Protein 5YVF (pdb70)

B-factor: mean 30.86, std 16.52, range [10.91, 96.2]

Structure (mmCIF, N/CA/C/O backbone):
data_5YVF
#
_entry.id   5YVF
#
_cell.length_a   79.925
_cell.length_b   134.628
_cell.length_c   149.477
_cell.angle_alpha   90.000
_cell.angle_beta   90.000
_cell.angle_gamma   90.000
#
_symmetry.space_group_name_H-M   'P 21 21 21'
#
loop_
_entity.id
_entity.type
_entity.pdbx_description
1 polymer BFA1
2 water water
#
loop_
_atom_site.group_PDB
_atom_site.id
_atom_site.type_symbol
_atom_site.label_atom_id
_atom_site.label_alt_id
_atom_site.label_comp_id
_atom_site.label_asym_id
_atom_site.label_entity_id
_atom_site.label_seq_id
_atom_site.pdbx_PDB_ins_code
_atom_site.Cartn_x
_atom_site.Cartn_y
_atom_site.Cartn_z
_atom_site.occupancy
_atom_site.B_iso_or_equiv
_atom_site.auth_seq_id
_atom_site.auth_comp_id
_atom_site.auth_asym_id
_atom_site.auth_atom_id
_atom_site.pdbx_PDB_model_num
ATOM 1 N N . ASP A 1 15 ? 44.876 -9.721 -25.666 1.00 89.22 54 ASP A N 1
ATOM 2 C CA . ASP A 1 15 ? 44.176 -10.815 -25.000 1.00 89.59 54 ASP A CA 1
ATOM 3 C C . ASP A 1 15 ? 44.295 -12.126 -25.768 1.00 88.55 54 ASP A C 1
ATOM 4 O O . ASP A 1 15 ? 43.997 -13.195 -25.238 1.00 89.56 54 ASP A O 1
ATOM 9 N N . GLU A 1 16 ? 44.731 -12.036 -27.019 1.00 80.61 55 GLU A N 1
ATOM 10 C CA . GLU A 1 16 ? 44.993 -13.217 -27.836 1.00 77.03 55 GLU A CA 1
ATOM 11 C C . GLU A 1 16 ? 46.089 -14.094 -27.243 1.00 72.23 55 GLU A C 1
ATOM 12 O O . GLU A 1 16 ? 46.135 -15.295 -27.493 1.00 71.84 55 GLU A O 1
ATOM 18 N N . SER A 1 17 ? 46.970 -13.485 -26.460 1.00 53.35 56 SER A N 1
ATOM 19 C CA . SER A 1 17 ? 48.060 -14.210 -25.822 1.00 51.49 56 SER A CA 1
ATOM 20 C C . SER A 1 17 ? 47.527 -15.142 -24.737 1.00 48.92 56 SER A C 1
ATOM 21 O O . SER A 1 17 ? 48.114 -16.189 -24.460 1.00 47.71 56 SER A O 1
ATOM 24 N N . MET A 1 18 ? 46.413 -14.752 -24.124 1.00 64.72 57 MET A N 1
ATOM 25 C CA . MET A 1 18 ? 45.786 -15.566 -23.087 1.00 64.00 57 MET A CA 1
ATOM 26 C C . MET A 1 18 ? 45.221 -16.865 -23.665 1.00 61.43 57 MET A C 1
ATOM 27 O O . MET A 1 18 ? 45.357 -17.929 -23.058 1.00 60.14 57 MET A O 1
ATOM 32 N N . SER A 1 19 ? 44.598 -16.775 -24.839 1.00 44.09 58 SER A N 1
ATOM 33 C CA . SER A 1 19 ? 44.030 -17.945 -25.506 1.00 42.35 58 SER A CA 1
ATOM 34 C C . SER A 1 19 ? 45.102 -18.947 -25.926 1.00 42.38 58 SER A C 1
ATOM 35 O O . SER A 1 19 ? 44.876 -20.155 -25.891 1.00 43.74 58 SER A O 1
ATOM 38 N N . ILE A 1 20 ? 46.265 -18.449 -26.328 1.00 37.59 59 ILE A N 1
ATOM 39 C CA . ILE A 1 20 ? 47.352 -19.331 -26.739 1.00 37.93 59 ILE A CA 1
ATOM 40 C C . ILE A 1 20 ? 47.974 -20.037 -25.533 1.00 39.43 59 ILE A C 1
ATOM 41 O O . ILE A 1 20 ? 48.276 -21.229 -25.594 1.00 39.07 59 ILE A O 1
ATOM 46 N N . ASP A 1 21 ? 48.149 -19.307 -24.435 1.00 63.42 60 ASP A N 1
ATOM 47 C CA . ASP A 1 21 ? 48.703 -19.898 -23.220 1.00 65.10 60 ASP A CA 1
ATOM 48 C C . ASP A 1 21 ? 47.764 -20.967 -22.666 1.00 62.54 60 ASP A C 1
ATOM 49 O O . ASP A 1 21 ? 48.214 -22.023 -22.224 1.00 62.89 60 ASP A O 1
ATOM 54 N N . ASN A 1 22 ? 46.460 -20.695 -22.705 1.00 47.85 61 ASN A N 1
ATOM 55 C CA . ASN A 1 22 ? 45.466 -21.667 -22.253 1.00 45.19 61 ASN A CA 1
ATOM 56 C C . ASN A 1 22 ? 45.336 -22.875 -23.170 1.00 41.46 61 ASN A C 1
ATOM 57 O O . ASN A 1 22 ? 45.136 -23.986 -22.689 1.00 41.66 61 ASN A O 1
ATOM 62 N N . LEU A 1 23 ? 45.446 -22.661 -24.479 1.00 28.11 62 LEU A N 1
ATOM 63 C CA . LEU A 1 23 ? 45.401 -23.768 -25.433 1.00 28.91 62 LEU A CA 1
ATOM 64 C C . LEU A 1 23 ? 46.555 -24.745 -25.200 1.00 33.47 62 LEU A C 1
ATOM 65 O O . LEU A 1 23 ? 46.380 -25.962 -25.300 1.00 34.46 62 LEU A O 1
ATOM 70 N N . ARG A 1 24 ? 47.734 -24.209 -24.898 1.00 52.39 63 ARG A N 1
ATOM 71 C CA . ARG A 1 24 ? 48.893 -25.047 -24.612 1.00 52.56 63 ARG A CA 1
ATOM 72 C C . ARG A 1 24 ? 48.725 -25.786 -23.287 1.00 49.73 63 ARG A C 1
ATOM 73 O O . ARG A 1 24 ? 49.116 -26.945 -23.162 1.00 50.32 63 ARG A O 1
ATOM 81 N N . GLY A 1 25 ? 48.138 -25.114 -22.304 1.00 34.22 64 GLY A N 1
ATOM 82 C CA . GLY A 1 25 ? 47.857 -25.736 -21.023 1.00 34.54 64 GLY A CA 1
ATOM 83 C C . GLY A 1 25 ? 46.972 -26.958 -21.181 1.00 36.88 64 GLY A C 1
ATOM 84 O O . GLY A 1 25 ? 47.207 -27.996 -20.557 1.00 38.02 64 GLY A O 1
ATOM 85 N N . PHE A 1 26 ? 45.952 -26.834 -22.027 1.00 33.35 65 PHE A N 1
ATOM 86 C CA . PHE A 1 26 ? 45.037 -27.939 -22.299 1.00 29.95 65 PHE A CA 1
ATOM 87 C C . PHE A 1 26 ? 45.764 -29.071 -23.020 1.00 28.28 65 PHE A C 1
ATOM 88 O O . PHE A 1 26 ? 45.599 -30.243 -22.681 1.00 28.86 65 PHE A O 1
ATOM 96 N N . VAL A 1 27 ? 46.582 -28.710 -24.003 1.00 22.73 66 VAL A N 1
ATOM 97 C CA . VAL A 1 27 ? 47.336 -29.690 -24.774 1.00 21.27 66 VAL A CA 1
ATOM 98 C C . VAL A 1 27 ? 48.316 -30.477 -23.902 1.00 24.26 66 VAL A C 1
ATOM 99 O O . VAL A 1 27 ? 48.298 -31.709 -23.898 1.00 26.77 66 VAL A O 1
ATOM 103 N N . ASP A 1 28 ? 49.145 -29.764 -23.145 1.00 34.39 67 ASP A N 1
ATOM 104 C CA . ASP A 1 28 ? 50.156 -30.399 -22.299 1.00 38.15 67 ASP A CA 1
ATOM 105 C C . ASP A 1 28 ? 49.576 -31.326 -21.232 1.00 39.71 67 ASP A C 1
ATOM 106 O O . ASP A 1 28 ? 50.219 -32.294 -20.824 1.00 42.05 67 ASP A O 1
ATOM 111 N N . LEU A 1 29 ? 48.360 -31.029 -20.788 1.00 36.97 68 LEU A N 1
ATOM 112 C CA . LEU A 1 29 ? 47.706 -31.826 -19.756 1.00 34.49 68 LEU A CA 1
ATOM 113 C C . LEU A 1 29 ? 47.224 -33.153 -20.314 1.00 34.95 68 LEU A C 1
ATOM 114 O O . LEU A 1 29 ? 46.993 -34.106 -19.570 1.00 36.64 68 LEU A O 1
ATOM 119 N N . ASN A 1 30 ? 47.112 -33.224 -21.635 1.00 27.69 69 ASN A N 1
ATOM 120 C CA . ASN A 1 30 ? 46.594 -34.417 -22.279 1.00 26.41 69 ASN A CA 1
ATOM 121 C C . ASN A 1 30 ? 47.674 -35.317 -22.857 1.00 27.04 69 ASN A C 1
ATOM 122 O O . ASN A 1 30 ? 47.510 -36.536 -22.911 1.00 26.58 69 ASN A O 1
ATOM 127 N N . VAL A 1 31 ? 48.786 -34.718 -23.268 1.00 31.65 70 VAL A N 1
ATOM 128 C CA . VAL A 1 31 ? 49.828 -35.471 -23.950 1.00 33.02 70 VAL A CA 1
ATOM 129 C C . VAL A 1 31 ? 50.412 -36.578 -23.079 1.00 34.34 70 VAL A C 1
ATOM 130 O O . VAL A 1 31 ? 50.509 -36.447 -21.857 1.00 35.60 70 VAL A O 1
ATOM 134 N N . GLY A 1 32 ? 50.810 -37.666 -23.727 1.00 35.19 71 GLY A N 1
ATOM 135 C CA . GLY A 1 32 ? 51.347 -38.817 -23.034 1.00 37.56 71 GLY A CA 1
ATOM 136 C C . GLY A 1 32 ? 50.651 -40.092 -23.462 1.00 39.77 71 GLY A C 1
ATOM 137 O O . GLY A 1 32 ? 49.772 -40.072 -24.324 1.00 39.72 71 GLY A O 1
ATOM 138 N N . LYS A 1 33 ? 51.061 -41.208 -22.870 1.00 51.29 72 LYS A N 1
ATOM 139 C CA . LYS A 1 33 ? 50.408 -42.485 -23.114 1.00 50.34 72 LYS A CA 1
ATOM 140 C C . LYS A 1 33 ? 49.453 -42.791 -21.970 1.00 48.52 72 LYS A C 1
ATOM 141 O O . LYS A 1 33 ? 49.842 -42.780 -20.802 1.00 49.39 72 LYS A O 1
ATOM 147 N N . TRP A 1 34 ? 48.193 -43.035 -22.311 1.00 23.25 73 TRP A N 1
ATOM 148 C CA . TRP A 1 34 ? 47.171 -43.298 -21.310 1.00 19.56 73 TRP A CA 1
ATOM 149 C C . TRP A 1 34 ? 46.662 -44.708 -21.453 1.00 19.99 73 TRP A C 1
ATOM 150 O O . TRP A 1 34 ? 46.071 -45.058 -22.470 1.00 23.08 73 TRP A O 1
ATOM 161 N N . THR A 1 35 ? 46.908 -45.527 -20.443 1.00 24.54 74 THR A N 1
ATOM 162 C CA . THR A 1 35 ? 46.291 -46.841 -20.398 1.00 24.22 74 THR A CA 1
ATOM 163 C C . THR A 1 35 ? 45.055 -46.746 -19.515 1.00 22.87 74 THR A C 1
ATOM 164 O O . THR A 1 35 ? 45.116 -46.219 -18.405 1.00 19.16 74 THR A O 1
ATOM 168 N N . GLY A 1 36 ? 43.927 -47.239 -20.013 1.00 38.33 75 GLY A N 1
ATOM 169 C CA . GLY A 1 36 ? 42.686 -47.055 -19.294 1.00 38.93 75 GLY A CA 1
ATOM 170 C C . GLY A 1 36 ? 41.611 -48.091 -19.523 1.00 39.00 75 GLY A C 1
ATOM 171 O O . GLY A 1 36 ? 41.774 -49.029 -20.305 1.00 41.66 75 GLY A O 1
ATOM 172 N N . SER A 1 37 ? 40.511 -47.924 -18.799 1.00 26.70 76 SER A N 1
ATOM 173 C CA . SER A 1 37 ? 39.371 -48.819 -18.903 1.00 25.22 76 SER A CA 1
ATOM 174 C C . SER A 1 37 ? 38.094 -48.022 -19.155 1.00 23.65 76 SER A C 1
ATOM 175 O O . SER A 1 37 ? 37.760 -47.087 -18.420 1.00 20.22 76 SER A O 1
ATOM 178 N N . PHE A 1 38 ? 37.419 -48.383 -20.238 1.00 18.30 77 PHE A N 1
ATOM 179 C CA . PHE A 1 38 ? 36.164 -47.786 -20.637 1.00 17.15 77 PHE A CA 1
ATOM 180 C C . PHE A 1 38 ? 35.039 -48.461 -19.866 1.00 17.24 77 PHE A C 1
ATOM 181 O O . PHE A 1 38 ? 34.997 -49.681 -19.789 1.00 19.65 77 PHE A O 1
ATOM 189 N N . HIS A 1 39 ? 34.113 -47.680 -19.318 1.00 16.95 78 HIS A N 1
ATOM 190 C CA . HIS A 1 39 ? 32.983 -48.260 -18.603 1.00 17.04 78 HIS A CA 1
ATOM 191 C C . HIS A 1 39 ? 31.689 -47.709 -19.167 1.00 16.81 78 HIS A C 1
ATOM 192 O O . HIS A 1 39 ? 31.550 -46.503 -19.314 1.00 16.48 78 HIS A O 1
ATOM 199 N N . GLN A 1 40 ? 30.725 -48.576 -19.449 1.00 16.99 79 GLN A N 1
ATOM 200 C CA . GLN A 1 40 ? 29.416 -48.105 -19.875 1.00 16.80 79 GLN A CA 1
ATOM 201 C C . GLN A 1 40 ? 28.383 -48.436 -18.827 1.00 16.87 79 GLN A C 1
ATOM 202 O O . GLN A 1 40 ? 28.124 -49.608 -18.551 1.00 17.20 79 GLN A O 1
ATOM 208 N N . PHE A 1 41 ? 27.791 -47.398 -18.245 1.00 16.58 80 PHE A N 1
ATOM 209 C CA . PHE A 1 41 ? 26.739 -47.592 -17.261 1.00 16.64 80 PHE A CA 1
ATOM 210 C C . PHE A 1 41 ? 25.389 -47.180 -17.829 1.00 16.49 80 PHE A C 1
ATOM 211 O O . PHE A 1 41 ? 25.315 -46.452 -18.814 1.00 16.27 80 PHE A O 1
ATOM 219 N N . ASP A 1 42 ? 24.326 -47.666 -17.204 1.00 16.63 81 ASP A N 1
ATOM 220 C CA . ASP A 1 42 ? 22.981 -47.185 -17.476 1.00 18.30 81 ASP A CA 1
ATOM 221 C C . ASP A 1 42 ? 22.587 -46.190 -16.392 1.00 20.06 81 ASP A C 1
ATOM 222 O O . ASP A 1 42 ? 23.398 -45.863 -15.526 1.00 18.38 81 ASP A O 1
ATOM 227 N N . GLY A 1 43 ? 21.351 -45.706 -16.443 1.00 28.74 82 GLY A N 1
ATOM 228 C CA . GLY A 1 43 ? 20.875 -44.735 -15.474 1.00 28.38 82 GLY A CA 1
ATOM 229 C C . GLY A 1 43 ? 20.845 -45.217 -14.031 1.00 28.96 82 GLY A C 1
ATOM 230 O O . GLY A 1 43 ? 20.742 -44.411 -13.107 1.00 30.06 82 GLY A O 1
ATOM 231 N N . ASN A 1 44 ? 20.944 -46.527 -13.827 1.00 23.30 83 ASN A N 1
ATOM 232 C CA . ASN A 1 44 ? 20.900 -47.076 -12.474 1.00 21.02 83 ASN A CA 1
ATOM 233 C C . ASN A 1 44 ? 22.257 -47.553 -11.988 1.00 19.81 83 ASN A C 1
ATOM 234 O O . ASN A 1 44 ? 22.353 -48.263 -10.992 1.00 18.03 83 ASN A O 1
ATOM 239 N N . GLY A 1 45 ? 23.301 -47.161 -12.709 1.00 27.46 84 GLY A N 1
ATOM 240 C CA . GLY A 1 45 ? 24.663 -47.420 -12.292 1.00 28.62 84 GLY A CA 1
ATOM 241 C C . GLY A 1 45 ? 25.136 -48.828 -12.571 1.00 30.40 84 GLY A C 1
ATOM 242 O O . GLY A 1 45 ? 26.207 -49.224 -12.112 1.00 33.07 84 GLY A O 1
ATOM 243 N N . ASN A 1 46 ? 24.354 -49.577 -13.342 1.00 22.40 85 ASN A N 1
ATOM 244 C CA . ASN A 1 46 ? 24.728 -50.935 -13.716 1.00 22.93 85 ASN A CA 1
ATOM 245 C C . ASN A 1 46 ? 25.830 -50.919 -14.762 1.00 24.07 85 ASN A C 1
ATOM 246 O O . ASN A 1 46 ? 25.699 -50.266 -15.795 1.00 25.22 85 ASN A O 1
ATOM 251 N N . LEU A 1 47 ? 26.941 -51.586 -14.463 1.00 17.92 86 LEU A N 1
ATOM 252 C CA . LEU A 1 47 ? 28.016 -51.718 -15.432 1.00 17.93 86 LEU A CA 1
ATOM 253 C C . LEU A 1 47 ? 27.506 -52.604 -16.551 1.00 18.13 86 LEU A C 1
ATOM 254 O O . LEU A 1 47 ? 27.091 -53.731 -16.306 1.00 18.48 86 LEU A O 1
ATOM 259 N N . LEU A 1 48 ? 27.495 -52.086 -17.771 1.00 17.93 87 LEU A N 1
ATOM 260 C CA . LEU A 1 48 ? 27.030 -52.859 -18.916 1.00 18.11 87 LEU A CA 1
ATOM 261 C C . LEU A 1 48 ? 28.220 -53.510 -19.618 1.00 18.33 87 LEU A C 1
ATOM 262 O O . LEU A 1 48 ? 28.154 -54.674 -20.009 1.00 18.68 87 LEU A O 1
ATOM 267 N N . HIS A 1 49 ? 29.300 -52.747 -19.781 1.00 21.70 88 HIS A N 1
ATOM 268 C CA . HIS A 1 49 ? 30.510 -53.250 -20.423 1.00 21.06 88 HIS A CA 1
ATOM 269 C C . HIS A 1 49 ? 31.761 -52.548 -19.911 1.00 20.69 88 HIS A C 1
ATOM 270 O O . HIS A 1 49 ? 31.780 -51.333 -19.749 1.00 22.55 88 HIS A O 1
ATOM 277 N N . LYS A 1 50 ? 32.811 -53.321 -19.674 1.00 24.54 89 LYS A N 1
ATOM 278 C CA . LYS A 1 50 ? 34.110 -52.764 -19.345 1.00 25.82 89 LYS A CA 1
ATOM 279 C C . LYS A 1 50 ? 35.101 -53.193 -20.422 1.00 27.61 89 LYS A C 1
ATOM 280 O O . LYS A 1 50 ? 35.307 -54.384 -20.660 1.00 31.01 89 LYS A O 1
ATOM 286 N N . ILE A 1 51 ? 35.697 -52.210 -21.083 1.00 18.37 90 ILE A N 1
ATOM 287 C CA . ILE A 1 51 ? 36.544 -52.462 -22.234 1.00 18.53 90 ILE A CA 1
ATOM 288 C C . ILE A 1 51 ? 37.928 -51.875 -22.042 1.00 18.49 90 ILE A C 1
ATOM 289 O O . ILE A 1 51 ? 38.074 -50.705 -21.713 1.00 19.15 90 ILE A O 1
ATOM 294 N N . ASP A 1 52 ? 38.943 -52.704 -22.244 1.00 34.04 91 ASP A N 1
ATOM 295 C CA . ASP A 1 52 ? 40.321 -52.257 -22.143 1.00 36.24 91 ASP A CA 1
ATOM 296 C C . ASP A 1 52 ? 40.627 -51.283 -23.272 1.00 34.04 91 ASP A C 1
ATOM 297 O O . ASP A 1 52 ? 40.281 -51.526 -24.424 1.00 34.82 91 ASP A O 1
ATOM 302 N N . THR A 1 53 ? 41.229 -50.153 -22.927 1.00 18.39 92 THR A N 1
ATOM 303 C CA . THR A 1 53 ? 41.573 -49.141 -23.914 1.00 18.18 92 THR A CA 1
ATOM 304 C C . THR A 1 53 ? 42.965 -48.570 -23.672 1.00 18.20 92 THR A C 1
ATOM 305 O O . THR A 1 53 ? 43.457 -48.573 -22.544 1.00 19.30 92 THR A O 1
ATOM 309 N N . ARG A 1 54 ? 43.594 -48.082 -24.735 1.00 37.92 93 ARG A N 1
ATOM 310 C CA . ARG A 1 54 ? 44.836 -47.319 -24.628 1.00 40.86 93 ARG A CA 1
ATOM 311 C C . ARG A 1 54 ? 44.597 -46.010 -25.363 1.00 42.76 93 ARG A C 1
ATOM 312 O O . ARG A 1 54 ? 43.914 -45.994 -26.389 1.00 44.87 93 ARG A O 1
ATOM 320 N N . LEU A 1 55 ? 45.138 -44.915 -24.838 1.00 30.43 94 LEU A N 1
ATOM 321 C CA . LEU A 1 55 ? 44.965 -43.608 -25.461 1.00 29.94 94 LEU A CA 1
ATOM 322 C C . LEU A 1 55 ? 46.310 -42.928 -25.642 1.00 31.75 94 LEU A C 1
ATOM 323 O O . LEU A 1 55 ? 47.037 -42.708 -24.674 1.00 32.99 94 LEU A O 1
ATOM 328 N N . SER A 1 56 ? 46.631 -42.583 -26.884 1.00 34.13 95 SER A N 1
ATOM 329 C CA . SER A 1 56 ? 47.898 -41.937 -27.183 1.00 34.27 95 SER A CA 1
ATOM 330 C C . SER A 1 56 ? 47.661 -40.506 -27.610 1.00 33.29 95 SER A C 1
ATOM 331 O O . SER A 1 56 ? 47.095 -40.253 -28.672 1.00 32.66 95 SER A O 1
ATOM 334 N N . ALA A 1 57 ? 48.107 -39.569 -26.783 1.00 39.81 96 ALA A N 1
ATOM 335 C CA . ALA A 1 57 ? 47.908 -38.151 -27.057 1.00 39.33 96 ALA A CA 1
ATOM 336 C C . ALA A 1 57 ? 49.251 -37.454 -27.244 1.00 41.82 96 ALA A C 1
ATOM 337 O O . ALA A 1 57 ? 50.156 -37.578 -26.415 1.00 42.61 96 ALA A O 1
ATOM 339 N N . SER A 1 58 ? 49.373 -36.736 -28.352 1.00 42.39 97 SER A N 1
ATOM 340 C CA . SER A 1 58 ? 50.596 -36.028 -28.687 1.00 42.95 97 SER A CA 1
ATOM 341 C C . SER A 1 58 ? 50.234 -34.651 -29.219 1.00 43.97 97 SER A C 1
ATOM 342 O O . SER A 1 58 ? 49.063 -34.371 -29.462 1.00 43.73 97 SER A O 1
ATOM 345 N N . SER A 1 59 ? 51.235 -33.797 -29.408 1.00 50.74 98 SER A N 1
ATOM 346 C CA . SER A 1 59 ? 50.995 -32.455 -29.936 1.00 50.74 98 SER A CA 1
ATOM 347 C C . SER A 1 59 ? 51.752 -32.168 -31.233 1.00 53.20 98 SER A C 1
ATOM 348 O O . SER A 1 59 ? 52.756 -32.809 -31.539 1.00 56.35 98 SER A O 1
ATOM 351 N N . TYR A 1 60 ? 51.239 -31.215 -32.003 1.00 62.05 99 TYR A N 1
ATOM 352 C CA . TYR A 1 60 ? 51.892 -30.763 -33.225 1.00 64.96 99 TYR A CA 1
ATOM 353 C C . TYR A 1 60 ? 51.732 -29.249 -33.363 1.00 64.32 99 TYR A C 1
ATOM 354 O O . TYR A 1 60 ? 50.812 -28.661 -32.797 1.00 65.01 99 TYR A O 1
ATOM 363 N N . GLY A 1 61 ? 52.636 -28.621 -34.107 1.00 44.48 100 GLY A N 1
ATOM 364 C CA . GLY A 1 61 ? 52.593 -27.186 -34.311 1.00 43.16 100 GLY A CA 1
ATOM 365 C C . GLY A 1 61 ? 52.962 -26.394 -33.072 1.00 42.25 100 GLY A C 1
ATOM 366 O O . GLY A 1 61 ? 53.252 -26.967 -32.019 1.00 41.18 100 GLY A O 1
ATOM 367 N N . GLU A 1 62 ? 52.963 -25.070 -33.203 1.00 37.39 101 GLU A N 1
ATOM 368 C CA . GLU A 1 62 ? 53.291 -24.195 -32.087 1.00 35.61 101 GLU A CA 1
ATOM 369 C C . GLU A 1 62 ? 52.383 -22.967 -32.067 1.00 34.17 101 GLU A C 1
ATOM 370 O O . GLU A 1 62 ? 51.757 -22.629 -33.075 1.00 31.12 101 GLU A O 1
ATOM 372 N N . ASP A 1 63 ? 52.333 -22.303 -30.915 1.00 50.86 102 ASP A N 1
ATOM 373 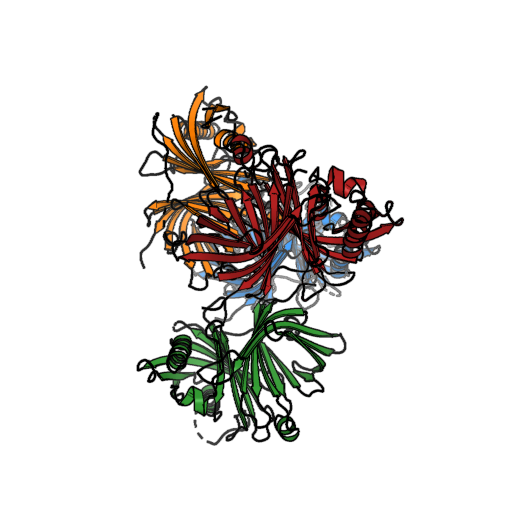C CA . ASP A 1 63 ? 51.535 -21.091 -30.734 1.00 53.92 102 ASP A CA 1
ATOM 374 C C . ASP A 1 63 ? 50.071 -21.239 -31.159 1.00 53.52 102 ASP A C 1
ATOM 375 O O . ASP A 1 63 ? 49.394 -22.184 -30.759 1.00 51.91 102 ASP A O 1
ATOM 380 N N . GLU A 1 64 ? 49.582 -20.290 -31.952 1.00 58.42 103 GLU A N 1
ATOM 381 C CA . GLU A 1 64 ? 48.172 -20.273 -32.332 1.00 58.24 103 GLU A CA 1
ATOM 382 C C . GLU A 1 64 ? 47.784 -21.438 -33.248 1.00 57.33 103 GLU A C 1
ATOM 383 O O . GLU A 1 64 ? 46.598 -21.700 -33.455 1.00 57.85 103 GLU A O 1
ATOM 389 N N . LEU A 1 65 ? 48.777 -22.135 -33.794 1.00 43.19 104 LEU A N 1
ATOM 390 C CA . LEU A 1 65 ? 48.509 -23.286 -34.651 1.00 41.70 104 LEU A CA 1
ATOM 391 C C . LEU A 1 65 ? 48.720 -24.612 -33.919 1.00 42.32 104 LEU A C 1
ATOM 392 O O . LEU A 1 65 ? 48.711 -25.681 -34.531 1.00 43.45 104 LEU A O 1
ATOM 397 N N . LEU A 1 66 ? 48.918 -24.534 -32.609 1.00 46.36 105 LEU A N 1
ATOM 398 C CA . LEU A 1 66 ? 49.123 -25.721 -31.788 1.00 46.79 105 LEU A CA 1
ATOM 399 C C . LEU A 1 66 ? 47.888 -26.616 -31.819 1.00 47.10 105 LEU A C 1
ATOM 400 O O . LEU A 1 66 ? 46.763 -26.138 -31.685 1.00 49.87 105 LEU A O 1
ATOM 405 N N . SER A 1 67 ? 48.098 -27.915 -31.994 1.00 38.41 106 SER A N 1
ATOM 406 C CA . SER A 1 67 ? 46.984 -28.854 -32.076 1.00 38.06 106 SER A CA 1
ATOM 407 C C . SER A 1 67 ? 47.250 -30.132 -31.277 1.00 39.40 106 SER A C 1
ATOM 408 O O . SER A 1 67 ? 48.395 -30.547 -31.107 1.00 39.33 106 SER A O 1
ATOM 411 N N . LEU A 1 68 ? 46.180 -30.755 -30.796 1.00 39.28 107 LEU A N 1
ATOM 412 C CA . LEU A 1 68 ? 46.292 -31.999 -30.050 1.00 38.06 107 LEU A CA 1
ATOM 413 C C . LEU A 1 68 ? 45.733 -33.163 -30.850 1.00 41.06 107 LEU A C 1
ATOM 414 O O . LEU A 1 68 ? 44.519 -33.285 -31.020 1.00 43.11 107 LEU A O 1
ATOM 419 N N . ASN A 1 69 ? 46.623 -34.030 -31.322 1.00 55.14 108 ASN A N 1
ATOM 420 C CA . ASN A 1 69 ? 46.214 -35.242 -32.017 1.00 55.29 108 ASN A CA 1
ATOM 421 C C . ASN A 1 69 ? 46.192 -36.385 -31.035 1.00 53.91 108 ASN A C 1
ATOM 422 O O . ASN A 1 69 ? 47.094 -36.521 -30.212 1.00 55.93 108 ASN A O 1
ATOM 427 N N . GLN A 1 70 ? 45.160 -37.211 -31.113 1.00 38.68 109 GLN A N 1
ATOM 428 C CA . GLN A 1 70 ? 45.067 -38.333 -30.199 1.00 36.84 109 GLN A CA 1
ATOM 429 C C . GLN A 1 70 ? 44.460 -39.561 -30.855 1.00 37.11 109 GLN A C 1
ATOM 430 O O . GLN A 1 70 ? 43.517 -39.463 -31.639 1.00 38.76 109 GLN A O 1
ATOM 436 N N . SER A 1 71 ? 45.019 -40.719 -30.529 1.00 33.30 110 SER A N 1
ATOM 437 C CA . SER A 1 71 ? 44.524 -41.971 -31.064 1.00 32.89 110 SER A CA 1
ATOM 438 C C . SER A 1 71 ? 43.980 -42.848 -29.948 1.00 31.02 110 SER A C 1
ATOM 439 O O . SER A 1 71 ? 44.622 -43.017 -28.911 1.00 30.97 110 SER A O 1
ATOM 442 N N . LEU A 1 72 ? 42.781 -43.382 -30.151 1.00 25.50 111 LEU A N 1
ATOM 443 C CA . LEU A 1 72 ? 42.184 -44.282 -29.177 1.00 25.15 111 LEU A CA 1
ATOM 444 C C . LEU A 1 72 ? 42.340 -45.717 -29.674 1.00 27.80 111 LEU A C 1
ATOM 445 O O . LEU A 1 72 ? 41.969 -46.030 -30.807 1.00 29.49 111 LEU A O 1
ATOM 450 N N . TYR A 1 73 ? 42.890 -46.588 -28.835 1.00 31.04 112 TYR A N 1
ATOM 451 C CA . TYR A 1 73 ? 43.059 -47.987 -29.214 1.00 30.75 112 TYR A CA 1
ATOM 452 C C . TYR A 1 73 ? 42.142 -48.883 -28.388 1.00 27.89 112 TYR A C 1
ATOM 453 O O . TYR A 1 73 ? 42.206 -48.885 -27.162 1.00 30.27 112 TYR A O 1
ATOM 462 N N . ILE A 1 74 ? 41.301 -49.656 -29.061 1.00 18.58 113 ILE A N 1
ATOM 463 C CA . ILE A 1 74 ? 40.299 -50.460 -28.371 1.00 18.62 113 ILE A CA 1
ATOM 464 C C . ILE A 1 74 ? 40.618 -51.958 -28.428 1.00 19.09 113 ILE A C 1
ATOM 465 O O . ILE A 1 74 ? 40.908 -52.498 -29.495 1.00 19.36 113 ILE A O 1
ATOM 470 N N . LYS A 1 75 ? 40.534 -52.628 -27.283 1.00 25.73 114 LYS A N 1
ATOM 471 C CA . LYS A 1 75 ? 40.838 -54.047 -27.218 1.00 29.19 114 LYS A CA 1
ATOM 472 C C . LYS A 1 75 ? 39.688 -54.875 -27.776 1.00 30.57 114 LYS A C 1
ATOM 473 O O . LYS A 1 75 ? 38.548 -54.783 -27.312 1.00 29.82 114 LYS A O 1
ATOM 479 N N . GLN A 1 76 ? 40.010 -55.700 -28.767 1.00 31.38 115 GLN A N 1
ATOM 480 C CA . GLN A 1 76 ? 39.045 -56.597 -29.393 1.00 32.25 115 GLN A CA 1
ATOM 481 C C . GLN A 1 76 ? 38.898 -57.922 -28.639 1.00 31.99 115 GLN A C 1
ATOM 482 O O . GLN A 1 76 ? 39.878 -58.454 -28.115 1.00 31.45 115 GLN A O 1
ATOM 488 N N . PRO A 1 77 ? 37.660 -58.431 -28.544 1.00 28.99 116 PRO A N 1
ATOM 489 C CA . PRO A 1 77 ? 37.368 -59.705 -27.876 1.00 32.24 116 PRO A CA 1
ATOM 490 C C . PRO A 1 77 ? 38.024 -60.885 -28.603 1.00 37.21 116 PRO A C 1
ATOM 491 O O . PRO A 1 77 ? 38.512 -60.724 -29.724 1.00 38.06 116 PRO A O 1
ATOM 495 N N . THR A 1 78 ? 38.021 -62.060 -27.984 1.00 59.21 117 THR A N 1
ATOM 496 C CA . THR A 1 78 ? 38.732 -63.203 -28.548 1.00 63.14 117 THR A CA 1
ATOM 497 C C . THR A 1 78 ? 37.959 -63.862 -29.691 1.00 62.90 117 THR A C 1
ATOM 498 O O . THR A 1 78 ? 36.743 -63.716 -29.797 1.00 62.89 117 THR A O 1
ATOM 502 N N . PRO A 1 91 ? 46.096 -60.626 -28.093 1.00 59.16 130 PRO A N 1
ATOM 503 C CA . PRO A 1 91 ? 45.222 -59.452 -27.975 1.00 57.23 130 PRO A CA 1
ATOM 504 C C . PRO A 1 91 ? 45.419 -58.471 -29.126 1.00 53.76 130 PRO A C 1
ATOM 505 O O . PRO A 1 91 ? 46.467 -57.826 -29.202 1.00 51.06 130 PRO A O 1
ATOM 509 N N . GLU A 1 92 ? 44.442 -58.393 -30.028 1.00 52.65 131 GLU A N 1
ATOM 510 C CA . GLU A 1 92 ? 44.485 -57.418 -31.115 1.00 53.23 131 GLU A CA 1
ATOM 511 C C . GLU A 1 92 ? 43.790 -56.098 -30.761 1.00 51.70 131 GLU A C 1
ATOM 512 O O . GLU A 1 92 ? 42.726 -56.083 -30.137 1.00 49.06 131 GLU A O 1
ATOM 518 N N . TRP A 1 93 ? 44.416 -54.996 -31.164 1.00 52.96 132 TRP A N 1
ATOM 519 C CA . TRP A 1 93 ? 43.908 -53.657 -30.899 1.00 50.67 132 TRP A CA 1
ATOM 520 C C . TRP A 1 93 ? 43.449 -52.994 -32.189 1.00 50.38 132 TRP A C 1
ATOM 521 O O . TRP A 1 93 ? 44.062 -53.183 -33.239 1.00 51.93 132 TRP A O 1
ATOM 532 N N . VAL A 1 94 ? 42.374 -52.216 -32.110 1.00 43.89 133 VAL A N 1
ATOM 533 C CA . VAL A 1 94 ? 41.881 -51.489 -33.275 1.00 42.60 133 VAL A CA 1
ATOM 534 C C . VAL A 1 94 ? 41.936 -49.989 -32.988 1.00 40.44 133 VAL A C 1
ATOM 535 O O . VAL A 1 94 ? 41.607 -49.545 -31.887 1.00 40.78 133 VAL A O 1
ATOM 539 N N . GLU A 1 95 ? 42.371 -49.216 -33.978 1.00 38.61 134 GLU A N 1
ATOM 540 C CA . GLU A 1 95 ? 42.600 -47.789 -33.790 1.00 38.39 134 GLU A CA 1
ATOM 541 C C . GLU A 1 95 ? 41.388 -46.944 -34.183 1.00 36.94 134 GLU A C 1
ATOM 542 O O . GLU A 1 95 ? 40.734 -47.199 -35.192 1.00 36.63 134 GLU A O 1
ATOM 548 N N . TYR A 1 96 ? 41.078 -45.950 -33.360 1.00 35.09 135 TYR A N 1
ATOM 549 C CA . TYR A 1 96 ? 40.100 -44.938 -33.726 1.00 34.05 135 TYR A CA 1
ATOM 550 C C . TYR A 1 96 ? 40.794 -43.580 -33.726 1.00 32.77 135 TYR A C 1
ATOM 551 O O . TYR A 1 96 ? 41.383 -43.179 -32.717 1.00 30.36 135 TYR A O 1
ATOM 560 N N . LYS A 1 97 ? 40.733 -42.884 -34.859 1.00 39.58 136 LYS A N 1
ATOM 561 C CA . LYS A 1 97 ? 41.294 -41.540 -34.954 1.00 40.87 136 LYS A CA 1
ATOM 562 C C . LYS A 1 97 ? 40.308 -40.483 -34.473 1.00 37.72 136 LYS A C 1
ATOM 563 O O . LYS A 1 97 ? 39.326 -40.161 -35.149 1.00 35.53 136 LYS A O 1
ATOM 569 N N . ILE A 1 98 ? 40.586 -39.974 -33.276 1.00 24.93 137 ILE A N 1
ATOM 570 C CA . ILE A 1 98 ? 39.807 -38.920 -32.643 1.00 24.05 137 ILE A CA 1
ATOM 571 C C . ILE A 1 98 ? 39.952 -37.605 -33.403 1.00 25.54 137 ILE A C 1
ATOM 572 O O . ILE A 1 98 ? 41.039 -37.276 -33.871 1.00 25.97 137 ILE A O 1
ATOM 577 N N . LYS A 1 99 ? 38.844 -36.880 -33.543 1.00 31.99 138 LYS A N 1
ATOM 578 C CA . LYS A 1 99 ? 38.834 -35.566 -34.178 1.00 31.87 138 LYS A CA 1
ATOM 579 C C . LYS A 1 99 ? 39.944 -34.688 -33.614 1.00 33.14 138 LYS A C 1
ATOM 580 O O . LYS A 1 99 ? 40.131 -34.600 -32.398 1.00 33.67 138 LYS A O 1
ATOM 586 N N . GLU A 1 100 ? 40.674 -34.037 -34.509 1.00 45.19 139 GLU A N 1
ATOM 587 C CA . GLU A 1 100 ? 41.755 -33.143 -34.122 1.00 47.16 139 GLU A CA 1
ATOM 588 C C . GLU A 1 100 ? 41.241 -31.989 -33.249 1.00 43.86 139 GLU A C 1
ATOM 589 O O . GLU A 1 100 ? 40.173 -31.432 -33.503 1.00 43.22 139 GLU A O 1
ATOM 595 N N . THR A 1 101 ? 41.991 -31.660 -32.202 1.00 28.47 140 THR A N 1
ATOM 596 C CA . THR A 1 101 ? 41.661 -30.532 -31.334 1.00 27.45 140 THR A CA 1
ATOM 597 C C . THR A 1 101 ? 42.641 -29.382 -31.547 1.00 27.70 140 THR A C 1
ATOM 598 O O . THR A 1 101 ? 43.836 -29.533 -31.312 1.00 28.71 140 THR A O 1
ATOM 602 N N . ASN A 1 102 ? 42.126 -28.227 -31.962 1.00 31.48 141 ASN A N 1
ATOM 603 C CA . ASN A 1 102 ? 42.950 -27.043 -32.209 1.00 31.41 141 ASN A CA 1
ATOM 604 C C . ASN A 1 102 ? 42.262 -25.767 -31.730 1.00 32.77 141 ASN A C 1
ATOM 605 O O . ASN A 1 102 ? 41.204 -25.832 -31.111 1.00 34.67 141 ASN A O 1
ATOM 610 N N . MET A 1 103 ? 42.854 -24.613 -32.032 1.00 26.16 142 MET A N 1
ATOM 611 C CA . MET A 1 103 ? 42.308 -23.323 -31.591 1.00 25.28 142 MET A CA 1
ATOM 612 C C . MET A 1 103 ? 40.898 -23.065 -32.131 1.00 25.22 142 MET A C 1
ATOM 613 O O . MET A 1 103 ? 40.091 -22.391 -31.493 1.00 26.05 142 MET A O 1
ATOM 618 N N . PHE A 1 104 ? 40.605 -23.595 -33.311 1.00 26.05 143 PHE A N 1
ATOM 619 C CA . PHE A 1 104 ? 39.280 -23.434 -33.893 1.00 27.17 143 PHE A CA 1
ATOM 620 C C . PHE A 1 104 ? 38.249 -24.337 -33.207 1.00 29.66 143 PHE A C 1
ATOM 621 O O . PHE A 1 104 ? 37.150 -23.888 -32.887 1.00 30.26 143 PHE A O 1
ATOM 629 N N . THR A 1 105 ? 38.604 -25.601 -32.973 1.00 32.42 144 THR A N 1
ATOM 630 C CA . THR A 1 105 ? 37.641 -26.574 -32.449 1.00 32.01 144 THR A CA 1
ATOM 631 C C . THR A 1 105 ? 37.263 -26.333 -30.992 1.00 31.95 144 THR A C 1
ATOM 632 O O . THR A 1 105 ? 36.093 -26.433 -30.639 1.00 33.31 144 THR A O 1
ATOM 636 N N . VAL A 1 106 ? 38.247 -26.023 -30.152 1.00 32.52 145 VAL A N 1
ATOM 637 C CA . VAL A 1 106 ? 37.994 -25.830 -28.724 1.00 33.73 145 VAL A CA 1
ATOM 638 C C . VAL A 1 106 ? 37.019 -24.693 -28.462 1.00 36.11 145 VAL A C 1
ATOM 639 O O . VAL A 1 106 ? 36.285 -24.707 -27.475 1.00 37.32 145 VAL A O 1
ATOM 643 N N . ASP A 1 107 ? 37.013 -23.710 -29.354 1.00 57.08 146 ASP A N 1
ATOM 644 C CA . ASP A 1 107 ? 36.215 -22.515 -29.150 1.00 58.92 146 ASP A CA 1
ATOM 645 C C . ASP A 1 107 ? 34.849 -22.664 -29.813 1.00 57.65 146 ASP A C 1
ATOM 646 O O . ASP A 1 107 ? 33.814 -22.448 -29.177 1.00 58.03 146 ASP A O 1
ATOM 651 N N . LYS A 1 108 ? 34.855 -23.046 -31.088 1.00 43.25 147 LYS A N 1
ATOM 652 C CA . LYS A 1 108 ? 33.642 -23.072 -31.902 1.00 41.84 147 LYS A CA 1
ATOM 653 C C . LYS A 1 108 ? 32.807 -24.346 -31.752 1.00 39.94 147 LYS A C 1
ATOM 654 O O . LYS A 1 108 ? 31.578 -24.290 -31.753 1.00 40.99 147 LYS A O 1
ATOM 660 N N . TYR A 1 109 ? 33.478 -25.486 -31.612 1.00 34.50 148 TYR A N 1
ATOM 661 C CA . TYR A 1 109 ? 32.812 -26.790 -31.616 1.00 32.99 148 TYR A CA 1
ATOM 662 C C . TYR A 1 109 ? 32.654 -27.415 -30.228 1.00 30.45 148 TYR A C 1
ATOM 663 O O . TYR A 1 109 ? 31.591 -27.924 -29.888 1.00 30.84 148 TYR A O 1
ATOM 672 N N . GLN A 1 110 ? 33.721 -27.404 -29.441 1.00 20.27 149 GLN A N 1
ATOM 673 C CA . GLN A 1 110 ? 33.723 -28.104 -28.167 1.00 16.76 149 GLN A CA 1
ATOM 674 C C . GLN A 1 110 ? 33.311 -27.236 -26.978 1.00 17.71 149 GLN A C 1
ATOM 675 O O . GLN A 1 110 ? 33.047 -27.768 -25.900 1.00 20.14 149 GLN A O 1
ATOM 681 N N . GLN A 1 111 ? 33.256 -25.917 -27.177 1.00 18.23 150 GLN A N 1
ATOM 682 C CA . GLN A 1 111 ? 32.925 -24.972 -26.105 1.00 19.22 150 GLN A CA 1
ATOM 683 C C . GLN A 1 111 ? 33.660 -25.297 -24.820 1.00 19.29 150 GLN A C 1
ATOM 684 O O . GLN A 1 111 ? 33.042 -25.461 -23.763 1.00 16.34 150 GLN A O 1
ATOM 690 N N . ILE A 1 112 ? 34.980 -25.399 -24.928 1.00 24.62 151 ILE A N 1
ATOM 691 C CA . ILE A 1 112 ? 35.813 -25.872 -23.831 1.00 25.51 151 ILE A CA 1
ATOM 692 C C . ILE A 1 112 ? 35.627 -25.052 -22.559 1.00 24.56 151 ILE A C 1
ATOM 693 O O . ILE A 1 112 ? 35.615 -23.824 -22.588 1.00 23.30 151 ILE A O 1
ATOM 698 N N . GLY A 1 113 ? 35.419 -25.747 -21.449 1.00 23.19 152 GLY A N 1
ATOM 699 C CA . GLY A 1 113 ? 35.529 -25.122 -20.146 1.00 24.21 152 GLY A CA 1
ATOM 700 C C . GLY A 1 113 ? 36.819 -25.649 -19.563 1.00 24.16 152 GLY A C 1
ATOM 701 O O . GLY A 1 113 ? 36.934 -26.843 -19.312 1.00 24.03 152 GLY A O 1
ATOM 702 N N . PHE A 1 114 ? 37.804 -24.781 -19.369 1.00 21.45 153 PHE A N 1
ATOM 703 C CA . PHE A 1 114 ? 39.126 -25.257 -18.978 1.00 19.96 153 PHE A CA 1
ATOM 704 C C . PHE A 1 114 ? 39.700 -24.582 -17.741 1.00 21.15 153 PHE A C 1
ATOM 705 O O . PHE A 1 114 ? 39.796 -23.359 -17.671 1.00 23.72 153 PHE A O 1
ATOM 713 N N . PHE A 1 115 ? 40.119 -25.402 -16.783 1.00 23.33 154 PHE A N 1
ATOM 714 C CA . PHE A 1 115 ? 40.690 -24.912 -15.539 1.00 25.69 154 PHE A CA 1
ATOM 715 C C . PHE A 1 115 ? 42.140 -25.371 -15.451 1.00 28.59 154 PHE A C 1
ATOM 716 O O . PHE A 1 115 ? 42.408 -26.518 -15.090 1.00 29.68 154 PHE A O 1
ATOM 724 N N . PRO A 1 116 ? 43.084 -24.475 -15.781 1.00 37.83 155 PRO A N 1
ATOM 725 C CA . PRO A 1 116 ? 44.515 -24.803 -15.813 1.00 36.03 155 PRO A CA 1
ATOM 726 C C . PRO A 1 116 ? 45.061 -25.149 -14.429 1.00 34.88 155 PRO A C 1
ATOM 727 O O . PRO A 1 116 ? 45.721 -26.173 -14.272 1.00 36.63 155 PRO A O 1
ATOM 731 N N . LYS A 1 117 ? 44.797 -24.297 -13.444 1.00 27.48 156 LYS A N 1
ATOM 732 C CA . LYS A 1 117 ? 45.310 -24.496 -12.093 1.00 26.65 156 LYS A CA 1
ATOM 733 C C . LYS A 1 117 ? 44.721 -25.743 -11.429 1.00 30.89 156 LYS A C 1
ATOM 734 O O . LYS A 1 117 ? 45.416 -26.472 -10.724 1.00 35.90 156 LYS A O 1
ATOM 740 N N . GLU A 1 118 ? 43.438 -25.992 -11.664 1.00 30.51 157 GLU A N 1
ATOM 741 C CA . GLU A 1 118 ? 42.739 -27.081 -10.988 1.00 29.83 157 GLU A CA 1
ATOM 742 C C . GLU A 1 118 ? 42.821 -28.399 -11.750 1.00 27.30 157 GLU A C 1
ATOM 743 O O . GLU A 1 118 ? 42.433 -29.441 -11.224 1.00 28.10 157 GLU A O 1
ATOM 749 N N . ARG A 1 119 ? 43.298 -28.342 -12.991 1.00 25.97 158 ARG A N 1
ATOM 750 C CA . ARG A 1 119 ? 43.457 -29.535 -13.827 1.00 27.85 158 ARG A CA 1
ATOM 751 C C . ARG A 1 119 ? 42.124 -30.249 -14.047 1.00 27.63 158 ARG A C 1
ATOM 752 O O . ARG A 1 119 ? 41.925 -31.389 -13.617 1.00 28.51 158 ARG A O 1
ATOM 760 N N . ALA A 1 120 ? 41.217 -29.560 -14.730 1.00 19.63 159 ALA A N 1
ATOM 761 C CA . ALA A 1 120 ? 39.901 -30.093 -15.047 1.00 15.68 159 ALA A CA 1
ATOM 762 C C . ALA A 1 120 ? 39.417 -29.459 -16.339 1.00 14.75 159 ALA A C 1
ATOM 763 O O . ALA A 1 120 ? 39.819 -28.344 -16.663 1.00 14.31 159 ALA A O 1
ATOM 765 N N . PHE A 1 121 ? 38.558 -30.156 -17.079 1.00 16.32 160 PHE A N 1
ATOM 766 C CA . PHE A 1 121 ? 37.979 -29.566 -18.283 1.00 16.26 160 PHE A CA 1
ATOM 767 C C . PHE A 1 121 ? 36.675 -30.226 -18.735 1.00 16.39 160 PHE A C 1
ATOM 768 O O . PHE A 1 121 ? 36.450 -31.410 -18.489 1.00 18.16 160 PHE A O 1
ATOM 776 N N . SER A 1 122 ? 35.838 -29.447 -19.416 1.00 14.66 161 SER A N 1
ATOM 777 C CA . SER A 1 122 ? 34.603 -29.930 -20.018 1.00 14.66 161 SER A CA 1
ATOM 778 C C . SER A 1 122 ? 34.646 -29.703 -21.526 1.00 15.08 161 SER A C 1
ATOM 779 O O . SER A 1 122 ? 35.124 -28.672 -21.986 1.00 20.18 161 SER A O 1
ATOM 782 N N . LEU A 1 123 ? 34.123 -30.651 -22.292 1.00 13.34 162 LEU A N 1
ATOM 783 C CA . LEU A 1 123 ? 34.089 -30.540 -23.746 1.00 13.38 162 LEU A CA 1
ATOM 784 C C . LEU A 1 123 ? 32.741 -30.989 -24.272 1.00 13.39 162 LEU A C 1
ATOM 785 O O . LEU A 1 123 ? 32.119 -31.882 -23.707 1.00 14.06 162 LEU A O 1
ATOM 790 N N . ARG A 1 124 ? 32.290 -30.369 -25.354 1.00 17.06 163 ARG A N 1
ATOM 791 C CA . ARG A 1 124 ? 31.088 -30.821 -26.027 1.00 17.88 163 ARG A CA 1
ATOM 792 C C . ARG A 1 124 ? 31.512 -31.674 -27.203 1.00 20.79 163 ARG A C 1
ATOM 793 O O . ARG A 1 124 ? 32.523 -31.386 -27.845 1.00 22.04 163 ARG A O 1
ATOM 801 N N . TYR A 1 125 ? 30.763 -32.739 -27.472 1.00 17.88 164 TYR A N 1
ATOM 802 C CA . TYR A 1 125 ? 30.953 -33.489 -28.702 1.00 16.14 164 TYR A CA 1
ATOM 803 C C . TYR A 1 125 ? 29.720 -33.306 -29.581 1.00 15.66 164 TYR A C 1
ATOM 804 O O . TYR A 1 125 ? 28.603 -33.204 -29.077 1.00 13.81 164 TYR A O 1
ATOM 813 N N . GLN A 1 126 ? 29.922 -33.224 -30.892 1.00 31.65 165 GLN A N 1
ATOM 814 C CA . GLN A 1 126 ? 28.798 -33.040 -31.802 1.00 36.28 165 GLN A CA 1
ATOM 815 C C . GLN A 1 126 ? 28.045 -34.342 -31.934 1.00 35.18 165 GLN A C 1
ATOM 816 O O . GLN A 1 126 ? 26.842 -34.358 -32.189 1.00 34.51 165 GLN A O 1
ATOM 822 N N . THR A 1 127 ? 28.772 -35.433 -31.728 1.00 35.39 166 THR A N 1
ATOM 823 C CA . THR A 1 127 ? 28.264 -36.773 -31.961 1.00 35.22 166 THR A CA 1
ATOM 824 C C . THR A 1 127 ? 28.859 -37.736 -30.938 1.00 32.93 166 THR A C 1
ATOM 825 O O . THR A 1 127 ? 29.875 -37.441 -30.315 1.00 31.01 166 THR A O 1
ATOM 829 N N . ALA A 1 128 ? 28.220 -38.886 -30.753 1.00 29.23 167 ALA A N 1
ATOM 830 C CA . ALA A 1 128 ? 28.736 -39.886 -29.823 1.00 27.76 167 ALA A CA 1
ATOM 831 C C . ALA A 1 128 ? 29.430 -41.008 -30.578 1.00 29.01 167 ALA A C 1
ATOM 832 O O . ALA A 1 128 ? 29.578 -42.108 -30.059 1.00 30.68 167 ALA A O 1
ATOM 834 N N . GLY A 1 129 ? 29.861 -40.717 -31.802 1.00 28.83 168 GLY A N 1
ATOM 835 C CA . GLY A 1 129 ? 30.452 -41.716 -32.673 1.00 27.83 168 GLY A CA 1
ATOM 836 C C . GLY A 1 129 ? 31.666 -42.425 -32.112 1.00 28.07 168 GLY A C 1
ATOM 837 O O . GLY A 1 129 ? 31.784 -43.645 -32.238 1.00 30.56 168 GLY A O 1
ATOM 838 N N . MET A 1 130 ? 32.554 -41.673 -31.470 1.00 22.78 169 MET A N 1
ATOM 839 C CA . MET A 1 130 ? 33.756 -42.249 -30.878 1.00 22.59 169 MET A CA 1
ATOM 840 C C . MET A 1 130 ? 33.406 -43.264 -29.799 1.00 25.69 169 MET A C 1
ATOM 841 O O . MET A 1 130 ? 34.120 -44.247 -29.608 1.00 27.83 169 MET A O 1
ATOM 846 N N . LEU A 1 131 ? 32.295 -43.033 -29.107 1.00 28.11 170 LEU A N 1
ATOM 847 C CA . LEU A 1 131 ? 31.830 -43.954 -28.074 1.00 25.71 170 LEU A CA 1
ATOM 848 C C . LEU A 1 131 ? 31.100 -45.152 -28.689 1.00 27.08 170 LEU A C 1
ATOM 849 O O . LEU A 1 131 ? 31.175 -46.266 -28.175 1.00 30.33 170 LEU A O 1
ATOM 854 N N . ASP A 1 132 ? 30.412 -44.912 -29.804 1.00 23.71 171 ASP A N 1
ATOM 855 C CA . ASP A 1 132 ? 29.749 -45.970 -30.563 1.00 24.25 171 ASP A CA 1
ATOM 856 C C . ASP A 1 132 ? 30.805 -46.976 -31.070 1.00 22.04 171 ASP A C 1
ATOM 857 O O . ASP A 1 132 ? 30.621 -48.180 -30.938 1.00 18.63 171 ASP A O 1
ATOM 862 N N . THR A 1 133 ? 31.891 -46.493 -31.672 1.00 25.44 172 THR A N 1
ATOM 863 C CA . THR A 1 133 ? 32.958 -47.382 -32.155 1.00 24.15 172 THR A CA 1
ATOM 864 C C . THR A 1 133 ? 33.620 -48.179 -31.027 1.00 26.90 172 THR A C 1
ATOM 865 O O . THR A 1 133 ? 33.932 -49.361 -31.193 1.00 32.25 172 THR A O 1
ATOM 869 N N . THR A 1 134 ? 33.834 -47.543 -29.881 1.00 17.30 173 THR A N 1
ATOM 870 C CA . THR A 1 134 ? 34.423 -48.237 -28.736 1.00 17.39 173 THR A CA 1
ATOM 871 C C . THR A 1 134 ? 33.566 -49.413 -28.256 1.00 17.60 173 THR A C 1
ATOM 872 O O . THR A 1 134 ? 34.090 -50.485 -27.951 1.00 18.75 173 THR A O 1
ATOM 876 N N . LEU A 1 135 ? 32.252 -49.225 -28.220 1.00 24.87 174 LEU A N 1
ATOM 877 C CA . LEU A 1 135 ? 31.351 -50.295 -27.808 1.00 27.01 174 LEU A CA 1
ATOM 878 C C . LEU A 1 135 ? 31.351 -51.405 -28.847 1.00 30.98 174 LEU A C 1
ATOM 879 O O . LEU A 1 135 ? 31.477 -52.577 -28.498 1.00 37.84 174 LEU A O 1
ATOM 884 N N . ARG A 1 136 ? 31.221 -51.035 -30.119 1.00 21.02 175 ARG A N 1
ATOM 885 C CA . ARG A 1 136 ? 31.246 -52.004 -31.211 1.00 23.07 175 ARG A CA 1
ATOM 886 C C . ARG A 1 136 ? 32.502 -52.877 -31.179 1.00 27.02 175 ARG A C 1
ATOM 887 O O . ARG A 1 136 ? 32.418 -54.104 -31.109 1.00 27.29 175 ARG A O 1
ATOM 895 N N . GLN A 1 137 ? 33.664 -52.238 -31.203 1.00 32.82 176 GLN A N 1
ATOM 896 C CA . GLN A 1 137 ? 34.920 -52.966 -31.277 1.00 33.21 176 GLN A CA 1
ATOM 897 C C . GLN A 1 137 ? 35.266 -53.751 -30.010 1.00 34.94 176 GLN A C 1
ATOM 898 O O . GLN A 1 137 ? 35.811 -54.847 -30.096 1.00 37.85 176 GLN A O 1
ATOM 904 N N . GLY A 1 138 ? 34.930 -53.209 -28.844 1.00 31.89 177 GLY A N 1
ATOM 905 C CA . GLY A 1 138 ? 35.281 -53.836 -27.578 1.00 31.01 177 GLY A CA 1
ATOM 906 C C . GLY A 1 138 ? 34.361 -54.975 -27.173 1.00 30.12 177 GLY A C 1
ATOM 907 O O . GLY A 1 138 ? 34.677 -55.769 -26.283 1.00 27.47 177 GLY A O 1
ATOM 908 N N . VAL A 1 139 ? 33.216 -55.051 -27.842 1.00 30.26 178 VAL A N 1
ATOM 909 C CA . VAL A 1 139 ? 32.200 -56.048 -27.536 1.00 31.02 178 VAL A CA 1
ATOM 910 C C . VAL A 1 139 ? 32.001 -56.988 -28.731 1.00 31.60 178 VAL A C 1
ATOM 911 O O . VAL A 1 139 ? 31.786 -58.186 -28.557 1.00 30.70 178 VAL A O 1
ATOM 915 N N . LEU A 1 140 ? 32.102 -56.447 -29.943 1.00 36.03 179 LEU A N 1
ATOM 916 C CA . LEU A 1 140 ? 31.925 -57.251 -31.148 1.00 35.42 179 LEU A CA 1
ATOM 917 C C . LEU A 1 140 ? 33.226 -57.347 -31.934 1.00 36.81 179 LEU A C 1
ATOM 918 O O . LEU A 1 140 ? 34.289 -56.969 -31.445 1.00 36.03 179 LEU A O 1
ATOM 923 N N . GLY A 1 141 ? 33.125 -57.822 -33.171 1.00 48.94 180 GLY A N 1
ATOM 924 C CA . GLY A 1 141 ? 34.268 -57.908 -34.061 1.00 49.43 180 GLY A CA 1
ATOM 925 C C . GLY A 1 141 ? 34.705 -56.550 -34.563 1.00 48.21 180 GLY A C 1
ATOM 926 O O . GLY A 1 141 ? 35.432 -55.840 -33.876 1.00 48.49 180 GLY A O 1
ATOM 927 N N . GLU A 1 148 ? 25.379 -53.962 -40.340 1.00 78.41 187 GLU A N 1
ATOM 928 C CA . GLU A 1 148 ? 24.249 -54.145 -39.435 1.00 78.80 187 GLU A CA 1
ATOM 929 C C . GLU A 1 148 ? 24.615 -53.654 -38.025 1.00 77.94 187 GLU A C 1
ATOM 930 O O . GLU A 1 148 ? 25.724 -53.165 -37.803 1.00 77.70 187 GLU A O 1
ATOM 936 N N . SER A 1 149 ? 23.682 -53.784 -37.085 1.00 84.21 188 SER A N 1
ATOM 937 C CA . SER A 1 149 ? 23.868 -53.339 -35.706 1.00 82.33 188 SER A CA 1
ATOM 938 C C . SER A 1 149 ? 22.998 -54.173 -34.769 1.00 77.99 188 SER A C 1
ATOM 939 O O . SER A 1 149 ? 21.769 -54.074 -34.810 1.00 78.16 188 SER A O 1
ATOM 942 N N . PRO A 1 150 ? 23.630 -55.007 -33.928 1.00 61.68 189 PRO A N 1
ATOM 943 C CA . PRO A 1 150 ? 22.854 -55.953 -33.117 1.00 58.44 189 PRO A CA 1
ATOM 944 C C . PRO A 1 150 ? 21.996 -55.259 -32.064 1.00 54.91 189 PRO A C 1
ATOM 945 O O . PRO A 1 150 ? 22.126 -54.056 -31.851 1.00 57.09 189 PRO A O 1
ATOM 949 N N . ARG A 1 151 ? 21.152 -56.029 -31.389 1.00 41.77 190 ARG A N 1
ATOM 950 C CA . ARG A 1 151 ? 20.169 -55.460 -30.485 1.00 37.82 190 ARG A CA 1
ATOM 951 C C . ARG A 1 151 ? 20.475 -55.685 -29.009 1.00 39.32 190 ARG A C 1
ATOM 952 O O . ARG A 1 151 ? 19.976 -54.951 -28.154 1.00 42.08 190 ARG A O 1
ATOM 960 N N . ASN A 1 152 ? 21.304 -56.680 -28.707 1.00 40.02 191 ASN A N 1
ATOM 961 C CA . ASN A 1 152 ? 21.711 -56.932 -27.326 1.00 40.65 191 ASN A CA 1
ATOM 962 C C . ASN A 1 152 ? 22.762 -55.929 -26.870 1.00 38.15 191 ASN A C 1
ATOM 963 O O . ASN A 1 152 ? 23.219 -55.955 -25.726 1.00 38.62 191 ASN A O 1
ATOM 968 N N . LEU A 1 153 ? 23.151 -55.057 -27.792 1.00 26.22 192 LEU A N 1
ATOM 969 C CA . LEU A 1 153 ? 24.149 -54.033 -27.531 1.00 24.02 192 LEU A CA 1
ATOM 970 C C . LEU A 1 153 ? 23.537 -52.635 -27.551 1.00 25.30 192 LEU A C 1
ATOM 971 O O . LEU A 1 153 ? 22.954 -52.212 -28.552 1.00 27.03 192 LEU A O 1
ATOM 976 N N . LYS A 1 154 ? 23.690 -51.929 -26.434 1.00 19.30 193 LYS A N 1
ATOM 977 C CA . LYS A 1 154 ? 23.179 -50.576 -26.262 1.00 17.35 193 LYS A CA 1
ATOM 978 C C . LYS A 1 154 ? 24.138 -49.594 -26.916 1.00 17.11 193 LYS A C 1
ATOM 979 O O . LYS A 1 154 ? 25.162 -49.221 -26.346 1.00 17.01 193 LYS A O 1
ATOM 985 N N . LEU A 1 155 ? 23.798 -49.182 -28.130 1.00 19.11 194 LEU A N 1
ATOM 986 C CA . LEU A 1 155 ? 24.603 -48.223 -28.876 1.00 18.74 194 LEU A CA 1
ATOM 987 C C . LEU A 1 155 ? 24.011 -46.826 -28.713 1.00 19.03 194 LEU A C 1
ATOM 988 O O . LEU A 1 155 ? 22.798 -46.680 -28.582 1.00 20.26 194 LEU A O 1
ATOM 993 N N . PRO A 1 156 ? 24.860 -45.791 -28.704 1.00 22.05 195 PRO A N 1
ATOM 994 C CA . PRO A 1 156 ? 24.334 -44.432 -28.532 1.00 21.50 195 PRO A CA 1
ATOM 995 C C . PRO A 1 156 ? 23.567 -43.984 -29.769 1.00 21.85 195 PRO A C 1
ATOM 996 O O . PRO A 1 156 ? 23.874 -44.450 -30.870 1.00 24.51 195 PRO A O 1
ATOM 1000 N N . SER A 1 157 ? 22.577 -43.113 -29.586 1.00 18.60 196 SER A N 1
ATOM 1001 C CA . SER A 1 157 ? 21.758 -42.642 -30.700 1.00 19.68 196 SER A CA 1
ATOM 1002 C C . SER A 1 157 ? 22.601 -42.018 -31.803 1.00 20.35 196 SER A C 1
ATOM 1003 O O . SER A 1 157 ? 23.705 -41.532 -31.558 1.00 20.34 196 SER A O 1
ATOM 1006 N N . ARG A 1 158 ? 22.069 -42.040 -33.021 1.00 26.36 197 ARG A N 1
ATOM 1007 C CA . ARG A 1 158 ? 22.779 -41.519 -34.178 1.00 25.86 197 ARG A CA 1
ATOM 1008 C C . ARG A 1 158 ? 22.865 -40.000 -34.064 1.00 26.36 197 ARG A C 1
ATOM 1009 O O . ARG A 1 158 ? 23.885 -39.397 -34.395 1.00 27.30 197 ARG A O 1
ATOM 1017 N N . ARG A 1 159 ? 21.795 -39.389 -33.564 1.00 31.32 198 ARG A N 1
ATOM 1018 C CA . ARG A 1 159 ? 21.769 -37.949 -33.366 1.00 31.77 198 ARG A CA 1
ATOM 1019 C C . ARG A 1 159 ? 21.379 -37.578 -31.946 1.00 30.04 198 ARG A C 1
ATOM 1020 O O . ARG A 1 159 ? 20.281 -37.078 -31.709 1.00 31.60 198 ARG A O 1
ATOM 1028 N N . PRO A 1 160 ? 22.285 -37.802 -30.992 1.00 14.58 199 PRO A N 1
ATOM 1029 C CA . PRO A 1 160 ? 21.959 -37.446 -29.612 1.00 14.42 199 PRO A CA 1
ATOM 1030 C C . PRO A 1 160 ? 21.851 -35.924 -29.457 1.00 14.13 199 PRO A C 1
ATOM 1031 O O . PRO A 1 160 ? 22.465 -35.169 -30.212 1.00 14.05 199 PRO A O 1
ATOM 1035 N N . SER A 1 161 ? 21.069 -35.483 -28.479 1.00 13.99 200 SER A N 1
ATOM 1036 C CA . SER A 1 161 ? 20.815 -34.065 -28.283 1.00 13.74 200 SER A CA 1
ATOM 1037 C C . SER A 1 161 ? 21.957 -33.385 -27.540 1.00 13.59 200 SER A C 1
ATOM 1038 O O . SER A 1 161 ? 22.162 -32.185 -27.663 1.00 13.40 200 SER A O 1
ATOM 1041 N N . LEU A 1 162 ? 22.706 -34.156 -26.771 1.00 13.68 201 LEU A N 1
ATOM 1042 C CA . LEU A 1 162 ? 23.792 -33.592 -25.993 1.00 13.55 201 LEU A CA 1
ATOM 1043 C C . LEU A 1 162 ? 24.808 -34.684 -25.683 1.00 13.74 201 LEU A C 1
ATOM 1044 O O . LEU A 1 162 ? 24.448 -35.786 -25.266 1.00 14.00 201 LEU A O 1
ATOM 1049 N N . VAL A 1 163 ? 26.076 -34.394 -25.950 1.00 13.96 202 VAL A N 1
ATOM 1050 C CA . VAL A 1 163 ? 27.155 -35.284 -25.556 1.00 13.91 202 VAL A CA 1
ATOM 1051 C C . VAL A 1 163 ? 28.216 -34.449 -24.870 1.00 14.36 202 VAL A C 1
ATOM 1052 O O . VAL A 1 163 ? 28.890 -33.642 -25.506 1.00 13.97 202 VAL A O 1
ATOM 1056 N N . CYS A 1 164 ? 28.381 -34.666 -23.573 1.00 17.13 203 CYS A N 1
ATOM 1057 C CA . CYS A 1 164 ? 29.238 -33.818 -22.767 1.00 14.47 203 CYS A CA 1
ATOM 1058 C C . CYS A 1 164 ? 30.287 -34.643 -22.066 1.00 16.24 203 CYS A C 1
ATOM 1059 O O . CYS A 1 164 ? 29.988 -35.717 -21.555 1.00 19.53 203 CYS A O 1
ATOM 1062 N N . GLU A 1 165 ? 31.522 -34.157 -22.068 1.00 13.89 204 GLU A N 1
ATOM 1063 C CA . GLU A 1 165 ? 32.595 -34.829 -21.355 1.00 14.59 204 GLU A CA 1
ATOM 1064 C C . GLU A 1 165 ? 33.060 -33.960 -20.201 1.00 14.26 204 GLU A C 1
ATOM 1065 O O . GLU A 1 165 ? 33.292 -32.768 -20.378 1.00 14.47 204 GLU A O 1
ATOM 1071 N N . ASN A 1 166 ? 33.161 -34.550 -19.014 1.00 13.86 205 ASN A N 1
ATOM 1072 C CA . ASN A 1 166 ? 33.733 -33.855 -17.864 1.00 14.02 205 ASN A CA 1
ATOM 1073 C C . ASN A 1 166 ? 34.934 -34.590 -17.313 1.00 17.78 205 ASN A C 1
ATOM 1074 O O . ASN A 1 166 ? 34.846 -35.776 -17.009 1.00 21.93 205 ASN A O 1
ATOM 1079 N N . CYS A 1 167 ? 36.055 -33.892 -17.179 1.00 17.27 206 CYS A N 1
ATOM 1080 C CA . CYS A 1 167 ? 37.297 -34.551 -16.796 1.00 16.76 206 CYS A CA 1
ATOM 1081 C C . CYS A 1 167 ? 37.939 -33.990 -15.527 1.00 14.97 206 CYS A C 1
ATOM 1082 O O . CYS A 1 167 ? 38.213 -32.800 -15.438 1.00 16.88 206 CYS A O 1
ATOM 1085 N N . LEU A 1 168 ? 38.170 -34.856 -14.546 1.00 14.29 207 LEU A N 1
ATOM 1086 C CA . LEU A 1 168 ? 38.849 -34.467 -13.314 1.00 14.30 207 LEU A CA 1
ATOM 1087 C C . LEU A 1 168 ? 40.169 -35.212 -13.176 1.00 17.13 207 LEU A C 1
ATOM 1088 O O . LEU A 1 168 ? 40.266 -36.383 -13.534 1.00 15.78 207 LEU A O 1
ATOM 1093 N N . TYR A 1 169 ? 41.182 -34.540 -12.640 1.00 31.81 208 TYR A N 1
ATOM 1094 C CA . TYR A 1 169 ? 42.469 -35.185 -12.406 1.00 34.29 208 TYR A CA 1
ATOM 1095 C C . TYR A 1 169 ? 42.677 -35.448 -10.918 1.00 36.15 208 TYR A C 1
ATOM 1096 O O . TYR A 1 169 ? 42.223 -34.679 -10.074 1.00 35.69 208 TYR A O 1
ATOM 1105 N N . SER A 1 170 ? 43.341 -36.555 -10.602 1.00 49.89 209 SER A N 1
ATOM 1106 C CA . SER A 1 170 ? 43.670 -36.882 -9.221 1.00 52.81 209 SER A CA 1
ATOM 1107 C C . SER A 1 170 ? 44.870 -36.071 -8.745 1.00 54.10 209 SER A C 1
ATOM 1108 O O . SER A 1 170 ? 45.754 -35.730 -9.536 1.00 54.40 209 SER A O 1
ATOM 1111 N N . LYS A 1 171 ? 44.904 -35.763 -7.453 1.00 52.77 210 LYS A N 1
ATOM 1112 C CA . LYS A 1 171 ? 45.999 -34.976 -6.894 1.00 53.39 210 LYS A CA 1
ATOM 1113 C C . LYS A 1 171 ? 47.101 -35.867 -6.333 1.00 54.79 210 LYS A C 1
ATOM 1114 O O . LYS A 1 171 ? 47.870 -36.465 -7.087 1.00 55.70 210 LYS A O 1
ATOM 1116 N N . ILE A 1 173 ? 48.303 -38.975 -7.504 1.00 64.51 212 ILE A N 1
ATOM 1117 C CA . ILE A 1 173 ? 48.946 -39.699 -8.598 1.00 67.07 212 ILE A CA 1
ATOM 1118 C C . ILE A 1 173 ? 48.509 -39.090 -9.934 1.00 67.73 212 ILE A C 1
ATOM 1119 O O . ILE A 1 173 ? 47.530 -38.348 -9.984 1.00 67.03 212 ILE A O 1
ATOM 1124 N N . ASP A 1 174 ? 49.268 -39.362 -10.995 1.00 69.77 213 ASP A N 1
ATOM 1125 C CA . ASP A 1 174 ? 48.954 -38.888 -12.339 1.00 65.69 213 ASP A CA 1
ATOM 1126 C C . ASP A 1 174 ? 47.957 -39.775 -13.099 1.00 58.91 213 ASP A C 1
ATOM 1127 O O . ASP A 1 174 ? 48.305 -40.406 -14.098 1.00 56.81 213 ASP A O 1
ATOM 1132 N N . ARG A 1 175 ? 46.722 -39.824 -12.615 1.00 44.20 214 ARG A N 1
ATOM 1133 C CA . ARG A 1 175 ? 45.640 -40.458 -13.353 1.00 41.89 214 ARG A CA 1
ATOM 1134 C C . ARG A 1 175 ? 44.400 -39.563 -13.422 1.00 39.42 214 ARG A C 1
ATOM 1135 O O . ARG A 1 175 ? 44.207 -38.678 -12.590 1.00 40.22 214 ARG A O 1
ATOM 1143 N N . ARG A 1 176 ? 43.570 -39.797 -14.433 1.00 21.79 215 ARG A N 1
ATOM 1144 C CA . ARG A 1 176 ? 42.374 -38.998 -14.658 1.00 16.66 215 ARG A CA 1
ATOM 1145 C C . ARG A 1 176 ? 41.153 -39.864 -14.939 1.00 15.98 215 ARG A C 1
ATOM 1146 O O . ARG A 1 176 ? 41.268 -41.033 -15.293 1.00 16.87 215 ARG A O 1
ATOM 1154 N N . ALA A 1 177 ? 39.980 -39.270 -14.766 1.00 16.45 216 ALA A N 1
ATOM 1155 C CA . ALA A 1 177 ? 38.724 -39.902 -15.128 1.00 15.69 216 ALA A CA 1
ATOM 1156 C C . ALA A 1 177 ? 37.936 -38.969 -16.054 1.00 16.08 216 ALA A C 1
ATOM 1157 O O . ALA A 1 177 ? 37.799 -37.776 -15.774 1.00 14.85 216 ALA A O 1
ATOM 1159 N N . ARG A 1 178 ? 37.439 -39.511 -17.161 1.00 23.93 217 ARG A N 1
ATOM 1160 C CA . ARG A 1 178 ? 36.687 -38.731 -18.145 1.00 23.24 217 ARG A CA 1
ATOM 1161 C C . ARG A 1 178 ? 35.251 -39.236 -18.283 1.00 23.99 217 ARG A C 1
ATOM 1162 O O . ARG A 1 178 ? 35.007 -40.277 -18.884 1.00 26.81 217 ARG A O 1
ATOM 1170 N N . ALA A 1 179 ? 34.312 -38.492 -17.708 1.00 15.86 218 ALA A N 1
ATOM 1171 C CA . ALA A 1 179 ? 32.913 -38.890 -17.653 1.00 14.73 218 ALA A CA 1
ATOM 1172 C C . ALA A 1 179 ? 32.098 -38.316 -18.806 1.00 14.60 218 ALA A C 1
ATOM 1173 O O . ALA A 1 179 ? 32.253 -37.154 -19.163 1.00 15.28 218 ALA A O 1
ATOM 1175 N N . PHE A 1 180 ? 31.230 -39.134 -19.390 1.00 14.69 219 PHE A N 1
ATOM 1176 C CA . PHE A 1 180 ? 30.398 -38.701 -20.509 1.00 14.56 219 PHE A CA 1
ATOM 1177 C C . PHE A 1 180 ? 28.926 -38.834 -20.193 1.00 14.53 219 PHE A C 1
ATOM 1178 O O . PHE A 1 180 ? 28.461 -39.890 -19.771 1.00 15.16 219 PHE A O 1
ATOM 1186 N N . HIS A 1 181 ? 28.197 -37.747 -20.378 1.00 14.28 220 HIS A N 1
ATOM 1187 C CA . HIS A 1 181 ? 26.752 -37.812 -20.405 1.00 14.25 220 HIS A CA 1
ATOM 1188 C C . HIS A 1 181 ? 26.323 -37.954 -21.862 1.00 14.29 220 HIS A C 1
ATOM 1189 O O . HIS A 1 181 ? 26.887 -37.308 -22.743 1.00 14.19 220 HIS A O 1
ATOM 1196 N N . ILE A 1 182 ? 25.347 -38.814 -22.123 1.00 14.45 221 ILE A N 1
ATOM 1197 C CA . ILE A 1 182 ? 24.721 -38.869 -23.442 1.00 14.47 221 ILE A CA 1
ATOM 1198 C C . ILE A 1 182 ? 23.200 -38.857 -23.338 1.00 14.46 221 ILE A C 1
ATOM 1199 O O . ILE A 1 182 ? 22.609 -39.737 -22.714 1.00 14.63 221 ILE A O 1
ATOM 1204 N N . MET A 1 183 ? 22.564 -37.859 -23.939 1.00 16.47 222 MET A N 1
ATOM 1205 C CA . MET A 1 183 ? 21.104 -37.810 -23.931 1.00 19.28 222 MET A CA 1
ATOM 1206 C C . MET A 1 183 ? 20.543 -38.101 -25.336 1.00 16.98 222 MET A C 1
ATOM 1207 O O . MET A 1 183 ? 21.110 -37.663 -26.341 1.00 16.71 222 MET A O 1
ATOM 1212 N N . ASP A 1 184 ? 19.444 -38.856 -25.398 1.00 19.51 223 ASP A N 1
ATOM 1213 C CA . ASP A 1 184 ? 18.788 -39.203 -26.668 1.00 22.23 223 ASP A CA 1
ATOM 1214 C C . ASP A 1 184 ? 18.206 -37.961 -27.372 1.00 23.08 223 ASP A C 1
ATOM 1215 O O . ASP A 1 184 ? 18.201 -36.879 -26.786 1.00 23.59 223 ASP A O 1
ATOM 1220 N N . PRO A 1 185 ? 17.741 -38.095 -28.634 1.00 24.46 224 PRO A N 1
ATOM 1221 C CA . PRO A 1 185 ? 17.234 -36.897 -29.317 1.00 24.12 224 PRO A CA 1
ATOM 1222 C C . PRO A 1 185 ? 16.088 -36.164 -28.619 1.00 25.19 224 PRO A C 1
ATOM 1223 O O . PRO A 1 185 ? 15.801 -35.037 -29.008 1.00 28.09 224 PRO A O 1
ATOM 1227 N N . LYS A 1 186 ? 15.445 -36.785 -27.634 1.00 16.17 225 LYS A N 1
ATOM 1228 C CA . LYS A 1 186 ? 14.394 -36.117 -26.868 1.00 14.21 225 LYS A CA 1
ATOM 1229 C C . LYS A 1 186 ? 14.854 -35.648 -25.485 1.00 14.07 225 LYS A C 1
ATOM 1230 O O . LYS A 1 186 ? 14.031 -35.306 -24.638 1.00 14.04 225 LYS A O 1
ATOM 1236 N N . GLY A 1 187 ? 16.165 -35.657 -25.255 1.00 14.01 226 GLY A N 1
ATOM 1237 C CA . GLY A 1 187 ? 16.746 -35.073 -24.056 1.00 13.86 226 GLY A CA 1
ATOM 1238 C C . GLY A 1 187 ? 16.766 -35.966 -22.825 1.00 14.01 226 GLY A C 1
ATOM 1239 O O . GLY A 1 187 ? 17.026 -35.490 -21.714 1.00 13.90 226 GLY A O 1
ATOM 1240 N N . VAL A 1 188 ? 16.504 -37.257 -23.010 1.00 14.26 227 VAL A N 1
ATOM 1241 C CA . VAL A 1 188 ? 16.542 -38.191 -21.892 1.00 14.45 227 VAL A CA 1
ATOM 1242 C C . VAL A 1 188 ? 17.830 -39.016 -21.889 1.00 14.57 227 VAL A C 1
ATOM 1243 O O . VAL A 1 188 ? 18.240 -39.565 -22.910 1.00 16.38 227 VAL A O 1
ATOM 1247 N N . LEU A 1 189 ? 18.456 -39.102 -20.723 1.00 14.57 228 LEU A N 1
ATOM 1248 C CA . LEU A 1 189 ? 19.711 -39.819 -20.554 1.00 14.69 228 LEU A CA 1
ATOM 1249 C C . LEU A 1 189 ? 19.611 -41.262 -21.045 1.00 15.00 228 LEU A C 1
ATOM 1250 O O . LEU A 1 189 ? 18.683 -42.001 -20.688 1.00 15.20 228 LEU A O 1
ATOM 1255 N N . GLU A 1 190 ? 20.569 -41.662 -21.871 1.00 16.25 229 GLU A N 1
ATOM 1256 C CA . GLU A 1 190 ? 20.565 -43.019 -22.407 1.00 18.33 229 GLU A CA 1
ATOM 1257 C C . GLU A 1 190 ? 21.756 -43.875 -21.974 1.00 18.01 229 GLU A C 1
ATOM 1258 O O . GLU A 1 190 ? 21.649 -45.101 -21.916 1.00 21.88 229 GLU A O 1
ATOM 1264 N N . MET A 1 191 ? 22.876 -43.232 -21.660 1.00 16.10 230 MET A N 1
ATOM 1265 C CA . MET A 1 191 ? 24.014 -43.922 -21.073 1.00 16.55 230 MET A CA 1
ATOM 1266 C C . MET A 1 191 ? 24.980 -42.976 -20.367 1.00 20.35 230 MET A C 1
ATOM 1267 O O . MET A 1 191 ? 24.958 -41.765 -20.582 1.00 23.44 230 MET A O 1
ATOM 1272 N N . LEU A 1 192 ? 25.808 -43.547 -19.501 1.00 15.53 231 LEU A N 1
ATOM 1273 C CA . LEU A 1 192 ? 26.894 -42.830 -18.855 1.00 15.38 231 LEU A CA 1
ATOM 1274 C C . LEU A 1 192 ? 28.178 -43.576 -19.138 1.00 16.31 231 LEU A C 1
ATOM 1275 O O . LEU A 1 192 ? 28.197 -44.803 -19.137 1.00 21.31 231 LEU A O 1
ATOM 1280 N N . ILE A 1 193 ? 29.253 -42.846 -19.388 1.00 15.45 232 ILE A N 1
ATOM 1281 C CA . ILE A 1 193 ? 30.507 -43.490 -19.725 1.00 15.66 232 ILE A CA 1
ATOM 1282 C C . ILE A 1 193 ? 31.650 -42.922 -18.908 1.00 15.58 232 ILE A C 1
ATOM 1283 O O . ILE A 1 193 ? 31.754 -41.717 -18.731 1.00 18.06 232 ILE A O 1
ATOM 1288 N N . VAL A 1 194 ? 32.493 -43.803 -18.386 1.00 15.85 233 VAL A N 1
ATOM 1289 C CA . VAL A 1 194 ? 33.647 -43.374 -17.612 1.00 16.84 233 VAL A CA 1
ATOM 1290 C C . VAL A 1 194 ? 34.931 -44.003 -18.121 1.00 18.33 233 VAL A C 1
ATOM 1291 O O . VAL A 1 194 ? 35.108 -45.220 -18.065 1.00 20.71 233 VAL A O 1
ATOM 1295 N N . PHE A 1 195 ? 35.816 -43.167 -18.647 1.00 15.92 234 PHE A N 1
ATOM 1296 C CA . PHE A 1 195 ? 37.164 -43.606 -18.942 1.00 16.14 234 PHE A CA 1
ATOM 1297 C C . PHE A 1 195 ? 37.965 -43.392 -17.674 1.00 16.16 234 PHE A C 1
ATOM 1298 O O . PHE A 1 195 ? 38.081 -42.270 -17.198 1.00 16.34 234 PHE A O 1
ATOM 1306 N N . LEU A 1 196 ? 38.491 -44.466 -17.104 1.00 21.12 235 LEU A N 1
ATOM 1307 C CA . LEU A 1 196 ? 39.436 -44.337 -16.003 1.00 21.53 235 LEU A CA 1
ATOM 1308 C C . LEU A 1 196 ? 40.827 -44.589 -16.569 1.00 24.08 235 LEU A C 1
ATOM 1309 O O . LEU A 1 196 ? 41.110 -45.689 -17.035 1.00 26.45 235 LEU A O 1
ATOM 1314 N N . GLU A 1 197 ? 41.681 -43.568 -16.554 1.00 21.88 236 GLU A N 1
ATOM 1315 C CA . GLU A 1 197 ? 42.961 -43.632 -17.259 1.00 22.35 236 GLU A CA 1
ATOM 1316 C C . GLU A 1 197 ? 44.161 -43.184 -16.423 1.00 27.37 236 GLU A C 1
ATOM 1317 O O . GLU A 1 197 ? 44.084 -42.196 -15.697 1.00 28.32 236 GLU A O 1
ATOM 1323 N N . GLU A 1 198 ? 45.266 -43.920 -16.530 1.00 44.15 237 GLU A N 1
ATOM 1324 C CA . GLU A 1 198 ? 46.519 -43.533 -15.886 1.00 46.17 237 GLU A CA 1
ATOM 1325 C C . GLU A 1 198 ? 47.629 -43.327 -16.918 1.00 45.00 237 GLU A C 1
ATOM 1326 O O . GLU A 1 198 ? 47.701 -44.059 -17.903 1.00 44.04 237 GLU A O 1
ATOM 1332 N N . ARG A 1 199 ? 48.482 -42.326 -16.689 1.00 39.60 238 ARG A N 1
ATOM 1333 C CA . ARG A 1 199 ? 49.542 -41.966 -17.632 1.00 39.97 238 ARG A CA 1
ATOM 1334 C C . ARG A 1 199 ? 50.881 -42.587 -17.250 1.00 44.52 238 ARG A C 1
ATOM 1335 O O . ARG A 1 199 ? 51.232 -42.621 -16.069 1.00 48.00 238 ARG A O 1
ATOM 1343 N N . GLY A 1 200 ? 51.627 -43.053 -18.251 1.00 41.65 239 GLY A N 1
ATOM 1344 C CA . GLY A 1 200 ? 52.927 -43.671 -18.038 1.00 41.15 239 GLY A CA 1
ATOM 1345 C C . GLY A 1 200 ? 52.929 -44.763 -16.982 1.00 41.95 239 GLY A C 1
ATOM 1346 O O . GLY A 1 200 ? 53.683 -45.735 -17.053 1.00 42.49 239 GLY A O 1
ATOM 1347 N N . ALA A 1 205 ? 48.206 -52.776 -15.137 1.00 40.36 244 ALA A N 1
ATOM 1348 C CA . ALA A 1 205 ? 47.807 -51.915 -16.214 1.00 35.65 244 ALA A CA 1
ATOM 1349 C C . ALA A 1 205 ? 46.360 -51.528 -16.053 1.00 33.73 244 ALA A C 1
ATOM 1350 O O . ALA A 1 205 ? 45.931 -51.046 -15.050 1.00 33.04 244 ALA A O 1
ATOM 1352 N N . HIS A 1 206 ? 45.582 -51.721 -17.059 1.00 53.19 245 HIS A N 1
ATOM 1353 C CA . HIS A 1 206 ? 44.302 -51.125 -17.035 1.00 50.78 245 HIS A CA 1
ATOM 1354 C C . HIS A 1 206 ? 43.742 -50.880 -15.713 1.00 50.42 245 HIS A C 1
ATOM 1355 O O . HIS A 1 206 ? 43.391 -51.762 -14.971 1.00 53.10 245 HIS A O 1
ATOM 1362 N N . PRO A 1 207 ? 43.680 -49.618 -15.408 1.00 37.29 246 PRO A N 1
ATOM 1363 C CA . PRO A 1 207 ? 43.015 -49.136 -14.186 1.00 33.69 246 PRO A CA 1
ATOM 1364 C C . PRO A 1 207 ? 41.692 -49.814 -13.840 1.00 29.21 246 PRO A C 1
ATOM 1365 O O . PRO A 1 207 ? 40.988 -50.315 -14.713 1.00 29.94 246 PRO A O 1
ATOM 1369 N N . VAL A 1 208 ? 41.359 -49.799 -12.554 1.00 18.37 247 VAL A N 1
ATOM 1370 C CA . VAL A 1 208 ? 40.185 -50.503 -12.054 1.00 21.49 247 VAL A CA 1
ATOM 1371 C C . VAL A 1 208 ? 39.298 -49.611 -11.194 1.00 26.29 247 VAL A C 1
ATOM 1372 O O . VAL A 1 208 ? 39.778 -48.915 -10.298 1.00 27.40 247 VAL A O 1
ATOM 1376 N N . LEU A 1 209 ? 37.999 -49.641 -11.473 1.00 47.43 248 LEU A N 1
ATOM 1377 C CA . LEU A 1 209 ? 37.011 -48.950 -10.655 1.00 48.71 248 LEU A CA 1
ATOM 1378 C C . LEU A 1 209 ? 36.605 -49.909 -9.557 1.00 55.05 248 LEU A C 1
ATOM 1379 O O . LEU A 1 209 ? 37.457 -50.566 -8.964 1.00 60.18 248 LEU A O 1
ATOM 1384 N N . ASP A 1 210 ? 35.299 -49.965 -9.306 1.00 57.20 249 ASP A N 1
ATOM 1385 C CA . ASP A 1 210 ? 34.645 -50.821 -8.309 1.00 58.06 249 ASP A CA 1
ATOM 1386 C C . ASP A 1 210 ? 35.598 -51.583 -7.381 1.00 62.10 249 ASP A C 1
ATOM 1387 O O . ASP A 1 210 ? 35.557 -52.810 -7.295 1.00 64.07 249 ASP A O 1
ATOM 1392 N N . ASN A 1 211 ? 36.462 -50.828 -6.703 1.00 64.50 250 ASN A N 1
ATOM 1393 C CA . ASN A 1 211 ? 37.482 -51.373 -5.810 1.00 64.94 250 ASN A CA 1
ATOM 1394 C C . ASN A 1 211 ? 36.942 -51.647 -4.410 1.00 67.39 250 ASN A C 1
ATOM 1395 O O . ASN A 1 211 ? 37.689 -51.653 -3.431 1.00 66.73 250 ASN A O 1
ATOM 1400 N N . ALA A 1 212 ? 35.635 -51.872 -4.330 1.00 69.71 251 ALA A N 1
ATOM 1401 C CA . ALA A 1 212 ? 34.950 -52.014 -3.056 1.00 70.61 251 ALA A CA 1
ATOM 1402 C C . ALA A 1 212 ? 35.290 -53.320 -2.354 1.00 74.34 251 ALA A C 1
ATOM 1403 O O . ALA A 1 212 ? 35.579 -54.332 -2.993 1.00 75.30 251 ALA A O 1
ATOM 1405 N N . GLN A 1 213 ? 35.261 -53.276 -1.028 1.00 91.21 252 GLN A N 1
ATOM 1406 C CA . GLN A 1 213 ? 35.335 -54.472 -0.202 1.00 92.56 252 GLN A CA 1
ATOM 1407 C C . GLN A 1 213 ? 34.232 -54.391 0.841 1.00 90.67 252 GLN A C 1
ATOM 1408 O O . GLN A 1 213 ? 34.281 -55.060 1.873 1.00 91.16 252 GLN A O 1
ATOM 1414 N N . ASN A 1 214 ? 33.234 -53.561 0.556 1.00 68.02 253 ASN A N 1
ATOM 1415 C CA . ASN A 1 214 ? 32.191 -53.256 1.522 1.00 65.75 253 ASN A CA 1
ATOM 1416 C C . ASN A 1 214 ? 30.874 -53.932 1.192 1.00 65.56 253 ASN A C 1
ATOM 1417 O O . ASN A 1 214 ? 30.228 -54.506 2.068 1.00 66.10 253 ASN A O 1
ATOM 1422 N N . ASP A 1 215 ? 30.488 -53.854 -0.079 1.00 79.69 254 ASP A N 1
ATOM 1423 C CA . ASP A 1 215 ? 29.105 -54.088 -0.502 1.00 81.18 254 ASP A CA 1
ATOM 1424 C C . ASP A 1 215 ? 28.160 -53.130 0.221 1.00 78.34 254 ASP A C 1
ATOM 1425 O O . ASP A 1 215 ? 26.978 -53.424 0.412 1.00 78.08 254 ASP A O 1
ATOM 1430 N N . ALA A 1 216 ? 28.704 -51.982 0.617 1.00 61.18 255 ALA A N 1
ATOM 1431 C CA . ALA A 1 216 ? 27.924 -50.917 1.227 1.00 56.09 255 ALA A CA 1
ATOM 1432 C C . ALA A 1 216 ? 27.216 -50.121 0.145 1.00 52.73 255 ALA A C 1
ATOM 1433 O O . ALA A 1 216 ? 27.568 -50.200 -1.035 1.00 52.35 255 ALA A O 1
ATOM 1435 N N . GLU A 1 217 ? 26.231 -49.339 0.564 1.00 49.56 256 GLU A N 1
ATOM 1436 C CA . GLU A 1 217 ? 25.448 -48.526 -0.347 1.00 47.01 256 GLU A CA 1
ATOM 1437 C C . GLU A 1 217 ? 26.384 -47.470 -0.927 1.00 45.94 256 GLU A C 1
ATOM 1438 O O . GLU A 1 217 ? 27.159 -46.856 -0.193 1.00 46.92 256 GLU A O 1
ATOM 1444 N N . ARG A 1 218 ? 26.343 -47.294 -2.246 1.00 32.43 257 ARG A N 1
ATOM 1445 C CA . ARG A 1 218 ? 27.300 -46.434 -2.945 1.00 28.05 257 ARG A CA 1
ATOM 1446 C C . ARG A 1 218 ? 27.212 -44.978 -2.518 1.00 28.17 257 ARG A C 1
ATOM 1447 O O . ARG A 1 218 ? 28.203 -44.251 -2.604 1.00 30.22 257 ARG A O 1
ATOM 1455 N N . ILE A 1 219 ? 26.034 -44.546 -2.072 1.00 28.49 258 ILE A N 1
ATOM 1456 C CA . ILE A 1 219 ? 25.831 -43.137 -1.733 1.00 29.19 258 ILE A CA 1
ATOM 1457 C C . ILE A 1 219 ? 26.500 -42.735 -0.421 1.00 29.06 258 ILE A C 1
ATOM 1458 O O . ILE A 1 219 ? 26.741 -41.548 -0.190 1.00 27.92 258 ILE A O 1
ATOM 1463 N N . ASN A 1 220 ? 26.811 -43.722 0.423 1.00 34.22 259 ASN A N 1
ATOM 1464 C CA . ASN A 1 220 ? 27.301 -43.459 1.783 1.00 32.60 259 ASN A CA 1
ATOM 1465 C C . ASN A 1 220 ? 28.500 -42.501 1.901 1.00 32.24 259 ASN A C 1
ATOM 1466 O O . ASN A 1 220 ? 28.431 -41.530 2.656 1.00 33.02 259 ASN A O 1
ATOM 1471 N N . PRO A 1 221 ? 29.592 -42.746 1.149 1.00 25.82 260 PRO A N 1
ATOM 1472 C CA . PRO A 1 221 ? 30.716 -41.809 1.288 1.00 25.80 260 PRO A CA 1
ATOM 1473 C C . PRO A 1 221 ? 30.385 -40.384 0.835 1.00 28.44 260 PRO A C 1
ATOM 1474 O O . PRO A 1 221 ? 31.155 -39.465 1.118 1.00 31.64 260 PRO A O 1
ATOM 1478 N N . PHE A 1 222 ? 29.269 -40.211 0.130 1.00 26.68 261 PHE A N 1
ATOM 1479 C CA . PHE A 1 222 ? 28.829 -38.888 -0.311 1.00 24.78 261 PHE A CA 1
ATOM 1480 C C . PHE A 1 222 ? 27.991 -38.178 0.757 1.00 23.23 261 PHE A C 1
ATOM 1481 O O . PHE A 1 222 ? 27.959 -36.947 0.814 1.00 22.04 261 PHE A O 1
ATOM 1489 N N . LEU A 1 223 ? 27.324 -38.961 1.606 1.00 21.31 262 LEU A N 1
ATOM 1490 C CA . LEU A 1 223 ? 26.508 -38.409 2.685 1.00 20.35 262 LEU A CA 1
ATOM 1491 C C . LEU A 1 223 ? 27.366 -37.594 3.650 1.00 22.06 262 LEU A C 1
ATOM 1492 O O . LEU A 1 223 ? 28.528 -37.925 3.909 1.00 24.13 262 LEU A O 1
ATOM 1497 N N . GLY A 1 224 ? 26.792 -36.522 4.180 1.00 16.01 263 GLY A N 1
ATOM 1498 C CA . GLY A 1 224 ? 27.513 -35.688 5.115 1.00 15.96 263 GLY A CA 1
ATOM 1499 C C . GLY A 1 224 ? 27.649 -34.250 4.661 1.00 15.56 263 GLY A C 1
ATOM 1500 O O . GLY A 1 224 ? 26.961 -33.808 3.739 1.00 15.32 263 GLY A O 1
ATOM 1501 N N . THR A 1 225 ? 28.551 -33.522 5.313 1.00 25.06 264 THR A N 1
ATOM 1502 C CA . THR A 1 225 ? 28.759 -32.111 5.022 1.00 25.72 264 THR A CA 1
ATOM 1503 C C . THR A 1 225 ? 30.118 -31.886 4.384 1.00 28.40 264 THR A C 1
ATOM 1504 O O . THR A 1 225 ? 31.149 -32.226 4.957 1.00 31.90 264 THR A O 1
ATOM 1508 N N . TRP A 1 226 ? 30.110 -31.317 3.186 1.00 26.70 265 TRP A N 1
ATOM 1509 C CA . TRP A 1 226 ? 31.337 -31.029 2.463 1.00 25.94 265 TRP A CA 1
ATOM 1510 C C . TRP A 1 226 ? 31.501 -29.523 2.329 1.00 29.03 265 TRP A C 1
ATOM 1511 O O . TRP A 1 226 ? 30.585 -28.835 1.882 1.00 31.60 265 TRP A O 1
ATOM 1522 N N . LYS A 1 227 ? 32.658 -29.001 2.719 1.00 44.64 266 LYS A N 1
ATOM 1523 C CA . LYS A 1 227 ? 32.934 -27.587 2.485 1.00 46.70 266 LYS A CA 1
ATOM 1524 C C . LYS A 1 227 ? 34.219 -27.386 1.698 1.00 43.48 266 LYS A C 1
ATOM 1525 O O . LYS A 1 227 ? 35.161 -28.170 1.815 1.00 45.67 266 LYS A O 1
ATOM 1531 N N . GLY A 1 228 ? 34.252 -26.324 0.901 1.00 13.91 267 GLY A N 1
ATOM 1532 C CA . GLY A 1 228 ? 35.371 -26.075 0.018 1.00 13.42 267 GLY A CA 1
ATOM 1533 C C . GLY A 1 228 ? 35.172 -24.820 -0.800 1.00 14.23 267 GLY A C 1
ATOM 1534 O O . GLY A 1 228 ? 34.474 -23.900 -0.382 1.00 16.44 267 GLY A O 1
ATOM 1535 N N . ARG A 1 229 ? 35.798 -24.770 -1.968 1.00 31.82 268 ARG A N 1
ATOM 1536 C CA . ARG A 1 229 ? 35.694 -23.597 -2.827 1.00 32.57 268 ARG A CA 1
ATOM 1537 C C . ARG A 1 229 ? 35.277 -24.004 -4.231 1.00 30.38 268 ARG A C 1
ATOM 1538 O O . ARG A 1 229 ? 35.475 -25.148 -4.639 1.00 27.92 268 ARG A O 1
ATOM 1546 N N . SER A 1 230 ? 34.681 -23.065 -4.957 1.00 23.24 269 SER A N 1
ATOM 1547 C CA . SER A 1 230 ? 34.323 -23.296 -6.347 1.00 22.89 269 SER A CA 1
ATOM 1548 C C . SER A 1 230 ? 34.851 -22.165 -7.207 1.00 21.91 269 SER A C 1
ATOM 1549 O O . SER A 1 230 ? 35.099 -21.073 -6.716 1.00 24.96 269 SER A O 1
ATOM 1552 N N . VAL A 1 231 ? 35.036 -22.432 -8.491 1.00 23.39 270 VAL A N 1
ATOM 1553 C CA . VAL A 1 231 ? 35.420 -21.385 -9.425 1.00 25.64 270 VAL A CA 1
ATOM 1554 C C . VAL A 1 231 ? 34.694 -21.604 -10.751 1.00 25.88 270 VAL A C 1
ATOM 1555 O O . VAL A 1 231 ? 34.808 -22.670 -11.362 1.00 29.70 270 VAL A O 1
ATOM 1559 N N . THR A 1 232 ? 33.932 -20.603 -11.183 1.00 12.02 271 THR A N 1
ATOM 1560 C CA . THR A 1 232 ? 33.139 -20.721 -12.402 1.00 11.83 271 THR A CA 1
ATOM 1561 C C . THR A 1 232 ? 33.809 -19.993 -13.541 1.00 12.25 271 THR A C 1
ATOM 1562 O O . THR A 1 232 ? 34.065 -18.795 -13.461 1.00 15.42 271 THR A O 1
ATOM 1566 N N . LYS A 1 233 ? 34.081 -20.722 -14.612 1.00 15.85 272 LYS A N 1
ATOM 1567 C CA . LYS A 1 233 ? 34.697 -20.136 -15.783 1.00 19.26 272 LYS A CA 1
ATOM 1568 C C . LYS A 1 233 ? 33.730 -20.158 -16.938 1.00 21.20 272 LYS A C 1
ATOM 1569 O O . LYS A 1 233 ? 33.066 -21.166 -17.181 1.00 20.45 272 LYS A O 1
ATOM 1575 N N . ARG A 1 234 ? 33.640 -19.033 -17.635 1.00 30.19 273 ARG A N 1
ATOM 1576 C CA . ARG A 1 234 ? 32.849 -18.965 -18.844 1.00 32.52 273 ARG A CA 1
ATOM 1577 C C . ARG A 1 234 ? 33.472 -19.922 -19.852 1.00 32.45 273 ARG A C 1
ATOM 1578 O O . ARG A 1 234 ? 34.692 -20.019 -19.955 1.00 31.88 273 ARG A O 1
ATOM 1586 N N . SER A 1 235 ? 32.634 -20.675 -20.551 1.00 37.66 274 SER A N 1
ATOM 1587 C CA . SER A 1 235 ? 33.129 -21.601 -21.561 1.00 37.18 274 SER A CA 1
ATOM 1588 C C . SER A 1 235 ? 33.747 -20.819 -22.714 1.00 34.74 274 SER A C 1
ATOM 1589 O O . SER A 1 235 ? 33.492 -19.625 -22.879 1.00 34.25 274 SER A O 1
ATOM 1592 N N . GLY A 1 236 ? 34.583 -21.491 -23.489 1.00 25.83 275 GLY A N 1
ATOM 1593 C CA . GLY A 1 236 ? 35.357 -20.828 -24.515 1.00 26.81 275 GLY A CA 1
ATOM 1594 C C . GLY A 1 236 ? 36.820 -20.917 -24.146 1.00 27.52 275 GLY A C 1
ATOM 1595 O O . GLY A 1 236 ? 37.160 -21.044 -22.969 1.00 26.03 275 GLY A O 1
ATOM 1596 N N . VAL A 1 237 ? 37.684 -20.843 -25.153 1.00 48.44 276 VAL A N 1
ATOM 1597 C CA . VAL A 1 237 ? 39.114 -21.068 -24.966 1.00 51.46 276 VAL A CA 1
ATOM 1598 C C . VAL A 1 237 ? 39.776 -20.033 -24.050 1.00 52.70 276 VAL A C 1
ATOM 1599 O O . VAL A 1 237 ? 40.714 -20.357 -23.313 1.00 51.22 276 VAL A O 1
ATOM 1603 N N . TYR A 1 238 ? 39.265 -18.803 -24.082 1.00 61.00 277 TYR A N 1
ATOM 1604 C CA . TYR A 1 238 ? 39.787 -17.728 -23.243 1.00 62.26 277 TYR A CA 1
ATOM 1605 C C . TYR A 1 238 ? 39.685 -18.051 -21.749 1.00 58.98 277 TYR A C 1
ATOM 1606 O O . TYR A 1 238 ? 40.625 -17.816 -20.988 1.00 59.80 277 TYR A O 1
ATOM 1615 N N . GLY A 1 239 ? 38.544 -18.595 -21.339 1.00 34.15 278 GLY A N 1
ATOM 1616 C CA . GLY A 1 239 ? 38.363 -19.076 -19.980 1.00 32.72 278 GLY A CA 1
ATOM 1617 C C . GLY A 1 239 ? 38.358 -17.995 -18.915 1.00 32.54 278 GLY A C 1
ATOM 1618 O O . GLY A 1 239 ? 39.051 -18.109 -17.902 1.00 33.44 278 GLY A O 1
ATOM 1619 N N . ALA A 1 240 ? 37.571 -16.946 -19.146 1.00 30.11 279 ALA A N 1
ATOM 1620 C CA . ALA A 1 240 ? 37.411 -15.854 -18.189 1.00 26.38 279 ALA A CA 1
ATOM 1621 C C . ALA A 1 240 ? 36.777 -16.333 -16.890 1.00 25.70 279 ALA A C 1
ATOM 1622 O O . ALA A 1 240 ? 35.782 -17.047 -16.915 1.00 31.07 279 ALA A O 1
ATOM 1624 N N . THR A 1 241 ? 37.332 -15.940 -15.751 1.00 16.19 280 THR A N 1
ATOM 1625 C CA . THR A 1 241 ? 36.700 -16.288 -14.484 1.00 17.60 280 THR A CA 1
ATOM 1626 C C . THR A 1 241 ? 35.544 -15.346 -14.194 1.00 22.23 280 THR A C 1
ATOM 1627 O O . THR A 1 241 ? 35.743 -14.141 -14.045 1.00 25.42 280 THR A O 1
ATOM 1631 N N . LEU A 1 242 ? 34.332 -15.895 -14.137 1.00 26.01 281 LEU A N 1
ATOM 1632 C CA . LEU A 1 242 ? 33.155 -15.093 -13.834 1.00 25.02 281 LEU A CA 1
ATOM 1633 C C . LEU A 1 242 ? 32.998 -14.918 -12.320 1.00 25.49 281 LEU A C 1
ATOM 1634 O O . LEU A 1 242 ? 32.622 -13.848 -11.847 1.00 27.76 281 LEU A O 1
ATOM 1639 N N . SER A 1 243 ? 33.308 -15.960 -11.557 1.00 21.28 282 SER A N 1
ATOM 1640 C CA . SER A 1 243 ? 33.206 -15.875 -10.102 1.00 21.17 282 SER A CA 1
ATOM 1641 C C . SER A 1 243 ? 33.959 -16.996 -9.402 1.00 19.90 282 SER A C 1
ATOM 1642 O O . SER A 1 243 ? 34.395 -17.960 -10.031 1.00 18.84 282 SER A O 1
ATOM 1645 N N . GLU A 1 244 ? 34.121 -16.826 -8.092 1.00 22.38 283 GLU A N 1
ATOM 1646 C CA . GLU A 1 244 ? 34.663 -17.830 -7.186 1.00 20.18 283 GLU A CA 1
ATOM 1647 C C . GLU A 1 244 ? 33.862 -17.737 -5.897 1.00 19.67 283 GLU A C 1
ATOM 1648 O O . GLU A 1 244 ? 33.326 -16.677 -5.584 1.00 21.29 283 GLU A O 1
ATOM 1654 N N . ALA A 1 245 ? 33.757 -18.833 -5.154 1.00 20.47 284 ALA A N 1
ATOM 1655 C CA . ALA A 1 245 ? 32.919 -18.842 -3.956 1.00 20.96 284 ALA A CA 1
ATOM 1656 C C . ALA A 1 245 ? 33.344 -19.901 -2.956 1.00 21.92 284 ALA A C 1
ATOM 1657 O O . ALA A 1 245 ? 33.957 -20.900 -3.327 1.00 21.99 284 ALA A O 1
ATOM 1659 N N . ASP A 1 246 ? 33.010 -19.679 -1.689 1.00 33.85 285 ASP A N 1
ATOM 1660 C CA . ASP A 1 246 ? 33.150 -20.709 -0.661 1.00 35.93 285 ASP A CA 1
ATOM 1661 C C . ASP A 1 246 ? 31.862 -21.515 -0.619 1.00 35.95 285 ASP A C 1
ATOM 1662 O O . ASP A 1 246 ? 30.772 -20.944 -0.558 1.00 37.15 285 ASP A O 1
ATOM 1667 N N . THR A 1 247 ? 31.984 -22.840 -0.662 1.00 22.80 286 THR A N 1
ATOM 1668 C CA . THR A 1 247 ? 30.813 -23.701 -0.795 1.00 21.81 286 THR A CA 1
ATOM 1669 C C . THR A 1 247 ? 30.575 -24.589 0.411 1.00 27.73 286 THR A C 1
ATOM 1670 O O . THR A 1 247 ? 31.517 -25.021 1.077 1.00 32.64 286 THR A O 1
ATOM 1674 N N . VAL A 1 248 ? 29.304 -24.875 0.675 1.00 28.15 287 VAL A N 1
ATOM 1675 C CA . VAL A 1 248 ? 28.932 -25.873 1.667 1.00 27.67 287 VAL A CA 1
ATOM 1676 C C . VAL A 1 248 ? 27.890 -26.800 1.050 1.00 29.77 287 VAL A C 1
ATOM 1677 O O . VAL A 1 248 ? 26.787 -26.375 0.702 1.00 31.86 287 VAL A O 1
ATOM 1681 N N . ALA A 1 249 ? 28.260 -28.066 0.890 1.00 36.17 288 ALA A N 1
ATOM 1682 C CA . ALA A 1 249 ? 27.367 -29.075 0.325 1.00 33.66 288 ALA A CA 1
ATOM 1683 C C . ALA A 1 249 ? 26.945 -30.079 1.391 1.00 34.60 288 ALA A C 1
ATOM 1684 O O . ALA A 1 249 ? 27.792 -30.679 2.052 1.00 37.33 288 ALA A O 1
ATOM 1686 N N . VAL A 1 250 ? 25.638 -30.243 1.578 1.00 25.01 289 VAL A N 1
ATOM 1687 C CA . VAL A 1 250 ? 25.133 -31.186 2.570 1.00 26.56 289 VAL A CA 1
ATOM 1688 C C . VAL A 1 250 ? 24.232 -32.248 1.946 1.00 27.86 289 VAL A C 1
ATOM 1689 O O . VAL A 1 250 ? 23.234 -31.917 1.306 1.00 29.42 289 VAL A O 1
ATOM 1693 N N . LEU A 1 251 ? 24.586 -33.518 2.133 1.00 26.59 290 LEU A N 1
ATOM 1694 C CA . LEU A 1 251 ? 23.789 -34.619 1.591 1.00 26.62 290 LEU A CA 1
ATOM 1695 C C . LEU A 1 251 ? 23.378 -35.618 2.685 1.00 27.45 290 LEU A C 1
ATOM 1696 O O . LEU A 1 251 ? 24.221 -36.114 3.435 1.00 30.14 290 LEU A O 1
ATOM 1701 N N . GLU A 1 252 ? 22.082 -35.913 2.769 1.00 26.85 291 GLU A N 1
ATOM 1702 C CA . GLU A 1 252 ? 21.562 -36.784 3.818 1.00 29.26 291 GLU A CA 1
ATOM 1703 C C . GLU A 1 252 ? 20.567 -37.800 3.277 1.00 27.72 291 GLU A C 1
ATOM 1704 O O . GLU A 1 252 ? 19.867 -37.533 2.306 1.00 26.60 291 GLU A O 1
ATOM 1710 N N . MET A 1 253 ? 20.506 -38.967 3.907 1.00 21.63 292 MET A N 1
ATOM 1711 C CA . MET A 1 253 ? 19.503 -39.965 3.552 1.00 24.75 292 MET A CA 1
ATOM 1712 C C . MET A 1 253 ? 19.081 -40.747 4.797 1.00 26.37 292 MET A C 1
ATOM 1713 O O . MET A 1 253 ? 19.928 -41.248 5.539 1.00 26.67 292 MET A O 1
ATOM 1718 N N . ASN A 1 254 ? 17.777 -40.839 5.039 1.00 26.08 293 ASN A N 1
ATOM 1719 C CA . ASN A 1 254 ? 17.293 -41.630 6.165 1.00 26.93 293 ASN A CA 1
ATOM 1720 C C . ASN A 1 254 ? 17.097 -43.097 5.796 1.00 30.21 293 ASN A C 1
ATOM 1721 O O . ASN A 1 254 ? 17.372 -43.498 4.669 1.00 29.11 293 ASN A O 1
ATOM 1726 N N . ASP A 1 255 ? 16.581 -43.886 6.734 1.00 64.19 294 ASP A N 1
ATOM 1727 C CA . ASP A 1 255 ? 16.402 -45.317 6.508 1.00 67.00 294 ASP A CA 1
ATOM 1728 C C . ASP A 1 255 ? 15.268 -45.597 5.522 1.00 66.21 294 ASP A C 1
ATOM 1729 O O . ASP A 1 255 ? 15.223 -46.654 4.893 1.00 66.84 294 ASP A O 1
ATOM 1734 N N . LYS A 1 256 ? 14.352 -44.644 5.390 1.00 52.58 295 LYS A N 1
ATOM 1735 C CA . LYS A 1 256 ? 13.234 -44.788 4.466 1.00 49.45 295 LYS A CA 1
ATOM 1736 C C . LYS A 1 256 ? 13.699 -44.622 3.016 1.00 48.09 295 LYS A C 1
ATOM 1737 O O . LYS A 1 256 ? 13.016 -45.044 2.084 1.00 49.57 295 LYS A O 1
ATOM 1739 N N . GLY A 1 257 ? 14.853 -43.986 2.834 1.00 37.65 296 GLY A N 1
ATOM 1740 C CA . GLY A 1 257 ? 15.432 -43.810 1.514 1.00 34.62 296 GLY A CA 1
ATOM 1741 C C . GLY A 1 257 ? 15.236 -42.410 0.959 1.00 33.88 296 GLY A C 1
ATOM 1742 O O . GLY A 1 257 ? 15.407 -42.177 -0.238 1.00 33.70 296 GLY A O 1
ATOM 1743 N N . GLN A 1 258 ? 14.911 -41.463 1.830 1.00 32.29 297 GLN A N 1
ATOM 1744 C CA . GLN A 1 258 ? 14.687 -40.098 1.387 1.00 31.91 297 GLN A CA 1
ATOM 1745 C C . GLN A 1 258 ? 15.944 -39.253 1.529 1.00 32.81 297 GLN A C 1
ATOM 1746 O O . GLN A 1 258 ? 16.563 -39.191 2.597 1.00 33.38 297 GLN A O 1
ATOM 1752 N N . VAL A 1 259 ? 16.295 -38.604 0.420 1.00 24.55 298 VAL A N 1
ATOM 1753 C CA . VAL A 1 259 ? 17.520 -37.834 0.283 1.00 22.87 298 VAL A CA 1
ATOM 1754 C C . VAL A 1 259 ? 17.245 -36.343 0.413 1.00 25.04 298 VAL A C 1
ATOM 1755 O O . VAL A 1 259 ? 16.266 -35.828 -0.130 1.00 26.64 298 VAL A O 1
ATOM 1759 N N . VAL A 1 260 ? 18.112 -35.654 1.143 1.00 28.26 299 VAL A N 1
ATOM 1760 C CA . VAL A 1 260 ? 18.033 -34.211 1.264 1.00 27.08 299 VAL A CA 1
ATOM 1761 C C . VAL A 1 260 ? 19.363 -33.611 0.844 1.00 28.45 299 VAL A C 1
ATOM 1762 O O . VAL A 1 260 ? 20.413 -34.039 1.317 1.00 31.93 299 VAL A O 1
ATOM 1766 N N . GLN A 1 261 ? 19.323 -32.619 -0.041 1.00 27.84 300 GLN A N 1
ATOM 1767 C CA . GLN A 1 261 ? 20.542 -31.952 -0.484 1.00 26.80 300 GLN A CA 1
ATOM 1768 C C . GLN A 1 261 ? 20.462 -30.437 -0.327 1.00 30.14 300 GLN A C 1
ATOM 1769 O O . GLN A 1 261 ? 19.505 -29.796 -0.770 1.00 31.04 300 GLN A O 1
ATOM 1775 N N . ASP A 1 262 ? 21.487 -29.875 0.299 1.00 34.08 301 ASP A N 1
ATOM 1776 C CA . ASP A 1 262 ? 21.617 -28.437 0.447 1.00 31.40 301 ASP A CA 1
ATOM 1777 C C . ASP A 1 262 ? 22.947 -28.001 -0.151 1.00 31.85 301 ASP A C 1
ATOM 1778 O O . ASP A 1 262 ? 23.989 -28.566 0.176 1.00 33.48 301 ASP A O 1
ATOM 1783 N N . ILE A 1 263 ? 22.912 -27.020 -1.044 1.00 24.33 302 ILE A N 1
ATOM 1784 C CA . ILE A 1 263 ? 24.146 -26.417 -1.531 1.00 25.14 302 ILE A CA 1
ATOM 1785 C C . ILE A 1 263 ? 24.192 -24.917 -1.214 1.00 24.61 302 ILE A C 1
ATOM 1786 O O . ILE A 1 263 ? 23.300 -24.153 -1.578 1.00 22.60 302 ILE A O 1
ATOM 1791 N N . SER A 1 264 ? 25.236 -24.514 -0.503 1.00 41.32 303 SER A N 1
ATOM 1792 C CA . SER A 1 264 ? 25.400 -23.129 -0.093 1.00 40.90 303 SER A CA 1
ATOM 1793 C C . SER A 1 264 ? 26.597 -22.533 -0.810 1.00 39.26 303 SER A C 1
ATOM 1794 O O . SER A 1 264 ? 27.648 -23.159 -0.898 1.00 42.78 303 SER A O 1
ATOM 1797 N N . SER A 1 265 ? 26.436 -21.328 -1.333 1.00 20.82 304 SER A N 1
ATOM 1798 C CA . SER A 1 265 ? 27.500 -20.679 -2.086 1.00 21.03 304 SER A CA 1
ATOM 1799 C C . SER A 1 265 ? 27.618 -19.205 -1.697 1.00 22.34 304 SER A C 1
ATOM 1800 O O . SER A 1 265 ? 26.736 -18.402 -1.999 1.00 22.72 304 SER A O 1
ATOM 1803 N N . THR A 1 266 ? 28.713 -18.856 -1.031 1.00 19.59 305 THR A N 1
ATOM 1804 C CA . THR A 1 266 ? 28.927 -17.488 -0.581 1.00 17.47 305 THR A CA 1
ATOM 1805 C C . THR A 1 266 ? 30.019 -16.768 -1.353 1.00 18.57 305 THR A C 1
ATOM 1806 O O . THR A 1 266 ? 31.185 -17.135 -1.270 1.00 19.96 305 THR A O 1
ATOM 1810 N N . SER A 1 267 ? 29.640 -15.743 -2.106 1.00 28.65 306 SER A N 1
ATOM 1811 C CA . SER A 1 267 ? 30.621 -14.957 -2.831 1.00 31.68 306 SER A CA 1
ATOM 1812 C C . SER A 1 267 ? 31.024 -13.795 -1.938 1.00 36.74 306 SER A C 1
ATOM 1813 O O . SER A 1 267 ? 30.173 -13.075 -1.416 1.00 34.74 306 SER A O 1
ATOM 1816 N N . ASP A 1 268 ? 32.324 -13.627 -1.746 1.00 70.43 307 ASP A N 1
ATOM 1817 C CA . ASP A 1 268 ? 32.857 -12.585 -0.872 1.00 75.78 307 ASP A CA 1
ATOM 1818 C C . ASP A 1 268 ? 32.812 -11.199 -1.528 1.00 72.02 307 ASP A C 1
ATOM 1819 O O . ASP A 1 268 ? 32.446 -10.201 -0.894 1.00 68.69 307 ASP A O 1
ATOM 1824 N N . GLU A 1 269 ? 33.252 -11.148 -2.784 1.00 56.82 308 GLU A N 1
ATOM 1825 C CA . GLU A 1 269 ? 33.322 -9.911 -3.556 1.00 54.90 308 GLU A CA 1
ATOM 1826 C C . GLU A 1 269 ? 31.940 -9.314 -3.806 1.00 52.68 308 GLU A C 1
ATOM 1827 O O . GLU A 1 269 ? 31.728 -8.127 -3.577 1.00 51.78 308 GLU A O 1
ATOM 1833 N N . LYS A 1 270 ? 31.020 -10.135 -4.311 1.00 45.16 309 LYS A N 1
ATOM 1834 C CA . LYS A 1 270 ? 29.667 -9.691 -4.657 1.00 41.09 309 LYS A CA 1
ATOM 1835 C C . LYS A 1 270 ? 28.736 -9.612 -3.434 1.00 40.45 309 LYS A C 1
ATOM 1836 O O . LYS A 1 270 ? 27.600 -9.151 -3.547 1.00 41.00 309 LYS A O 1
ATOM 1842 N N . LYS A 1 271 ? 29.215 -10.083 -2.282 1.00 43.63 310 LYS A N 1
ATOM 1843 C CA . LYS A 1 271 ? 28.425 -10.127 -1.041 1.00 43.58 310 LYS A CA 1
ATOM 1844 C C . LYS A 1 271 ? 27.086 -10.838 -1.227 1.00 40.50 310 LYS A C 1
ATOM 1845 O O . LYS A 1 271 ? 26.042 -10.343 -0.803 1.00 38.63 310 LYS A O 1
ATOM 1851 N N . VAL A 1 272 ? 27.131 -12.005 -1.858 1.00 22.32 311 VAL A N 1
ATOM 1852 C CA . VAL A 1 272 ? 25.944 -12.802 -2.079 1.00 19.92 311 VAL A CA 1
ATOM 1853 C C . VAL A 1 272 ? 26.067 -14.186 -1.453 1.00 18.73 311 VAL A C 1
ATOM 1854 O O . VAL A 1 272 ? 27.129 -14.798 -1.478 1.00 17.28 311 VAL A O 1
ATOM 1858 N N . THR A 1 273 ? 24.976 -14.672 -0.883 1.00 19.09 312 THR A N 1
ATOM 1859 C CA . THR A 1 273 ? 24.927 -16.041 -0.413 1.00 16.93 312 THR A CA 1
ATOM 1860 C C . THR A 1 273 ? 23.631 -16.677 -0.864 1.00 17.95 312 THR A C 1
ATOM 1861 O O . THR A 1 273 ? 22.540 -16.188 -0.558 1.00 18.47 312 THR A O 1
ATOM 1865 N N . THR A 1 274 ? 23.764 -17.770 -1.606 1.00 20.44 313 THR A N 1
ATOM 1866 C CA . THR A 1 274 ? 22.615 -18.505 -2.107 1.00 20.01 313 THR A CA 1
ATOM 1867 C C . THR A 1 274 ? 22.553 -19.873 -1.465 1.00 20.52 313 THR A C 1
ATOM 1868 O O . THR A 1 274 ? 23.564 -20.564 -1.355 1.00 22.30 313 THR A O 1
ATOM 1872 N N . ASN A 1 275 ? 21.361 -20.246 -1.016 1.00 23.66 314 ASN A N 1
ATOM 1873 C CA . ASN A 1 275 ? 21.116 -21.590 -0.518 1.00 24.43 314 ASN A CA 1
ATOM 1874 C C . ASN A 1 275 ? 20.120 -22.274 -1.431 1.00 21.69 314 ASN A C 1
ATOM 1875 O O . ASN A 1 275 ? 19.094 -21.689 -1.779 1.00 21.58 314 ASN A O 1
ATOM 1880 N N . VAL A 1 276 ? 20.439 -23.491 -1.855 1.00 12.98 315 VAL A N 1
ATOM 1881 C CA . VAL A 1 276 ? 19.501 -24.310 -2.623 1.00 13.06 315 VAL A CA 1
ATOM 1882 C C . VAL A 1 276 ? 19.257 -25.649 -1.941 1.00 14.19 315 VAL A C 1
ATOM 1883 O O . VAL A 1 276 ? 20.194 -26.407 -1.699 1.00 16.79 315 VAL A O 1
ATOM 1887 N N . HIS A 1 277 ? 17.993 -25.933 -1.645 1.00 20.31 316 HIS A N 1
ATOM 1888 C CA . HIS A 1 277 ? 17.601 -27.140 -0.917 1.00 20.24 316 HIS A CA 1
ATOM 1889 C C . HIS A 1 277 ? 16.695 -28.030 -1.771 1.00 19.15 316 HIS A C 1
ATOM 1890 O O . HIS A 1 277 ? 15.629 -27.599 -2.205 1.00 19.05 316 HIS A O 1
ATOM 1897 N N . TRP A 1 278 ? 17.132 -29.260 -2.024 1.00 14.08 317 TRP A N 1
ATOM 1898 C CA . TRP A 1 278 ? 16.364 -30.214 -2.827 1.00 14.21 317 TRP A CA 1
ATOM 1899 C C . TRP A 1 278 ? 16.041 -31.474 -2.025 1.00 14.57 317 TRP A C 1
ATOM 1900 O O . TRP A 1 278 ? 16.819 -31.897 -1.174 1.00 14.71 317 TRP A O 1
ATOM 1911 N N . GLU A 1 279 ? 14.879 -32.061 -2.288 1.00 27.94 318 GLU A N 1
ATOM 1912 C CA . GLU A 1 279 ? 14.495 -33.317 -1.661 1.00 29.19 318 GLU A CA 1
ATOM 1913 C C . GLU A 1 279 ? 14.166 -34.364 -2.735 1.00 30.17 318 GLU A C 1
ATOM 1914 O O . GLU A 1 279 ? 13.571 -34.038 -3.764 1.00 30.27 318 GLU A O 1
ATOM 1920 N N . GLY A 1 280 ? 14.554 -35.617 -2.499 1.00 17.55 319 GLY A N 1
ATOM 1921 C CA . GLY A 1 280 ? 14.288 -36.681 -3.452 1.00 15.59 319 GLY A CA 1
ATOM 1922 C C . GLY A 1 280 ? 14.287 -38.068 -2.831 1.00 16.40 319 GLY A C 1
ATOM 1923 O O . GLY A 1 280 ? 14.387 -38.205 -1.614 1.00 16.25 319 GLY A O 1
ATOM 1924 N N . LYS A 1 281 ? 14.172 -39.098 -3.667 1.00 20.43 320 LYS A N 1
ATOM 1925 C CA . LYS A 1 281 ? 14.131 -40.471 -3.177 1.00 20.32 320 LYS A CA 1
ATOM 1926 C C . LYS A 1 281 ? 15.212 -41.299 -3.845 1.00 22.94 320 LYS A C 1
ATOM 1927 O O . LYS A 1 281 ? 15.492 -41.132 -5.031 1.00 27.17 320 LYS A O 1
ATOM 1929 N N . MET A 1 282 ? 15.817 -42.191 -3.072 1.00 19.02 321 MET A N 1
ATOM 1930 C CA . MET A 1 282 ? 16.866 -43.052 -3.580 1.00 20.14 321 MET A CA 1
ATOM 1931 C C . MET A 1 282 ? 16.296 -44.436 -3.866 1.00 26.98 321 MET A C 1
ATOM 1932 O O . MET A 1 282 ? 15.492 -44.965 -3.093 1.00 29.14 321 MET A O 1
ATOM 1937 N N . SER A 1 283 ? 16.714 -45.019 -4.983 1.00 38.38 322 SER A N 1
ATOM 1938 C CA . SER A 1 283 ? 16.239 -46.332 -5.383 1.00 38.32 322 SER A CA 1
ATOM 1939 C C . SER A 1 283 ? 17.173 -46.895 -6.437 1.00 39.20 322 SER A C 1
ATOM 1940 O O . SER A 1 283 ? 17.268 -46.359 -7.542 1.00 40.07 322 SER A O 1
ATOM 1943 N N . LYS A 1 284 ? 17.880 -47.959 -6.070 1.00 34.87 323 LYS A N 1
ATOM 1944 C CA . LYS A 1 284 ? 18.785 -48.658 -6.978 1.00 33.72 323 LYS A CA 1
ATOM 1945 C C . LYS A 1 284 ? 19.859 -47.754 -7.561 1.00 29.75 323 LYS A C 1
ATOM 1946 O O . LYS A 1 284 ? 19.974 -47.634 -8.784 1.00 28.88 323 LYS A O 1
ATOM 1952 N N . ASP A 1 285 ? 20.634 -47.125 -6.680 1.00 20.06 324 ASP A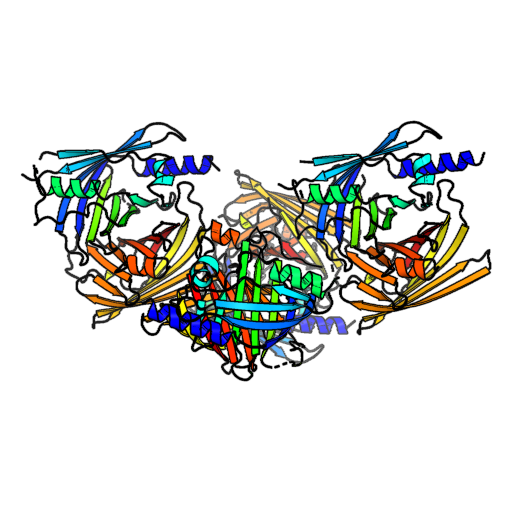 N 1
ATOM 1953 C CA . ASP A 1 285 ? 21.749 -46.259 -7.070 1.00 19.73 324 ASP A CA 1
ATOM 1954 C C . ASP A 1 285 ? 21.362 -45.057 -7.929 1.00 17.46 324 ASP A C 1
ATOM 1955 O O . ASP A 1 285 ? 22.211 -44.487 -8.615 1.00 18.01 324 ASP A O 1
ATOM 1960 N N . LEU A 1 286 ? 20.090 -44.669 -7.874 1.00 16.59 325 LEU A N 1
ATOM 1961 C CA . LEU A 1 286 ? 19.608 -43.509 -8.615 1.00 16.23 325 LEU A CA 1
ATOM 1962 C C . LEU A 1 286 ? 18.738 -42.620 -7.739 1.00 16.14 325 LEU A C 1
ATOM 1963 O O . LEU A 1 286 ? 17.600 -42.971 -7.416 1.00 17.28 325 LEU A O 1
ATOM 1968 N N . VAL A 1 287 ? 19.279 -41.473 -7.343 1.00 15.87 326 VAL A N 1
ATOM 1969 C CA . VAL A 1 287 ? 18.491 -40.496 -6.602 1.00 15.76 326 VAL A CA 1
ATOM 1970 C C . VAL A 1 287 ? 17.656 -39.656 -7.560 1.00 15.50 326 VAL A C 1
ATOM 1971 O O . VAL A 1 287 ? 18.195 -39.012 -8.470 1.00 15.23 326 VAL A O 1
ATOM 1975 N N . THR A 1 288 ? 16.344 -39.643 -7.349 1.00 15.61 327 THR A N 1
ATOM 1976 C CA . THR A 1 288 ? 15.475 -38.803 -8.163 1.00 15.39 327 THR A CA 1
ATOM 1977 C C . THR A 1 288 ? 14.899 -37.676 -7.317 1.00 15.28 327 THR A C 1
ATOM 1978 O O . THR A 1 288 ? 14.119 -37.918 -6.400 1.00 15.50 327 THR A O 1
ATOM 1982 N N . PHE A 1 289 ? 15.323 -36.449 -7.615 1.00 14.95 328 PHE A N 1
ATOM 1983 C CA . PHE A 1 289 ? 14.809 -35.258 -6.949 1.00 14.81 328 PHE A CA 1
ATOM 1984 C C . PHE A 1 289 ? 13.533 -34.801 -7.646 1.00 14.76 328 PHE A C 1
ATOM 1985 O O . PHE A 1 289 ? 13.380 -34.992 -8.847 1.00 14.69 328 PHE A O 1
ATOM 1993 N N . ALA A 1 290 ? 12.632 -34.159 -6.909 1.00 14.79 329 ALA A N 1
ATOM 1994 C CA . ALA A 1 290 ? 11.358 -33.736 -7.488 1.00 14.78 329 ALA A CA 1
ATOM 1995 C C . ALA A 1 290 ? 11.526 -32.533 -8.414 1.00 18.57 329 ALA A C 1
ATOM 1996 O O . ALA A 1 290 ? 10.579 -32.107 -9.071 1.00 20.33 329 ALA A O 1
ATOM 1998 N N . GLU A 1 291 ? 12.748 -32.013 -8.468 1.00 33.91 330 GLU A N 1
ATOM 1999 C CA . GLU A 1 291 ? 13.085 -30.775 -9.180 1.00 33.54 330 GLU A CA 1
ATOM 2000 C C . GLU A 1 291 ? 12.806 -30.634 -10.697 1.00 33.39 330 GLU A C 1
ATOM 2001 O O . GLU A 1 291 ? 12.315 -29.580 -11.105 1.00 38.26 330 GLU A O 1
ATOM 2007 N N . GLY A 1 292 ? 13.105 -31.630 -11.543 1.00 13.85 331 GLY A N 1
ATOM 2008 C CA . GLY A 1 292 ? 13.597 -32.944 -11.174 1.00 14.07 331 GLY A CA 1
ATOM 2009 C C . GLY A 1 292 ? 14.934 -33.342 -11.777 1.00 13.99 331 GLY A C 1
ATOM 2010 O O . GLY A 1 292 ? 15.042 -33.775 -12.928 1.00 13.98 331 GLY A O 1
ATOM 2011 N N . TYR A 1 293 ? 15.958 -33.223 -10.948 1.00 19.78 332 TYR A N 1
ATOM 2012 C CA . TYR A 1 293 ? 17.319 -33.563 -11.291 1.00 17.75 332 TYR A CA 1
ATOM 2013 C C . TYR A 1 293 ? 17.475 -35.004 -10.885 1.00 19.36 332 TYR A C 1
ATOM 2014 O O . TYR A 1 293 ? 16.649 -35.529 -10.145 1.00 20.72 332 TYR A O 1
ATOM 2023 N N . GLN A 1 294 ? 18.519 -35.657 -11.377 1.00 18.90 333 GLN A N 1
ATOM 2024 C CA . GLN A 1 294 ? 18.815 -37.024 -10.969 1.00 16.55 333 GLN A CA 1
ATOM 2025 C C . GLN A 1 294 ? 20.321 -37.288 -10.944 1.00 18.04 333 GLN A C 1
ATOM 2026 O O . GLN A 1 294 ? 21.041 -36.945 -11.885 1.00 18.27 333 GLN A O 1
ATOM 2032 N N . MET A 1 295 ? 20.806 -37.833 -9.833 1.00 19.96 334 MET A N 1
ATOM 2033 C CA . MET A 1 295 ? 22.181 -38.323 -9.779 1.00 20.60 334 MET A CA 1
ATOM 2034 C C . MET A 1 295 ? 22.230 -39.836 -9.592 1.00 23.20 334 MET A C 1
ATOM 2035 O O . MET A 1 295 ? 21.638 -40.389 -8.663 1.00 25.41 334 MET A O 1
ATOM 2040 N N . THR A 1 296 ? 22.889 -40.503 -10.531 1.00 16.43 335 THR A N 1
ATOM 2041 C CA . THR A 1 296 ? 23.122 -41.929 -10.425 1.00 16.30 335 THR A CA 1
ATOM 2042 C C . THR A 1 296 ? 24.499 -42.115 -9.818 1.00 15.63 335 THR A C 1
ATOM 2043 O O . THR A 1 296 ? 25.467 -41.460 -10.221 1.00 15.43 335 THR A O 1
ATOM 2047 N N . LEU A 1 297 ? 24.569 -42.998 -8.833 1.00 17.94 336 LEU A N 1
ATOM 2048 C CA . LEU A 1 297 ? 25.792 -43.219 -8.082 1.00 18.61 336 LEU A CA 1
ATOM 2049 C C . LEU A 1 297 ? 26.575 -44.385 -8.660 1.00 19.95 336 LEU A C 1
ATOM 2050 O O . LEU A 1 297 ? 26.018 -45.459 -8.891 1.00 21.95 336 LEU A O 1
ATOM 2055 N N . LEU A 1 298 ? 27.870 -44.172 -8.874 1.00 20.47 337 LEU A N 1
ATOM 2056 C CA . LEU A 1 298 ? 28.712 -45.128 -9.590 1.00 21.21 337 LEU A CA 1
ATOM 2057 C C . LEU A 1 298 ? 29.734 -45.818 -8.679 1.00 23.80 337 LEU A C 1
ATOM 2058 O O . LEU A 1 298 ? 29.945 -45.398 -7.536 1.00 25.13 337 LEU A O 1
ATOM 2063 N N . PRO A 1 299 ? 30.359 -46.900 -9.179 1.00 19.38 338 PRO A N 1
ATOM 2064 C CA . PRO A 1 299 ? 31.506 -47.499 -8.491 1.00 18.60 338 PRO A CA 1
ATOM 2065 C C . PRO A 1 299 ? 32.666 -46.522 -8.404 1.00 19.64 338 PRO A C 1
ATOM 2066 O O . PRO A 1 299 ? 32.637 -45.497 -9.075 1.00 21.29 338 PRO A O 1
ATOM 2070 N N . GLY A 1 300 ? 33.676 -46.837 -7.600 1.00 30.74 339 GLY A N 1
ATOM 2071 C CA . GLY A 1 300 ? 34.894 -46.044 -7.571 1.00 30.77 339 GLY A CA 1
ATOM 2072 C C . GLY A 1 300 ? 34.798 -44.682 -6.907 1.00 30.80 339 GLY A C 1
ATOM 2073 O O . GLY A 1 300 ? 35.718 -43.871 -7.011 1.00 33.71 339 GLY A O 1
ATOM 2074 N N . GLY A 1 301 ? 33.688 -44.418 -6.229 1.00 21.91 340 GLY A N 1
ATOM 2075 C CA . GLY A 1 301 ? 33.494 -43.137 -5.577 1.00 19.53 340 GLY A CA 1
ATOM 2076 C C . GLY A 1 301 ? 33.139 -42.035 -6.554 1.00 21.66 340 GLY A C 1
ATOM 2077 O O . GLY A 1 301 ? 33.558 -40.887 -6.390 1.00 25.51 340 GLY A O 1
ATOM 2078 N N . MET A 1 302 ? 32.360 -42.391 -7.572 1.00 19.40 341 MET A N 1
ATOM 2079 C CA . MET A 1 302 ? 31.874 -41.440 -8.563 1.00 20.12 341 MET A CA 1
ATOM 2080 C C . MET A 1 302 ? 30.352 -41.360 -8.538 1.00 20.07 341 MET A C 1
ATOM 2081 O O . MET A 1 302 ? 29.676 -42.336 -8.211 1.00 19.67 341 MET A O 1
ATOM 2086 N N . TYR A 1 303 ? 29.818 -40.200 -8.905 1.00 15.27 342 TYR A N 1
ATOM 2087 C CA . TYR A 1 303 ? 28.411 -40.083 -9.271 1.00 15.19 342 TYR A CA 1
ATOM 2088 C C . TYR A 1 303 ? 28.258 -39.052 -10.382 1.00 14.87 342 TYR A C 1
ATOM 2089 O O . TYR A 1 303 ? 29.129 -38.202 -10.564 1.00 14.68 342 TYR A O 1
ATOM 2098 N N . MET A 1 304 ? 27.161 -39.136 -11.130 1.00 16.30 343 MET A N 1
ATOM 2099 C CA . MET A 1 304 ? 26.928 -38.226 -12.245 1.00 16.50 343 MET A CA 1
ATOM 2100 C C . MET A 1 304 ? 25.499 -37.681 -12.214 1.00 19.18 343 MET A C 1
ATOM 2101 O O . MET A 1 304 ? 24.549 -38.421 -11.980 1.00 22.43 343 MET A O 1
ATOM 2106 N N . GLY A 1 305 ? 25.347 -36.381 -12.440 1.00 14.14 344 GLY A N 1
ATOM 2107 C CA . GLY A 1 305 ? 24.037 -35.759 -12.344 1.00 14.03 344 GLY A CA 1
ATOM 2108 C C . GLY A 1 305 ? 23.609 -35.043 -13.610 1.00 13.83 344 GLY A C 1
ATOM 2109 O O . GLY A 1 305 ? 24.435 -34.524 -14.348 1.00 13.69 344 GLY A O 1
ATOM 2110 N N . CYS A 1 306 ? 22.307 -35.028 -13.862 1.00 13.84 345 CYS A N 1
ATOM 2111 C CA . CYS A 1 306 ? 21.751 -34.409 -15.058 1.00 13.68 345 CYS A CA 1
ATOM 2112 C C . CYS A 1 306 ? 20.254 -34.332 -14.855 1.00 13.71 345 CYS A C 1
ATOM 2113 O O . CYS A 1 306 ? 19.715 -35.005 -13.984 1.00 15.10 345 CYS A O 1
ATOM 2116 N N . PRO A 1 307 ? 19.564 -33.511 -15.648 1.00 15.61 346 PRO A N 1
ATOM 2117 C CA . PRO A 1 307 ? 18.103 -33.517 -15.508 1.00 16.59 346 PRO A CA 1
ATOM 2118 C C . PRO A 1 307 ? 17.456 -34.802 -16.062 1.00 17.35 346 PRO A C 1
ATOM 2119 O O . PRO A 1 307 ? 18.048 -35.492 -16.903 1.00 15.60 346 PRO A O 1
ATOM 2123 N N . CYS A 1 308 ? 16.260 -35.125 -15.570 1.00 14.02 347 CYS A N 1
ATOM 2124 C CA . CYS A 1 308 ? 15.516 -36.302 -16.030 1.00 14.27 347 CYS A CA 1
ATOM 2125 C C . CYS A 1 308 ? 15.208 -36.146 -17.504 1.00 14.20 347 CYS A C 1
ATOM 2126 O O . CYS A 1 308 ? 15.422 -37.059 -18.304 1.00 15.65 347 CYS A O 1
ATOM 2129 N N . ASP A 1 309 ? 14.693 -34.973 -17.851 1.00 15.19 348 ASP A N 1
ATOM 2130 C CA . ASP A 1 309 ? 14.295 -34.691 -19.215 1.00 15.95 348 ASP A CA 1
ATOM 2131 C C . ASP A 1 309 ? 14.773 -33.292 -19.573 1.00 16.96 348 ASP A C 1
ATOM 2132 O O . ASP A 1 309 ? 14.137 -32.298 -19.214 1.00 18.77 348 ASP A O 1
ATOM 2137 N N . VAL A 1 310 ? 15.879 -33.221 -20.304 1.00 15.02 349 VAL A N 1
ATOM 2138 C CA . VAL A 1 310 ? 16.448 -31.943 -20.711 1.00 13.31 349 VAL A CA 1
ATOM 2139 C C . VAL A 1 310 ? 15.436 -31.105 -21.481 1.00 14.85 349 VAL A C 1
ATOM 2140 O O . VAL A 1 310 ? 15.396 -29.884 -21.341 1.00 18.94 349 VAL A O 1
ATOM 2144 N N . SER A 1 311 ? 14.589 -31.773 -22.256 1.00 13.39 350 SER A N 1
ATOM 2145 C CA . SER A 1 311 ? 13.604 -31.097 -23.095 1.00 13.35 350 SER A CA 1
ATOM 2146 C C . SER A 1 311 ? 12.560 -30.312 -22.294 1.00 13.29 350 SER A C 1
ATOM 2147 O O . SER A 1 311 ? 12.028 -29.320 -22.787 1.00 13.19 350 SER A O 1
ATOM 2150 N N . LYS A 1 312 ? 12.275 -30.738 -21.064 1.00 16.23 351 LYS A N 1
ATOM 2151 C CA . LYS A 1 312 ? 11.353 -29.988 -20.212 1.00 17.26 351 LYS A CA 1
ATOM 2152 C C . LYS A 1 312 ? 11.974 -28.650 -19.821 1.00 17.81 351 LYS A C 1
ATOM 2153 O O . LYS A 1 312 ? 11.292 -27.621 -19.796 1.00 17.50 351 LYS A O 1
ATOM 2159 N N . CYS A 1 313 ? 13.267 -28.671 -19.504 1.00 13.02 352 CYS A N 1
ATOM 2160 C CA . CYS A 1 313 ? 13.989 -27.449 -19.198 1.00 12.80 352 CYS A CA 1
ATOM 2161 C C . CYS A 1 313 ? 13.933 -26.501 -20.390 1.00 12.67 352 CYS A C 1
ATOM 2162 O O . CYS A 1 313 ? 13.548 -25.338 -20.251 1.00 12.55 352 CYS A O 1
ATOM 2165 N N . VAL A 1 314 ? 14.280 -27.006 -21.569 1.00 12.71 353 VAL A N 1
ATOM 2166 C CA . VAL A 1 314 ? 14.249 -26.189 -22.778 1.00 12.62 353 VAL A CA 1
ATOM 2167 C C . VAL A 1 314 ? 12.851 -25.658 -23.060 1.00 12.66 353 VAL A C 1
ATOM 2168 O O . VAL A 1 314 ? 12.676 -24.498 -23.408 1.00 12.54 353 VAL A O 1
ATOM 2172 N N . ALA A 1 315 ? 11.853 -26.510 -22.879 1.00 12.83 354 ALA A N 1
ATOM 2173 C CA . ALA A 1 315 ? 10.474 -26.125 -23.132 1.00 12.90 354 ALA A CA 1
ATOM 2174 C C . ALA A 1 315 ? 10.011 -25.071 -22.133 1.00 12.81 354 ALA A C 1
ATOM 2175 O O . ALA A 1 315 ? 9.183 -24.222 -22.462 1.00 12.79 354 ALA A O 1
ATOM 2177 N N . ASP A 1 316 ? 10.546 -25.141 -20.916 1.00 12.77 355 ASP A N 1
ATOM 2178 C CA . ASP A 1 316 ? 10.214 -24.192 -19.853 1.00 12.69 355 ASP A CA 1
ATOM 2179 C C . ASP A 1 316 ? 11.036 -22.905 -19.905 1.00 12.48 355 ASP A C 1
ATOM 2180 O O . ASP A 1 316 ? 10.887 -22.035 -19.045 1.00 12.41 355 ASP A O 1
ATOM 2185 N N . LEU A 1 317 ? 11.889 -22.787 -20.916 1.00 12.39 356 LEU A N 1
ATOM 2186 C CA . LEU A 1 317 ? 12.815 -21.662 -21.035 1.00 12.21 356 LEU A CA 1
ATOM 2187 C C . LEU A 1 317 ? 13.717 -21.554 -19.799 1.00 12.13 356 LEU A C 1
ATOM 2188 O O . LEU A 1 317 ? 13.981 -20.456 -19.313 1.00 12.61 356 LEU A O 1
ATOM 2193 N N . LYS A 1 318 ? 14.215 -22.692 -19.317 1.00 12.21 357 LYS A N 1
ATOM 2194 C CA . LYS A 1 318 ? 15.068 -22.727 -18.125 1.00 12.16 357 LYS A CA 1
ATOM 2195 C C . LYS A 1 318 ? 16.503 -23.190 -18.403 1.00 12.12 357 LYS A C 1
ATOM 2196 O O . LYS A 1 318 ? 16.748 -23.939 -19.339 1.00 12.19 357 LYS A O 1
ATOM 2202 N N . SER A 1 319 ? 17.441 -22.750 -17.565 1.00 18.92 358 SER A N 1
ATOM 2203 C CA . SER A 1 319 ? 18.817 -23.251 -17.589 1.00 17.40 358 SER A CA 1
ATOM 2204 C C . SER A 1 319 ? 18.864 -24.624 -16.942 1.00 15.67 358 SER A C 1
ATOM 2205 O O . SER A 1 319 ? 17.954 -24.989 -16.201 1.00 17.82 358 SER A O 1
ATOM 2208 N N . PHE A 1 320 ? 19.917 -25.386 -17.218 1.00 17.35 359 PHE A N 1
ATOM 2209 C CA . PHE A 1 320 ? 20.114 -26.678 -16.556 1.00 15.87 359 PHE A CA 1
ATOM 2210 C C . PHE A 1 320 ? 21.598 -27.026 -16.440 1.00 16.46 359 PHE A C 1
ATOM 2211 O O . PHE A 1 320 ? 22.443 -26.371 -17.051 1.00 15.77 359 PHE A O 1
ATOM 2219 N N . HIS A 1 321 ? 21.928 -28.056 -15.665 1.00 12.91 360 HIS A N 1
ATOM 2220 C CA . HIS A 1 321 ? 23.332 -28.435 -15.554 1.00 12.62 360 HIS A CA 1
ATOM 2221 C C . HIS A 1 321 ? 23.589 -29.934 -15.487 1.00 12.85 360 HIS A C 1
ATOM 2222 O O . HIS A 1 321 ? 22.731 -30.712 -15.079 1.00 13.00 360 HIS A O 1
ATOM 2229 N N . LEU A 1 322 ? 24.792 -30.314 -15.903 1.00 12.89 361 LEU A N 1
ATOM 2230 C CA . LEU A 1 322 ? 25.285 -31.681 -15.798 1.00 13.13 361 LEU A CA 1
ATOM 2231 C C . LEU A 1 322 ? 26.380 -31.684 -14.750 1.00 13.16 361 LEU A C 1
ATOM 2232 O O . LEU A 1 322 ? 26.991 -30.650 -14.490 1.00 15.58 361 LEU A O 1
ATOM 2237 N N . GLU A 1 323 ? 26.630 -32.834 -14.140 1.00 13.38 362 GLU A N 1
ATOM 2238 C CA . GLU A 1 323 ? 27.566 -32.877 -13.033 1.00 13.44 362 GLU A CA 1
ATOM 2239 C C . GLU A 1 323 ? 28.328 -34.180 -12.995 1.00 13.70 362 GLU A C 1
ATOM 2240 O O . GLU A 1 323 ? 27.767 -35.247 -13.233 1.00 13.89 362 GLU A O 1
ATOM 2246 N N . PHE A 1 324 ? 29.614 -34.072 -12.684 1.00 17.17 363 PHE A N 1
ATOM 2247 C CA . PHE A 1 324 ? 30.481 -35.221 -12.496 1.00 17.92 363 PHE A CA 1
ATOM 2248 C C . PHE A 1 324 ? 31.280 -35.018 -11.213 1.00 19.39 363 PHE A C 1
ATOM 2249 O O . PHE A 1 324 ? 31.953 -34.001 -11.048 1.00 22.21 363 PHE A O 1
ATOM 2257 N N . CYS A 1 325 ? 31.192 -35.988 -10.30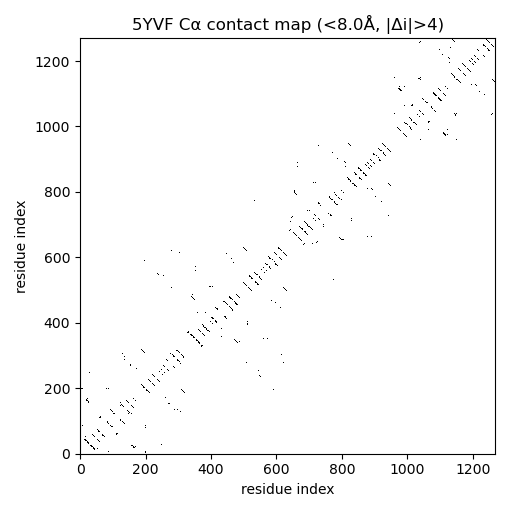9 1.00 14.27 364 CYS A N 1
ATOM 2258 C CA . CYS A 1 325 ? 31.854 -35.928 -9.015 1.00 14.35 364 CYS A CA 1
ATOM 2259 C C . CYS A 1 325 ? 32.725 -37.145 -8.773 1.00 15.09 364 CYS A C 1
ATOM 2260 O O . CYS A 1 325 ? 32.345 -38.266 -9.102 1.00 17.88 364 CYS A O 1
ATOM 2263 N N . TRP A 1 326 ? 33.876 -36.929 -8.150 1.00 22.06 365 TRP A N 1
ATOM 2264 C CA . TRP A 1 326 ? 34.828 -38.004 -7.921 1.00 22.77 365 TRP A CA 1
ATOM 2265 C C . TRP A 1 326 ? 35.561 -37.774 -6.614 1.00 25.47 365 TRP A C 1
ATOM 2266 O O . TRP A 1 326 ? 36.268 -36.776 -6.468 1.00 26.99 365 TRP A O 1
ATOM 2277 N N . LEU A 1 327 ? 35.379 -38.672 -5.650 1.00 30.50 366 LEU A N 1
ATOM 2278 C CA . LEU A 1 327 ? 36.142 -38.552 -4.411 1.00 33.83 366 LEU A CA 1
ATOM 2279 C C . LEU A 1 327 ? 37.379 -39.441 -4.415 1.00 33.85 366 LEU A C 1
ATOM 2280 O O . LEU A 1 327 ? 37.315 -40.594 -4.820 1.00 35.52 366 LEU A O 1
ATOM 2285 N N . GLU A 1 328 ? 38.500 -38.885 -3.964 1.00 50.13 367 GLU A N 1
ATOM 2286 C CA . GLU A 1 328 ? 39.766 -39.613 -3.912 1.00 54.58 367 GLU A CA 1
ATOM 2287 C C . GLU A 1 328 ? 39.862 -40.465 -2.651 1.00 54.31 367 GLU A C 1
ATOM 2288 O O . GLU A 1 328 ? 40.155 -41.661 -2.710 1.00 53.75 367 GLU A O 1
ATOM 2294 N N . SER A 1 329 ? 39.603 -39.828 -1.514 1.00 50.06 368 SER A N 1
ATOM 2295 C CA . SER A 1 329 ? 39.572 -40.495 -0.220 1.00 50.87 368 SER A CA 1
ATOM 2296 C C . SER A 1 329 ? 38.131 -40.455 0.285 1.00 50.39 368 SER A C 1
ATOM 2297 O O . SER A 1 329 ? 37.255 -39.925 -0.396 1.00 50.74 368 SER A O 1
ATOM 2300 N N . PRO A 1 330 ? 37.858 -41.039 1.462 1.00 48.95 369 PRO A N 1
ATOM 2301 C CA . PRO A 1 330 ? 36.493 -40.845 1.964 1.00 48.50 369 PRO A CA 1
ATOM 2302 C C . PRO A 1 330 ? 36.252 -39.471 2.591 1.00 47.42 369 PRO A C 1
ATOM 2303 O O . PRO A 1 330 ? 35.180 -39.252 3.158 1.00 48.31 369 PRO A O 1
ATOM 2307 N N . SER A 1 331 ? 37.221 -38.565 2.481 1.00 43.89 370 SER A N 1
ATOM 2308 C CA . SER A 1 331 ? 37.075 -37.222 3.033 1.00 42.10 370 SER A CA 1
ATOM 2309 C C . SER A 1 331 ? 37.544 -36.126 2.068 1.00 40.91 370 SER A C 1
ATOM 2310 O O . SER A 1 331 ? 37.702 -34.970 2.464 1.00 41.72 370 SER A O 1
ATOM 2313 N N . SER A 1 332 ? 37.784 -36.484 0.810 1.00 43.48 371 SER A N 1
ATOM 2314 C CA . SER A 1 332 ? 38.208 -35.496 -0.186 1.00 44.04 371 SER A CA 1
ATOM 2315 C C . SER A 1 332 ? 37.671 -35.791 -1.596 1.00 44.17 371 SER A C 1
ATOM 2316 O O . SER A 1 332 ? 37.842 -36.896 -2.118 1.00 44.83 371 SER A O 1
ATOM 2319 N N . ARG A 1 333 ? 37.020 -34.801 -2.206 1.00 26.49 372 ARG A N 1
ATOM 2320 C CA . ARG A 1 333 ? 36.411 -34.986 -3.521 1.00 20.51 372 ARG A CA 1
ATOM 2321 C C . ARG A 1 333 ? 36.567 -33.773 -4.434 1.00 17.36 372 ARG A C 1
ATOM 2322 O O . ARG A 1 333 ? 36.882 -32.678 -3.981 1.00 16.91 372 ARG A O 1
ATOM 2330 N N . GLN A 1 334 ? 36.345 -34.000 -5.726 1.00 14.39 373 GLN A N 1
ATOM 2331 C CA . GLN A 1 334 ? 36.277 -32.958 -6.742 1.00 14.10 373 GLN A CA 1
ATOM 2332 C C . GLN A 1 334 ? 34.937 -33.093 -7.475 1.00 14.01 373 GLN A C 1
ATOM 2333 O O . GLN A 1 334 ? 34.419 -34.203 -7.632 1.00 14.52 373 GLN A O 1
ATOM 2339 N N . ARG A 1 335 ? 34.369 -31.966 -7.897 1.00 17.64 374 ARG A N 1
ATOM 2340 C CA . ARG A 1 335 ? 33.130 -31.958 -8.676 1.00 16.50 374 ARG A CA 1
ATOM 2341 C C . ARG A 1 335 ? 33.291 -31.065 -9.885 1.00 16.45 374 ARG A C 1
ATOM 2342 O O . ARG A 1 335 ? 34.020 -30.081 -9.842 1.00 16.43 374 ARG A O 1
ATOM 2350 N N . LEU A 1 336 ? 32.626 -31.412 -10.974 1.00 16.05 375 LEU A N 1
ATOM 2351 C CA . LEU A 1 336 ? 32.651 -30.549 -12.140 1.00 15.53 375 LEU A CA 1
ATOM 2352 C C . LEU A 1 336 ? 31.221 -30.386 -12.632 1.00 15.91 375 LEU A C 1
ATOM 2353 O O . LEU A 1 336 ? 30.529 -31.371 -12.869 1.00 18.19 375 LEU A O 1
ATOM 2358 N N . ILE A 1 337 ? 30.774 -29.140 -12.752 1.00 14.42 376 ILE A N 1
ATOM 2359 C CA . ILE A 1 337 ? 29.425 -28.837 -13.222 1.00 13.54 376 ILE A CA 1
ATOM 2360 C C . ILE A 1 337 ? 29.451 -28.092 -14.555 1.00 12.63 376 ILE A C 1
ATOM 2361 O O . ILE A 1 337 ? 30.163 -27.103 -14.713 1.00 12.50 376 ILE A O 1
ATOM 2366 N N . ARG A 1 338 ? 28.665 -28.579 -15.509 1.00 12.67 377 ARG A N 1
ATOM 2367 C CA . ARG A 1 338 ? 28.546 -27.953 -16.819 1.00 12.56 377 ARG A CA 1
ATOM 2368 C C . ARG A 1 338 ? 27.190 -27.281 -16.938 1.00 12.43 377 ARG A C 1
ATOM 2369 O O . ARG A 1 338 ? 26.165 -27.951 -16.870 1.00 12.52 377 ARG A O 1
ATOM 2377 N N . THR A 1 339 ? 27.184 -25.962 -17.124 1.00 12.25 378 THR A N 1
ATOM 2378 C CA . THR A 1 339 ? 25.938 -25.200 -17.137 1.00 12.14 378 THR A CA 1
ATOM 2379 C C . THR A 1 339 ? 25.473 -24.808 -18.548 1.00 12.09 378 THR A C 1
ATOM 2380 O O . THR A 1 339 ? 26.231 -24.262 -19.347 1.00 12.04 378 THR A O 1
ATOM 2384 N N . TYR A 1 340 ? 24.205 -25.070 -18.835 1.00 12.12 379 TYR A N 1
ATOM 2385 C CA . TYR A 1 340 ? 23.648 -24.794 -20.152 1.00 12.11 379 TYR A CA 1
ATOM 2386 C C . TYR A 1 340 ? 22.544 -23.746 -20.082 1.00 11.99 379 TYR A C 1
ATOM 2387 O O . TYR A 1 340 ? 21.801 -23.695 -19.103 1.00 11.99 379 TYR A O 1
ATOM 2396 N N . ASP A 1 341 ? 22.420 -22.921 -21.119 1.00 11.92 380 ASP A N 1
ATOM 2397 C CA . ASP A 1 341 ? 21.262 -22.041 -21.215 1.00 11.85 380 ASP A CA 1
ATOM 2398 C C . ASP A 1 341 ? 20.054 -22.847 -21.704 1.00 11.97 380 ASP A C 1
ATOM 2399 O O . ASP A 1 341 ? 20.173 -24.039 -21.986 1.00 12.10 380 ASP A O 1
ATOM 2404 N N . HIS A 1 342 ? 18.907 -22.196 -21.844 1.00 11.94 381 HIS A N 1
ATOM 2405 C CA . HIS A 1 342 ? 17.693 -22.901 -22.227 1.00 12.07 381 HIS A CA 1
ATOM 2406 C C . HIS A 1 342 ? 17.702 -23.357 -23.692 1.00 12.15 381 HIS A C 1
ATOM 2407 O O . HIS A 1 342 ? 16.801 -24.063 -24.133 1.00 13.98 381 HIS A O 1
ATOM 2414 N N . GLU A 1 343 ? 18.745 -22.999 -24.430 1.00 17.54 382 GLU A N 1
ATOM 2415 C CA . GLU A 1 343 ? 18.895 -23.469 -25.806 1.00 19.77 382 GLU A CA 1
ATOM 2416 C C . GLU A 1 343 ? 19.901 -24.616 -25.943 1.00 18.22 382 GLU A C 1
ATOM 2417 O O . GLU A 1 343 ? 20.255 -25.010 -27.049 1.00 20.96 382 GLU A O 1
ATOM 2423 N N . GLY A 1 344 ? 20.334 -25.168 -24.818 1.00 12.32 383 GLY A N 1
ATOM 2424 C CA . GLY A 1 344 ? 21.258 -26.287 -24.826 1.00 12.44 383 GLY A CA 1
ATOM 2425 C C . GLY A 1 344 ? 22.685 -25.913 -25.171 1.00 12.40 383 GLY A C 1
ATOM 2426 O O . GLY A 1 344 ? 23.490 -26.765 -25.540 1.00 12.53 383 GLY A O 1
ATOM 2427 N N . LEU A 1 345 ? 23.000 -24.629 -25.057 1.00 12.25 384 LEU A N 1
ATOM 2428 C CA . LEU A 1 345 ? 24.370 -24.172 -25.215 1.00 12.21 384 LEU A CA 1
ATOM 2429 C C . LEU A 1 345 ? 25.062 -24.115 -23.864 1.00 12.15 384 LEU A C 1
ATOM 2430 O O . LEU A 1 345 ? 24.504 -23.594 -22.906 1.00 12.04 384 LEU A O 1
ATOM 2435 N N . ALA A 1 346 ? 26.262 -24.677 -23.775 1.00 14.98 385 ALA A N 1
ATOM 2436 C CA . ALA A 1 346 ? 27.031 -24.597 -22.539 1.00 15.86 385 ALA A CA 1
ATOM 2437 C C . ALA A 1 346 ? 27.542 -23.169 -22.368 1.00 19.97 385 ALA A C 1
ATOM 2438 O O . ALA A 1 346 ? 28.216 -22.638 -23.249 1.00 23.21 385 ALA A O 1
ATOM 2440 N N . VAL A 1 347 ? 27.225 -22.546 -21.239 1.00 14.07 386 VAL A N 1
ATOM 2441 C CA . VAL A 1 347 ? 27.609 -21.156 -21.030 1.00 15.48 386 VAL A CA 1
ATOM 2442 C C . VAL A 1 347 ? 28.769 -21.017 -20.041 1.00 16.73 386 VAL A C 1
ATOM 2443 O O . VAL A 1 347 ? 29.540 -20.063 -20.113 1.00 19.30 386 VAL A O 1
ATOM 2447 N N . SER A 1 348 ? 28.891 -21.967 -19.121 1.00 17.53 387 SER A N 1
ATOM 2448 C CA . SER A 1 348 ? 29.969 -21.936 -18.139 1.00 17.87 387 SER A CA 1
ATOM 2449 C C . SER A 1 348 ? 30.245 -23.317 -17.536 1.00 18.79 387 SER A C 1
ATOM 2450 O O . SER A 1 348 ? 29.427 -24.235 -17.645 1.00 16.82 387 SER A O 1
ATOM 2453 N N . SER A 1 349 ? 31.419 -23.455 -16.927 1.00 24.61 388 SER A N 1
ATOM 2454 C CA . SER A 1 349 ? 31.784 -24.656 -16.187 1.00 22.70 388 SER A CA 1
ATOM 2455 C C . SER A 1 349 ? 32.160 -24.248 -14.777 1.00 22.95 388 SER A C 1
ATOM 2456 O O . SER A 1 349 ? 32.735 -23.182 -14.575 1.00 25.65 388 SER A O 1
ATOM 2459 N N . THR A 1 350 ? 31.836 -25.084 -13.800 1.00 12.49 389 THR A N 1
ATOM 2460 C CA . THR A 1 350 ? 32.201 -24.791 -12.420 1.00 12.46 389 THR A CA 1
ATOM 2461 C C . THR A 1 350 ? 33.000 -25.933 -11.798 1.00 14.70 389 THR A C 1
ATOM 2462 O O . THR A 1 350 ? 32.540 -27.077 -11.782 1.00 16.25 389 THR A O 1
ATOM 2466 N N . TYR A 1 351 ? 34.204 -25.629 -11.317 1.00 15.15 390 TYR A N 1
ATOM 2467 C CA . TYR A 1 351 ? 35.022 -26.632 -10.633 1.00 14.56 390 TYR A CA 1
ATOM 2468 C C . TYR A 1 351 ? 34.844 -26.555 -9.123 1.00 15.85 390 TYR A C 1
ATOM 2469 O O . TYR A 1 351 ? 34.902 -25.476 -8.548 1.00 17.49 390 TYR A O 1
ATOM 2478 N N . PHE A 1 352 ? 34.662 -27.706 -8.483 1.00 17.86 391 PHE A N 1
ATOM 2479 C CA . PHE A 1 352 ? 34.588 -27.775 -7.030 1.00 17.48 391 PHE A CA 1
ATOM 2480 C C . PHE A 1 352 ? 35.745 -28.614 -6.497 1.00 18.50 391 PHE A C 1
ATOM 2481 O O . PHE A 1 352 ? 36.083 -29.650 -7.068 1.00 19.43 391 PHE A O 1
ATOM 2489 N N . THR A 1 353 ? 36.350 -28.156 -5.407 1.00 16.58 392 THR A N 1
ATOM 2490 C CA . THR A 1 353 ? 37.243 -28.987 -4.605 1.00 15.78 392 THR A CA 1
ATOM 2491 C C . THR A 1 353 ? 36.785 -28.913 -3.159 1.00 16.38 392 THR A C 1
ATOM 2492 O O . THR A 1 353 ? 36.732 -27.839 -2.563 1.00 18.24 392 THR A O 1
ATOM 2496 N N . GLU A 1 354 ? 36.464 -30.066 -2.590 1.00 19.00 393 GLU A N 1
ATOM 2497 C CA . GLU A 1 354 ? 35.769 -30.105 -1.313 1.00 21.54 393 GLU A CA 1
ATOM 2498 C C . GLU A 1 354 ? 36.383 -31.128 -0.368 1.00 24.98 393 GLU A C 1
ATOM 2499 O O . GLU A 1 354 ? 36.932 -32.135 -0.808 1.00 27.77 393 GLU A O 1
ATOM 2505 N N . THR A 1 355 ? 36.299 -30.859 0.931 1.00 29.82 394 THR A N 1
ATOM 2506 C CA . THR A 1 355 ? 36.726 -31.821 1.938 1.00 31.80 394 THR A CA 1
ATOM 2507 C C . THR A 1 355 ? 35.567 -32.112 2.882 1.00 33.84 394 THR A C 1
ATOM 2508 O O . THR A 1 355 ? 34.780 -31.224 3.197 1.00 35.32 394 THR A O 1
ATOM 2512 N N . LYS A 1 356 ? 35.480 -33.350 3.355 1.00 32.99 395 LYS A N 1
ATOM 2513 C CA . LYS A 1 356 ? 34.355 -33.769 4.179 1.00 34.75 395 LYS A CA 1
ATOM 2514 C C . LYS A 1 356 ? 34.607 -33.408 5.629 1.00 39.24 395 LYS A C 1
ATOM 2515 O O . LYS A 1 356 ? 35.636 -33.771 6.198 1.00 40.23 395 LYS A O 1
ATOM 2521 N N . MET A 1 357 ? 33.668 -32.678 6.222 1.00 55.51 396 MET A N 1
ATOM 2522 C CA . MET A 1 357 ? 33.766 -32.326 7.629 1.00 56.56 396 MET A CA 1
ATOM 2523 C C . MET A 1 357 ? 33.432 -33.555 8.463 1.00 58.06 396 MET A C 1
ATOM 2524 O O . MET A 1 357 ? 32.790 -34.487 7.983 1.00 56.40 396 MET A O 1
ATOM 2529 N N . LYS A 1 358 ? 33.854 -33.547 9.719 1.00 70.07 397 LYS A N 1
ATOM 2530 C CA . LYS A 1 358 ? 33.630 -34.687 10.589 1.00 74.81 397 LYS A CA 1
ATOM 2531 C C . LYS A 1 358 ? 32.308 -34.522 11.343 1.00 78.93 397 LYS A C 1
ATOM 2532 O O . LYS A 1 358 ? 31.785 -33.411 11.457 1.00 79.99 397 LYS A O 1
ATOM 2538 N N . LEU A 1 359 ? 31.768 -35.628 11.849 1.00 75.10 398 LEU A N 1
ATOM 2539 C CA . LEU A 1 359 ? 30.485 -35.601 12.552 1.00 75.38 398 LEU A CA 1
ATOM 2540 C C . LEU A 1 359 ? 30.610 -36.030 14.012 1.00 76.60 398 LEU A C 1
ATOM 2541 O O . LEU A 1 359 ? 31.450 -36.859 14.360 1.00 77.28 398 LEU A O 1
ATOM 2546 N N . ASP B 1 15 ? -4.596 -26.722 -27.506 1.00 47.67 54 ASP B N 1
ATOM 2547 C CA . ASP B 1 15 ? -3.945 -25.749 -26.632 1.00 48.33 54 ASP B CA 1
ATOM 2548 C C . ASP B 1 15 ? -4.098 -24.326 -27.168 1.00 49.78 54 ASP B C 1
ATOM 2549 O O . ASP B 1 15 ? -3.873 -23.353 -26.446 1.00 48.05 54 ASP B O 1
ATOM 2551 N N . GLU B 1 16 ? -4.479 -24.210 -28.438 1.00 66.32 55 GLU B N 1
ATOM 2552 C CA . GLU B 1 16 ? -4.822 -22.918 -29.026 1.00 66.26 55 GLU B CA 1
ATOM 2553 C C . GLU B 1 16 ? -6.038 -22.323 -28.324 1.00 62.82 55 GLU B C 1
ATOM 2554 O O . GLU B 1 16 ? -6.247 -21.112 -28.341 1.00 62.36 55 GLU B O 1
ATOM 2560 N N . SER B 1 17 ? -6.846 -23.189 -27.724 1.00 54.97 56 SER B N 1
ATOM 2561 C CA . SER B 1 17 ? -8.041 -22.763 -27.011 1.00 54.70 56 SER B CA 1
ATOM 2562 C C . SER B 1 17 ? -7.663 -21.999 -25.739 1.00 53.80 56 SER B C 1
ATOM 2563 O O . SER B 1 17 ? -8.360 -21.065 -25.332 1.00 52.87 56 SER B O 1
ATOM 2566 N N . MET B 1 18 ? -6.551 -22.395 -25.124 1.00 55.98 57 MET B N 1
ATOM 2567 C CA . MET B 1 18 ? -6.043 -21.719 -23.932 1.00 53.54 57 MET B CA 1
ATOM 2568 C C . MET B 1 18 ? -5.487 -20.331 -24.260 1.00 51.01 57 MET B C 1
ATOM 2569 O O . MET B 1 18 ? -5.687 -19.379 -23.509 1.00 51.94 57 MET B O 1
ATOM 2574 N N . SER B 1 19 ? -4.780 -20.230 -25.382 1.00 33.04 58 SER B N 1
ATOM 2575 C CA . SER B 1 19 ? -4.204 -18.968 -25.831 1.00 30.22 58 SER B CA 1
ATOM 2576 C C . SER B 1 19 ? -5.258 -17.920 -26.169 1.00 32.03 58 SER B C 1
ATOM 2577 O O . SER B 1 19 ? -5.041 -16.727 -25.965 1.00 33.81 58 SER B O 1
ATOM 2580 N N . ILE B 1 20 ? -6.392 -18.357 -26.701 1.00 26.43 59 ILE B N 1
ATOM 2581 C CA . ILE B 1 20 ? -7.454 -17.423 -27.045 1.00 24.81 59 ILE B CA 1
ATOM 2582 C C . ILE B 1 20 ? -8.126 -16.891 -25.788 1.00 24.72 59 ILE B C 1
ATOM 2583 O O . ILE B 1 20 ? -8.434 -15.708 -25.696 1.00 26.68 59 ILE B O 1
ATOM 2588 N N . ASP B 1 21 ? -8.332 -17.767 -24.813 1.00 33.17 60 ASP B N 1
ATOM 2589 C CA . ASP B 1 21 ? -8.954 -17.367 -23.558 1.00 35.86 60 ASP B CA 1
ATOM 2590 C C . ASP B 1 21 ? -8.087 -16.360 -22.807 1.00 35.98 60 ASP B C 1
ATOM 2591 O O . ASP B 1 21 ? -8.599 -15.392 -22.236 1.00 35.14 60 ASP B O 1
ATOM 2596 N N . ASN B 1 22 ? -6.774 -16.587 -22.826 1.00 33.62 61 ASN B N 1
ATOM 2597 C CA . ASN B 1 22 ? -5.826 -15.690 -22.166 1.00 31.24 61 ASN B CA 1
ATOM 2598 C C . ASN B 1 22 ? -5.687 -14.334 -22.856 1.00 28.67 61 ASN B C 1
ATOM 2599 O O . ASN B 1 22 ? -5.553 -13.307 -22.194 1.00 31.20 61 ASN B O 1
ATOM 2604 N N . LEU B 1 23 ? -5.710 -14.329 -24.182 1.00 14.25 62 LEU B N 1
ATOM 2605 C CA . LEU B 1 23 ? -5.690 -13.077 -24.920 1.00 14.21 62 LEU B CA 1
ATOM 2606 C C . LEU B 1 23 ? -6.937 -12.275 -24.591 1.00 14.43 62 LEU B C 1
ATOM 2607 O O . LEU B 1 23 ? -6.875 -11.058 -24.425 1.00 15.44 62 LEU B O 1
ATOM 2612 N N . ARG B 1 24 ? -8.066 -12.970 -24.479 1.00 31.51 63 ARG B N 1
ATOM 2613 C CA . ARG B 1 24 ? -9.325 -12.327 -24.125 1.00 33.14 63 ARG B CA 1
ATOM 2614 C C . ARG B 1 24 ? -9.295 -11.822 -22.688 1.00 32.01 63 ARG B C 1
ATOM 2615 O O . ARG B 1 24 ? -9.797 -10.743 -22.395 1.00 31.48 63 ARG B O 1
ATOM 2623 N N . GLY B 1 25 ? -8.704 -12.608 -21.794 1.00 27.89 64 GLY B N 1
ATOM 2624 C CA . GLY B 1 25 ? -8.532 -12.186 -20.418 1.00 26.48 64 GLY B CA 1
ATOM 2625 C C . GLY B 1 25 ? -7.696 -10.925 -20.340 1.00 27.95 64 GLY B C 1
ATOM 2626 O O . GLY B 1 25 ? -8.044 -9.982 -19.629 1.00 28.88 64 GLY B O 1
ATOM 2627 N N . PHE B 1 26 ? -6.608 -10.897 -21.105 1.00 20.40 65 PHE B N 1
ATOM 2628 C CA . PHE B 1 26 ? -5.717 -9.743 -21.139 1.00 17.89 65 PHE B CA 1
ATOM 2629 C C . PHE B 1 26 ? -6.398 -8.515 -21.737 1.00 16.51 65 PHE B C 1
ATOM 2630 O O . PHE B 1 26 ? -6.236 -7.402 -21.235 1.00 18.05 65 PHE B O 1
ATOM 2638 N N . VAL B 1 27 ? -7.135 -8.715 -22.824 1.00 14.41 66 VAL B N 1
ATOM 2639 C CA . VAL B 1 27 ? -7.840 -7.614 -23.471 1.00 14.57 66 VAL B CA 1
ATOM 2640 C C . VAL B 1 27 ? -8.894 -7.021 -22.538 1.00 14.79 66 VAL B C 1
ATOM 2641 O O . VAL B 1 27 ? -8.935 -5.812 -22.332 1.00 14.82 66 VAL B O 1
ATOM 2645 N N . ASP B 1 28 ? -9.727 -7.885 -21.964 1.00 16.19 67 ASP B N 1
ATOM 2646 C CA . ASP B 1 28 ? -10.799 -7.465 -21.063 1.00 19.34 67 ASP B CA 1
ATOM 2647 C C . ASP B 1 28 ? -10.286 -6.744 -19.820 1.00 20.85 67 ASP B C 1
ATOM 2648 O O . ASP B 1 28 ? -10.977 -5.900 -19.256 1.00 23.45 67 ASP B O 1
ATOM 2653 N N . LEU B 1 29 ? -9.077 -7.087 -19.390 1.00 27.72 68 LEU B N 1
ATOM 2654 C CA . LEU B 1 29 ? -8.466 -6.460 -18.221 1.00 27.82 68 LEU B CA 1
ATOM 2655 C C . LEU B 1 29 ? -7.992 -5.056 -18.597 1.00 30.37 68 LEU B C 1
ATOM 2656 O O . LEU B 1 29 ? -7.725 -4.218 -17.734 1.00 31.52 68 LEU B O 1
ATOM 2661 N N . ASN B 1 30 ? -7.883 -4.806 -19.899 1.00 26.90 69 ASN B N 1
ATOM 2662 C CA . ASN B 1 30 ? -7.408 -3.518 -20.391 1.00 24.65 69 ASN B CA 1
ATOM 2663 C C . ASN B 1 30 ? -8.488 -2.560 -20.881 1.00 23.15 69 ASN B C 1
ATOM 2664 O O . ASN B 1 30 ? -8.280 -1.350 -20.863 1.00 23.39 69 ASN B O 1
ATOM 2669 N N . VAL B 1 31 ? -9.617 -3.080 -21.352 1.00 21.17 70 VAL B N 1
ATOM 2670 C CA . VAL B 1 31 ? -10.639 -2.204 -21.927 1.00 25.03 70 VAL B CA 1
ATOM 2671 C C . VAL B 1 31 ? -11.218 -1.197 -20.928 1.00 26.89 70 VAL B C 1
ATOM 2672 O O . VAL B 1 31 ? -11.326 -1.470 -19.727 1.00 26.93 70 VAL B O 1
ATOM 2676 N N . GLY B 1 32 ? -11.589 -0.031 -21.449 1.00 32.14 71 GLY B N 1
ATOM 2677 C CA . GLY B 1 32 ? -12.152 1.039 -20.648 1.00 33.05 71 GLY B CA 1
ATOM 2678 C C . GLY B 1 32 ? -11.470 2.376 -20.855 1.00 34.18 71 GLY B C 1
ATOM 2679 O O . GLY B 1 32 ? -10.529 2.486 -21.644 1.00 33.02 71 GLY B O 1
ATOM 2680 N N . LYS B 1 33 ? -11.962 3.395 -20.149 1.00 42.18 72 LYS B N 1
ATOM 2681 C CA . LYS B 1 33 ? -11.349 4.719 -20.155 1.00 40.95 72 LYS B CA 1
ATOM 2682 C C . LYS B 1 33 ? -10.507 4.894 -18.897 1.00 39.01 72 LYS B C 1
ATOM 2683 O O . LYS B 1 33 ? -11.013 4.790 -17.780 1.00 40.40 72 LYS B O 1
ATOM 2689 N N . TRP B 1 34 ? -9.226 5.188 -19.082 1.00 26.73 73 TRP B N 1
ATOM 2690 C CA . TRP B 1 34 ? -8.304 5.317 -17.962 1.00 25.78 73 TRP B CA 1
ATOM 2691 C C . TRP B 1 34 ? -7.797 6.742 -17.870 1.00 26.97 73 TRP B C 1
ATOM 2692 O O . TRP B 1 34 ? -7.078 7.203 -18.755 1.00 30.12 73 TRP B O 1
ATOM 2703 N N . THR B 1 35 ? -8.156 7.440 -16.801 1.00 25.19 74 THR B N 1
ATOM 2704 C CA . THR B 1 35 ? -7.570 8.749 -16.556 1.00 27.29 74 THR B CA 1
ATOM 2705 C C . THR B 1 35 ? -6.413 8.552 -15.586 1.00 25.93 74 THR B C 1
ATOM 2706 O O . THR B 1 35 ? -6.551 7.846 -14.584 1.00 25.92 74 THR B O 1
ATOM 2710 N N . GLY B 1 36 ? -5.259 9.132 -15.907 1.00 24.58 75 GLY B N 1
ATOM 2711 C CA . GLY B 1 36 ? -4.068 8.874 -15.125 1.00 25.44 75 GLY B CA 1
ATOM 2712 C C . GLY B 1 36 ? -3.005 9.954 -15.114 1.00 27.23 75 GLY B C 1
ATOM 2713 O O . GLY B 1 36 ? -3.125 10.976 -15.788 1.00 29.09 75 GLY B O 1
ATOM 2714 N N . SER B 1 37 ? -1.946 9.702 -14.352 1.00 29.63 76 SER B N 1
ATOM 2715 C CA . SER B 1 37 ? -0.855 10.650 -14.202 1.00 28.48 76 SER B CA 1
ATOM 2716 C C . SER B 1 37 ? 0.468 9.991 -14.562 1.00 28.52 76 SER B C 1
ATOM 2717 O O . SER B 1 37 ? 0.865 8.992 -13.965 1.00 28.76 76 SER B O 1
ATOM 2720 N N . PHE B 1 38 ? 1.142 10.572 -15.546 1.00 23.13 77 PHE B N 1
ATOM 2721 C CA . PHE B 1 38 ? 2.424 10.090 -16.023 1.00 21.74 77 PHE B CA 1
ATOM 2722 C C . PHE B 1 38 ? 3.522 10.642 -15.130 1.00 22.28 77 PHE B C 1
ATOM 2723 O O . PHE B 1 38 ? 3.509 11.814 -14.794 1.00 24.69 77 PHE B O 1
ATOM 2731 N N . HIS B 1 39 ? 4.469 9.800 -14.739 1.00 22.01 78 HIS B N 1
ATOM 2732 C CA . HIS B 1 39 ? 5.583 10.247 -13.912 1.00 21.17 78 HIS B CA 1
ATOM 2733 C C . HIS B 1 39 ? 6.911 9.827 -14.530 1.00 22.02 78 HIS B C 1
ATOM 2734 O O . HIS B 1 39 ? 7.083 8.679 -14.919 1.00 23.80 78 HIS B O 1
ATOM 2741 N N . GLN B 1 40 ? 7.854 10.755 -14.610 1.00 22.74 79 GLN B N 1
ATOM 2742 C CA . GLN B 1 40 ? 9.193 10.435 -15.077 1.00 22.89 79 GLN B CA 1
ATOM 2743 C C . GLN B 1 40 ? 10.188 10.639 -13.942 1.00 25.89 79 GLN B C 1
ATOM 2744 O O . GLN B 1 40 ? 10.350 11.755 -13.443 1.00 29.61 79 GLN B O 1
ATOM 2750 N N . PHE B 1 41 ? 10.831 9.560 -13.515 1.00 21.59 80 PHE B N 1
ATOM 2751 C CA . PHE B 1 41 ? 11.848 9.644 -12.480 1.00 19.72 80 PHE B CA 1
ATOM 2752 C C . PHE B 1 41 ? 13.220 9.386 -13.077 1.00 22.05 80 PHE B C 1
ATOM 2753 O O . PHE B 1 41 ? 13.329 8.834 -14.167 1.00 25.12 80 PHE B O 1
ATOM 2761 N N . ASP B 1 42 ? 14.269 9.790 -12.371 1.00 29.40 81 ASP B N 1
ATOM 2762 C CA . ASP B 1 42 ? 15.616 9.365 -12.737 1.00 31.13 81 ASP B CA 1
ATOM 2763 C C . ASP B 1 42 ? 16.035 8.199 -11.836 1.00 31.14 81 ASP B C 1
ATOM 2764 O O . ASP B 1 42 ? 15.261 7.767 -10.973 1.00 28.89 81 ASP B O 1
ATOM 2769 N N . GLY B 1 43 ? 17.261 7.715 -12.014 1.00 32.30 82 GLY B N 1
ATOM 2770 C CA . GLY B 1 43 ? 17.741 6.561 -11.274 1.00 32.93 82 GLY B CA 1
ATOM 2771 C C . GLY B 1 43 ? 17.773 6.716 -9.763 1.00 35.08 82 GLY B C 1
ATOM 2772 O O . GLY B 1 43 ? 17.898 5.730 -9.038 1.00 37.16 82 GLY B O 1
ATOM 2773 N N . ASN B 1 44 ? 17.667 7.947 -9.276 1.00 34.79 83 ASN B N 1
ATOM 2774 C CA . ASN B 1 44 ? 17.684 8.184 -7.838 1.00 33.91 83 ASN B CA 1
ATOM 2775 C C . ASN B 1 44 ? 16.313 8.590 -7.290 1.00 35.15 83 ASN B C 1
ATOM 2776 O O . ASN B 1 44 ? 16.205 9.090 -6.167 1.00 36.73 83 ASN B O 1
ATOM 2781 N N . GLY B 1 45 ? 15.273 8.374 -8.095 1.00 26.50 84 GLY B N 1
ATOM 2782 C CA . GLY B 1 45 ? 13.902 8.572 -7.655 1.00 26.50 84 GLY B CA 1
ATOM 2783 C C . GLY B 1 45 ? 13.384 9.998 -7.655 1.00 27.88 84 GLY B C 1
ATOM 2784 O O . GLY B 1 45 ? 12.317 10.280 -7.103 1.00 27.13 84 GLY B O 1
ATOM 2785 N N . ASN B 1 46 ? 14.129 10.900 -8.284 1.00 37.46 85 ASN B N 1
ATOM 2786 C CA . ASN B 1 46 ? 13.722 12.299 -8.379 1.00 36.46 85 ASN B CA 1
ATOM 2787 C C . ASN B 1 46 ? 12.599 12.492 -9.393 1.00 34.66 85 ASN B C 1
ATOM 2788 O O . ASN B 1 46 ? 12.754 12.139 -10.558 1.00 37.22 85 ASN B O 1
ATOM 2793 N N . LEU B 1 47 ? 11.468 13.039 -8.956 1.00 20.93 86 LEU B N 1
ATOM 2794 C CA . LEU B 1 47 ? 10.369 13.321 -9.877 1.00 18.92 86 LEU B CA 1
ATOM 2795 C C . LEU B 1 47 ? 10.744 14.441 -10.836 1.00 22.28 86 LEU B C 1
ATOM 2796 O O . LEU B 1 47 ? 11.000 15.564 -10.410 1.00 26.45 86 LEU B O 1
ATOM 2801 N N . LEU B 1 48 ? 10.761 14.141 -12.131 1.00 24.50 87 LEU B N 1
ATOM 2802 C CA . LEU B 1 48 ? 11.130 15.141 -13.128 1.00 21.60 87 LEU B CA 1
ATOM 2803 C C . LEU B 1 48 ? 9.912 15.824 -13.732 1.00 26.89 87 LEU B C 1
ATOM 2804 O O . LEU B 1 48 ? 9.891 17.050 -13.886 1.00 30.59 87 LEU B O 1
ATOM 2809 N N . HIS B 1 49 ? 8.896 15.033 -14.069 1.00 31.07 88 HIS B N 1
ATOM 2810 C CA . HIS B 1 49 ? 7.680 15.569 -14.665 1.00 30.50 88 HIS B CA 1
ATOM 2811 C C . HIS B 1 49 ? 6.470 14.732 -14.310 1.00 31.60 88 HIS B C 1
ATOM 2812 O O . HIS B 1 49 ? 6.530 13.509 -14.282 1.00 35.74 88 HIS B O 1
ATOM 2819 N N . LYS B 1 50 ? 5.374 15.410 -14.018 1.00 22.54 89 LYS B N 1
ATOM 2820 C CA . LYS B 1 50 ? 4.099 14.761 -13.822 1.00 20.56 89 LYS B CA 1
ATOM 2821 C C . LYS B 1 50 ? 3.171 15.292 -14.886 1.00 24.20 89 LYS B C 1
ATOM 2822 O O . LYS B 1 50 ? 2.932 16.496 -14.963 1.00 29.01 89 LYS B O 1
ATOM 2828 N N . ILE B 1 51 ? 2.668 14.397 -15.726 1.00 14.07 90 ILE B N 1
ATOM 2829 C CA . ILE B 1 51 ? 1.867 14.807 -16.862 1.00 14.24 90 ILE B CA 1
ATOM 2830 C C . ILE B 1 51 ? 0.522 14.121 -16.824 1.00 15.57 90 ILE B C 1
ATOM 2831 O O . ILE B 1 51 ? 0.430 12.895 -16.741 1.00 15.98 90 ILE B O 1
ATOM 2836 N N . ASP B 1 52 ? -0.526 14.925 -16.903 1.00 36.81 91 ASP B N 1
ATOM 2837 C CA . ASP B 1 52 ? -1.874 14.405 -16.948 1.00 39.17 91 ASP B CA 1
ATOM 2838 C C . ASP B 1 52 ? -2.113 13.672 -18.263 1.00 38.31 91 ASP B C 1
ATOM 2839 O O . ASP B 1 52 ? -1.803 14.190 -19.334 1.00 38.73 91 ASP B O 1
ATOM 2844 N N . THR B 1 53 ? -2.649 12.457 -18.168 1.00 23.78 92 THR B N 1
ATOM 2845 C CA . THR B 1 53 ? -2.941 11.635 -19.338 1.00 21.92 92 THR B CA 1
ATOM 2846 C C . THR B 1 53 ? -4.312 10.983 -19.226 1.00 22.46 92 THR B C 1
ATOM 2847 O O . THR B 1 53 ? -4.808 10.741 -18.129 1.00 22.70 92 THR B O 1
ATOM 2851 N N . ARG B 1 54 ? -4.910 10.696 -20.375 1.00 40.41 93 ARG B N 1
ATOM 2852 C CA . ARG B 1 54 ? -6.114 9.882 -20.450 1.00 42.33 93 ARG B CA 1
ATOM 2853 C C . ARG B 1 54 ? -5.811 8.759 -21.424 1.00 44.43 93 ARG B C 1
ATOM 2854 O O . ARG B 1 54 ? -5.160 8.986 -22.443 1.00 47.75 93 ARG B O 1
ATOM 2862 N N . LEU B 1 55 ? -6.294 7.557 -21.129 1.00 32.62 94 LEU B N 1
ATOM 2863 C CA . LEU B 1 55 ? -6.025 6.402 -21.977 1.00 31.00 94 LEU B CA 1
ATOM 2864 C C . LEU B 1 55 ? -7.318 5.691 -22.343 1.00 31.30 94 LEU B C 1
ATOM 2865 O O . LEU B 1 55 ? -8.099 5.319 -21.471 1.00 31.91 94 LEU B O 1
ATOM 2870 N N . SER B 1 56 ? -7.547 5.521 -23.641 1.00 31.57 95 SER B N 1
ATOM 2871 C CA . SER B 1 56 ? -8.758 4.869 -24.124 1.00 32.12 95 SER B CA 1
ATOM 2872 C C . SER B 1 56 ? -8.442 3.507 -24.752 1.00 30.77 95 SER B C 1
ATOM 2873 O O . SER B 1 56 ? -7.799 3.441 -25.797 1.00 29.86 95 SER B O 1
ATOM 2876 N N . ALA B 1 57 ? -8.897 2.428 -24.116 1.00 25.04 96 ALA B N 1
ATOM 2877 C CA . ALA B 1 57 ? -8.611 1.072 -24.598 1.00 24.71 96 ALA B CA 1
ATOM 2878 C C . ALA B 1 57 ? -9.869 0.290 -24.974 1.00 26.53 96 ALA B C 1
ATOM 2879 O O . ALA B 1 57 ? -10.782 0.146 -24.165 1.00 27.24 96 ALA B O 1
ATOM 2881 N N . SER B 1 58 ? -9.892 -0.247 -26.191 1.00 31.55 97 SER B N 1
ATOM 2882 C CA . SER B 1 58 ? -11.044 -1.001 -26.681 1.00 33.13 97 SER B CA 1
ATOM 2883 C C . SER B 1 58 ? -10.601 -2.254 -27.429 1.00 35.88 97 SER B C 1
ATOM 2884 O O . SER B 1 58 ? -9.416 -2.433 -27.702 1.00 35.96 97 SER B O 1
ATOM 2887 N N . SER B 1 59 ? -11.558 -3.112 -27.773 1.00 42.81 98 SER B N 1
ATOM 2888 C CA . SER B 1 59 ? -11.256 -4.325 -28.530 1.00 42.91 98 SER B CA 1
ATOM 2889 C C . SER B 1 59 ? -12.008 -4.382 -29.858 1.00 44.29 98 SER B C 1
ATOM 2890 O O . SER B 1 59 ? -13.039 -3.742 -30.031 1.00 45.59 98 SER B O 1
ATOM 2893 N N . TYR B 1 60 ? -11.470 -5.149 -30.794 1.00 62.95 99 TYR B N 1
ATOM 2894 C CA . TYR B 1 60 ? -12.101 -5.366 -32.086 1.00 64.60 99 TYR B CA 1
ATOM 2895 C C . TYR B 1 60 ? -11.889 -6.830 -32.459 1.00 61.74 99 TYR B C 1
ATOM 2896 O O . TYR B 1 60 ? -10.943 -7.460 -31.989 1.00 62.09 99 TYR B O 1
ATOM 2905 N N . GLY B 1 61 ? -12.770 -7.377 -33.288 1.00 35.97 100 GLY B N 1
ATOM 2906 C CA . GLY B 1 61 ? -12.656 -8.768 -33.689 1.00 34.02 100 GLY B CA 1
ATOM 2907 C C . GLY B 1 61 ? -12.962 -9.714 -32.545 1.00 32.66 100 GLY B C 1
ATOM 2908 O O . GLY B 1 61 ? -13.248 -9.284 -31.427 1.00 31.91 100 GLY B O 1
ATOM 2909 N N . GLU B 1 62 ? -12.917 -11.011 -32.824 1.00 47.89 101 GLU B N 1
ATOM 2910 C CA . GLU B 1 62 ? -13.189 -12.013 -31.797 1.00 51.13 101 GLU B CA 1
ATOM 2911 C C . GLU B 1 62 ? -12.277 -13.224 -31.933 1.00 47.35 101 GLU B C 1
ATOM 2912 O O . GLU B 1 62 ? -11.599 -13.392 -32.948 1.00 44.51 101 GLU B O 1
ATOM 2918 N N . ASP B 1 63 ? -12.253 -14.044 -30.886 1.00 41.11 102 ASP B N 1
ATOM 2919 C CA . ASP B 1 63 ? -11.447 -15.263 -30.848 1.00 41.12 102 ASP B CA 1
ATOM 2920 C C . ASP B 1 63 ? -9.978 -14.999 -31.191 1.00 40.17 102 ASP B C 1
ATOM 2921 O O . ASP B 1 63 ? -9.384 -14.039 -30.704 1.00 39.24 102 ASP B O 1
ATOM 2926 N N . GLU B 1 64 ? -9.408 -15.824 -32.060 1.00 42.41 103 GLU B N 1
ATOM 2927 C CA . GLU B 1 64 ? -7.990 -15.714 -32.377 1.00 41.89 103 GLU B CA 1
ATOM 2928 C C . GLU B 1 64 ? -7.647 -14.427 -33.126 1.00 40.95 103 GLU B C 1
ATOM 2929 O O . GLU B 1 64 ? -6.474 -14.082 -33.264 1.00 41.19 103 GLU B O 1
ATOM 2935 N N . LEU B 1 65 ? -8.664 -13.716 -33.605 1.00 32.04 104 LEU B N 1
ATOM 2936 C CA . LEU B 1 65 ? -8.435 -12.468 -34.325 1.00 30.58 104 LEU B CA 1
ATOM 2937 C C . LEU B 1 65 ? -8.675 -11.254 -33.435 1.00 30.07 104 LEU B C 1
ATOM 2938 O O . LEU B 1 65 ? -8.671 -10.115 -33.905 1.00 30.12 104 LEU B O 1
ATOM 2943 N N . LEU B 1 66 ? -8.865 -11.511 -32.145 1.00 27.50 105 LEU B N 1
ATOM 2944 C CA . LEU B 1 66 ? -9.117 -10.463 -31.162 1.00 24.04 105 LEU B CA 1
ATOM 2945 C C . LEU B 1 66 ? -7.937 -9.506 -31.069 1.00 23.80 105 LEU B C 1
ATOM 2946 O O . LEU B 1 66 ? -6.786 -9.932 -31.064 1.00 24.51 105 LEU B O 1
ATOM 2951 N N . SER B 1 67 ? -8.222 -8.211 -31.001 1.00 25.48 106 SER B N 1
ATOM 2952 C CA . SER B 1 67 ? -7.159 -7.218 -30.947 1.00 26.53 106 SER B CA 1
ATOM 2953 C C . SER B 1 67 ? -7.435 -6.164 -29.886 1.00 27.28 106 SER B C 1
ATOM 2954 O O . SER B 1 67 ? -8.587 -5.883 -29.578 1.00 28.81 106 SER B O 1
ATOM 2957 N N . LEU B 1 68 ? -6.377 -5.595 -29.315 1.00 19.02 107 LEU B N 1
ATOM 2958 C CA . LEU B 1 68 ? -6.541 -4.509 -28.362 1.00 20.25 107 LEU B CA 1
ATOM 2959 C C . LEU B 1 68 ? -5.983 -3.221 -28.958 1.00 23.47 107 LEU B C 1
ATOM 2960 O O . LEU B 1 68 ? -4.770 -3.060 -29.100 1.00 23.97 107 LEU B O 1
ATOM 2965 N N . ASN B 1 69 ? -6.883 -2.309 -29.308 1.00 49.00 108 ASN B N 1
ATOM 2966 C CA . ASN B 1 69 ? -6.508 -0.988 -29.786 1.00 49.77 108 ASN B CA 1
ATOM 2967 C C . ASN B 1 69 ? -6.582 0.009 -28.638 1.00 47.60 108 ASN B C 1
ATOM 2968 O O . ASN B 1 69 ? -7.523 -0.019 -27.842 1.00 48.78 108 ASN B O 1
ATOM 2973 N N . GLN B 1 70 ? -5.586 0.879 -28.531 1.00 25.82 109 GLN B N 1
ATOM 2974 C CA . GLN B 1 70 ? -5.607 1.878 -27.471 1.00 24.85 109 GLN B CA 1
ATOM 2975 C C . GLN B 1 70 ? -4.998 3.214 -27.881 1.00 26.29 109 GLN B C 1
ATOM 2976 O O . GLN B 1 70 ? -4.010 3.262 -28.615 1.00 26.39 109 GLN B O 1
ATOM 2982 N N . SER B 1 71 ? -5.632 4.295 -27.433 1.00 29.36 110 SER B N 1
ATOM 2983 C CA . SER B 1 71 ? -5.144 5.644 -27.696 1.00 31.19 110 SER B CA 1
ATOM 2984 C C . SER B 1 71 ? -4.785 6.383 -26.402 1.00 28.42 110 SER B C 1
ATOM 2985 O O . SER B 1 71 ? -5.554 6.401 -25.439 1.00 25.37 110 SER B O 1
ATOM 2988 N N . LEU B 1 72 ? -3.597 6.979 -26.393 1.00 29.59 111 LEU B N 1
ATOM 2989 C CA . LEU B 1 72 ? -3.114 7.757 -25.258 1.00 28.02 111 LEU B CA 1
ATOM 2990 C C . LEU B 1 72 ? -3.262 9.245 -25.546 1.00 29.68 111 LEU B C 1
ATOM 2991 O O . LEU B 1 72 ? -2.810 9.724 -26.586 1.00 30.78 111 LEU B O 1
ATOM 2996 N N . TYR B 1 73 ? -3.887 9.978 -24.629 1.00 25.90 112 TYR B N 1
ATOM 2997 C CA . TYR B 1 73 ? -4.059 11.417 -24.807 1.00 24.58 112 TYR B CA 1
ATOM 2998 C C . TYR B 1 73 ? -3.211 12.212 -23.825 1.00 22.86 112 TYR B C 1
ATOM 2999 O O . TYR B 1 73 ? -3.313 12.042 -22.611 1.00 22.13 112 TYR B O 1
ATOM 3008 N N . ILE B 1 74 ? -2.384 13.097 -24.363 1.00 28.90 113 ILE B N 1
ATOM 3009 C CA . ILE B 1 74 ? -1.420 13.827 -23.550 1.00 30.43 113 ILE B CA 1
ATOM 3010 C C . ILE B 1 74 ? -1.857 15.286 -23.440 1.00 32.40 113 ILE B C 1
ATOM 3011 O O . ILE B 1 74 ? -2.207 15.921 -24.432 1.00 31.57 113 ILE B O 1
ATOM 3016 N N . LYS B 1 75 ? -1.819 15.809 -22.222 1.00 37.23 114 LYS B N 1
ATOM 3017 C CA . LYS B 1 75 ? -2.296 17.153 -21.930 1.00 38.52 114 LYS B CA 1
ATOM 3018 C C . LYS B 1 75 ? -1.338 18.275 -22.326 1.00 39.52 114 LYS B C 1
ATOM 3019 O O . LYS B 1 75 ? -0.149 18.238 -21.990 1.00 36.55 114 LYS B O 1
ATOM 3025 N N . GLN B 1 76 ? -1.884 19.228 -23.090 1.00 47.60 115 GLN B N 1
ATOM 3026 C CA . GLN B 1 76 ? -1.231 20.477 -23.523 1.00 49.76 115 GLN B CA 1
ATOM 3027 C C . GLN B 1 76 ? -0.244 20.335 -24.689 1.00 54.20 115 GLN B C 1
ATOM 3028 O O . GLN B 1 76 ? 0.962 20.490 -24.509 1.00 55.16 115 GLN B O 1
ATOM 3034 N N . PRO B 1 77 ? -0.762 20.065 -25.900 1.00 76.08 116 PRO B N 1
ATOM 3035 C CA . PRO B 1 77 ? 0.073 19.911 -27.100 1.00 79.21 116 PRO B CA 1
ATOM 3036 C C . PRO B 1 77 ? 0.820 21.196 -27.468 1.00 83.42 116 PRO B C 1
ATOM 3037 O O . PRO B 1 77 ? 0.454 21.873 -28.434 1.00 85.50 116 PRO B O 1
ATOM 3041 N N . TRP B 1 93 ? -5.536 18.639 -25.610 1.00 54.94 132 TRP B N 1
ATOM 3042 C CA . TRP B 1 93 ? -5.108 17.244 -25.607 1.00 56.49 132 TRP B CA 1
ATOM 3043 C C . TRP B 1 93 ? -4.674 16.760 -26.996 1.00 57.16 132 TRP B C 1
ATOM 3044 O O . TRP B 1 93 ? -5.314 17.071 -28.002 1.00 60.41 132 TRP B O 1
ATOM 3055 N N . VAL B 1 94 ? -3.603 15.970 -27.034 1.00 34.34 133 VAL B N 1
ATOM 3056 C CA . VAL B 1 94 ? -3.091 15.392 -28.272 1.00 31.48 133 VAL B CA 1
ATOM 3057 C C . VAL B 1 94 ? -3.055 13.858 -28.198 1.00 34.25 133 VAL B C 1
ATOM 3058 O O . VAL B 1 94 ? -2.743 13.283 -27.153 1.00 35.12 133 VAL B O 1
ATOM 3062 N N . GLU B 1 95 ? -3.401 13.205 -29.305 1.00 37.20 134 GLU B N 1
ATOM 3063 C CA . GLU B 1 95 ? -3.522 11.751 -29.358 1.00 34.41 134 GLU B CA 1
ATOM 3064 C C . GLU B 1 95 ? -2.231 11.071 -29.817 1.00 32.40 134 GLU B C 1
ATOM 3065 O O . GLU B 1 95 ? -1.543 11.556 -30.711 1.00 31.32 134 GLU B O 1
ATOM 3071 N N . TYR B 1 96 ? -1.894 9.959 -29.174 1.00 32.75 135 TYR B N 1
ATOM 3072 C CA . TYR B 1 96 ? -0.832 9.078 -29.652 1.00 31.92 135 TYR B CA 1
ATOM 3073 C C . TYR B 1 96 ? -1.457 7.725 -29.970 1.00 29.70 135 TYR B C 1
ATOM 3074 O O . TYR B 1 96 ? -2.117 7.135 -29.115 1.00 28.13 135 TYR B O 1
ATOM 3083 N N . LYS B 1 97 ? -1.272 7.244 -31.197 1.00 44.02 136 LYS B N 1
ATOM 3084 C CA . LYS B 1 97 ? -1.790 5.925 -31.563 1.00 47.13 136 LYS B CA 1
ATOM 3085 C C . LYS B 1 97 ? -0.829 4.791 -31.200 1.00 43.80 136 LYS B C 1
ATOM 3086 O O . LYS B 1 97 ? 0.157 4.538 -31.899 1.00 43.17 136 LYS B O 1
ATOM 3092 N N . ILE B 1 98 ? -1.143 4.105 -30.107 1.00 18.18 137 ILE B N 1
ATOM 3093 C CA . ILE B 1 98 ? -0.371 2.964 -29.657 1.00 14.83 137 ILE B CA 1
ATOM 3094 C C . ILE B 1 98 ? -0.548 1.796 -30.627 1.00 14.10 137 ILE B C 1
ATOM 3095 O O . ILE B 1 98 ? -1.658 1.533 -31.105 1.00 14.14 137 ILE B O 1
ATOM 3100 N N . LYS B 1 99 ? 0.559 1.113 -30.913 1.00 19.61 138 LYS B N 1
ATOM 3101 C CA . LYS B 1 99 ? 0.585 -0.073 -31.769 1.00 20.67 138 LYS B CA 1
ATOM 3102 C C . LYS B 1 99 ? -0.490 -1.068 -31.367 1.00 23.76 138 LYS B C 1
ATOM 3103 O O . LYS B 1 99 ? -0.683 -1.345 -30.182 1.00 26.45 138 LYS B O 1
ATOM 3109 N N . GLU B 1 100 ? -1.189 -1.600 -32.359 1.00 33.69 139 GLU B N 1
ATOM 3110 C CA . GLU B 1 100 ? -2.217 -2.605 -32.131 1.00 35.46 139 GLU B CA 1
ATOM 3111 C C . GLU B 1 100 ? -1.634 -3.837 -31.433 1.00 34.12 139 GLU B C 1
ATOM 3112 O O . GLU B 1 100 ? -0.523 -4.268 -31.754 1.00 34.40 139 GLU B O 1
ATOM 3118 N N . THR B 1 101 ? -2.376 -4.377 -30.465 1.00 19.37 140 THR B N 1
ATOM 3119 C CA . THR B 1 101 ? -1.995 -5.602 -29.751 1.00 17.75 140 THR B CA 1
ATOM 3120 C C . THR B 1 101 ? -2.863 -6.787 -30.181 1.00 19.69 140 THR B C 1
ATOM 3121 O O . THR B 1 101 ? -4.081 -6.731 -30.064 1.00 24.40 140 THR B O 1
ATOM 3125 N N . ASN B 1 102 ? -2.248 -7.853 -30.677 1.00 15.82 141 ASN B N 1
ATOM 3126 C CA . ASN B 1 102 ? -3.000 -9.032 -31.100 1.00 16.23 141 ASN B CA 1
ATOM 3127 C C . ASN B 1 102 ? -2.300 -10.342 -30.712 1.00 17.29 141 ASN B C 1
ATOM 3128 O O . ASN B 1 102 ? -1.307 -10.319 -29.991 1.00 17.15 141 ASN B O 1
ATOM 3133 N N . MET B 1 103 ? -2.827 -11.475 -31.178 1.00 13.92 142 MET B N 1
ATOM 3134 C CA . MET B 1 103 ? -2.276 -12.795 -30.833 1.00 13.83 142 MET B CA 1
ATOM 3135 C C . MET B 1 103 ? -0.822 -12.974 -31.288 1.00 13.63 142 MET B C 1
ATOM 3136 O O . MET B 1 103 ? -0.046 -13.692 -30.657 1.00 13.49 142 MET B O 1
ATOM 3141 N N . PHE B 1 104 ? -0.468 -12.324 -32.392 1.00 16.94 143 PHE B N 1
ATOM 3142 C CA . PHE B 1 104 ? 0.886 -12.374 -32.933 1.00 17.25 143 PHE B CA 1
ATOM 3143 C C . PHE B 1 104 ? 1.861 -11.524 -32.119 1.00 20.33 143 PHE B C 1
ATOM 3144 O O . PHE B 1 104 ? 2.955 -11.973 -31.787 1.00 22.68 143 PHE B O 1
ATOM 3152 N N . THR B 1 105 ? 1.463 -10.303 -31.785 1.00 19.37 144 THR B N 1
ATOM 3153 C CA . THR B 1 105 ? 2.372 -9.389 -31.103 1.00 18.67 144 THR B CA 1
ATOM 3154 C C . THR B 1 105 ? 2.662 -9.797 -29.660 1.00 20.86 144 THR B C 1
ATOM 3155 O O . THR B 1 105 ? 3.807 -9.712 -29.219 1.00 22.71 144 THR B O 1
ATOM 3159 N N . VAL B 1 106 ? 1.640 -10.246 -28.933 1.00 22.76 145 VAL B N 1
ATOM 3160 C CA . VAL B 1 106 ? 1.817 -10.600 -27.523 1.00 22.73 145 VAL B CA 1
ATOM 3161 C C . VAL B 1 106 ? 2.842 -11.713 -27.333 1.00 24.52 145 VAL B C 1
ATOM 3162 O O . VAL B 1 106 ? 3.528 -11.763 -26.315 1.00 26.17 145 VAL B O 1
ATOM 3166 N N . ASP B 1 107 ? 2.958 -12.591 -28.320 1.00 31.99 146 ASP B N 1
ATOM 3167 C CA . ASP B 1 107 ? 3.848 -13.740 -28.213 1.00 33.31 146 ASP B CA 1
ATOM 3168 C C . ASP B 1 107 ? 5.209 -13.416 -28.801 1.00 32.90 146 ASP B C 1
ATOM 3169 O O . ASP B 1 107 ? 6.242 -13.626 -28.163 1.00 33.80 146 ASP B O 1
ATOM 3174 N N . LYS B 1 108 ? 5.191 -12.888 -30.021 1.00 31.92 147 LYS B N 1
ATOM 3175 C CA . LYS B 1 108 ? 6.403 -12.708 -30.804 1.00 31.34 147 LYS B CA 1
ATOM 3176 C C . LYS B 1 108 ? 7.154 -11.436 -30.456 1.00 32.62 147 LYS B C 1
ATOM 3177 O O . LYS B 1 108 ? 8.383 -11.422 -30.488 1.00 34.74 147 LYS B O 1
ATOM 3183 N N . TYR B 1 109 ? 6.425 -10.367 -30.140 1.00 26.11 148 TYR B N 1
ATOM 3184 C CA . TYR B 1 109 ? 7.056 -9.065 -29.925 1.00 23.40 148 TYR B CA 1
ATOM 3185 C C . TYR B 1 109 ? 7.151 -8.684 -28.450 1.00 21.19 148 TYR B C 1
ATOM 3186 O O . TYR B 1 109 ? 8.196 -8.246 -27.977 1.00 19.97 148 TYR B O 1
ATOM 3195 N N . GLN B 1 110 ? 6.042 -8.837 -27.734 1.00 24.24 149 GLN B N 1
ATOM 3196 C CA . GLN B 1 110 ? 5.933 -8.331 -26.369 1.00 24.02 149 GLN B CA 1
ATOM 3197 C C . GLN B 1 110 ? 6.292 -9.339 -25.281 1.00 22.28 149 GLN B C 1
ATOM 3198 O O . GLN B 1 110 ? 6.518 -8.949 -24.133 1.00 22.14 149 GLN B O 1
ATOM 3204 N N . GLN B 1 111 ? 6.363 -10.617 -25.648 1.00 15.60 150 GLN B N 1
ATOM 3205 C CA . GLN B 1 111 ? 6.627 -11.695 -24.693 1.00 16.36 150 GLN B CA 1
ATOM 3206 C C . GLN B 1 111 ? 5.785 -11.541 -23.441 1.00 16.77 150 GLN B C 1
ATOM 3207 O O . GLN B 1 111 ? 6.309 -11.505 -22.325 1.00 16.05 150 GLN B O 1
ATOM 3213 N N . ILE B 1 112 ? 4.478 -11.435 -23.639 1.00 13.14 151 ILE B N 1
ATOM 3214 C CA . ILE B 1 112 ? 3.565 -11.145 -22.550 1.00 12.59 151 ILE B CA 1
ATOM 3215 C C . ILE B 1 112 ? 3.713 -12.150 -21.403 1.00 12.58 151 ILE B C 1
ATOM 3216 O O . ILE B 1 112 ? 3.767 -13.360 -21.610 1.00 12.62 151 ILE B O 1
ATOM 3221 N N . GLY B 1 113 ? 3.842 -11.625 -20.195 1.00 12.54 152 GLY B N 1
ATOM 3222 C CA . GLY B 1 113 ? 3.710 -12.427 -19.000 1.00 12.59 152 GLY B CA 1
ATOM 3223 C C . GLY B 1 113 ? 2.360 -12.013 -18.473 1.00 12.78 152 GLY B C 1
ATOM 3224 O O . GLY B 1 113 ? 2.162 -10.839 -18.184 1.00 12.78 152 GLY B O 1
ATOM 3225 N N . PHE B 1 114 ? 1.402 -12.933 -18.420 1.00 12.97 153 PHE B N 1
ATOM 3226 C CA . PHE B 1 114 ? 0.047 -12.528 -18.070 1.00 13.18 153 PHE B CA 1
ATOM 3227 C C . PHE B 1 114 ? -0.539 -13.350 -16.937 1.00 13.35 153 PHE B C 1
ATOM 3228 O O . PHE B 1 114 ? -0.542 -14.576 -16.988 1.00 13.41 153 PHE B O 1
ATOM 3236 N N . PHE B 1 115 ? -1.046 -12.657 -15.921 1.00 13.45 154 PHE B N 1
ATOM 3237 C CA . PHE B 1 115 ? -1.657 -13.300 -14.761 1.00 13.64 154 PHE B CA 1
ATOM 3238 C C . PHE B 1 115 ? -3.131 -12.915 -14.649 1.00 13.91 154 PHE B C 1
ATOM 3239 O O . PHE B 1 115 ? -3.450 -11.844 -14.142 1.00 16.61 154 PHE B O 1
ATOM 3247 N N . PRO B 1 116 ? -4.036 -13.796 -15.107 1.00 17.01 155 PRO B N 1
ATOM 3248 C CA . PRO B 1 116 ? -5.473 -13.496 -15.124 1.00 15.67 155 PRO B CA 1
ATOM 3249 C C . PRO B 1 116 ? -6.069 -13.350 -13.723 1.00 16.58 155 PRO B C 1
ATOM 3250 O O . PRO B 1 116 ? -6.720 -12.343 -13.436 1.00 17.84 155 PRO B O 1
ATOM 3254 N N . LYS B 1 117 ? -5.848 -14.339 -12.863 1.00 25.76 156 LYS B N 1
ATOM 3255 C CA . LYS B 1 117 ? -6.424 -14.315 -11.520 1.00 29.79 156 LYS B CA 1
ATOM 3256 C C . LYS B 1 117 ? -5.878 -13.178 -10.660 1.00 30.66 156 LYS B C 1
ATOM 3257 O O . LYS B 1 117 ? -6.622 -12.548 -9.904 1.00 31.60 156 LYS B O 1
ATOM 3263 N N . GLU B 1 118 ? -4.582 -12.909 -10.794 1.00 21.03 157 GLU B N 1
ATOM 3264 C CA . GLU B 1 118 ? -3.912 -11.944 -9.939 1.00 17.72 157 GLU B CA 1
ATOM 3265 C C . GLU B 1 118 ? -4.011 -10.550 -10.532 1.00 18.58 157 GLU B C 1
ATOM 3266 O O . GLU B 1 118 ? -3.753 -9.554 -9.855 1.00 18.97 157 GLU B O 1
ATOM 3272 N N . ARG B 1 119 ? -4.406 -10.494 -11.800 1.00 22.31 158 ARG B N 1
ATOM 3273 C CA . ARG B 1 119 ? -4.568 -9.236 -12.518 1.00 20.65 158 ARG B CA 1
ATOM 3274 C C . ARG B 1 119 ? -3.270 -8.441 -12.566 1.00 18.69 158 ARG B C 1
ATOM 3275 O O . ARG B 1 119 ? -3.159 -7.375 -11.965 1.00 21.55 158 ARG B O 1
ATOM 3283 N N . ALA B 1 120 ? -2.292 -8.984 -13.283 1.00 13.69 159 ALA B N 1
ATOM 3284 C CA . ALA B 1 120 ? -1.000 -8.337 -13.469 1.00 13.43 159 ALA B CA 1
ATOM 3285 C C . ALA B 1 120 ? -0.425 -8.752 -14.823 1.00 13.33 159 ALA B C 1
ATOM 3286 O O . ALA B 1 120 ? -0.775 -9.814 -15.342 1.00 14.62 159 ALA B O 1
ATOM 3288 N N . PHE B 1 121 ? 0.443 -7.927 -15.403 1.00 13.08 160 PHE B N 1
ATOM 3289 C CA . PHE B 1 121 ? 1.098 -8.312 -16.655 1.00 12.94 160 PHE B CA 1
ATOM 3290 C C . PHE B 1 121 ? 2.425 -7.589 -16.925 1.00 12.71 160 PHE B C 1
ATOM 3291 O O . PHE B 1 121 ? 2.652 -6.491 -16.425 1.00 12.78 160 PHE B O 1
ATOM 3299 N N . SER B 1 122 ? 3.303 -8.239 -17.689 1.00 12.57 161 SER B N 1
ATOM 3300 C CA . SER B 1 122 ? 4.566 -7.653 -18.133 1.00 12.38 161 SER B CA 1
ATOM 3301 C C . SER B 1 122 ? 4.603 -7.636 -19.651 1.00 12.37 161 SER B C 1
ATOM 3302 O O . SER B 1 122 ? 4.167 -8.586 -20.291 1.00 12.44 161 SER B O 1
ATOM 3305 N N . LEU B 1 123 ? 5.134 -6.569 -20.236 1.00 12.91 162 LEU B N 1
ATOM 3306 C CA . LEU B 1 123 ? 5.227 -6.492 -21.690 1.00 12.31 162 LEU B CA 1
ATOM 3307 C C . LEU B 1 123 ? 6.556 -5.909 -22.121 1.00 12.37 162 LEU B C 1
ATOM 3308 O O . LEU B 1 123 ? 7.124 -5.064 -21.425 1.00 12.21 162 LEU B O 1
ATOM 3313 N N . ARG B 1 124 ? 7.058 -6.367 -23.263 1.00 12.13 163 ARG B N 1
ATOM 3314 C CA A ARG B 1 124 ? 8.250 -5.783 -23.867 0.50 12.03 163 ARG B CA 1
ATOM 3315 C CA B ARG B 1 124 ? 8.243 -5.758 -23.841 0.50 12.03 163 ARG B CA 1
ATOM 3316 C C . ARG B 1 124 ? 7.844 -4.788 -24.940 1.00 12.32 163 ARG B C 1
ATOM 3317 O O . ARG B 1 124 ? 6.950 -5.062 -25.736 1.00 13.93 163 ARG B O 1
ATOM 3332 N N . TYR B 1 125 ? 8.512 -3.644 -24.964 1.00 13.83 164 TYR B N 1
ATOM 3333 C CA . TYR B 1 125 ? 8.324 -2.661 -26.014 1.00 12.21 164 TYR B CA 1
ATOM 3334 C C . TYR B 1 125 ? 9.599 -2.622 -26.850 1.00 12.88 164 TYR B C 1
ATOM 3335 O O . TYR B 1 125 ? 10.706 -2.745 -26.318 1.00 12.00 164 TYR B O 1
ATOM 3344 N N . GLN B 1 126 ? 9.436 -2.445 -28.157 1.00 22.13 165 GLN B N 1
ATOM 3345 C CA . GLN B 1 126 ? 10.560 -2.432 -29.083 1.00 24.60 165 GLN B CA 1
ATOM 3346 C C . GLN B 1 126 ? 11.337 -1.139 -28.938 1.00 27.73 165 GLN B C 1
ATOM 3347 O O . GLN B 1 126 ? 12.547 -1.087 -29.163 1.00 28.52 165 GLN B O 1
ATOM 3353 N N . THR B 1 127 ? 10.612 -0.092 -28.563 1.00 33.32 166 THR B N 1
ATOM 3354 C CA . THR B 1 127 ? 11.148 1.259 -28.499 1.00 32.71 166 THR B CA 1
ATOM 3355 C C . THR B 1 127 ? 10.405 2.030 -27.424 1.00 31.00 166 THR B C 1
ATOM 3356 O O . THR B 1 127 ? 9.348 1.600 -26.975 1.00 31.40 166 THR B O 1
ATOM 3360 N N . ALA B 1 128 ? 10.961 3.158 -26.999 1.00 31.06 167 ALA B N 1
ATOM 3361 C CA . ALA B 1 128 ? 10.305 3.983 -25.990 1.00 30.72 167 ALA B CA 1
ATOM 3362 C C . ALA B 1 128 ? 9.592 5.181 -26.625 1.00 32.95 167 ALA B C 1
ATOM 3363 O O . ALA B 1 128 ? 9.346 6.189 -25.961 1.00 32.28 167 ALA B O 1
ATOM 3365 N N . GLY B 1 129 ? 9.253 5.052 -27.907 1.00 29.94 168 GLY B N 1
ATOM 3366 C CA . GLY B 1 129 ? 8.664 6.139 -28.668 1.00 28.33 168 GLY B CA 1
ATOM 3367 C C . GLY B 1 129 ? 7.392 6.708 -28.074 1.00 29.18 168 GLY B C 1
ATOM 3368 O O . GLY B 1 129 ? 7.202 7.922 -28.057 1.00 31.94 168 GLY B O 1
ATOM 3369 N N . MET B 1 130 ? 6.523 5.833 -27.580 1.00 21.88 169 MET B N 1
ATOM 3370 C CA . MET B 1 130 ? 5.273 6.251 -26.958 1.00 18.71 169 MET B CA 1
ATOM 3371 C C . MET B 1 130 ? 5.547 7.087 -25.713 1.00 19.73 169 MET B C 1
ATOM 3372 O O . MET B 1 130 ? 4.767 7.979 -25.366 1.00 20.51 169 MET B O 1
ATOM 3377 N N . LEU B 1 131 ? 6.659 6.785 -25.044 1.00 18.72 170 LEU B N 1
ATOM 3378 C CA . LEU B 1 131 ? 7.075 7.505 -23.842 1.00 19.37 170 LEU B CA 1
ATOM 3379 C C . LEU B 1 131 ? 7.778 8.828 -24.175 1.00 21.52 170 LEU B C 1
ATOM 3380 O O . LEU B 1 131 ? 7.701 9.789 -23.410 1.00 20.57 170 LEU B O 1
ATOM 3385 N N . ASP B 1 132 ? 8.480 8.856 -25.306 1.00 28.54 171 ASP B N 1
ATOM 3386 C CA . ASP B 1 132 ? 9.099 10.077 -25.820 1.00 28.64 171 ASP B CA 1
ATOM 3387 C C . ASP B 1 132 ? 8.074 11.147 -26.156 1.00 29.90 171 ASP B C 1
ATOM 3388 O O . ASP B 1 132 ? 8.190 12.293 -25.724 1.00 29.68 171 ASP B O 1
ATOM 3393 N N . THR B 1 133 ? 7.076 10.756 -26.944 1.00 29.64 172 THR B N 1
ATOM 3394 C CA . THR B 1 133 ? 6.023 11.664 -27.385 1.00 29.21 172 THR B CA 1
ATOM 3395 C C . THR B 1 133 ? 5.244 12.205 -26.191 1.00 28.02 172 THR B C 1
ATOM 3396 O O . THR B 1 133 ? 4.868 13.372 -26.167 1.00 29.42 172 THR B O 1
ATOM 3400 N N . THR B 1 134 ? 5.009 11.355 -25.198 1.00 24.91 173 THR B N 1
ATOM 3401 C CA . THR B 1 134 ? 4.302 11.773 -23.993 1.00 24.57 173 THR B CA 1
ATOM 3402 C C . THR B 1 134 ? 5.043 12.897 -23.275 1.00 24.70 173 THR B C 1
ATOM 3403 O O . THR B 1 134 ? 4.427 13.831 -22.767 1.00 26.59 173 THR B O 1
ATOM 3407 N N . LEU B 1 135 ? 6.368 12.806 -23.248 1.00 23.46 174 LEU B N 1
ATOM 3408 C CA . LEU B 1 135 ? 7.203 13.829 -22.623 1.00 24.82 174 LEU B CA 1
ATOM 3409 C C . LEU B 1 135 ? 7.173 15.145 -23.400 1.00 28.96 174 LEU B C 1
ATOM 3410 O O . LEU B 1 135 ? 7.003 16.215 -22.812 1.00 30.36 174 LEU B O 1
ATOM 3415 N N . ARG B 1 136 ? 7.350 15.057 -24.717 1.00 41.68 175 ARG B N 1
ATOM 3416 C CA . ARG B 1 136 ? 7.323 16.226 -25.594 1.00 42.27 175 ARG B CA 1
ATOM 3417 C C . ARG B 1 136 ? 6.022 17.012 -25.460 1.00 41.81 175 ARG B C 1
ATOM 3418 O O . ARG B 1 136 ? 6.026 18.206 -25.163 1.00 42.93 175 ARG B O 1
ATOM 3426 N N . GLN B 1 137 ? 4.913 16.321 -25.687 1.00 38.22 176 GLN B N 1
ATOM 3427 C CA . GLN B 1 137 ? 3.591 16.925 -25.682 1.00 39.02 176 GLN B CA 1
ATOM 3428 C C . GLN B 1 137 ? 3.163 17.348 -24.280 1.00 39.19 176 GLN B C 1
ATOM 3429 O O . GLN B 1 137 ? 2.423 18.308 -24.116 1.00 41.56 176 GLN B O 1
ATOM 3435 N N . GLY B 1 138 ? 3.597 16.607 -23.269 1.00 32.67 177 GLY B N 1
ATOM 3436 C CA . GLY B 1 138 ? 3.202 16.904 -21.907 1.00 31.40 177 GLY B CA 1
ATOM 3437 C C . GLY B 1 138 ? 4.001 18.027 -21.277 1.00 31.75 177 GLY B C 1
ATOM 3438 O O . GLY B 1 138 ? 3.590 18.589 -20.263 1.00 33.62 177 GLY B O 1
ATOM 3439 N N . VAL B 1 139 ? 5.142 18.361 -21.875 1.00 31.76 178 VAL B N 1
ATOM 3440 C CA . VAL B 1 139 ? 6.007 19.404 -21.327 1.00 34.21 178 VAL B CA 1
ATOM 3441 C C . VAL B 1 139 ? 6.183 20.576 -22.303 1.00 36.05 178 VAL B C 1
ATOM 3442 O O . VAL B 1 139 ? 6.258 21.734 -21.887 1.00 34.62 178 VAL B O 1
ATOM 3446 N N . LEU B 1 140 ? 6.235 20.274 -23.598 1.00 40.74 179 LEU B N 1
ATOM 3447 C CA . LEU B 1 140 ? 6.423 21.302 -24.620 1.00 39.74 179 LEU B CA 1
ATOM 3448 C C . LEU B 1 140 ? 5.203 21.454 -25.537 1.00 42.22 179 LEU B C 1
ATOM 3449 O O . LEU B 1 140 ? 4.109 20.974 -25.227 1.00 39.45 179 LEU B O 1
ATOM 3454 N N . GLY B 1 141 ? 5.404 22.142 -26.661 1.00 61.34 180 GLY B N 1
ATOM 3455 C CA . GLY B 1 141 ? 4.384 22.291 -27.686 1.00 62.58 180 GLY B CA 1
ATOM 3456 C C . GLY B 1 141 ? 4.162 21.008 -28.472 1.00 62.71 180 GLY B C 1
ATOM 3457 O O . GLY B 1 141 ? 5.083 20.467 -29.097 1.00 61.25 180 GLY B O 1
ATOM 3458 N N . LEU B 1 153 ? 14.888 18.807 -20.332 1.00 26.66 192 LEU B N 1
ATOM 3459 C CA . LEU B 1 153 ? 13.981 17.693 -20.602 1.00 26.14 192 LEU B CA 1
ATOM 3460 C C . LEU B 1 153 ? 14.747 16.413 -20.972 1.00 25.59 192 LEU B C 1
ATOM 3461 O O . LEU B 1 153 ? 15.483 16.378 -21.963 1.00 22.26 192 LEU B O 1
ATOM 3466 N N . LYS B 1 154 ? 14.575 15.378 -20.149 1.00 38.84 193 LYS B N 1
ATOM 3467 C CA . LYS B 1 154 ? 15.204 14.066 -20.341 1.00 41.42 193 LYS B CA 1
ATOM 3468 C C . LYS B 1 154 ? 14.399 13.128 -21.255 1.00 39.04 193 LYS B C 1
ATOM 3469 O O . LYS B 1 154 ? 13.397 12.542 -20.840 1.00 36.26 193 LYS B O 1
ATOM 3475 N N . LEU B 1 155 ? 14.842 12.990 -22.501 1.00 40.55 194 LEU B N 1
ATOM 3476 C CA . LEU B 1 155 ? 14.170 12.109 -23.449 1.00 41.67 194 LEU B CA 1
ATOM 3477 C C . LEU B 1 155 ? 14.840 10.738 -23.495 1.00 43.83 194 LEU B C 1
ATOM 3478 O O . LEU B 1 155 ? 16.060 10.633 -23.343 1.00 47.72 194 LEU B O 1
ATOM 3483 N N . PRO B 1 156 ? 14.041 9.676 -23.689 1.00 18.56 195 PRO B N 1
ATOM 3484 C CA . PRO B 1 156 ? 14.610 8.330 -23.747 1.00 16.68 195 PRO B CA 1
ATOM 3485 C C . PRO B 1 156 ? 15.366 8.155 -25.047 1.00 15.77 195 PRO B C 1
ATOM 3486 O O . PRO B 1 156 ? 14.994 8.776 -26.042 1.00 15.33 195 PRO B O 1
ATOM 3490 N N . SER B 1 157 ? 16.407 7.328 -25.032 1.00 20.20 196 SER B N 1
ATOM 3491 C CA . SER B 1 157 ? 17.237 7.090 -26.209 1.00 21.42 196 SER B CA 1
ATOM 3492 C C . SER B 1 157 ? 16.413 6.599 -27.398 1.00 23.35 196 SER B C 1
ATOM 3493 O O . SER B 1 157 ? 15.352 5.995 -27.224 1.00 23.15 196 SER B O 1
ATOM 3496 N N . ARG B 1 158 ? 16.899 6.856 -28.608 1.00 33.48 197 ARG B N 1
ATOM 3497 C CA . ARG B 1 158 ? 16.180 6.428 -29.802 1.00 33.19 197 ARG B CA 1
ATOM 3498 C C . ARG B 1 158 ? 16.233 4.920 -30.001 1.00 28.41 197 ARG B C 1
ATOM 3499 O O . ARG B 1 158 ? 15.289 4.329 -30.525 1.00 26.30 197 ARG B O 1
ATOM 3507 N N . ARG B 1 159 ? 17.328 4.299 -29.579 1.00 30.30 198 ARG B N 1
ATOM 3508 C CA . ARG B 1 159 ? 17.484 2.853 -29.722 1.00 30.58 198 ARG B CA 1
ATOM 3509 C C . ARG B 1 159 ? 17.862 2.212 -28.385 1.00 27.32 198 ARG B C 1
ATOM 3510 O O . ARG B 1 159 ? 18.985 1.735 -28.221 1.00 25.05 198 ARG B O 1
ATOM 3518 N N . PRO B 1 160 ? 16.915 2.171 -27.429 1.00 12.68 199 PRO B N 1
ATOM 3519 C CA . PRO B 1 160 ? 17.204 1.605 -26.107 1.00 11.77 199 PRO B CA 1
ATOM 3520 C C . PRO B 1 160 ? 17.432 0.106 -26.204 1.00 11.68 199 PRO B C 1
ATOM 3521 O O . PRO B 1 160 ? 16.988 -0.520 -27.167 1.00 11.76 199 PRO B O 1
ATOM 3525 N N . SER B 1 161 ? 18.170 -0.447 -25.249 1.00 16.56 200 SER B N 1
ATOM 3526 C CA . SER B 1 161 ? 18.503 -1.866 -25.265 1.00 16.43 200 SER B CA 1
ATOM 3527 C C . SER B 1 161 ? 17.372 -2.727 -24.705 1.00 16.35 200 SER B C 1
ATOM 3528 O O . SER B 1 161 ? 17.241 -3.897 -25.060 1.00 16.81 200 SER B O 1
ATOM 3531 N N . LEU B 1 162 ? 16.556 -2.137 -23.836 1.00 18.68 201 LEU B N 1
ATOM 3532 C CA . LEU B 1 162 ? 15.456 -2.847 -23.193 1.00 19.48 201 LEU B CA 1
ATOM 3533 C C . LEU B 1 162 ? 14.420 -1.846 -22.721 1.00 20.19 201 LEU B C 1
ATOM 3534 O O . LEU B 1 162 ? 14.762 -0.872 -22.056 1.00 23.89 201 LEU B O 1
ATOM 3539 N N . VAL B 1 163 ? 13.159 -2.079 -23.073 1.00 11.63 202 VAL B N 1
ATOM 3540 C CA . VAL B 1 163 ? 12.058 -1.279 -22.556 1.00 11.72 202 VAL B CA 1
ATOM 3541 C C . VAL B 1 163 ? 10.978 -2.206 -22.044 1.00 11.76 202 VAL B C 1
ATOM 3542 O O . VAL B 1 163 ? 10.346 -2.923 -22.819 1.00 11.83 202 VAL B O 1
ATOM 3546 N N . CYS B 1 164 ? 10.767 -2.186 -20.734 1.00 16.02 203 CYS B N 1
ATOM 3547 C CA . CYS B 1 164 ? 9.885 -3.154 -20.104 1.00 15.62 203 CYS B CA 1
ATOM 3548 C C . CYS B 1 164 ? 8.778 -2.521 -19.262 1.00 17.21 203 CYS B C 1
ATOM 3549 O O . CYS B 1 164 ? 9.030 -1.645 -18.435 1.00 20.40 203 CYS B O 1
ATOM 3552 N N . GLU B 1 165 ? 7.557 -3.013 -19.437 1.00 12.03 204 GLU B N 1
ATOM 3553 C CA . GLU B 1 165 ? 6.427 -2.543 -18.656 1.00 12.18 204 GLU B CA 1
ATOM 3554 C C . GLU B 1 165 ? 5.960 -3.626 -17.701 1.00 12.21 204 GLU B C 1
ATOM 3555 O O . GLU B 1 165 ? 5.782 -4.784 -18.094 1.00 12.22 204 GLU B O 1
ATOM 3561 N N . ASN B 1 166 ? 5.795 -3.250 -16.436 1.00 12.25 205 ASN B N 1
ATOM 3562 C CA . ASN B 1 166 ? 5.212 -4.137 -15.438 1.00 12.33 205 ASN B CA 1
ATOM 3563 C C . ASN B 1 166 ? 3.959 -3.498 -14.853 1.00 12.54 205 ASN B C 1
ATOM 3564 O O . ASN B 1 166 ? 3.999 -2.365 -14.376 1.00 12.56 205 ASN B O 1
ATOM 3569 N N . CYS B 1 167 ? 2.842 -4.214 -14.895 1.00 12.70 206 CYS B N 1
ATOM 3570 C CA . CYS B 1 167 ? 1.578 -3.618 -14.501 1.00 12.92 206 CYS B CA 1
ATOM 3571 C C . CYS B 1 167 ? 0.918 -4.376 -13.363 1.00 13.07 206 CYS B C 1
ATOM 3572 O O . CYS B 1 167 ? 0.705 -5.582 -13.450 1.00 13.21 206 CYS B O 1
ATOM 3575 N N . LEU B 1 168 ? 0.618 -3.654 -12.291 1.00 13.19 207 LEU B N 1
ATOM 3576 C CA . LEU B 1 168 ? -0.067 -4.210 -11.131 1.00 13.68 207 LEU B CA 1
ATOM 3577 C C . LEU B 1 168 ? -1.419 -3.545 -10.982 1.00 14.57 207 LEU B C 1
ATOM 3578 O O . LEU B 1 168 ? -1.567 -2.356 -11.263 1.00 15.02 207 LEU B O 1
ATOM 3583 N N . TYR B 1 169 ? -2.408 -4.317 -10.553 1.00 19.53 208 TYR B N 1
ATOM 3584 C CA . TYR B 1 169 ? -3.732 -3.776 -10.285 1.00 20.80 208 TYR B CA 1
ATOM 3585 C C . TYR B 1 169 ? -3.992 -3.719 -8.785 1.00 21.12 208 TYR B C 1
ATOM 3586 O O . TYR B 1 169 ? -3.539 -4.585 -8.034 1.00 20.96 208 TYR B O 1
ATOM 3595 N N . SER B 1 170 ? -4.715 -2.694 -8.351 1.00 23.63 209 SER B N 1
ATOM 3596 C CA . SER B 1 170 ? -5.082 -2.566 -6.947 1.00 28.47 209 SER B CA 1
ATOM 3597 C C . SER B 1 170 ? -6.229 -3.514 -6.622 1.00 31.93 209 SER B C 1
ATOM 3598 O O . SER B 1 170 ? -7.056 -3.806 -7.485 1.00 33.54 209 SER B O 1
ATOM 3601 N N . LYS B 1 171 ? -6.275 -4.013 -5.392 1.00 46.52 210 LYS B N 1
ATOM 3602 C CA . LYS B 1 171 ? -7.350 -4.926 -5.008 1.00 51.12 210 LYS B CA 1
ATOM 3603 C C . LYS B 1 171 ? -8.502 -4.181 -4.340 1.00 54.47 210 LYS B C 1
ATOM 3604 O O . LYS B 1 171 ? -9.609 -4.705 -4.225 1.00 55.48 210 LYS B O 1
ATOM 3610 N N . GLU B 1 172 ? -8.232 -2.946 -3.927 1.00 67.46 211 GLU B N 1
ATOM 3611 C CA . GLU B 1 172 ? -9.210 -2.109 -3.233 1.00 69.27 211 GLU B CA 1
ATOM 3612 C C . GLU B 1 172 ? -9.948 -1.195 -4.210 1.00 67.88 211 GLU B C 1
ATOM 3613 O O . GLU B 1 172 ? -11.178 -1.165 -4.236 1.00 69.06 211 GLU B O 1
ATOM 3619 N N . ILE B 1 173 ? -9.190 -0.453 -5.013 1.00 55.14 212 ILE B N 1
ATOM 3620 C CA . ILE B 1 173 ? -9.767 0.491 -5.963 1.00 53.23 212 ILE B CA 1
ATOM 3621 C C . ILE B 1 173 ? -9.562 -0.052 -7.381 1.00 51.19 212 ILE B C 1
ATOM 3622 O O . ILE B 1 173 ? -8.670 -0.868 -7.605 1.00 51.05 212 ILE B O 1
ATOM 3627 N N . ASP B 1 174 ? -10.377 0.394 -8.336 1.00 43.36 213 ASP B N 1
ATOM 3628 C CA . ASP B 1 174 ? -10.200 -0.004 -9.731 1.00 39.93 213 ASP B CA 1
ATOM 3629 C C . ASP B 1 174 ? -9.146 0.892 -10.368 1.00 37.55 213 ASP B C 1
ATOM 3630 O O . ASP B 1 174 ? -9.443 1.678 -11.269 1.00 37.51 213 ASP B O 1
ATOM 3635 N N . ARG B 1 175 ? -7.916 0.776 -9.875 1.00 33.56 214 ARG B N 1
ATOM 3636 C CA . ARG B 1 175 ? -6.778 1.477 -10.454 1.00 33.91 214 ARG B CA 1
ATOM 3637 C C . ARG B 1 175 ? -5.564 0.568 -10.653 1.00 31.93 214 ARG B C 1
ATOM 3638 O O . ARG B 1 175 ? -5.435 -0.476 -10.007 1.00 32.20 214 ARG B O 1
ATOM 3646 N N . ARG B 1 176 ? -4.693 0.962 -11.576 1.00 17.46 215 ARG B N 1
ATOM 3647 C CA . ARG B 1 176 ? -3.498 0.196 -11.884 1.00 14.09 215 ARG B CA 1
ATOM 3648 C C . ARG B 1 176 ? -2.289 1.116 -11.950 1.00 15.12 215 ARG B C 1
ATOM 3649 O O . ARG B 1 176 ? -2.420 2.320 -12.161 1.00 17.50 215 ARG B O 1
ATOM 3657 N N . ALA B 1 177 ? -1.108 0.538 -11.793 1.00 14.01 216 ALA B N 1
ATOM 3658 C CA . ALA B 1 177 ? 0.120 1.288 -11.962 1.00 13.43 216 ALA B CA 1
ATOM 3659 C C . ALA B 1 177 ? 0.959 0.567 -12.996 1.00 13.49 216 ALA B C 1
ATOM 3660 O O . ALA B 1 177 ? 1.207 -0.627 -12.869 1.00 16.02 216 ALA B O 1
ATOM 3662 N N . ARG B 1 178 ? 1.426 1.294 -14.001 1.00 14.72 217 ARG B N 1
ATOM 3663 C CA . ARG B 1 178 ? 2.193 0.672 -15.072 1.00 16.15 217 ARG B CA 1
ATOM 3664 C C . ARG B 1 178 ? 3.607 1.226 -15.083 1.00 15.96 217 ARG B C 1
ATOM 3665 O O . ARG B 1 178 ? 3.840 2.339 -15.541 1.00 17.54 217 ARG B O 1
ATOM 3673 N N . ALA B 1 179 ? 4.546 0.434 -14.577 1.00 12.85 218 ALA B N 1
ATOM 3674 C CA . ALA B 1 179 ? 5.923 0.871 -14.414 1.00 12.38 218 ALA B CA 1
ATOM 3675 C C . ALA B 1 179 ? 6.780 0.489 -15.609 1.00 12.77 218 ALA B C 1
ATOM 3676 O O . ALA B 1 179 ? 6.709 -0.635 -16.099 1.00 16.73 218 ALA B O 1
ATOM 3678 N N . PHE B 1 180 ? 7.606 1.426 -16.062 1.00 12.17 219 PHE B N 1
ATOM 3679 C CA . PHE B 1 180 ? 8.476 1.199 -17.209 1.00 12.05 219 PHE B CA 1
ATOM 3680 C C . PHE B 1 180 ? 9.941 1.362 -16.834 1.00 11.89 219 PHE B C 1
ATOM 3681 O O . PHE B 1 180 ? 10.338 2.392 -16.304 1.00 13.53 219 PHE B O 1
ATOM 3689 N N . HIS B 1 181 ? 10.741 0.342 -17.111 1.00 11.76 220 HIS B N 1
ATOM 3690 C CA . HIS B 1 181 ? 12.184 0.466 -17.055 1.00 11.62 220 HIS B CA 1
ATOM 3691 C C . HIS B 1 181 ? 12.629 0.830 -18.458 1.00 11.62 220 HIS B C 1
ATOM 3692 O O . HIS B 1 181 ? 12.142 0.249 -19.430 1.00 11.66 220 HIS B O 1
ATOM 3699 N N . ILE B 1 182 ? 13.543 1.791 -18.573 1.00 13.84 221 ILE B N 1
ATOM 3700 C CA . ILE B 1 182 ? 14.184 2.076 -19.854 1.00 13.10 221 ILE B CA 1
ATOM 3701 C C . ILE B 1 182 ? 15.692 2.165 -19.669 1.00 13.45 221 ILE B C 1
ATOM 3702 O O . ILE B 1 182 ? 16.183 3.023 -18.935 1.00 14.95 221 ILE B O 1
ATOM 3707 N N . MET B 1 183 ? 16.427 1.294 -20.348 1.00 12.54 222 MET B N 1
ATOM 3708 C CA . MET B 1 183 ? 17.883 1.305 -20.260 1.00 13.89 222 MET B CA 1
ATOM 3709 C C . MET B 1 183 ? 18.486 1.825 -21.560 1.00 17.73 222 MET B C 1
ATOM 3710 O O . MET B 1 183 ? 17.983 1.516 -22.644 1.00 19.60 222 MET B O 1
ATOM 3715 N N . ASP B 1 184 ? 19.553 2.617 -21.451 1.00 25.57 223 ASP B N 1
ATOM 3716 C CA . ASP B 1 184 ? 20.240 3.150 -22.630 1.00 25.38 223 ASP B CA 1
ATOM 3717 C C . ASP B 1 184 ? 20.867 2.004 -23.445 1.00 25.51 223 ASP B C 1
ATOM 3718 O O . ASP B 1 184 ? 20.956 0.882 -22.946 1.00 27.91 223 ASP B O 1
ATOM 3723 N N . PRO B 1 185 ? 21.315 2.273 -24.687 1.00 18.41 224 PRO B N 1
ATOM 3724 C CA . PRO B 1 185 ? 21.851 1.175 -25.504 1.00 16.94 224 PRO B CA 1
ATOM 3725 C C . PRO B 1 185 ? 23.023 0.383 -24.902 1.00 15.59 224 PRO B C 1
ATOM 3726 O O . PRO B 1 185 ? 23.347 -0.690 -25.407 1.00 15.45 224 PRO B O 1
ATOM 3730 N N . LYS B 1 186 ? 23.623 0.881 -23.830 1.00 21.61 225 LYS B N 1
ATOM 3731 C CA . LYS B 1 186 ? 24.720 0.164 -23.192 1.00 21.03 225 LYS B CA 1
ATOM 3732 C C . LYS B 1 186 ? 24.260 -0.605 -21.953 1.00 18.46 225 LYS B C 1
ATOM 3733 O O . LYS B 1 186 ? 25.090 -1.106 -21.196 1.00 21.00 225 LYS B O 1
ATOM 3739 N N . GLY B 1 187 ? 22.944 -0.696 -21.757 1.00 11.17 226 GLY B N 1
ATOM 3740 C CA . GLY B 1 187 ? 22.368 -1.506 -20.696 1.00 11.09 226 GLY B CA 1
ATOM 3741 C C . GLY B 1 187 ? 22.280 -0.823 -19.336 1.00 11.05 226 GLY B C 1
ATOM 3742 O O . GLY B 1 187 ? 22.059 -1.486 -18.320 1.00 11.00 226 GLY B O 1
ATOM 3743 N N . VAL B 1 188 ? 22.469 0.496 -19.307 1.00 11.09 227 VAL B N 1
ATOM 3744 C CA . VAL B 1 188 ? 22.359 1.264 -18.068 1.00 11.08 227 VAL B CA 1
ATOM 3745 C C . VAL B 1 188 ? 21.026 2.010 -18.006 1.00 11.15 227 VAL B C 1
ATOM 3746 O O . VAL B 1 188 ? 20.627 2.659 -18.968 1.00 11.24 227 VAL B O 1
ATOM 3750 N N . LEU B 1 189 ? 20.352 1.911 -16.864 1.00 12.69 228 LEU B N 1
ATOM 3751 C CA . LEU B 1 189 ? 19.063 2.558 -16.626 1.00 11.22 228 LEU B CA 1
ATOM 3752 C C . LEU B 1 189 ? 19.152 4.052 -16.877 1.00 12.44 228 LEU B C 1
ATOM 3753 O O . LEU B 1 189 ? 20.039 4.716 -16.340 1.00 14.30 228 LEU B O 1
ATOM 3758 N N . GLU B 1 190 ? 18.246 4.592 -17.686 1.00 18.31 229 GLU B N 1
ATOM 3759 C CA . GLU B 1 190 ? 18.299 6.028 -17.976 1.00 21.25 229 GLU B CA 1
ATOM 3760 C C . GLU B 1 190 ? 17.063 6.804 -17.512 1.00 20.50 229 GLU B C 1
ATOM 3761 O O . GLU B 1 190 ? 17.148 8.005 -17.257 1.00 21.98 229 GLU B O 1
ATOM 3767 N N . MET B 1 191 ? 15.924 6.117 -17.407 1.00 11.78 230 MET B N 1
ATOM 3768 C CA . MET B 1 191 ? 14.739 6.681 -16.756 1.00 11.77 230 MET B CA 1
ATOM 3769 C C . MET B 1 191 ? 13.764 5.597 -16.284 1.00 11.76 230 MET B C 1
ATOM 3770 O O . MET B 1 191 ? 13.803 4.456 -16.735 1.00 11.69 230 MET B O 1
ATOM 3775 N N . LEU B 1 192 ? 12.903 5.972 -15.350 1.00 17.62 231 LEU B N 1
ATOM 3776 C CA . LEU B 1 192 ? 11.831 5.114 -14.872 1.00 16.83 231 LEU B CA 1
ATOM 3777 C C . LEU B 1 192 ? 10.533 5.885 -15.072 1.00 17.38 231 LEU B C 1
ATOM 3778 O O . LEU B 1 192 ? 10.484 7.093 -14.845 1.00 18.61 231 LEU B O 1
ATOM 3783 N N . ILE B 1 193 ? 9.483 5.200 -15.497 1.00 12.16 232 ILE B N 1
ATOM 3784 C CA . ILE B 1 193 ? 8.223 5.869 -15.756 1.00 12.36 232 ILE B CA 1
ATOM 3785 C C . ILE B 1 193 ? 7.111 5.123 -15.063 1.00 14.08 232 ILE B C 1
ATOM 3786 O O . ILE B 1 193 ? 7.059 3.898 -15.121 1.00 20.23 232 ILE B O 1
ATOM 3791 N N . VAL B 1 194 ? 6.239 5.852 -14.380 1.00 13.78 233 VAL B N 1
ATOM 3792 C CA . VAL B 1 194 ? 5.108 5.225 -13.727 1.00 13.13 233 VAL B CA 1
ATOM 3793 C C . VAL B 1 194 ? 3.834 5.962 -14.109 1.00 15.30 233 VAL B C 1
ATOM 3794 O O . VAL B 1 194 ? 3.686 7.145 -13.814 1.00 17.88 233 VAL B O 1
ATOM 3798 N N . PHE B 1 195 ? 2.946 5.267 -14.813 1.00 13.32 234 PHE B N 1
ATOM 3799 C CA . PHE B 1 195 ? 1.593 5.738 -15.050 1.00 16.50 234 PHE B CA 1
ATOM 3800 C C . PHE B 1 195 ? 0.733 5.295 -13.875 1.00 20.06 234 PHE B C 1
ATOM 3801 O O . PHE B 1 195 ? 0.624 4.097 -13.620 1.00 24.68 234 PHE B O 1
ATOM 3809 N N . LEU B 1 196 ? 0.139 6.229 -13.143 1.00 15.54 235 LEU B N 1
ATOM 3810 C CA . LEU B 1 196 ? -0.863 5.846 -12.151 1.00 16.63 235 LEU B CA 1
ATOM 3811 C C . LEU B 1 196 ? -2.245 6.158 -12.727 1.00 17.72 235 LEU B C 1
ATOM 3812 O O . LEU B 1 196 ? -2.557 7.311 -12.990 1.00 19.82 235 LEU B O 1
ATOM 3817 N N . GLU B 1 197 ? -3.063 5.132 -12.941 1.00 14.88 236 GLU B N 1
ATOM 3818 C CA . GLU B 1 197 ? -4.304 5.300 -13.697 1.00 16.06 236 GLU B CA 1
ATOM 3819 C C . GLU B 1 197 ? -5.533 4.722 -12.998 1.00 21.38 236 GLU B C 1
ATOM 3820 O O . GLU B 1 197 ? -5.474 3.644 -12.409 1.00 20.72 236 GLU B O 1
ATOM 3826 N N . GLU B 1 198 ? -6.644 5.451 -13.067 1.00 44.31 237 GLU B N 1
ATOM 3827 C CA . GLU B 1 198 ? -7.922 4.959 -12.558 1.00 49.49 237 GLU B CA 1
ATOM 3828 C C . GLU B 1 198 ? -8.943 4.856 -13.691 1.00 50.00 237 GLU B C 1
ATOM 3829 O O . GLU B 1 198 ? -8.951 5.684 -14.602 1.00 51.44 237 GLU B O 1
ATOM 3835 N N . ARG B 1 199 ? -9.794 3.836 -13.631 1.00 38.54 238 ARG B N 1
ATOM 3836 C CA . ARG B 1 199 ? -10.760 3.560 -14.693 1.00 39.66 238 ARG B CA 1
ATOM 3837 C C . ARG B 1 199 ? -12.130 4.160 -14.391 1.00 41.91 238 ARG B C 1
ATOM 3838 O O . ARG B 1 199 ? -12.594 4.120 -13.251 1.00 43.08 238 ARG B O 1
ATOM 3846 N N . GLY B 1 200 ? -12.775 4.709 -15.418 1.00 48.97 239 GLY B N 1
ATOM 3847 C CA . GLY B 1 200 ? -14.081 5.325 -15.253 1.00 49.50 239 GLY B CA 1
ATOM 3848 C C . GLY B 1 200 ? -15.001 5.157 -16.446 1.00 49.86 239 GLY B C 1
ATOM 3849 O O . GLY B 1 200 ? -16.022 5.840 -16.552 1.00 51.23 239 GLY B O 1
ATOM 3850 N N . ASN B 1 203 ? -14.285 9.950 -17.434 1.00 58.49 242 ASN B N 1
ATOM 3851 C CA . ASN B 1 203 ? -13.960 11.365 -17.280 1.00 61.89 242 ASN B CA 1
ATOM 3852 C C . ASN B 1 203 ? -13.724 11.747 -15.819 1.00 65.28 242 ASN B C 1
ATOM 3853 O O . ASN B 1 203 ? -14.391 12.629 -15.280 1.00 67.33 242 ASN B O 1
ATOM 3855 N N . LEU B 1 204 ? -12.764 11.076 -15.191 1.00 67.45 243 LEU B N 1
ATOM 3856 C CA . LEU B 1 204 ? -12.454 11.259 -13.774 1.00 66.14 243 LEU B CA 1
ATOM 3857 C C . LEU B 1 204 ? -11.399 12.330 -13.530 1.00 64.73 243 LEU B C 1
ATOM 3858 O O . LEU B 1 204 ? -11.089 13.136 -14.409 1.00 64.52 243 LEU B O 1
ATOM 3863 N N . ALA B 1 205 ? -10.858 12.333 -12.317 1.00 64.04 244 ALA B N 1
ATOM 3864 C CA . ALA B 1 205 ? -9.813 13.273 -11.941 1.00 60.68 244 ALA B CA 1
ATOM 3865 C C . ALA B 1 205 ? -8.477 12.535 -12.037 1.00 59.05 244 ALA B C 1
ATOM 3866 O O . ALA B 1 205 ? -8.449 11.334 -12.314 1.00 60.81 244 ALA B O 1
ATOM 3868 N N . HIS B 1 206 ? -7.371 13.232 -11.806 1.00 37.00 245 HIS B N 1
ATOM 3869 C CA . HIS B 1 206 ? -6.069 12.635 -12.068 1.00 32.02 245 HIS B CA 1
ATOM 3870 C C . HIS B 1 206 ? -5.368 12.199 -10.791 1.00 31.66 245 HIS B C 1
ATOM 3871 O O . HIS B 1 206 ? -5.205 12.990 -9.867 1.00 31.18 245 HIS B O 1
ATOM 3878 N N . PRO B 1 207 ? -4.960 10.918 -10.744 1.00 37.98 246 PRO B N 1
ATOM 3879 C CA . PRO B 1 207 ? -4.422 10.254 -9.549 1.00 36.37 246 PRO B CA 1
ATOM 3880 C C . PRO B 1 207 ? -3.113 10.838 -9.018 1.00 33.54 246 PRO B C 1
ATOM 3881 O O . PRO B 1 207 ? -2.348 11.477 -9.744 1.00 32.10 246 PRO B O 1
ATOM 3885 N N . VAL B 1 208 ? -2.872 10.593 -7.733 1.00 27.35 247 VAL B N 1
ATOM 3886 C CA . VAL B 1 208 ? -1.757 11.191 -7.018 1.00 28.23 247 VAL B CA 1
ATOM 3887 C C . VAL B 1 208 ? -0.919 10.163 -6.263 1.00 31.39 247 VAL B C 1
ATOM 3888 O O . VAL B 1 208 ? -1.458 9.295 -5.581 1.00 32.73 247 VAL B O 1
ATOM 3892 N N . LEU B 1 209 ? 0.400 10.277 -6.368 1.00 45.78 248 LEU B N 1
ATOM 3893 C CA . LEU B 1 209 ? 1.303 9.431 -5.599 1.00 47.77 248 LEU B CA 1
ATOM 3894 C C . LEU B 1 209 ? 1.605 10.091 -4.250 1.00 52.35 248 LEU B C 1
ATOM 3895 O O . LEU B 1 209 ? 1.247 9.564 -3.190 1.00 53.79 248 LEU B O 1
ATOM 3900 N N . ASP B 1 210 ? 2.264 11.249 -4.311 1.00 60.62 249 ASP B N 1
ATOM 3901 C CA . ASP B 1 210 ? 2.641 12.033 -3.131 1.00 62.49 249 ASP B CA 1
ATOM 3902 C C . ASP B 1 210 ? 3.510 11.251 -2.148 1.00 63.02 249 ASP B C 1
ATOM 3903 O O . ASP B 1 210 ? 4.539 11.749 -1.688 1.00 62.62 249 ASP B O 1
ATOM 3905 N N . ALA B 1 216 ? 9.779 9.775 7.043 1.00 55.52 255 ALA B N 1
ATOM 3906 C CA . ALA B 1 216 ? 9.780 10.457 5.756 1.00 56.50 255 ALA B CA 1
ATOM 3907 C C . ALA B 1 216 ? 10.689 9.731 4.769 1.00 57.86 255 ALA B C 1
ATOM 3908 O O . ALA B 1 216 ? 10.565 9.905 3.555 1.00 59.58 255 ALA B O 1
ATOM 3910 N N . GLU B 1 217 ? 11.603 8.919 5.295 1.00 62.89 256 GLU B N 1
ATOM 3911 C CA . GLU B 1 217 ? 12.520 8.150 4.460 1.00 61.85 256 GLU B CA 1
ATOM 3912 C C . GLU B 1 217 ? 11.726 7.099 3.697 1.00 59.85 256 GLU B C 1
ATOM 3913 O O . GLU B 1 217 ? 10.960 6.341 4.289 1.00 60.75 256 GLU B O 1
ATOM 3919 N N . ARG B 1 218 ? 11.914 7.045 2.383 1.00 46.21 257 ARG B N 1
ATOM 3920 C CA . ARG B 1 218 ? 11.073 6.205 1.537 1.00 43.56 257 ARG B CA 1
ATOM 3921 C C . ARG B 1 218 ? 11.189 4.707 1.808 1.00 42.50 257 ARG B C 1
ATOM 3922 O O . ARG B 1 218 ? 10.219 3.963 1.656 1.00 41.90 257 ARG B O 1
ATOM 3930 N N . ILE B 1 219 ? 12.360 4.269 2.248 1.00 30.23 258 ILE B N 1
ATOM 3931 C CA . ILE B 1 219 ? 12.604 2.841 2.399 1.00 26.52 258 ILE B CA 1
ATOM 3932 C C . ILE B 1 219 ? 11.899 2.231 3.612 1.00 31.04 258 ILE B C 1
ATOM 3933 O O . ILE B 1 219 ? 11.727 1.017 3.683 1.00 33.29 258 ILE B O 1
ATOM 3938 N N . ASN B 1 220 ? 11.490 3.068 4.561 1.00 48.37 259 ASN B N 1
ATOM 3939 C CA . ASN B 1 220 ? 10.961 2.571 5.837 1.00 47.77 259 ASN B CA 1
ATOM 3940 C C . ASN B 1 220 ? 9.818 1.544 5.784 1.00 44.80 259 ASN B C 1
ATOM 3941 O O . ASN B 1 220 ? 9.929 0.474 6.387 1.00 42.96 259 ASN B O 1
ATOM 3946 N N . PRO B 1 221 ? 8.727 1.848 5.061 1.00 34.30 260 PRO B N 1
ATOM 3947 C CA . PRO B 1 221 ? 7.640 0.860 5.054 1.00 34.20 260 PRO B CA 1
ATOM 3948 C C . PRO B 1 221 ? 8.008 -0.470 4.368 1.00 32.95 260 PRO B C 1
ATOM 3949 O O . PRO B 1 221 ? 7.311 -1.471 4.561 1.00 32.68 260 PRO B O 1
ATOM 3953 N N . PHE B 1 222 ? 9.100 -0.483 3.608 1.00 26.17 261 PHE B N 1
ATOM 3954 C CA . PHE B 1 222 ? 9.548 -1.692 2.919 1.00 24.89 261 PHE B CA 1
ATOM 3955 C C . PHE B 1 222 ? 10.385 -2.568 3.843 1.00 25.14 261 PHE B C 1
ATOM 3956 O O . PHE B 1 222 ? 10.489 -3.777 3.646 1.00 24.50 261 PHE B O 1
ATOM 3964 N N . LEU B 1 223 ? 11.005 -1.939 4.835 1.00 21.30 262 LEU B N 1
ATOM 3965 C CA . LEU B 1 223 ? 11.812 -2.648 5.820 1.00 18.72 262 LEU B CA 1
ATOM 3966 C C . LEU B 1 223 ? 10.965 -3.619 6.623 1.00 17.36 262 LEU B C 1
ATOM 3967 O O . LEU B 1 223 ? 9.802 -3.344 6.914 1.00 16.43 262 LEU B O 1
ATOM 3972 N N . GLY B 1 224 ? 11.552 -4.748 6.996 1.00 20.90 263 GLY B N 1
ATOM 3973 C CA . GLY B 1 224 ? 10.821 -5.727 7.771 1.00 22.54 263 GLY B CA 1
ATOM 3974 C C . GLY B 1 224 ? 10.758 -7.093 7.129 1.00 24.35 263 GLY B C 1
ATOM 3975 O O . GLY B 1 224 ? 11.546 -7.418 6.240 1.00 25.13 263 GLY B O 1
ATOM 3976 N N . THR B 1 225 ? 9.830 -7.909 7.617 1.00 26.37 264 THR B N 1
ATOM 3977 C CA . THR B 1 225 ? 9.655 -9.259 7.109 1.00 23.63 264 THR B CA 1
ATOM 3978 C C . THR B 1 225 ? 8.346 -9.371 6.346 1.00 22.85 264 THR B C 1
ATOM 3979 O O . THR B 1 225 ? 7.272 -9.140 6.897 1.00 23.71 264 THR B O 1
ATOM 3983 N N . TRP B 1 226 ? 8.441 -9.734 5.074 1.00 19.50 265 TRP B N 1
ATOM 3984 C CA . TRP B 1 226 ? 7.255 -9.912 4.253 1.00 20.45 265 TRP B CA 1
ATOM 3985 C C . TRP B 1 226 ? 7.106 -11.378 3.893 1.00 20.70 265 TRP B C 1
ATOM 3986 O O . TRP B 1 226 ? 8.051 -12.006 3.416 1.00 20.43 265 TRP B O 1
ATOM 3997 N N . LYS B 1 227 ? 5.933 -11.937 4.159 1.00 25.30 266 LYS B N 1
ATOM 3998 C CA . LYS B 1 227 ? 5.640 -13.283 3.689 1.00 26.77 266 LYS B CA 1
ATOM 3999 C C . LYS B 1 227 ? 4.332 -13.336 2.902 1.00 22.64 266 LYS B C 1
ATOM 4000 O O . LYS B 1 227 ? 3.419 -12.543 3.129 1.00 18.09 266 LYS B O 1
ATOM 4006 N N . GLY B 1 228 ? 4.265 -14.265 1.954 1.00 21.04 267 GLY B N 1
ATOM 4007 C CA . GLY B 1 228 ? 3.129 -14.344 1.058 1.00 21.76 267 GLY B CA 1
ATOM 4008 C C . GLY B 1 228 ? 3.283 -15.471 0.065 1.00 21.52 267 GLY B C 1
ATOM 4009 O O . GLY B 1 228 ? 3.910 -16.486 0.362 1.00 22.46 267 GLY B O 1
ATOM 4010 N N . ARG B 1 229 ? 2.677 -15.311 -1.106 1.00 23.57 268 ARG B N 1
ATOM 4011 C CA . ARG B 1 229 ? 2.752 -16.339 -2.133 1.00 22.88 268 ARG B CA 1
ATOM 4012 C C . ARG B 1 229 ? 3.222 -15.756 -3.452 1.00 21.03 268 ARG B C 1
ATOM 4013 O O . ARG B 1 229 ? 2.958 -14.599 -3.753 1.00 23.37 268 ARG B O 1
ATOM 4021 N N . SER B 1 230 ? 3.890 -16.571 -4.259 1.00 13.78 269 SER B N 1
ATOM 4022 C CA . SER B 1 230 ? 4.302 -16.130 -5.582 1.00 13.52 269 SER B CA 1
ATOM 4023 C C . SER B 1 230 ? 3.881 -17.139 -6.632 1.00 13.56 269 SER B C 1
ATOM 4024 O O . SER B 1 230 ? 3.619 -18.299 -6.320 1.00 13.89 269 SER B O 1
ATOM 4027 N N . VAL B 1 231 ? 3.780 -16.685 -7.873 1.00 13.42 270 VAL B N 1
ATOM 4028 C CA . VAL B 1 231 ? 3.483 -17.585 -8.975 1.00 13.46 270 VAL B CA 1
ATOM 4029 C C . VAL B 1 231 ? 4.283 -17.189 -10.217 1.00 13.17 270 VAL B C 1
ATOM 4030 O O . VAL B 1 231 ? 4.200 -16.058 -10.688 1.00 13.06 270 VAL B O 1
ATOM 4034 N N . THR B 1 232 ? 5.066 -18.128 -10.732 1.00 13.10 271 THR B N 1
ATOM 4035 C CA . THR B 1 232 ? 5.916 -17.868 -11.881 1.00 13.07 271 THR B CA 1
ATOM 4036 C C . THR B 1 232 ? 5.301 -18.445 -13.149 1.00 13.44 271 THR B C 1
ATOM 4037 O O . THR B 1 232 ? 4.986 -19.633 -13.213 1.00 14.85 271 THR B O 1
ATOM 4041 N N . LYS B 1 233 ? 5.112 -17.591 -14.147 1.00 12.83 272 LYS B N 1
ATOM 4042 C CA . LYS B 1 233 ? 4.574 -18.014 -15.431 1.00 12.88 272 LYS B CA 1
ATOM 4043 C C . LYS B 1 233 ? 5.614 -17.871 -16.530 1.00 12.69 272 LYS B C 1
ATOM 4044 O O . LYS B 1 233 ? 6.318 -16.865 -16.602 1.00 12.52 272 LYS B O 1
ATOM 4050 N N . ARG B 1 234 ? 5.726 -18.896 -17.367 1.00 17.30 273 ARG B N 1
ATOM 4051 C CA . ARG B 1 234 ? 6.596 -18.834 -18.534 1.00 18.63 273 ARG B CA 1
ATOM 4052 C C . ARG B 1 234 ? 6.062 -17.721 -19.434 1.00 19.65 273 ARG B C 1
ATOM 4053 O O . ARG B 1 234 ? 4.849 -17.559 -19.564 1.00 21.67 273 ARG B O 1
ATOM 4061 N N . SER B 1 235 ? 6.949 -16.923 -20.020 1.00 13.55 274 SER B N 1
ATOM 4062 C CA . SER B 1 235 ? 6.494 -15.838 -20.887 1.00 13.19 274 SER B CA 1
ATOM 4063 C C . SER B 1 235 ? 5.805 -16.404 -22.118 1.00 12.50 274 SER B C 1
ATOM 4064 O O . SER B 1 235 ? 6.053 -17.536 -22.495 1.00 16.76 274 SER B O 1
ATOM 4067 N N . GLY B 1 236 ? 4.945 -15.613 -22.745 1.00 12.58 275 GLY B N 1
ATOM 4068 C CA . GLY B 1 236 ? 4.117 -16.095 -23.836 1.00 12.73 275 GLY B CA 1
ATOM 4069 C C . GLY B 1 236 ? 2.644 -16.106 -23.446 1.00 12.92 275 GLY B C 1
ATOM 4070 O O . GLY B 1 236 ? 2.304 -16.232 -22.262 1.00 12.96 275 GLY B O 1
ATOM 4071 N N . VAL B 1 237 ? 1.767 -15.989 -24.442 1.00 35.08 276 VAL B N 1
ATOM 4072 C CA . VAL B 1 237 ? 0.329 -15.856 -24.191 1.00 38.51 276 VAL B CA 1
ATOM 4073 C C . VAL B 1 237 ? -0.264 -17.116 -23.557 1.00 40.49 276 VAL B C 1
ATOM 4074 O O . VAL B 1 237 ? -1.217 -17.030 -22.776 1.00 41.28 276 VAL B O 1
ATOM 4078 N N . TYR B 1 238 ? 0.304 -18.278 -23.884 1.00 34.67 277 TYR B N 1
ATOM 4079 C CA . TYR B 1 238 ? -0.162 -19.531 -23.299 1.00 35.26 277 TYR B CA 1
ATOM 4080 C C . TYR B 1 238 ? -0.037 -19.481 -21.780 1.00 33.08 277 TYR B C 1
ATOM 4081 O O . TYR B 1 238 ? -0.953 -19.869 -21.056 1.00 33.43 277 TYR B O 1
ATOM 4090 N N . GLY B 1 239 ? 1.092 -18.973 -21.304 1.00 33.08 278 GLY B N 1
ATOM 4091 C CA . GLY B 1 239 ? 1.259 -18.713 -19.889 1.00 32.79 278 GLY B CA 1
ATOM 4092 C C . GLY B 1 239 ? 1.304 -19.942 -19.008 1.00 31.16 278 GLY B C 1
ATOM 4093 O O . GLY B 1 239 ? 0.573 -20.022 -18.021 1.00 34.43 278 GLY B O 1
ATOM 4094 N N . ALA B 1 240 ? 2.149 -20.904 -19.360 1.00 18.64 279 ALA B N 1
ATOM 4095 C CA . ALA B 1 240 ? 2.303 -22.097 -18.539 1.00 17.46 279 ALA B CA 1
ATOM 4096 C C . ALA B 1 240 ? 2.827 -21.711 -17.165 1.00 19.52 279 ALA B C 1
ATOM 4097 O O . ALA B 1 240 ? 3.766 -20.926 -17.063 1.00 22.51 279 ALA B O 1
ATOM 4099 N N . THR B 1 241 ? 2.216 -22.250 -16.112 1.00 13.96 280 THR B N 1
ATOM 4100 C CA . THR B 1 241 ? 2.719 -22.036 -14.758 1.00 13.55 280 THR B CA 1
ATOM 4101 C C . THR B 1 241 ? 3.896 -22.965 -14.481 1.00 13.49 280 THR B C 1
ATOM 4102 O O . THR B 1 241 ? 3.757 -24.186 -14.482 1.00 13.65 280 THR B O 1
ATOM 4106 N N . LEU B 1 242 ? 5.060 -22.373 -14.252 1.00 13.55 281 LEU B N 1
ATOM 4107 C CA . LEU B 1 242 ? 6.267 -23.133 -13.984 1.00 13.51 281 LEU B CA 1
ATOM 4108 C C . LEU B 1 242 ? 6.330 -23.534 -12.512 1.00 14.99 281 LEU B C 1
ATOM 4109 O O . LEU B 1 242 ? 6.833 -24.610 -12.181 1.00 16.88 281 LEU B O 1
ATOM 4114 N N . SER B 1 243 ? 5.849 -22.655 -11.632 1.00 13.37 282 SER B N 1
ATOM 4115 C CA . SER B 1 243 ? 5.839 -22.934 -10.194 1.00 13.52 282 SER B CA 1
ATOM 4116 C C . SER B 1 243 ? 4.939 -22.003 -9.380 1.00 13.61 282 SER B C 1
ATOM 4117 O O . SER B 1 243 ? 4.478 -20.974 -9.862 1.00 13.52 282 SER B O 1
ATOM 4120 N N . GLU B 1 244 ? 4.701 -22.391 -8.133 1.00 16.36 283 GLU B N 1
ATOM 4121 C CA . GLU B 1 244 ? 4.058 -21.532 -7.146 1.00 14.30 283 GLU B CA 1
ATOM 4122 C C . GLU B 1 244 ? 4.796 -21.785 -5.848 1.00 14.41 283 GLU B C 1
ATOM 4123 O O . GLU B 1 244 ? 5.341 -22.868 -5.646 1.00 16.99 283 GLU B O 1
ATOM 4129 N N . ALA B 1 245 ? 4.832 -20.795 -4.968 1.00 13.96 284 ALA B N 1
ATOM 4130 C CA . ALA B 1 245 ? 5.683 -20.906 -3.789 1.00 13.98 284 ALA B CA 1
ATOM 4131 C C . ALA B 1 245 ? 5.239 -20.081 -2.597 1.00 14.12 284 ALA B C 1
ATOM 4132 O O . ALA B 1 245 ? 4.544 -19.074 -2.739 1.00 14.10 284 ALA B O 1
ATOM 4134 N N . ASP B 1 246 ? 5.651 -20.524 -1.417 1.00 19.77 285 ASP B N 1
ATOM 4135 C CA . ASP B 1 246 ? 5.545 -19.695 -0.228 1.00 22.95 285 ASP B CA 1
ATOM 4136 C C . ASP B 1 246 ? 6.824 -18.878 -0.161 1.00 24.13 285 ASP B C 1
ATOM 4137 O O . ASP B 1 246 ? 7.927 -19.428 -0.242 1.00 25.41 285 ASP B O 1
ATOM 4142 N N . THR B 1 247 ? 6.681 -17.566 -0.028 1.00 20.66 286 THR B N 1
ATOM 4143 C CA . THR B 1 247 ? 7.836 -16.684 -0.088 1.00 21.63 286 THR B CA 1
ATOM 4144 C C . THR B 1 247 ? 8.069 -15.947 1.223 1.00 20.77 286 THR B C 1
ATOM 4145 O O . THR B 1 247 ? 7.125 -15.596 1.928 1.00 19.62 286 THR B O 1
ATOM 4149 N N . VAL B 1 248 ? 9.337 -15.704 1.537 1.00 20.37 287 VAL B N 1
ATOM 4150 C CA . VAL B 1 248 ? 9.706 -14.860 2.668 1.00 18.73 287 VAL B CA 1
ATOM 4151 C C . VAL B 1 248 ? 10.757 -13.854 2.230 1.00 17.84 287 VAL B C 1
ATOM 4152 O O . VAL B 1 248 ? 11.863 -14.232 1.859 1.00 21.37 287 VAL B O 1
ATOM 4156 N N . ALA B 1 249 ? 10.402 -12.576 2.247 1.00 13.67 288 ALA B N 1
ATOM 4157 C CA . ALA B 1 249 ? 11.347 -11.523 1.895 1.00 14.26 288 ALA B CA 1
ATOM 4158 C C . ALA B 1 249 ? 11.695 -10.681 3.120 1.00 15.74 288 ALA B C 1
ATOM 4159 O O . ALA B 1 249 ? 10.818 -10.072 3.737 1.00 15.53 288 ALA B O 1
ATOM 4161 N N . VAL B 1 250 ? 12.980 -10.611 3.443 1.00 20.11 289 VAL B N 1
ATOM 4162 C CA . VAL B 1 250 ? 13.425 -9.837 4.592 1.00 21.58 289 VAL B CA 1
ATOM 4163 C C . VAL B 1 250 ? 14.366 -8.730 4.151 1.00 23.12 289 VAL B C 1
ATOM 4164 O O . VAL B 1 250 ? 15.410 -8.998 3.549 1.00 22.40 289 VAL B O 1
ATOM 4168 N N . LEU B 1 251 ? 13.996 -7.491 4.468 1.00 19.63 290 LEU B N 1
ATOM 4169 C CA . LEU B 1 251 ? 14.804 -6.324 4.123 1.00 18.81 290 LEU B CA 1
ATOM 4170 C C . LEU B 1 251 ? 15.123 -5.507 5.381 1.00 19.82 290 LEU B C 1
ATOM 4171 O O . LEU B 1 251 ? 14.218 -5.150 6.143 1.00 20.43 290 LEU B O 1
ATOM 4176 N N . GLU B 1 252 ? 16.409 -5.230 5.596 1.00 28.73 291 GLU B N 1
ATOM 4177 C CA . GLU B 1 252 ? 16.873 -4.504 6.783 1.00 29.88 291 GLU B CA 1
ATOM 4178 C C . GLU B 1 252 ? 17.919 -3.449 6.453 1.00 29.38 291 GLU B C 1
ATOM 4179 O O . GLU B 1 252 ? 18.675 -3.594 5.496 1.00 28.84 291 GLU B O 1
ATOM 4185 N N . MET B 1 253 ? 17.968 -2.394 7.262 1.00 21.48 292 MET B N 1
ATOM 4186 C CA . MET B 1 253 ? 18.979 -1.351 7.105 1.00 23.37 292 MET B CA 1
ATOM 4187 C C . MET B 1 253 ? 19.443 -0.785 8.449 1.00 25.57 292 MET B C 1
ATOM 4188 O O . MET B 1 253 ? 18.623 -0.388 9.279 1.00 26.72 292 MET B O 1
ATOM 4193 N N . ASN B 1 254 ? 20.718 -0.849 8.723 1.00 32.29 293 ASN B N 1
ATOM 4194 C CA . ASN B 1 254 ? 21.192 -0.285 9.944 1.00 32.00 293 ASN B CA 1
ATOM 4195 C C . ASN B 1 254 ? 21.277 1.206 9.870 1.00 35.16 293 ASN B C 1
ATOM 4196 O O . ASN B 1 254 ? 20.518 1.859 9.199 1.00 35.50 293 ASN B O 1
ATOM 4201 N N . ASP B 1 255 ? 22.198 1.761 10.606 1.00 53.58 294 ASP B N 1
ATOM 4202 C CA . ASP B 1 255 ? 22.213 3.167 10.795 1.00 54.72 294 ASP B CA 1
ATOM 4203 C C . ASP B 1 255 ? 23.241 3.794 9.912 1.00 51.66 294 ASP B C 1
ATOM 4204 O O . ASP B 1 255 ? 23.100 4.930 9.505 1.00 51.01 294 ASP B O 1
ATOM 4209 N N . LYS B 1 256 ? 24.258 3.025 9.586 1.00 26.50 295 LYS B N 1
ATOM 4210 C CA . LYS B 1 256 ? 25.303 3.450 8.695 1.00 26.74 295 LYS B CA 1
ATOM 4211 C C . LYS B 1 256 ? 24.909 3.299 7.251 1.00 31.42 295 LYS B C 1
ATOM 4212 O O . LYS B 1 256 ? 25.629 3.685 6.380 1.00 33.88 295 LYS B O 1
ATOM 4214 N N . GLY B 1 257 ? 23.750 2.710 7.012 1.00 50.05 296 GLY B N 1
ATOM 4215 C CA . GLY B 1 257 ? 23.148 2.658 5.699 1.00 48.93 296 GLY B CA 1
ATOM 4216 C C . GLY B 1 257 ? 23.363 1.385 4.933 1.00 49.28 296 GLY B C 1
ATOM 4217 O O . GLY B 1 257 ? 23.184 1.337 3.746 1.00 48.19 296 GLY B O 1
ATOM 4218 N N . GLN B 1 258 ? 23.785 0.357 5.633 1.00 40.86 297 GLN B N 1
ATOM 4219 C CA . GLN B 1 258 ? 24.009 -0.886 5.006 1.00 38.61 297 GLN B CA 1
ATOM 4220 C C . GLN B 1 258 ? 22.743 -1.654 5.079 1.00 35.89 297 GLN B C 1
ATOM 4221 O O . GLN B 1 258 ? 22.143 -1.804 6.088 1.00 34.72 297 GLN B O 1
ATOM 4227 N N . VAL B 1 259 ? 22.357 -2.129 3.929 1.00 22.14 298 VAL B N 1
ATOM 4228 C CA . VAL B 1 259 ? 21.127 -2.853 3.653 1.00 19.01 298 VAL B CA 1
ATOM 4229 C C . VAL B 1 259 ? 21.424 -4.338 3.452 1.00 18.14 298 VAL B C 1
ATOM 4230 O O . VAL B 1 259 ? 22.380 -4.716 2.771 1.00 18.94 298 VAL B O 1
ATOM 4234 N N . VAL B 1 260 ? 20.598 -5.175 4.061 1.00 18.88 299 VAL B N 1
ATOM 4235 C CA . VAL B 1 260 ? 20.701 -6.614 3.895 1.00 19.53 299 VAL B CA 1
ATOM 4236 C C . VAL B 1 260 ? 19.365 -7.148 3.425 1.00 20.22 299 VAL B C 1
ATOM 4237 O O . VAL B 1 260 ? 18.325 -6.776 3.969 1.00 21.08 299 VAL B O 1
ATOM 4241 N N . GLN B 1 261 ? 19.381 -7.982 2.391 1.00 19.25 300 GLN B N 1
ATOM 4242 C CA . GLN B 1 261 ? 18.141 -8.576 1.909 1.00 20.22 300 GLN B CA 1
ATOM 4243 C C . GLN B 1 261 ? 18.211 -10.086 1.791 1.00 20.50 300 GLN B C 1
ATOM 4244 O O . GLN B 1 261 ? 19.131 -10.636 1.187 1.00 21.42 300 GLN B O 1
ATOM 4250 N N . ASP B 1 262 ? 17.218 -10.749 2.371 1.00 19.73 301 ASP B N 1
ATOM 4251 C CA . ASP B 1 262 ? 17.102 -12.194 2.273 1.00 17.93 301 ASP B CA 1
ATOM 4252 C C . ASP B 1 262 ? 15.748 -12.490 1.644 1.00 19.82 301 ASP B C 1
ATOM 4253 O O . ASP B 1 262 ? 14.718 -12.003 2.108 1.00 22.14 301 ASP B O 1
ATOM 4258 N N . ILE B 1 263 ? 15.751 -13.262 0.565 1.00 17.43 302 ILE B N 1
ATOM 4259 C CA . ILE B 1 263 ? 14.503 -13.716 -0.027 1.00 16.30 302 ILE B CA 1
ATOM 4260 C C . ILE B 1 263 ? 14.452 -15.246 -0.033 1.00 15.15 302 ILE B C 1
ATOM 4261 O O . ILE B 1 263 ? 15.363 -15.918 -0.513 1.00 13.27 302 ILE B O 1
ATOM 4266 N N . SER B 1 264 ? 13.402 -15.788 0.570 1.00 25.24 303 SER B N 1
ATOM 4267 C CA . SER B 1 264 ? 13.268 -17.228 0.712 1.00 27.12 303 SER B CA 1
ATOM 4268 C C . SER B 1 264 ? 12.093 -17.710 -0.118 1.00 27.70 303 SER B C 1
ATOM 4269 O O . SER B 1 264 ? 11.028 -17.103 -0.098 1.00 30.37 303 SER B O 1
ATOM 4272 N N . SER B 1 265 ? 12.286 -18.794 -0.859 1.00 21.14 304 SER B N 1
ATOM 4273 C CA . SER B 1 265 ? 11.234 -19.284 -1.743 1.00 19.89 304 SER B CA 1
ATOM 4274 C C . SER B 1 265 ? 11.090 -20.815 -1.684 1.00 19.19 304 SER B C 1
ATOM 4275 O O . SER B 1 265 ? 11.971 -21.560 -2.118 1.00 18.88 304 SER B O 1
ATOM 4278 N N . THR B 1 266 ? 9.978 -21.273 -1.121 1.00 15.09 305 THR B N 1
ATOM 4279 C CA . THR B 1 266 ? 9.702 -22.698 -1.013 1.00 17.34 305 THR B CA 1
ATOM 4280 C C . THR B 1 266 ? 8.562 -23.063 -1.956 1.00 18.55 305 THR B C 1
ATOM 4281 O O . THR B 1 266 ? 7.422 -22.632 -1.777 1.00 19.01 305 THR B O 1
ATOM 4285 N N . SER B 1 267 ? 8.883 -23.912 -2.924 1.00 26.69 306 SER B N 1
ATOM 4286 C CA . SER B 1 267 ? 7.975 -24.325 -3.989 1.00 29.52 306 SER B CA 1
ATOM 4287 C C . SER B 1 267 ? 7.072 -25.483 -3.567 1.00 30.98 306 SER B C 1
ATOM 4288 O O . SER B 1 267 ? 7.508 -26.392 -2.857 1.00 28.03 306 SER B O 1
ATOM 4291 N N . ASP B 1 268 ? 5.802 -25.417 -3.973 1.00 43.88 307 ASP B N 1
ATOM 4292 C CA . ASP B 1 268 ? 4.793 -26.385 -3.538 1.00 47.60 307 ASP B CA 1
ATOM 4293 C C . ASP B 1 268 ? 4.973 -27.793 -4.119 1.00 50.29 307 ASP B C 1
ATOM 4294 O O . ASP B 1 268 ? 5.095 -28.769 -3.373 1.00 49.72 307 ASP B O 1
ATOM 4299 N N . GLU B 1 269 ? 4.978 -27.888 -5.447 1.00 66.42 308 GLU B N 1
ATOM 4300 C CA . GLU B 1 269 ? 5.120 -29.165 -6.150 1.00 68.64 308 GLU B CA 1
ATOM 4301 C C . GLU B 1 269 ? 6.531 -29.770 -6.145 1.00 67.15 308 GLU B C 1
ATOM 4302 O O . GLU B 1 269 ? 6.726 -30.934 -5.794 1.00 67.20 308 GLU B O 1
ATOM 4308 N N . LYS B 1 270 ? 7.509 -28.957 -6.533 1.00 51.09 309 LYS B N 1
ATOM 4309 C CA . LYS B 1 270 ? 8.869 -29.430 -6.767 1.00 49.71 309 LYS B CA 1
ATOM 4310 C C . LYS B 1 270 ? 9.701 -29.708 -5.517 1.00 50.69 309 LYS B C 1
ATOM 4311 O O . LYS B 1 270 ? 10.796 -30.261 -5.639 1.00 52.42 309 LYS B O 1
ATOM 4317 N N . LYS B 1 271 ? 9.204 -29.338 -4.335 1.00 55.23 310 LYS B N 1
ATOM 4318 C CA . LYS B 1 271 ? 9.972 -29.510 -3.092 1.00 53.72 310 LYS B CA 1
ATOM 4319 C C . LYS B 1 271 ? 11.371 -28.867 -3.142 1.00 48.47 310 LYS B C 1
ATOM 4320 O O . LYS B 1 271 ? 12.374 -29.513 -2.829 1.00 45.63 310 LYS B O 1
ATOM 4326 N N . VAL B 1 272 ? 11.448 -27.612 -3.567 1.00 26.90 311 VAL B N 1
ATOM 4327 C CA . VAL B 1 272 ? 12.728 -26.917 -3.560 1.00 25.40 311 VAL B CA 1
ATOM 4328 C C . VAL B 1 272 ? 12.624 -25.672 -2.686 1.00 27.82 311 VAL B C 1
ATOM 4329 O O . VAL B 1 272 ? 11.581 -25.016 -2.638 1.00 30.44 311 VAL B O 1
ATOM 4333 N N . THR B 1 273 ? 13.705 -25.352 -1.983 1.00 23.56 312 THR B N 1
ATOM 4334 C CA . THR B 1 273 ? 13.746 -24.125 -1.205 1.00 19.81 312 THR B CA 1
ATOM 4335 C C . THR B 1 273 ? 15.020 -23.361 -1.513 1.00 19.62 312 THR B C 1
ATOM 4336 O O . THR B 1 273 ? 16.128 -23.884 -1.372 1.00 18.90 312 THR B O 1
ATOM 4340 N N . THR B 1 274 ? 14.850 -22.127 -1.975 1.00 20.17 313 THR B N 1
ATOM 4341 C CA . THR B 1 274 ? 15.984 -21.273 -2.285 1.00 20.16 313 THR B CA 1
ATOM 4342 C C . THR B 1 274 ? 16.027 -20.064 -1.364 1.00 21.04 313 THR B C 1
ATOM 4343 O O . THR B 1 274 ? 15.009 -19.412 -1.128 1.00 21.35 313 THR B O 1
ATOM 4347 N N . ASN B 1 275 ? 17.216 -19.786 -0.839 1.00 27.51 314 ASN B N 1
ATOM 4348 C CA . ASN B 1 275 ? 17.468 -18.572 -0.075 1.00 26.36 314 ASN B CA 1
ATOM 4349 C C . ASN B 1 275 ? 18.486 -17.723 -0.815 1.00 24.80 314 ASN B C 1
ATOM 4350 O O . ASN B 1 275 ? 19.535 -18.224 -1.215 1.00 25.94 314 ASN B O 1
ATOM 4355 N N . VAL B 1 276 ? 18.180 -16.446 -1.008 1.00 17.01 315 VAL B N 1
ATOM 4356 C CA . VAL B 1 276 ? 19.143 -15.520 -1.602 1.00 15.12 315 VAL B CA 1
ATOM 4357 C C . VAL B 1 276 ? 19.413 -14.335 -0.684 1.00 16.12 315 VAL B C 1
ATOM 4358 O O . VAL B 1 276 ? 18.496 -13.625 -0.281 1.00 12.55 315 VAL B O 1
ATOM 4362 N N . HIS B 1 277 ? 20.687 -14.133 -0.364 1.00 23.24 316 HIS B N 1
ATOM 4363 C CA . HIS B 1 277 ? 21.115 -13.108 0.586 1.00 22.82 316 HIS B CA 1
ATOM 4364 C C . HIS B 1 277 ? 21.990 -12.070 -0.105 1.00 19.91 316 HIS B C 1
ATOM 4365 O O . HIS B 1 277 ? 23.062 -12.400 -0.612 1.00 19.23 316 HIS B O 1
ATOM 4372 N N . TRP B 1 278 ? 21.523 -10.823 -0.136 1.00 11.86 317 TRP B N 1
ATOM 4373 C CA . TRP B 1 278 ? 22.266 -9.728 -0.765 1.00 11.69 317 TRP B CA 1
ATOM 4374 C C . TRP B 1 278 ? 22.538 -8.607 0.226 1.00 12.97 317 TRP B C 1
ATOM 4375 O O . TRP B 1 278 ? 21.697 -8.306 1.073 1.00 13.44 317 TRP B O 1
ATOM 4386 N N . GLU B 1 279 ? 23.696 -7.966 0.082 1.00 22.07 318 GLU B N 1
ATOM 4387 C CA . GLU B 1 279 ? 24.080 -6.822 0.912 1.00 20.69 318 GLU B CA 1
ATOM 4388 C C . GLU B 1 279 ? 24.397 -5.593 0.055 1.00 17.83 318 GLU B C 1
ATOM 4389 O O . GLU B 1 279 ? 24.940 -5.716 -1.048 1.00 16.40 318 GLU B O 1
ATOM 4395 N N . GLY B 1 280 ? 24.022 -4.414 0.544 1.00 11.54 319 GLY B N 1
ATOM 4396 C CA . GLY B 1 280 ? 24.288 -3.179 -0.176 1.00 12.46 319 GLY B CA 1
ATOM 4397 C C . GLY B 1 280 ? 24.272 -1.947 0.710 1.00 15.83 319 GLY B C 1
ATOM 4398 O O . GLY B 1 280 ? 24.135 -2.062 1.929 1.00 15.84 319 GLY B O 1
ATOM 4399 N N . LYS B 1 281 ? 24.375 -0.768 0.097 1.00 34.29 320 LYS B N 1
ATOM 4400 C CA . LYS B 1 281 ? 24.391 0.496 0.839 1.00 36.57 320 LYS B CA 1
ATOM 4401 C C . LYS B 1 281 ? 23.261 1.377 0.349 1.00 36.40 320 LYS B C 1
ATOM 4402 O O . LYS B 1 281 ? 22.983 1.431 -0.848 1.00 39.07 320 LYS B O 1
ATOM 4408 N N . MET B 1 282 ? 22.633 2.100 1.266 1.00 22.02 321 MET B N 1
ATOM 4409 C CA . MET B 1 282 ? 21.544 2.982 0.887 1.00 20.43 321 MET B CA 1
ATOM 4410 C C . MET B 1 282 ? 22.108 4.383 0.765 1.00 22.03 321 MET B C 1
ATOM 4411 O O . MET B 1 282 ? 22.957 4.793 1.560 1.00 22.88 321 MET B O 1
ATOM 4416 N N . SER B 1 283 ? 21.662 5.106 -0.254 1.00 28.35 322 SER B N 1
ATOM 4417 C CA . SER B 1 283 ? 22.151 6.452 -0.482 1.00 30.09 322 SER B CA 1
ATOM 4418 C C . SER B 1 283 ? 21.244 7.241 -1.404 1.00 31.40 322 SER B C 1
ATOM 4419 O O . SER B 1 283 ? 21.202 6.984 -2.606 1.00 30.39 322 SER B O 1
ATOM 4422 N N . LYS B 1 284 ? 20.546 8.222 -0.834 1.00 41.74 323 LYS B N 1
ATOM 4423 C CA . LYS B 1 284 ? 19.697 9.123 -1.607 1.00 43.61 323 LYS B CA 1
ATOM 4424 C C . LYS B 1 284 ? 18.662 8.342 -2.413 1.00 40.56 323 LYS B C 1
ATOM 4425 O O . LYS B 1 284 ? 18.636 8.408 -3.649 1.00 37.45 323 LYS B O 1
ATOM 4431 N N . ASP B 1 285 ? 17.847 7.570 -1.694 1.00 36.25 324 ASP B N 1
ATOM 4432 C CA . ASP B 1 285 ? 16.759 6.781 -2.281 1.00 35.59 324 ASP B CA 1
ATOM 4433 C C . ASP B 1 285 ? 17.211 5.724 -3.305 1.00 30.62 324 ASP B C 1
ATOM 4434 O O . ASP B 1 285 ? 16.411 5.257 -4.112 1.00 28.22 324 ASP B O 1
ATOM 4439 N N . LEU B 1 286 ? 18.483 5.341 -3.265 1.00 21.37 325 LEU B N 1
ATOM 4440 C CA . LEU B 1 286 ? 18.990 4.335 -4.190 1.00 22.31 325 LEU B CA 1
ATOM 4441 C C . LEU B 1 286 ? 19.879 3.295 -3.502 1.00 25.94 325 LEU B C 1
ATOM 4442 O O . LEU B 1 286 ? 21.018 3.585 -3.123 1.00 27.71 325 LEU B O 1
ATOM 4447 N N . VAL B 1 287 ? 19.348 2.083 -3.339 1.00 19.57 326 VAL B N 1
ATOM 4448 C CA . VAL B 1 287 ? 20.123 0.977 -2.785 1.00 16.17 326 VAL B CA 1
ATOM 4449 C C . VAL B 1 287 ? 20.959 0.320 -3.879 1.00 16.11 326 VAL B C 1
ATOM 4450 O O . VAL B 1 287 ? 20.432 -0.076 -4.915 1.00 15.97 326 VAL B O 1
ATOM 4454 N N . THR B 1 288 ? 22.267 0.236 -3.658 1.00 32.40 327 THR B N 1
ATOM 4455 C CA . THR B 1 288 ? 23.166 -0.425 -4.597 1.00 33.65 327 THR B CA 1
ATOM 4456 C C . THR B 1 288 ? 23.757 -1.687 -3.964 1.00 35.59 327 THR B C 1
ATOM 4457 O O . THR B 1 288 ? 24.515 -1.613 -2.993 1.00 38.76 327 THR B O 1
ATOM 4461 N N . PHE B 1 289 ? 23.379 -2.845 -4.494 1.00 12.39 328 PHE B N 1
ATOM 4462 C CA . PHE B 1 289 ? 23.934 -4.101 -4.021 1.00 11.41 328 PHE B CA 1
ATOM 4463 C C . PHE B 1 289 ? 25.238 -4.368 -4.744 1.00 12.98 328 PHE B C 1
ATOM 4464 O O . PHE B 1 289 ? 25.450 -3.886 -5.853 1.00 13.16 328 PHE B O 1
ATOM 4472 N N . ALA B 1 290 ? 26.121 -5.128 -4.106 1.00 26.83 329 ALA B N 1
ATOM 4473 C CA . ALA B 1 290 ? 27.404 -5.457 -4.702 1.00 27.20 329 ALA B CA 1
ATOM 4474 C C . ALA B 1 290 ? 27.234 -6.511 -5.800 1.00 30.26 329 ALA B C 1
ATOM 4475 O O . ALA B 1 290 ? 28.181 -6.844 -6.516 1.00 33.10 329 ALA B O 1
ATOM 4477 N N . GLU B 1 291 ? 26.011 -7.016 -5.927 1.00 38.20 330 GLU B N 1
ATOM 4478 C CA . GLU B 1 291 ? 25.678 -8.138 -6.814 1.00 38.75 330 GLU B CA 1
ATOM 4479 C C . GLU B 1 291 ? 25.941 -8.035 -8.347 1.00 41.22 330 GLU B C 1
ATOM 4480 O O . GLU B 1 291 ? 26.430 -9.009 -8.927 1.00 45.18 330 GLU B O 1
ATOM 4486 N N . GLY B 1 292 ? 25.637 -6.920 -9.023 1.00 15.51 331 GLY B N 1
ATOM 4487 C CA . GLY B 1 292 ? 25.149 -5.681 -8.447 1.00 14.21 331 GLY B CA 1
ATOM 4488 C C . GLY B 1 292 ? 23.804 -5.219 -8.982 1.00 15.57 331 GLY B C 1
ATOM 4489 O O . GLY B 1 292 ? 23.685 -4.650 -10.064 1.00 14.86 331 GLY B O 1
ATOM 4490 N N . TYR B 1 293 ? 22.781 -5.463 -8.184 1.00 22.35 332 TYR B N 1
ATOM 4491 C CA . TYR B 1 293 ? 21.427 -5.076 -8.491 1.00 19.72 332 TYR B CA 1
ATOM 4492 C C . TYR B 1 293 ? 21.249 -3.702 -7.864 1.00 19.20 332 TYR B C 1
ATOM 4493 O O . TYR B 1 293 ? 22.061 -3.290 -7.039 1.00 20.48 332 TYR B O 1
ATOM 4502 N N . GLN B 1 294 ? 20.215 -2.975 -8.268 1.00 15.29 333 GLN B N 1
ATOM 4503 C CA . GLN B 1 294 ? 19.915 -1.680 -7.654 1.00 12.67 333 GLN B CA 1
ATOM 4504 C C . GLN B 1 294 ? 18.414 -1.430 -7.607 1.00 13.63 333 GLN B C 1
ATOM 4505 O O . GLN B 1 294 ? 17.724 -1.584 -8.615 1.00 14.87 333 GLN B O 1
ATOM 4511 N N . MET B 1 295 ? 17.894 -1.080 -6.436 1.00 14.32 334 MET B N 1
ATOM 4512 C CA . MET B 1 295 ? 16.500 -0.653 -6.366 1.00 18.44 334 MET B CA 1
ATOM 4513 C C . MET B 1 295 ? 16.383 0.805 -5.958 1.00 19.25 334 MET B C 1
ATOM 4514 O O . MET B 1 295 ? 16.911 1.222 -4.926 1.00 19.43 334 MET B O 1
ATOM 4519 N N . THR B 1 296 ? 15.718 1.583 -6.803 1.00 18.14 335 THR B N 1
ATOM 4520 C CA . THR B 1 296 ? 15.439 2.973 -6.490 1.00 17.12 335 THR B CA 1
ATOM 4521 C C . THR B 1 296 ? 14.054 3.068 -5.856 1.00 16.77 335 THR B C 1
ATOM 4522 O O . THR B 1 296 ? 13.095 2.471 -6.336 1.00 17.88 335 THR B O 1
ATOM 4526 N N . LEU B 1 297 ? 13.963 3.808 -4.761 1.00 24.33 336 LEU B N 1
ATOM 4527 C CA . LEU B 1 297 ? 12.725 3.927 -4.010 1.00 26.82 336 LEU B CA 1
ATOM 4528 C C . LEU B 1 297 ? 11.935 5.151 -4.465 1.00 30.76 336 LEU B C 1
ATOM 4529 O O . LEU B 1 297 ? 12.483 6.251 -4.568 1.00 32.49 336 LEU B O 1
ATOM 4534 N N . LEU B 1 298 ? 10.648 4.948 -4.734 1.00 32.84 337 LEU B N 1
ATOM 4535 C CA . LEU B 1 298 ? 9.799 5.964 -5.351 1.00 31.26 337 LEU B CA 1
ATOM 4536 C C . LEU B 1 298 ? 8.716 6.470 -4.387 1.00 32.20 337 LEU B C 1
ATOM 4537 O O . LEU B 1 298 ? 8.498 5.875 -3.334 1.00 35.38 337 LEU B O 1
ATOM 4542 N N . PRO B 1 299 ? 8.039 7.582 -4.737 1.00 20.81 338 PRO B N 1
ATOM 4543 C CA . PRO B 1 299 ? 6.839 7.999 -4.000 1.00 18.86 338 PRO B CA 1
ATOM 4544 C C . PRO B 1 299 ? 5.726 6.958 -4.087 1.00 21.80 338 PRO B C 1
ATOM 4545 O O . PRO B 1 299 ? 5.818 6.023 -4.875 1.00 24.26 338 PRO B O 1
ATOM 4549 N N . GLY B 1 300 ? 4.682 7.124 -3.283 1.00 34.55 339 GLY B N 1
ATOM 4550 C CA . GLY B 1 300 ? 3.488 6.299 -3.391 1.00 33.37 339 GLY B CA 1
ATOM 4551 C C . GLY B 1 300 ? 3.612 4.861 -2.917 1.00 32.65 339 GLY B C 1
ATOM 4552 O O . GLY B 1 300 ? 2.696 4.057 -3.108 1.00 33.22 339 GLY B O 1
ATOM 4553 N N . GLY B 1 301 ? 4.727 4.539 -2.273 1.00 23.21 340 GLY B N 1
ATOM 4554 C CA . GLY B 1 301 ? 4.959 3.187 -1.809 1.00 21.61 340 GLY B CA 1
ATOM 4555 C C . GLY B 1 301 ? 5.366 2.280 -2.953 1.00 22.42 340 GLY B C 1
ATOM 4556 O O . GLY B 1 301 ? 4.965 1.114 -3.018 1.00 24.09 340 GLY B O 1
ATOM 4557 N N . MET B 1 302 ? 6.160 2.817 -3.870 1.00 21.43 341 MET B N 1
ATOM 4558 C CA . MET B 1 302 ? 6.640 2.026 -4.988 1.00 19.93 341 MET B CA 1
ATOM 4559 C C . MET B 1 302 ? 8.147 1.897 -4.951 1.00 19.95 341 MET B C 1
ATOM 4560 O O . MET B 1 302 ? 8.835 2.757 -4.416 1.00 20.93 341 MET B O 1
ATOM 4565 N N . TYR B 1 303 ? 8.656 0.806 -5.510 1.00 14.82 342 TYR B N 1
ATOM 4566 C CA . TYR B 1 303 ? 10.061 0.749 -5.883 1.00 14.13 342 TYR B CA 1
ATOM 4567 C C . TYR B 1 303 ? 10.265 -0.059 -7.161 1.00 14.33 342 TYR B C 1
ATOM 4568 O O . TYR B 1 303 ? 9.429 -0.880 -7.540 1.00 14.07 342 TYR B O 1
ATOM 4577 N N . MET B 1 304 ? 11.375 0.209 -7.834 1.00 14.16 343 MET B N 1
ATOM 4578 C CA . MET B 1 304 ? 11.691 -0.459 -9.080 1.00 12.51 343 MET B CA 1
ATOM 4579 C C . MET B 1 304 ? 13.138 -0.916 -9.026 1.00 12.88 343 MET B C 1
ATOM 4580 O O . MET B 1 304 ? 14.021 -0.158 -8.628 1.00 13.94 343 MET B O 1
ATOM 4585 N N . GLY B 1 305 ? 13.371 -2.163 -9.416 1.00 13.64 344 GLY B N 1
ATOM 4586 C CA . GLY B 1 305 ? 14.688 -2.760 -9.321 1.00 12.22 344 GLY B CA 1
ATOM 4587 C C . GLY B 1 305 ? 15.163 -3.297 -10.651 1.00 12.27 344 GLY B C 1
ATOM 4588 O O . GLY B 1 305 ? 14.361 -3.722 -11.477 1.00 14.64 344 GLY B O 1
ATOM 4589 N N . CYS B 1 306 ? 16.474 -3.268 -10.854 1.00 13.59 345 CYS B N 1
ATOM 4590 C CA . CYS B 1 306 ? 17.086 -3.723 -12.095 1.00 14.94 345 CYS B CA 1
ATOM 4591 C C . CYS B 1 306 ? 18.594 -3.809 -11.877 1.00 12.83 345 CYS B C 1
ATOM 4592 O O . CYS B 1 306 ? 19.106 -3.243 -10.914 1.00 11.78 345 CYS B O 1
ATOM 4595 N N . PRO B 1 307 ? 19.311 -4.536 -12.747 1.00 11.01 346 PRO B N 1
ATOM 4596 C CA . PRO B 1 307 ? 20.772 -4.560 -12.602 1.00 10.94 346 PRO B CA 1
ATOM 4597 C C . PRO B 1 307 ? 21.386 -3.220 -12.996 1.00 11.96 346 PRO B C 1
ATOM 4598 O O . PRO B 1 307 ? 20.760 -2.472 -13.750 1.00 16.08 346 PRO B O 1
ATOM 4602 N N . CYS B 1 308 ? 22.575 -2.916 -12.480 1.00 19.56 347 CYS B N 1
ATOM 4603 C CA . CYS B 1 308 ? 23.258 -1.648 -12.769 1.00 20.83 347 CYS B CA 1
ATOM 4604 C C . CYS B 1 308 ? 23.561 -1.508 -14.248 1.00 22.20 347 CYS B C 1
ATOM 4605 O O . CYS B 1 308 ? 23.296 -0.476 -14.864 1.00 20.98 347 CYS B O 1
ATOM 4608 N N . ASP B 1 309 ? 24.127 -2.571 -14.799 1.00 26.26 348 ASP B N 1
ATOM 4609 C CA . ASP B 1 309 ? 24.551 -2.610 -16.183 1.00 27.21 348 ASP B CA 1
ATOM 4610 C C . ASP B 1 309 ? 24.123 -3.954 -16.765 1.00 27.97 348 ASP B C 1
ATOM 4611 O O . ASP B 1 309 ? 24.766 -4.974 -16.512 1.00 29.12 348 ASP B O 1
ATOM 4616 N N . VAL B 1 310 ? 23.026 -3.952 -17.522 1.00 22.30 349 VAL B N 1
ATOM 4617 C CA . VAL B 1 310 ? 22.516 -5.169 -18.156 1.00 22.79 349 VAL B CA 1
ATOM 4618 C C . VAL B 1 310 ? 23.551 -5.823 -19.093 1.00 23.32 349 VAL B C 1
ATOM 4619 O O . VAL B 1 310 ? 23.621 -7.049 -19.194 1.00 25.29 349 VAL B O 1
ATOM 4623 N N . SER B 1 311 ? 24.374 -5.008 -19.747 1.00 16.58 350 SER B N 1
ATOM 4624 C CA . SER B 1 311 ? 25.373 -5.519 -20.685 1.00 15.62 350 SER B CA 1
ATOM 4625 C C . SER B 1 311 ? 26.430 -6.398 -20.010 1.00 13.96 350 SER B C 1
ATOM 4626 O O . SER B 1 311 ? 27.033 -7.256 -20.658 1.00 11.84 350 SER B O 1
ATOM 4629 N N . LYS B 1 312 ? 26.665 -6.168 -18.719 1.00 29.36 351 LYS B N 1
ATOM 4630 C CA . LYS B 1 312 ? 27.591 -6.996 -17.947 1.00 31.59 351 LYS B CA 1
ATOM 4631 C C . LYS B 1 312 ? 27.020 -8.395 -17.779 1.00 33.21 351 LYS B C 1
ATOM 4632 O O . LYS B 1 312 ? 27.734 -9.396 -17.926 1.00 34.70 351 LYS B O 1
ATOM 4638 N N . CYS B 1 313 ? 25.722 -8.449 -17.481 1.00 18.43 352 CYS B N 1
ATOM 4639 C CA . CYS B 1 313 ? 24.997 -9.710 -17.362 1.00 13.28 352 CYS B CA 1
ATOM 4640 C C . CYS B 1 313 ? 25.076 -10.510 -18.665 1.00 14.19 352 CYS B C 1
ATOM 4641 O O . CYS B 1 313 ? 25.421 -11.697 -18.660 1.00 14.01 352 CYS B O 1
ATOM 4644 N N . VAL B 1 314 ? 24.774 -9.852 -19.782 1.00 14.18 353 VAL B N 1
ATOM 4645 C CA . VAL B 1 314 ? 24.821 -10.503 -21.089 1.00 15.32 353 VAL B CA 1
ATOM 4646 C C . VAL B 1 314 ? 26.224 -11.026 -21.388 1.00 18.78 353 VAL B C 1
ATOM 4647 O O . VAL B 1 314 ? 26.385 -12.136 -21.890 1.00 22.88 353 VAL B O 1
ATOM 4651 N N . ALA B 1 315 ? 27.238 -10.235 -21.058 1.00 26.83 354 ALA B N 1
ATOM 4652 C CA . ALA B 1 315 ? 28.621 -10.630 -21.299 1.00 28.44 354 ALA B CA 1
ATOM 4653 C C . ALA B 1 315 ? 29.056 -11.797 -20.416 1.00 30.21 354 ALA B C 1
ATOM 4654 O O . ALA B 1 315 ? 29.825 -12.657 -20.855 1.00 31.39 354 ALA B O 1
ATOM 4656 N N . ASP B 1 316 ? 28.546 -11.833 -19.185 1.00 34.87 355 ASP B N 1
ATOM 4657 C CA . ASP B 1 316 ? 28.870 -12.901 -18.236 1.00 37.74 355 ASP B CA 1
ATOM 4658 C C . ASP B 1 316 ? 28.002 -14.147 -18.422 1.00 41.55 355 ASP B C 1
ATOM 4659 O O . ASP B 1 316 ? 28.114 -15.116 -17.663 1.00 43.71 355 ASP B O 1
ATOM 4664 N N . LEU B 1 317 ? 27.131 -14.102 -19.425 1.00 37.58 356 LEU B N 1
ATOM 4665 C CA . LEU B 1 317 ? 26.193 -15.182 -19.702 1.00 34.72 356 LEU B CA 1
ATOM 4666 C C . LEU B 1 317 ? 25.327 -15.547 -18.490 1.00 36.12 356 LEU B C 1
ATOM 4667 O O . LEU B 1 317 ? 25.111 -16.725 -18.205 1.00 36.94 356 LEU B O 1
ATOM 4672 N N . LYS B 1 318 ? 24.834 -14.530 -17.786 1.00 41.16 357 LYS B N 1
ATOM 4673 C CA . LYS B 1 318 ? 23.988 -14.733 -16.608 1.00 39.67 357 LYS B CA 1
ATOM 4674 C C . LYS B 1 318 ? 22.570 -14.187 -16.817 1.00 39.69 357 LYS B C 1
ATOM 4675 O O . LYS B 1 318 ? 22.349 -13.297 -17.640 1.00 36.50 357 LYS B O 1
ATOM 4681 N N . SER B 1 319 ? 21.612 -14.739 -16.077 1.00 38.10 358 SER B N 1
ATOM 4682 C CA . SER B 1 319 ? 20.256 -14.207 -16.061 1.00 34.64 358 SER B CA 1
ATOM 4683 C C . SER B 1 319 ? 20.231 -12.942 -15.234 1.00 32.55 358 SER B C 1
ATOM 4684 O O . SER B 1 319 ? 21.129 -12.695 -14.426 1.00 34.28 358 SER B O 1
ATOM 4687 N N . PHE B 1 320 ? 19.194 -12.141 -15.449 1.00 12.17 359 PHE B N 1
ATOM 4688 C CA . PHE B 1 320 ? 18.962 -10.945 -14.659 1.00 11.12 359 PHE B CA 1
ATOM 4689 C C . PHE B 1 320 ? 17.467 -10.693 -14.598 1.00 11.19 359 PHE B C 1
ATOM 4690 O O . PHE B 1 320 ? 16.702 -11.310 -15.336 1.00 11.69 359 PHE B O 1
ATOM 4698 N N . HIS B 1 321 ? 17.044 -9.796 -13.718 1.00 11.20 360 HIS B N 1
ATOM 4699 C CA . HIS B 1 321 ? 15.629 -9.505 -13.614 1.00 11.30 360 HIS B CA 1
ATOM 4700 C C . HIS B 1 321 ? 15.345 -8.047 -13.326 1.00 11.29 360 HIS B C 1
ATOM 4701 O O . HIS B 1 321 ? 16.173 -7.341 -12.757 1.00 11.23 360 HIS B O 1
ATOM 4708 N N . LEU B 1 322 ? 14.161 -7.607 -13.731 1.00 16.89 361 LEU B N 1
ATOM 4709 C CA . LEU B 1 322 ? 13.677 -6.267 -13.429 1.00 19.02 361 LEU B CA 1
ATOM 4710 C C . LEU B 1 322 ? 12.532 -6.448 -12.446 1.00 19.02 361 LEU B C 1
ATOM 4711 O O . LEU B 1 322 ? 11.942 -7.524 -12.380 1.00 20.70 361 LEU B O 1
ATOM 4716 N N . GLU B 1 323 ? 12.221 -5.413 -11.677 1.00 11.58 362 GLU B N 1
ATOM 4717 C CA . GLU B 1 323 ? 11.248 -5.556 -10.602 1.00 11.73 362 GLU B CA 1
ATOM 4718 C C . GLU B 1 323 ? 10.390 -4.319 -10.366 1.00 11.83 362 GLU B C 1
ATOM 4719 O O . GLU B 1 323 ? 10.871 -3.192 -10.448 1.00 11.78 362 GLU B O 1
ATOM 4725 N N . PHE B 1 324 ? 9.111 -4.547 -10.084 1.00 12.00 363 PHE B N 1
ATOM 4726 C CA . PHE B 1 324 ? 8.199 -3.473 -9.741 1.00 12.14 363 PHE B CA 1
ATOM 4727 C C . PHE B 1 324 ? 7.396 -3.858 -8.509 1.00 12.91 363 PHE B C 1
ATOM 4728 O O . PHE B 1 324 ? 6.744 -4.903 -8.481 1.00 13.39 363 PHE B O 1
ATOM 4736 N N . CYS B 1 325 ? 7.452 -3.003 -7.491 1.00 12.39 364 CYS B N 1
ATOM 4737 C CA . CYS B 1 325 ? 6.760 -3.255 -6.234 1.00 12.58 364 CYS B CA 1
ATOM 4738 C C . CYS B 1 325 ? 5.850 -2.090 -5.883 1.00 13.89 364 CYS B C 1
ATOM 4739 O O . CYS B 1 325 ? 6.212 -0.929 -6.070 1.00 16.13 364 CYS B O 1
ATOM 4742 N N . TRP B 1 326 ? 4.676 -2.417 -5.356 1.00 12.99 365 TRP B N 1
ATOM 4743 C CA . TRP B 1 326 ? 3.659 -1.430 -5.045 1.00 13.68 365 TRP B CA 1
ATOM 4744 C C . TRP B 1 326 ? 2.841 -1.885 -3.850 1.00 18.86 365 TRP B C 1
ATOM 4745 O O . TRP B 1 326 ? 2.125 -2.887 -3.931 1.00 21.35 365 TRP B O 1
ATOM 4756 N N . LEU B 1 327 ? 2.925 -1.159 -2.742 1.00 27.15 366 LEU B N 1
ATOM 4757 C CA . LEU B 1 327 ? 2.090 -1.503 -1.597 1.00 28.43 366 LEU B CA 1
ATOM 4758 C C . LEU B 1 327 ? 0.820 -0.662 -1.491 1.00 27.70 366 LEU B C 1
ATOM 4759 O O . LEU B 1 327 ? 0.841 0.538 -1.738 1.00 26.51 366 LEU B O 1
ATOM 4764 N N . GLU B 1 328 ? -0.288 -1.323 -1.167 1.00 52.49 367 GLU B N 1
ATOM 4765 C CA . GLU B 1 328 ? -1.569 -0.661 -0.961 1.00 59.11 367 GLU B CA 1
ATOM 4766 C C . GLU B 1 328 ? -1.648 -0.104 0.459 1.00 59.43 367 GLU B C 1
ATOM 4767 O O . GLU B 1 328 ? -2.018 1.053 0.664 1.00 61.75 367 GLU B O 1
ATOM 4773 N N . SER B 1 329 ? -1.318 -0.938 1.439 1.00 34.99 368 SER B N 1
ATOM 4774 C CA . SER B 1 329 ? -1.277 -0.506 2.830 1.00 36.47 368 SER B CA 1
ATOM 4775 C C . SER B 1 329 ? 0.173 -0.554 3.315 1.00 36.80 368 SER B C 1
ATOM 4776 O O . SER B 1 329 ? 1.056 -0.978 2.571 1.00 35.98 368 SER B O 1
ATOM 4779 N N . PRO B 1 330 ? 0.433 -0.124 4.565 1.00 49.46 369 PRO B N 1
ATOM 4780 C CA . PRO B 1 330 ? 1.802 -0.309 5.066 1.00 48.83 369 PRO B CA 1
ATOM 4781 C C . PRO B 1 330 ? 2.110 -1.747 5.512 1.00 47.20 369 PRO B C 1
ATOM 4782 O O . PRO B 1 330 ? 3.185 -2.005 6.058 1.00 48.26 369 PRO B O 1
ATOM 4786 N N . SER B 1 331 ? 1.186 -2.670 5.271 1.00 32.24 370 SER B N 1
ATOM 4787 C CA . SER B 1 331 ? 1.395 -4.061 5.653 1.00 32.29 370 SER B CA 1
ATOM 4788 C C . SER B 1 331 ? 0.989 -5.026 4.547 1.00 30.09 370 SER B C 1
ATOM 4789 O O . SER B 1 331 ? 0.951 -6.230 4.759 1.00 28.82 370 SER B O 1
ATOM 4792 N N . SER B 1 332 ? 0.718 -4.496 3.361 1.00 28.16 371 SER B N 1
ATOM 4793 C CA . SER B 1 332 ? 0.277 -5.310 2.235 1.00 24.98 371 SER B CA 1
ATOM 4794 C C . SER B 1 332 ? 0.831 -4.794 0.913 1.00 22.67 371 SER B C 1
ATOM 4795 O O . SER B 1 332 ? 0.673 -3.621 0.585 1.00 21.06 371 SER B O 1
ATOM 4798 N N . ARG B 1 333 ? 1.492 -5.664 0.157 1.00 19.27 372 ARG B N 1
ATOM 4799 C CA . ARG B 1 333 ? 2.104 -5.229 -1.091 1.00 19.28 372 ARG B CA 1
ATOM 4800 C C . ARG B 1 333 ? 1.983 -6.244 -2.223 1.00 18.41 372 ARG B C 1
ATOM 4801 O O . ARG B 1 333 ? 1.707 -7.414 -1.992 1.00 19.39 372 ARG B O 1
ATOM 4809 N N . GLN B 1 334 ? 2.193 -5.782 -3.452 1.00 13.63 373 GLN B N 1
ATOM 4810 C CA . GLN B 1 334 ? 2.283 -6.679 -4.595 1.00 13.50 373 GLN B CA 1
ATOM 4811 C C . GLN B 1 334 ? 3.597 -6.442 -5.313 1.00 13.19 373 GLN B C 1
ATOM 4812 O O . GLN B 1 334 ? 4.066 -5.315 -5.383 1.00 13.09 373 GLN B O 1
ATOM 4818 N N . ARG B 1 335 ? 4.192 -7.505 -5.847 1.00 13.06 374 ARG B N 1
ATOM 4819 C CA . ARG B 1 335 ? 5.430 -7.372 -6.612 1.00 12.79 374 ARG B CA 1
ATOM 4820 C C . ARG B 1 335 ? 5.366 -8.121 -7.939 1.00 13.53 374 ARG B C 1
ATOM 4821 O O . ARG B 1 335 ? 4.754 -9.190 -8.044 1.00 13.70 374 ARG B O 1
ATOM 4829 N N . LEU B 1 336 ? 6.038 -7.576 -8.943 1.00 12.52 375 LEU B N 1
ATOM 4830 C CA . LEU B 1 336 ? 6.114 -8.226 -10.237 1.00 12.44 375 LEU B CA 1
ATOM 4831 C C . LEU B 1 336 ? 7.566 -8.268 -10.687 1.00 12.21 375 LEU B C 1
ATOM 4832 O O . LEU B 1 336 ? 8.227 -7.245 -10.738 1.00 12.20 375 LEU B O 1
ATOM 4837 N N . ILE B 1 337 ? 8.065 -9.462 -10.990 1.00 12.16 376 ILE B N 1
ATOM 4838 C CA . ILE B 1 337 ? 9.448 -9.643 -11.442 1.00 11.97 376 ILE B CA 1
ATOM 4839 C C . ILE B 1 337 ? 9.482 -10.159 -12.873 1.00 11.92 376 ILE B C 1
ATOM 4840 O O . ILE B 1 337 ? 8.738 -11.062 -13.229 1.00 12.03 376 ILE B O 1
ATOM 4845 N N . ARG B 1 338 ? 10.314 -9.546 -13.703 1.00 11.78 377 ARG B N 1
ATOM 4846 C CA . ARG B 1 338 ? 10.496 -9.977 -15.079 1.00 11.74 377 ARG B CA 1
ATOM 4847 C C . ARG B 1 338 ? 11.878 -10.594 -15.203 1.00 11.61 377 ARG B C 1
ATOM 4848 O O . ARG B 1 338 ? 12.865 -9.925 -14.944 1.00 11.51 377 ARG B O 1
ATOM 4856 N N . THR B 1 339 ? 11.947 -11.867 -15.575 1.00 11.65 378 THR B N 1
ATOM 4857 C CA . THR B 1 339 ? 13.215 -12.598 -15.639 1.00 11.65 378 THR B CA 1
ATOM 4858 C C . THR B 1 339 ? 13.731 -12.772 -17.075 1.00 11.51 378 THR B C 1
ATOM 4859 O O . THR B 1 339 ? 12.991 -13.188 -17.961 1.00 12.11 378 THR B O 1
ATOM 4863 N N . TYR B 1 340 ? 15.009 -12.479 -17.293 1.00 11.40 379 TYR B N 1
ATOM 4864 C CA . TYR B 1 340 ? 15.603 -12.522 -18.634 1.00 11.37 379 TYR B CA 1
ATOM 4865 C C . TYR B 1 340 ? 16.696 -13.581 -18.784 1.00 11.35 379 TYR B C 1
ATOM 4866 O O . TYR B 1 340 ? 17.418 -13.876 -17.827 1.00 11.32 379 TYR B O 1
ATOM 4875 N N . ASP B 1 341 ? 16.818 -14.160 -19.981 1.00 11.39 380 ASP B N 1
ATOM 4876 C CA . ASP B 1 341 ? 17.956 -15.039 -20.261 1.00 11.39 380 ASP B CA 1
ATOM 4877 C C . ASP B 1 341 ? 19.198 -14.204 -20.577 1.00 11.30 380 ASP B C 1
ATOM 4878 O O . ASP B 1 341 ? 19.138 -12.972 -20.601 1.00 11.24 380 ASP B O 1
ATOM 4883 N N . HIS B 1 342 ? 20.311 -14.875 -20.857 1.00 16.55 381 HIS B N 1
ATOM 4884 C CA . HIS B 1 342 ? 21.575 -14.183 -21.069 1.00 13.24 381 HIS B CA 1
ATOM 4885 C C . HIS B 1 342 ? 21.611 -13.408 -22.381 1.00 16.14 381 HIS B C 1
ATOM 4886 O O . HIS B 1 342 ? 22.572 -12.694 -22.660 1.00 19.87 381 HIS B O 1
ATOM 4893 N N . GLU B 1 343 ? 20.554 -13.534 -23.177 1.00 20.16 382 GLU B N 1
ATOM 4894 C CA . GLU B 1 343 ? 20.430 -12.766 -24.412 1.00 21.66 382 GLU B CA 1
ATOM 4895 C C . GLU B 1 343 ? 19.447 -11.598 -24.302 1.00 18.46 382 GLU B C 1
ATOM 4896 O O . GLU B 1 343 ? 19.069 -11.000 -25.310 1.00 16.12 382 GLU B O 1
ATOM 4902 N N . GLY B 1 344 ? 19.026 -11.292 -23.077 1.00 11.28 383 GLY B N 1
ATOM 4903 C CA . GLY B 1 344 ? 18.113 -10.189 -22.833 1.00 11.28 383 GLY B CA 1
ATOM 4904 C C . GLY B 1 344 ? 16.696 -10.497 -23.281 1.00 11.37 383 GLY B C 1
ATOM 4905 O O . GLY B 1 344 ? 15.868 -9.595 -23.423 1.00 12.09 383 GLY B O 1
ATOM 4906 N N . LEU B 1 345 ? 16.408 -11.781 -23.478 1.00 12.78 384 LEU B N 1
ATOM 4907 C CA . LEU B 1 345 ? 15.064 -12.224 -23.813 1.00 12.16 384 LEU B CA 1
ATOM 4908 C C . LEU B 1 345 ? 14.308 -12.571 -22.530 1.00 11.54 384 LEU B C 1
ATOM 4909 O O . LEU B 1 345 ? 14.834 -13.260 -21.658 1.00 11.50 384 LEU B O 1
ATOM 4914 N N . ALA B 1 346 ? 13.087 -12.066 -22.397 1.00 16.11 385 ALA B N 1
ATOM 4915 C CA . ALA B 1 346 ? 12.261 -12.387 -21.234 1.00 16.77 385 ALA B CA 1
ATOM 4916 C C . ALA B 1 346 ? 11.780 -13.839 -21.299 1.00 18.20 385 ALA B C 1
ATOM 4917 O O . ALA B 1 346 ? 11.191 -14.263 -22.298 1.00 19.33 385 ALA B O 1
ATOM 4919 N N . VAL B 1 347 ? 12.056 -14.604 -20.244 1.00 13.25 386 VAL B N 1
ATOM 4920 C CA . VAL B 1 347 ? 11.686 -16.018 -20.216 1.00 11.85 386 VAL B CA 1
ATOM 4921 C C . VAL B 1 347 ? 10.496 -16.310 -19.284 1.00 11.98 386 VAL B C 1
ATOM 4922 O O . VAL B 1 347 ? 9.727 -17.239 -19.530 1.00 12.11 386 VAL B O 1
ATOM 4926 N N . SER B 1 348 ? 10.337 -15.509 -18.234 1.00 11.95 387 SER B N 1
ATOM 4927 C CA . SER B 1 348 ? 9.229 -15.679 -17.290 1.00 12.08 387 SER B CA 1
ATOM 4928 C C . SER B 1 348 ? 8.923 -14.412 -16.482 1.00 12.06 387 SER B C 1
ATOM 4929 O O . SER B 1 348 ? 9.720 -13.466 -16.441 1.00 11.93 387 SER B O 1
ATOM 4932 N N . SER B 1 349 ? 7.742 -14.398 -15.873 1.00 17.10 388 SER B N 1
ATOM 4933 C CA . SER B 1 349 ? 7.350 -13.357 -14.936 1.00 14.96 388 SER B CA 1
ATOM 4934 C C . SER B 1 349 ? 6.962 -14.011 -13.622 1.00 16.36 388 SER B C 1
ATOM 4935 O O . SER B 1 349 ? 6.415 -15.111 -13.619 1.00 20.32 388 SER B O 1
ATOM 4938 N N . THR B 1 350 ? 7.250 -13.356 -12.505 1.00 12.92 389 THR B N 1
ATOM 4939 C CA . THR B 1 350 ? 6.814 -13.865 -11.208 1.00 13.33 389 THR B CA 1
ATOM 4940 C C . THR B 1 350 ? 5.967 -12.812 -10.495 1.00 12.62 389 THR B C 1
ATOM 4941 O O . THR B 1 350 ? 6.403 -11.674 -10.303 1.00 12.51 389 THR B O 1
ATOM 4945 N N . TYR B 1 351 ? 4.739 -13.185 -10.150 1.00 12.84 390 TYR B N 1
ATOM 4946 C CA . TYR B 1 351 ? 3.858 -12.314 -9.380 1.00 12.99 390 TYR B CA 1
ATOM 4947 C C . TYR B 1 351 ? 3.955 -12.622 -7.888 1.00 13.11 390 TYR B C 1
ATOM 4948 O O . TYR B 1 351 ? 3.926 -13.782 -7.492 1.00 13.72 390 TYR B O 1
ATOM 4957 N N . PHE B 1 352 ? 4.064 -11.580 -7.066 1.00 13.12 391 PHE B N 1
ATOM 4958 C CA . PHE B 1 352 ? 4.074 -11.742 -5.615 1.00 13.27 391 PHE B CA 1
ATOM 4959 C C . PHE B 1 352 ? 2.893 -11.016 -4.979 1.00 13.50 391 PHE B C 1
ATOM 4960 O O . PHE B 1 352 ? 2.571 -9.890 -5.371 1.00 13.46 391 PHE B O 1
ATOM 4968 N N . THR B 1 353 ? 2.266 -11.647 -3.988 1.00 13.75 392 THR B N 1
ATOM 4969 C CA . THR B 1 353 ? 1.342 -10.950 -3.093 1.00 14.00 392 THR B CA 1
ATOM 4970 C C . THR B 1 353 ? 1.768 -11.229 -1.650 1.00 14.12 392 THR B C 1
ATOM 4971 O O . THR B 1 353 ? 1.884 -12.381 -1.235 1.00 14.22 392 THR B O 1
ATOM 4975 N N . GLU B 1 354 ? 2.051 -10.175 -0.895 1.00 14.12 393 GLU B N 1
ATOM 4976 C CA . GLU B 1 354 ? 2.699 -10.341 0.402 1.00 14.19 393 GLU B CA 1
ATOM 4977 C C . GLU B 1 354 ? 2.118 -9.463 1.511 1.00 15.70 393 GLU B C 1
ATOM 4978 O O . GLU B 1 354 ? 1.659 -8.355 1.253 1.00 18.68 393 GLU B O 1
ATOM 4984 N N . THR B 1 355 ? 2.150 -9.957 2.747 1.00 21.22 394 THR B N 1
ATOM 4985 C CA . THR B 1 355 ? 1.751 -9.147 3.896 1.00 22.15 394 THR B CA 1
ATOM 4986 C C . THR B 1 355 ? 2.889 -9.079 4.917 1.00 24.03 394 THR B C 1
ATOM 4987 O O . THR B 1 355 ? 3.632 -10.048 5.107 1.00 22.00 394 THR B O 1
ATOM 4991 N N . LYS B 1 356 ? 3.006 -7.927 5.575 1.00 24.03 395 LYS B N 1
ATOM 4992 C CA . LYS B 1 356 ? 4.109 -7.637 6.491 1.00 22.70 395 LYS B CA 1
ATOM 4993 C C . LYS B 1 356 ? 3.839 -8.118 7.918 1.00 24.01 395 LYS B C 1
ATOM 4994 O O . LYS B 1 356 ? 2.833 -7.770 8.534 1.00 24.89 395 LYS B O 1
ATOM 5000 N N . MET B 1 357 ? 4.762 -8.918 8.436 1.00 15.12 396 MET B N 1
ATOM 5001 C CA . MET B 1 357 ? 4.688 -9.463 9.791 1.00 15.44 396 MET B CA 1
ATOM 5002 C C . MET B 1 357 ? 5.042 -8.461 10.910 1.00 15.55 396 MET B C 1
ATOM 5003 O O . MET B 1 357 ? 5.565 -7.375 10.652 1.00 15.34 396 MET B O 1
ATOM 5008 N N . LYS B 1 358 ? 4.721 -8.838 12.147 1.00 36.56 397 LYS B N 1
ATOM 5009 C CA . LYS B 1 358 ? 4.986 -8.026 13.334 1.00 39.17 397 LYS B CA 1
ATOM 5010 C C . LYS B 1 358 ? 6.397 -8.299 13.838 1.00 44.29 397 LYS B C 1
ATOM 5011 O O . LYS B 1 358 ? 7.049 -9.240 13.372 1.00 44.27 397 LYS B O 1
ATOM 5017 N N . LEU B 1 359 ? 6.877 -7.430 14.734 1.00 56.17 398 LEU B N 1
ATOM 5018 C CA . LEU B 1 359 ? 8.192 -7.562 15.378 1.00 55.85 398 LEU B CA 1
ATOM 5019 C C . LEU B 1 359 ? 9.328 -7.177 14.433 1.00 55.16 398 LEU B C 1
ATOM 5020 O O . LEU B 1 359 ? 10.064 -6.223 14.691 1.00 54.13 398 LEU B O 1
ATOM 5025 N N . ASP C 1 15 ? 34.550 26.308 28.168 1.00 85.80 54 ASP C N 1
ATOM 5026 C CA . ASP C 1 15 ? 35.359 25.326 27.456 1.00 85.97 54 ASP C CA 1
ATOM 5027 C C . ASP C 1 15 ? 35.360 23.988 28.180 1.00 86.22 54 ASP C C 1
ATOM 5028 O O . ASP C 1 15 ? 35.765 22.968 27.624 1.00 86.82 54 ASP C O 1
ATOM 5033 N N . GLU C 1 16 ? 34.924 24.007 29.435 1.00 81.86 55 GLU C N 1
ATOM 5034 C CA . GLU C 1 16 ? 34.713 22.787 30.203 1.00 80.48 55 GLU C CA 1
ATOM 5035 C C . GLU C 1 16 ? 33.620 21.944 29.560 1.00 78.26 55 GLU C C 1
ATOM 5036 O O . GLU C 1 16 ? 33.579 20.725 29.723 1.00 77.98 55 GLU C O 1
ATOM 5042 N N . SER C 1 17 ? 32.735 22.615 28.829 1.00 77.06 56 SER C N 1
ATOM 5043 C CA . SER C 1 17 ? 31.606 21.969 28.170 1.00 75.57 56 SER C CA 1
ATOM 5044 C C . SER C 1 17 ? 32.066 21.071 27.020 1.00 73.08 56 SER C C 1
ATOM 5045 O O . SER C 1 17 ? 31.434 20.054 26.721 1.00 73.12 56 SER C O 1
ATOM 5048 N N . MET C 1 18 ? 33.171 21.453 26.383 1.00 58.86 57 MET C N 1
ATOM 5049 C CA . MET C 1 18 ? 33.746 20.669 25.293 1.00 54.91 57 MET C CA 1
ATOM 5050 C C . MET C 1 18 ? 34.309 19.353 25.815 1.00 51.76 57 MET C C 1
ATOM 5051 O O . MET C 1 18 ? 34.170 18.307 25.180 1.00 50.34 57 MET C O 1
ATOM 5056 N N . SER C 1 19 ? 34.942 19.420 26.981 1.00 46.21 58 SER C N 1
ATOM 5057 C CA . SER C 1 19 ? 35.525 18.249 27.618 1.00 43.95 58 SER C CA 1
ATOM 5058 C C . SER C 1 19 ? 34.462 17.230 27.996 1.00 42.96 58 SER C C 1
ATOM 5059 O O . SER C 1 19 ? 34.700 16.029 27.937 1.00 43.82 58 SER C O 1
ATOM 5062 N N . ILE C 1 20 ? 33.291 17.716 28.393 1.00 40.65 59 ILE C N 1
ATOM 5063 C CA . ILE C 1 20 ? 32.197 16.839 28.790 1.00 40.61 59 ILE C CA 1
ATOM 5064 C C . ILE C 1 20 ? 31.540 16.139 27.600 1.00 41.75 59 ILE C C 1
ATOM 5065 O O . ILE C 1 20 ? 31.235 14.948 27.663 1.00 41.72 59 ILE C O 1
ATOM 5070 N N . ASP C 1 21 ? 31.334 16.878 26.513 1.00 60.09 60 ASP C N 1
ATOM 5071 C CA . ASP C 1 21 ? 30.729 16.308 25.308 1.00 61.22 60 ASP C CA 1
ATOM 5072 C C . ASP C 1 21 ? 31.612 15.237 24.670 1.00 58.34 60 ASP C C 1
ATOM 5073 O O . ASP C 1 21 ? 31.117 14.216 24.187 1.00 57.62 60 ASP C O 1
ATOM 5078 N N . ASN C 1 22 ? 32.919 15.476 24.665 1.00 47.92 61 ASN C N 1
ATOM 5079 C CA . ASN C 1 22 ? 33.860 14.501 24.129 1.00 45.13 61 ASN C CA 1
ATOM 5080 C C . ASN C 1 22 ? 33.987 13.263 25.018 1.00 40.38 61 ASN C C 1
ATOM 5081 O O . ASN C 1 22 ? 34.118 12.151 24.514 1.00 40.30 61 ASN C O 1
ATOM 5086 N N . LEU C 1 23 ? 33.951 13.454 26.335 1.00 19.41 62 LEU C N 1
ATOM 5087 C CA . LEU C 1 23 ? 33.951 12.321 27.259 1.00 19.07 62 LEU C CA 1
ATOM 5088 C C . LEU C 1 23 ? 32.701 11.475 27.065 1.00 21.44 62 LEU C C 1
ATOM 5089 O O . LEU C 1 23 ? 32.755 10.248 27.134 1.00 21.12 62 LEU C O 1
ATOM 5094 N N . ARG C 1 24 ? 31.572 12.140 26.835 1.00 45.95 63 ARG C N 1
ATOM 5095 C CA . ARG C 1 24 ? 30.320 11.437 26.593 1.00 47.83 63 ARG C CA 1
ATOM 5096 C C . ARG C 1 24 ? 30.366 10.708 25.254 1.00 46.07 63 ARG C C 1
ATOM 5097 O O . ARG C 1 24 ? 29.886 9.581 25.142 1.00 46.06 63 ARG C O 1
ATOM 5105 N N . GLY C 1 25 ? 30.961 11.345 24.250 1.00 29.00 64 GLY C N 1
ATOM 5106 C CA . GLY C 1 25 ? 31.151 10.715 22.957 1.00 27.97 64 GLY C CA 1
ATOM 5107 C C . GLY C 1 25 ? 31.983 9.448 23.055 1.00 29.31 64 GLY C C 1
ATOM 5108 O O . GLY C 1 25 ? 31.648 8.423 22.455 1.00 29.81 64 GLY C O 1
ATOM 5109 N N . PHE C 1 26 ? 33.061 9.513 23.832 1.00 28.82 65 PHE C N 1
ATOM 5110 C CA . PHE C 1 26 ? 33.941 8.364 24.021 1.00 26.77 65 PHE C CA 1
ATOM 5111 C C . PHE C 1 26 ? 33.241 7.234 24.767 1.00 25.18 65 PHE C C 1
ATOM 5112 O O . PHE C 1 26 ? 33.333 6.069 24.379 1.00 25.49 65 PHE C O 1
ATOM 5120 N N . VAL C 1 27 ? 32.531 7.586 25.833 1.00 23.07 66 VAL C N 1
ATOM 5121 C CA . VAL C 1 27 ? 31.827 6.594 26.630 1.00 25.59 66 VAL C CA 1
ATOM 5122 C C . VAL C 1 27 ? 30.757 5.886 25.805 1.00 28.28 66 VAL C C 1
ATOM 5123 O O . VAL C 1 27 ? 30.713 4.653 25.759 1.00 26.43 66 VAL C O 1
ATOM 5127 N N . ASP C 1 28 ? 29.912 6.675 25.142 1.00 39.05 67 ASP C N 1
ATOM 5128 C CA . ASP C 1 28 ? 28.831 6.145 24.316 1.00 39.39 67 ASP C CA 1
ATOM 5129 C C . ASP C 1 28 ? 29.356 5.284 23.177 1.00 41.62 67 ASP C C 1
ATOM 5130 O O . ASP C 1 28 ? 28.671 4.372 22.713 1.00 44.69 67 ASP C O 1
ATOM 5135 N N . LEU C 1 29 ? 30.569 5.581 22.724 1.00 36.04 68 LEU C N 1
ATOM 5136 C CA . LEU C 1 29 ? 31.178 4.825 21.638 1.00 34.88 68 LEU C CA 1
ATOM 5137 C C . LEU C 1 29 ? 31.639 3.445 22.111 1.00 32.47 68 LEU C C 1
ATOM 5138 O O . LEU C 1 29 ? 31.873 2.550 21.302 1.00 32.44 68 LEU C O 1
ATOM 5143 N N . ASN C 1 30 ? 31.765 3.275 23.423 1.00 30.15 69 ASN C N 1
ATOM 5144 C CA . ASN C 1 30 ? 32.231 2.008 23.982 1.00 32.08 69 ASN C CA 1
ATOM 5145 C C . ASN C 1 30 ? 31.135 1.109 24.567 1.00 35.20 69 ASN C C 1
ATOM 5146 O O . ASN C 1 30 ? 31.285 -0.113 24.593 1.00 36.85 69 ASN C O 1
ATOM 5151 N N . VAL C 1 31 ? 30.045 1.710 25.037 1.00 36.75 70 VAL C N 1
ATOM 5152 C CA . VAL C 1 31 ? 28.999 0.960 25.733 1.00 38.81 70 VAL C CA 1
ATOM 5153 C C . VAL C 1 31 ? 28.346 -0.123 24.876 1.00 39.28 70 VAL C C 1
ATOM 5154 O O . VAL C 1 31 ? 28.236 0.009 23.657 1.00 38.44 70 VAL C O 1
ATOM 5158 N N . GLY C 1 32 ? 27.917 -1.195 25.537 1.00 46.34 71 GLY C N 1
ATOM 5159 C CA . GLY C 1 32 ? 27.308 -2.332 24.872 1.00 47.49 71 GLY C CA 1
ATOM 5160 C C . GLY C 1 32 ? 27.950 -3.647 25.276 1.00 48.77 71 GLY C C 1
ATOM 5161 O O . GLY C 1 32 ? 28.842 -3.679 26.125 1.00 47.97 71 GLY C O 1
ATOM 5162 N N . LYS C 1 33 ? 27.469 -4.740 24.691 1.00 59.44 72 LYS C N 1
ATOM 5163 C CA . LYS C 1 33 ? 28.086 -6.046 24.884 1.00 58.90 72 LYS C CA 1
ATOM 5164 C C . LYS C 1 33 ? 28.964 -6.363 23.682 1.00 55.96 72 LYS C C 1
ATOM 5165 O O . LYS C 1 33 ? 28.509 -6.316 22.539 1.00 56.22 72 LYS C O 1
ATOM 5171 N N . TRP C 1 34 ? 30.230 -6.661 23.949 1.00 30.51 73 TRP C N 1
ATOM 5172 C CA . TRP C 1 34 ? 31.200 -6.950 22.899 1.00 26.25 73 TRP C CA 1
ATOM 5173 C C . TRP C 1 34 ? 31.678 -8.384 22.995 1.00 23.69 73 TRP C C 1
ATOM 5174 O O . TRP C 1 34 ? 32.279 -8.782 23.990 1.00 22.41 73 TRP C O 1
ATOM 5185 N N . THR C 1 35 ? 31.373 -9.173 21.976 1.00 36.22 74 THR C N 1
ATOM 5186 C CA . THR C 1 35 ? 31.947 -10.506 21.859 1.00 37.48 74 THR C CA 1
ATOM 5187 C C . THR C 1 35 ? 33.138 -10.437 20.908 1.00 36.25 74 THR C C 1
ATOM 5188 O O . THR C 1 35 ? 33.030 -9.870 19.818 1.00 35.95 74 THR C O 1
ATOM 5192 N N . GLY C 1 36 ? 34.274 -10.997 21.317 1.00 26.64 75 GLY C N 1
ATOM 5193 C CA . GLY C 1 36 ? 35.484 -10.815 20.540 1.00 26.83 75 GLY C CA 1
ATOM 5194 C C . GLY C 1 36 ? 36.571 -11.869 20.620 1.00 25.48 75 GLY C C 1
ATOM 5195 O O . GLY C 1 36 ? 36.452 -12.840 21.357 1.00 23.72 75 GLY C O 1
ATOM 5196 N N . SER C 1 37 ? 37.639 -11.655 19.850 1.00 25.81 76 SER C N 1
ATOM 5197 C CA . SER C 1 37 ? 38.753 -12.587 19.777 1.00 25.63 76 SER C CA 1
ATOM 5198 C C . SER C 1 37 ? 40.090 -11.905 20.072 1.00 25.45 76 SER C C 1
ATOM 5199 O O . SER C 1 37 ? 40.503 -10.985 19.368 1.00 25.21 76 SER C O 1
ATOM 5202 N N . PHE C 1 38 ? 40.767 -12.379 21.109 1.00 20.32 77 PHE C N 1
ATOM 5203 C CA . PHE C 1 38 ? 42.073 -11.869 21.493 1.00 18.68 77 PHE C CA 1
ATOM 5204 C C . PHE C 1 38 ? 43.159 -12.582 20.696 1.00 20.42 77 PHE C C 1
ATOM 5205 O O . PHE C 1 38 ? 43.160 -13.806 20.590 1.00 22.50 77 PHE C O 1
ATOM 5213 N N . HIS C 1 39 ? 44.103 -11.822 20.159 1.00 19.33 78 HIS C N 1
ATOM 5214 C CA . HIS C 1 39 ? 45.195 -12.414 19.401 1.00 19.89 78 HIS C CA 1
ATOM 5215 C C . HIS C 1 39 ? 46.523 -11.914 19.932 1.00 21.07 78 HIS C C 1
ATOM 5216 O O . HIS C 1 39 ? 46.693 -10.717 20.139 1.00 22.80 78 HIS C O 1
ATOM 5223 N N . GLN C 1 40 ? 47.467 -12.822 20.151 1.00 15.53 79 GLN C N 1
ATOM 5224 C CA . GLN C 1 40 ? 48.810 -12.410 20.531 1.00 15.67 79 GLN C CA 1
ATOM 5225 C C . GLN C 1 40 ? 49.813 -12.777 19.458 1.00 15.58 79 GLN C C 1
ATOM 5226 O O . GLN C 1 40 ? 50.007 -13.953 19.156 1.00 18.34 79 GLN C O 1
ATOM 5232 N N . PHE C 1 41 ? 50.450 -11.764 18.882 1.00 15.42 80 PHE C N 1
ATOM 5233 C CA . PHE C 1 41 ? 51.463 -11.989 17.866 1.00 15.36 80 PHE C CA 1
ATOM 5234 C C . PHE C 1 41 ? 52.847 -11.681 18.409 1.00 15.58 80 PHE C C 1
ATOM 5235 O O . PHE C 1 41 ? 52.992 -11.026 19.436 1.00 16.04 80 PHE C O 1
ATOM 5243 N N . ASP C 1 42 ? 53.862 -12.184 17.721 1.00 34.32 81 ASP C N 1
ATOM 5244 C CA . ASP C 1 42 ? 55.238 -11.796 17.984 1.00 39.30 81 ASP C CA 1
ATOM 5245 C C . ASP C 1 42 ? 55.630 -10.735 16.960 1.00 40.20 81 ASP C C 1
ATOM 5246 O O . ASP C 1 42 ? 54.802 -10.337 16.137 1.00 38.50 81 ASP C O 1
ATOM 5251 N N . GLY C 1 43 ? 56.882 -10.291 16.996 1.00 45.80 82 GLY C N 1
ATOM 5252 C CA . GLY C 1 43 ? 57.342 -9.257 16.085 1.00 47.02 82 GLY C CA 1
ATOM 5253 C C . GLY C 1 43 ? 57.276 -9.603 14.602 1.00 48.39 82 GLY C C 1
ATOM 5254 O O . GLY C 1 43 ? 57.353 -8.716 13.754 1.00 50.27 82 GLY C O 1
ATOM 5255 N N . ASN C 1 44 ? 57.108 -10.881 14.281 1.00 44.34 83 ASN C N 1
ATOM 5256 C CA . ASN C 1 44 ? 57.078 -11.313 12.887 1.00 43.72 83 ASN C CA 1
ATOM 5257 C C . ASN C 1 44 ? 55.677 -11.676 12.409 1.00 43.67 83 ASN C C 1
ATOM 5258 O O . ASN C 1 44 ? 55.503 -12.256 11.335 1.00 45.02 83 ASN C O 1
ATOM 5263 N N . GLY C 1 45 ? 54.678 -11.314 13.205 1.00 33.91 84 GLY C N 1
ATOM 5264 C CA . GLY C 1 45 ? 53.294 -11.478 12.806 1.00 33.17 84 GLY C CA 1
ATOM 5265 C C . GLY C 1 45 ? 52.765 -12.885 12.970 1.00 34.14 84 GLY C C 1
ATOM 5266 O O . GLY C 1 45 ? 51.694 -13.210 12.461 1.00 34.52 84 GLY C O 1
ATOM 5267 N N . ASN C 1 46 ? 53.533 -13.721 13.662 1.00 42.01 85 ASN C N 1
ATOM 5268 C CA . ASN C 1 46 ? 53.141 -15.098 13.951 1.00 41.31 85 ASN C CA 1
ATOM 5269 C C . ASN C 1 46 ? 52.115 -15.172 15.085 1.00 39.31 85 ASN C C 1
ATOM 5270 O O . ASN C 1 46 ? 52.382 -14.704 16.190 1.00 38.95 85 ASN C O 1
ATOM 5275 N N . LEU C 1 47 ? 50.952 -15.764 14.823 1.00 34.76 86 LEU C N 1
ATOM 5276 C CA . LEU C 1 47 ? 49.936 -15.927 15.863 1.00 33.24 86 LEU C CA 1
ATOM 5277 C C . LEU C 1 47 ? 50.404 -16.907 16.941 1.00 34.40 86 LEU C C 1
ATOM 5278 O O . LEU C 1 47 ? 50.732 -18.057 16.644 1.00 34.96 86 LEU C O 1
ATOM 5283 N N . LEU C 1 48 ? 50.462 -16.439 18.187 1.00 31.77 87 LEU C N 1
ATOM 5284 C CA . LEU C 1 48 ? 50.886 -17.279 19.308 1.00 29.86 87 LEU C CA 1
ATOM 5285 C C . LEU C 1 48 ? 49.693 -17.891 20.035 1.00 29.05 87 LEU C C 1
ATOM 5286 O O . LEU C 1 48 ? 49.718 -19.067 20.393 1.00 27.44 87 LEU C O 1
ATOM 5291 N N . HIS C 1 49 ? 48.663 -17.078 20.269 1.00 24.02 88 HIS C N 1
ATOM 5292 C CA . HIS C 1 49 ? 47.450 -17.535 20.940 1.00 22.53 88 HIS C CA 1
ATOM 5293 C C . HIS C 1 49 ? 46.235 -16.754 20.471 1.00 21.62 88 HIS C C 1
ATOM 5294 O O . HIS C 1 49 ? 46.280 -15.530 20.338 1.00 25.03 88 HIS C O 1
ATOM 5301 N N . LYS C 1 50 ? 45.140 -17.463 20.234 1.00 18.88 89 LYS C N 1
ATOM 5302 C CA . LYS C 1 50 ? 43.879 -16.813 19.940 1.00 20.22 89 LYS C CA 1
ATOM 5303 C C . LYS C 1 50 ? 42.900 -17.236 21.026 1.00 23.68 89 LYS C C 1
ATOM 5304 O O . LYS C 1 50 ? 42.638 -18.422 21.209 1.00 28.57 89 LYS C O 1
ATOM 5310 N N . ILE C 1 51 ? 42.380 -16.263 21.764 1.00 16.60 90 ILE C N 1
ATOM 5311 C CA . ILE C 1 51 ? 41.560 -16.543 22.934 1.00 16.30 90 ILE C CA 1
ATOM 5312 C C . ILE C 1 51 ? 40.198 -15.873 22.831 1.00 20.29 90 ILE C C 1
ATOM 5313 O O . ILE C 1 51 ? 40.097 -14.679 22.556 1.00 22.95 90 ILE C O 1
ATOM 5318 N N . ASP C 1 52 ? 39.146 -16.651 23.040 1.00 34.45 91 ASP C N 1
ATOM 5319 C CA . ASP C 1 52 ? 37.799 -16.109 23.012 1.00 36.17 91 ASP C CA 1
ATOM 5320 C C . ASP C 1 52 ? 37.583 -15.168 24.189 1.00 35.39 91 ASP C C 1
ATOM 5321 O O . ASP C 1 52 ? 37.887 -15.516 25.329 1.00 37.04 91 ASP C O 1
ATOM 5326 N N . THR C 1 53 ? 37.068 -13.973 23.911 1.00 27.15 92 THR C N 1
ATOM 5327 C CA . THR C 1 53 ? 36.807 -12.984 24.956 1.00 25.92 92 THR C CA 1
ATOM 5328 C C . THR C 1 53 ? 35.447 -12.311 24.775 1.00 26.00 92 THR C C 1
ATOM 5329 O O . THR C 1 53 ? 34.949 -12.174 23.656 1.00 26.06 92 THR C O 1
ATOM 5333 N N . ARG C 1 54 ? 34.863 -11.873 25.885 1.00 41.75 93 ARG C N 1
ATOM 5334 C CA . ARG C 1 54 ? 33.653 -11.063 25.867 1.00 43.68 93 ARG C CA 1
ATOM 5335 C C . ARG C 1 54 ? 33.887 -9.806 26.704 1.00 44.10 93 ARG C C 1
ATOM 5336 O O . ARG C 1 54 ? 34.499 -9.882 27.767 1.00 45.92 93 ARG C O 1
ATOM 5344 N N . LEU C 1 55 ? 33.385 -8.661 26.244 1.00 29.21 94 LEU C N 1
ATOM 5345 C CA . LEU C 1 55 ? 33.579 -7.399 26.957 1.00 28.05 94 LEU C CA 1
ATOM 5346 C C . LEU C 1 55 ? 32.267 -6.656 27.157 1.00 28.28 94 LEU C C 1
ATOM 5347 O O . LEU C 1 55 ? 31.571 -6.340 26.198 1.00 28.24 94 LEU C O 1
ATOM 5352 N N . SER C 1 56 ? 31.949 -6.355 28.410 1.00 38.24 95 SER C N 1
ATOM 5353 C CA . SER C 1 56 ? 30.708 -5.665 28.743 1.00 39.74 95 SER C CA 1
ATOM 5354 C C . SER C 1 56 ? 31.003 -4.257 29.232 1.00 38.82 95 SER C C 1
ATOM 5355 O O . SER C 1 56 ? 31.593 -4.077 30.295 1.00 39.98 95 SER C O 1
ATOM 5358 N N . ALA C 1 57 ? 30.579 -3.263 28.458 1.00 28.90 96 ALA C N 1
ATOM 5359 C CA . ALA C 1 57 ? 30.869 -1.867 28.774 1.00 30.03 96 ALA C CA 1
ATOM 5360 C C . ALA C 1 57 ? 29.610 -1.044 29.049 1.00 30.44 96 ALA C C 1
ATOM 5361 O O . ALA C 1 57 ? 28.679 -1.025 28.249 1.00 30.32 96 ALA C O 1
ATOM 5363 N N . SER C 1 58 ? 29.596 -0.350 30.180 1.00 39.50 97 SER C N 1
ATOM 5364 C CA . SER C 1 58 ? 28.439 0.449 30.568 1.00 41.30 97 SER C CA 1
ATOM 5365 C C . SER C 1 58 ? 28.863 1.802 31.118 1.00 43.26 97 SER C C 1
ATOM 5366 O O . SER C 1 58 ? 30.047 2.048 31.339 1.00 42.65 97 SER C O 1
ATOM 5369 N N . SER C 1 59 ? 27.890 2.682 31.334 1.00 47.78 98 SER C N 1
ATOM 5370 C CA . SER C 1 59 ? 28.173 3.998 31.897 1.00 48.16 98 SER C CA 1
ATOM 5371 C C . SER C 1 59 ? 27.414 4.270 33.192 1.00 48.62 98 SER C C 1
ATOM 5372 O O . SER C 1 59 ? 26.380 3.663 33.469 1.00 48.79 98 SER C O 1
ATOM 5375 N N . TYR C 1 60 ? 27.961 5.182 33.986 1.00 57.51 99 TYR C N 1
ATOM 5376 C CA . TYR C 1 60 ? 27.334 5.631 35.217 1.00 59.41 99 TYR C CA 1
ATOM 5377 C C . TYR C 1 60 ? 27.566 7.129 35.372 1.00 58.80 99 TYR C C 1
ATOM 5378 O O . TYR C 1 60 ? 28.506 7.679 34.799 1.00 59.24 99 TYR C O 1
ATOM 5387 N N . GLY C 1 61 ? 26.704 7.787 36.139 1.00 43.73 100 GLY C N 1
ATOM 5388 C CA . GLY C 1 61 ? 26.823 9.216 36.363 1.00 41.92 100 GLY C CA 1
ATOM 5389 C C . GLY C 1 61 ? 26.469 10.030 35.136 1.00 40.22 100 GLY C C 1
ATOM 5390 O O . GLY C 1 61 ? 26.137 9.481 34.084 1.00 37.75 100 GLY C O 1
ATOM 5391 N N . GLU C 1 62 ? 26.542 11.349 35.271 1.00 41.59 101 GLU C N 1
ATOM 5392 C CA . GLU C 1 62 ? 26.214 12.238 34.169 1.00 43.11 101 GLU C CA 1
ATOM 5393 C C . GLU C 1 62 ? 27.194 13.392 34.115 1.00 46.23 101 GLU C C 1
ATOM 5394 O O . GLU C 1 62 ? 27.904 13.656 35.085 1.00 47.88 101 GLU C O 1
ATOM 5396 N N . ASP C 1 63 ? 27.225 14.071 32.973 1.00 63.07 102 ASP C N 1
ATOM 5397 C CA . ASP C 1 63 ? 28.089 15.228 32.773 1.00 65.20 102 ASP C CA 1
ATOM 5398 C C . ASP C 1 63 ? 29.559 14.948 33.122 1.00 67.27 102 ASP C C 1
ATOM 5399 O O . ASP C 1 63 ? 30.121 13.935 32.698 1.00 67.75 102 ASP C O 1
ATOM 5404 N N . GLU C 1 64 ? 30.171 15.840 33.899 1.00 62.52 103 GLU C N 1
ATOM 5405 C CA . GLU C 1 64 ? 31.595 15.731 34.215 1.00 60.28 103 GLU C CA 1
ATOM 5406 C C . GLU C 1 64 ? 31.929 14.529 35.101 1.00 58.49 103 GLU C C 1
ATOM 5407 O O . GLU C 1 64 ? 33.097 14.166 35.244 1.00 59.54 103 GLU C O 1
ATOM 5413 N N . LEU C 1 65 ? 30.906 13.908 35.682 1.00 46.75 104 LEU C N 1
ATOM 5414 C CA . LEU C 1 65 ? 31.111 12.740 36.533 1.00 46.20 104 LEU C CA 1
ATOM 5415 C C . LEU C 1 65 ? 30.830 11.444 35.796 1.00 44.05 104 LEU C C 1
ATOM 5416 O O . LEU C 1 65 ? 30.758 10.376 36.406 1.00 44.11 104 LEU C O 1
ATOM 5421 N N . LEU C 1 66 ? 30.659 11.545 34.483 1.00 40.15 105 LEU C N 1
ATOM 5422 C CA . LEU C 1 66 ? 30.396 10.373 33.664 1.00 38.85 105 LEU C CA 1
ATOM 5423 C C . LEU C 1 66 ? 31.575 9.413 33.736 1.00 36.82 105 LEU C C 1
ATOM 5424 O O . LEU C 1 66 ? 32.727 9.835 33.693 1.00 37.78 105 LEU C O 1
ATOM 5429 N N . SER C 1 67 ? 31.287 8.126 33.878 1.00 36.02 106 SER C N 1
ATOM 5430 C CA . SER C 1 67 ? 32.346 7.130 33.969 1.00 36.57 106 SER C CA 1
ATOM 5431 C C . SER C 1 67 ? 32.016 5.917 33.109 1.00 37.29 106 SER C C 1
ATOM 5432 O O . SER C 1 67 ? 30.851 5.598 32.901 1.00 40.14 106 SER C O 1
ATOM 5435 N N . LEU C 1 68 ? 33.047 5.254 32.601 1.00 33.58 107 LEU C N 1
ATOM 5436 C CA . LEU C 1 68 ? 32.871 4.043 31.811 1.00 34.17 107 LEU C CA 1
ATOM 5437 C C . LEU C 1 68 ? 33.429 2.824 32.539 1.00 38.88 107 LEU C C 1
ATOM 5438 O O . LEU C 1 68 ? 34.641 2.697 32.717 1.00 41.19 107 LEU C O 1
ATOM 5443 N N . ASN C 1 69 ? 32.543 1.939 32.976 1.00 60.55 108 ASN C N 1
ATOM 5444 C CA . ASN C 1 69 ? 32.956 0.677 33.575 1.00 61.49 108 ASN C CA 1
ATOM 5445 C C . ASN C 1 69 ? 32.908 -0.439 32.541 1.00 59.72 108 ASN C C 1
ATOM 5446 O O . ASN C 1 69 ? 31.981 -0.505 31.735 1.00 60.57 108 ASN C O 1
ATOM 5451 N N . GLN C 1 70 ? 33.912 -1.307 32.545 1.00 36.11 109 GLN C N 1
ATOM 5452 C CA . GLN C 1 70 ? 33.910 -2.424 31.611 1.00 33.71 109 GLN C CA 1
ATOM 5453 C C . GLN C 1 70 ? 34.502 -3.691 32.203 1.00 30.41 109 GLN C C 1
ATOM 5454 O O . GLN C 1 70 ? 35.501 -3.649 32.914 1.00 29.53 109 GLN C O 1
ATOM 5460 N N . SER C 1 71 ? 33.866 -4.820 31.904 1.00 29.24 110 SER C N 1
ATOM 5461 C CA . SER C 1 71 ? 34.345 -6.111 32.374 1.00 30.60 110 SER C CA 1
ATOM 5462 C C . SER C 1 71 ? 34.740 -6.999 31.209 1.00 30.51 110 SER C C 1
ATOM 5463 O O . SER C 1 71 ? 33.992 -7.152 30.242 1.00 29.54 110 SER C O 1
ATOM 5466 N N . LEU C 1 72 ? 35.931 -7.576 31.312 1.00 28.41 111 LEU C N 1
ATOM 5467 C CA . LEU C 1 72 ? 36.431 -8.483 30.298 1.00 26.70 111 LEU C CA 1
ATOM 5468 C C . LEU C 1 72 ? 36.272 -9.911 30.804 1.00 29.92 111 LEU C C 1
ATOM 5469 O O . LEU C 1 72 ? 36.713 -10.237 31.905 1.00 32.53 111 LEU C O 1
ATOM 5474 N N . TYR C 1 73 ? 35.642 -10.758 29.996 1.00 36.42 112 TYR C N 1
ATOM 5475 C CA . TYR C 1 73 ? 35.439 -12.159 30.350 1.00 35.95 112 TYR C CA 1
ATOM 5476 C C . TYR C 1 73 ? 36.297 -13.040 29.456 1.00 35.76 112 TYR C C 1
ATOM 5477 O O . TYR C 1 73 ? 36.225 -12.948 28.229 1.00 35.99 112 TYR C O 1
ATOM 5486 N N . ILE C 1 74 ? 37.118 -13.881 30.074 1.00 27.12 113 ILE C N 1
ATOM 5487 C CA . ILE C 1 74 ? 38.088 -14.681 29.338 1.00 26.82 113 ILE C CA 1
ATOM 5488 C C . ILE C 1 74 ? 37.713 -16.158 29.330 1.00 30.25 113 ILE C C 1
ATOM 5489 O O . ILE C 1 74 ? 37.350 -16.710 30.366 1.00 31.08 113 ILE C O 1
ATOM 5494 N N . LYS C 1 75 ? 37.788 -16.790 28.160 1.00 43.80 114 LYS C N 1
ATOM 5495 C CA . LYS C 1 75 ? 37.440 -18.208 28.035 1.00 44.96 114 LYS C CA 1
ATOM 5496 C C . LYS C 1 75 ? 38.556 -19.117 28.537 1.00 44.09 114 LYS C C 1
ATOM 5497 O O . LYS C 1 75 ? 39.690 -19.067 28.058 1.00 43.97 114 LYS C O 1
ATOM 5503 N N . GLN C 1 76 ? 38.193 -19.967 29.489 1.00 45.23 115 GLN C N 1
ATOM 5504 C CA . GLN C 1 76 ? 39.084 -20.951 30.098 1.00 46.56 115 GLN C CA 1
ATOM 5505 C C . GLN C 1 76 ? 39.030 -22.297 29.384 1.00 47.06 115 GLN C C 1
ATOM 5506 O O . GLN C 1 76 ? 37.963 -22.900 29.278 1.00 49.38 115 GLN C O 1
ATOM 5512 N N . PRO C 1 77 ? 40.178 -22.759 28.871 1.00 41.42 116 PRO C N 1
ATOM 5513 C CA . PRO C 1 77 ? 40.267 -24.016 28.108 1.00 43.19 116 PRO C CA 1
ATOM 5514 C C . PRO C 1 77 ? 39.833 -25.262 28.895 1.00 43.22 116 PRO C C 1
ATOM 5515 O O . PRO C 1 77 ? 40.001 -25.340 30.113 1.00 42.38 116 PRO C O 1
ATOM 5519 N N . PRO C 1 91 ? 32.418 -24.821 29.027 1.00 63.32 130 PRO C N 1
ATOM 5520 C CA . PRO C 1 91 ? 33.318 -23.661 28.986 1.00 62.86 130 PRO C CA 1
ATOM 5521 C C . PRO C 1 91 ? 33.034 -22.669 30.115 1.00 61.17 130 PRO C C 1
ATOM 5522 O O . PRO C 1 91 ? 32.000 -21.998 30.103 1.00 59.43 130 PRO C O 1
ATOM 5526 N N . GLU C 1 92 ? 33.934 -22.599 31.092 1.00 70.78 131 GLU C N 1
ATOM 5527 C CA . GLU C 1 92 ? 33.807 -21.630 32.178 1.00 72.58 131 GLU C CA 1
ATOM 5528 C C . GLU C 1 92 ? 34.498 -20.302 31.858 1.00 70.77 131 GLU C C 1
ATOM 5529 O O . GLU C 1 92 ? 35.601 -20.280 31.314 1.00 70.17 131 GLU C O 1
ATOM 5535 N N . TRP C 1 93 ? 33.846 -19.201 32.219 1.00 63.39 132 TRP C N 1
ATOM 5536 C CA . TRP C 1 93 ? 34.369 -17.867 31.947 1.00 62.09 132 TRP C CA 1
ATOM 5537 C C . TRP C 1 93 ? 34.838 -17.172 33.224 1.00 60.11 132 TRP C C 1
ATOM 5538 O O . TRP C 1 93 ? 34.224 -17.310 34.286 1.00 60.41 132 TRP C O 1
ATOM 5549 N N . VAL C 1 94 ? 35.930 -16.423 33.107 1.00 45.82 133 VAL C N 1
ATOM 5550 C CA . VAL C 1 94 ? 36.465 -15.666 34.233 1.00 44.28 133 VAL C CA 1
ATOM 5551 C C . VAL C 1 94 ? 36.480 -14.166 33.926 1.00 41.49 133 VAL C C 1
ATOM 5552 O O . VAL C 1 94 ? 36.807 -13.737 32.817 1.00 39.64 133 VAL C O 1
ATOM 5556 N N . GLU C 1 95 ? 36.100 -13.381 34.926 1.00 50.88 134 GLU C N 1
ATOM 5557 C CA . GLU C 1 95 ? 35.947 -11.943 34.784 1.00 50.35 134 GLU C CA 1
ATOM 5558 C C . GLU C 1 95 ? 37.212 -11.204 35.189 1.00 50.47 134 GLU C C 1
ATOM 5559 O O . GLU C 1 95 ? 37.853 -11.554 36.176 1.00 52.48 134 GLU C O 1
ATOM 5565 N N . TYR C 1 96 ? 37.573 -10.190 34.411 1.00 37.44 135 TYR C N 1
ATOM 5566 C CA . TYR C 1 96 ? 38.629 -9.261 34.789 1.00 34.73 135 TYR C CA 1
ATOM 5567 C C . TYR C 1 96 ? 38.026 -7.873 34.903 1.00 33.69 135 TYR C C 1
ATOM 5568 O O . TYR C 1 96 ? 37.382 -7.402 33.965 1.00 31.91 135 TYR C O 1
ATOM 5577 N N . LYS C 1 97 ? 38.216 -7.227 36.052 1.00 49.22 136 LYS C N 1
ATOM 5578 C CA . LYS C 1 97 ? 37.721 -5.861 36.241 1.00 50.08 136 LYS C CA 1
ATOM 5579 C C . LYS C 1 97 ? 38.698 -4.826 35.692 1.00 45.79 136 LYS C C 1
ATOM 5580 O O . LYS C 1 97 ? 39.702 -4.498 36.330 1.00 46.31 136 LYS C O 1
ATOM 5586 N N . ILE C 1 98 ? 38.389 -4.316 34.503 1.00 18.22 137 ILE C N 1
ATOM 5587 C CA . ILE C 1 98 ? 39.184 -3.277 33.868 1.00 17.94 137 ILE C CA 1
ATOM 5588 C C . ILE C 1 98 ? 39.015 -1.971 34.632 1.00 18.10 137 ILE C C 1
ATOM 5589 O O . ILE C 1 98 ? 37.917 -1.666 35.097 1.00 18.24 137 ILE C O 1
ATOM 5594 N N . LYS C 1 99 ? 40.111 -1.225 34.784 1.00 30.21 138 LYS C N 1
ATOM 5595 C CA . LYS C 1 99 ? 40.086 0.079 35.441 1.00 28.97 138 LYS C CA 1
ATOM 5596 C C . LYS C 1 99 ? 38.968 0.977 34.939 1.00 29.23 138 LYS C C 1
ATOM 5597 O O . LYS C 1 99 ? 38.735 1.096 33.731 1.00 28.29 138 LYS C O 1
ATOM 5603 N N . GLU C 1 100 ? 38.276 1.602 35.884 1.00 43.14 139 GLU C N 1
ATOM 5604 C CA . GLU C 1 100 ? 37.222 2.546 35.557 1.00 45.29 139 GLU C CA 1
ATOM 5605 C C . GLU C 1 100 ? 37.801 3.711 34.769 1.00 41.90 139 GLU C C 1
ATOM 5606 O O . GLU C 1 100 ? 38.878 4.215 35.088 1.00 41.61 139 GLU C O 1
ATOM 5612 N N . THR C 1 101 ? 37.075 4.132 33.740 1.00 28.26 140 THR C N 1
ATOM 5613 C CA . THR C 1 101 ? 37.476 5.263 32.917 1.00 27.80 140 THR C CA 1
ATOM 5614 C C . THR C 1 101 ? 36.604 6.477 33.221 1.00 28.71 140 THR C C 1
ATOM 5615 O O . THR C 1 101 ? 35.388 6.419 33.082 1.00 31.54 140 THR C O 1
ATOM 5619 N N . ASN C 1 102 ? 37.220 7.574 33.642 1.00 24.67 141 ASN C N 1
ATOM 5620 C CA . ASN C 1 102 ? 36.467 8.789 33.940 1.00 23.76 141 ASN C CA 1
ATOM 5621 C C . ASN C 1 102 ? 37.208 10.024 33.454 1.00 21.66 141 ASN C C 1
ATOM 5622 O O . ASN C 1 102 ? 38.242 9.899 32.810 1.00 23.04 141 ASN C O 1
ATOM 5627 N N . MET C 1 103 ? 36.687 11.208 33.767 1.00 19.60 142 MET C N 1
ATOM 5628 C CA . MET C 1 103 ? 37.280 12.466 33.299 1.00 18.92 142 MET C CA 1
ATOM 5629 C C . MET C 1 103 ? 38.715 12.650 33.787 1.00 21.37 142 MET C C 1
ATOM 5630 O O . MET C 1 103 ? 39.544 13.241 33.101 1.00 26.64 142 MET C O 1
ATOM 5635 N N . PHE C 1 104 ? 39.014 12.125 34.967 1.00 18.00 143 PHE C N 1
ATOM 5636 C CA . PHE C 1 104 ? 40.353 12.246 35.523 1.00 18.15 143 PHE C CA 1
ATOM 5637 C C . PHE C 1 104 ? 41.346 11.324 34.803 1.00 20.10 143 PHE C C 1
ATOM 5638 O O . PHE C 1 104 ? 42.433 11.764 34.424 1.00 21.15 143 PHE C O 1
ATOM 5646 N N . THR C 1 105 ? 40.968 10.066 34.582 1.00 25.53 144 THR C N 1
ATOM 5647 C CA . THR C 1 105 ? 41.899 9.091 34.013 1.00 27.27 144 THR C CA 1
ATOM 5648 C C . THR C 1 105 ? 42.221 9.326 32.542 1.00 31.81 144 THR C C 1
ATOM 5649 O O . THR C 1 105 ? 43.375 9.201 32.141 1.00 36.27 144 THR C O 1
ATOM 5653 N N . VAL C 1 106 ? 41.215 9.661 31.738 1.00 36.48 145 VAL C N 1
ATOM 5654 C CA . VAL C 1 106 ? 41.426 9.865 30.302 1.00 36.58 145 VAL C CA 1
ATOM 5655 C C . VAL C 1 106 ? 42.411 10.990 30.014 1.00 36.66 145 VAL C C 1
ATOM 5656 O O . VAL C 1 106 ? 43.119 10.966 29.008 1.00 34.30 145 VAL C O 1
ATOM 5660 N N . ASP C 1 107 ? 42.458 11.971 30.908 1.00 60.64 146 ASP C N 1
ATOM 5661 C CA . ASP C 1 107 ? 43.275 13.156 30.696 1.00 64.42 146 ASP C CA 1
ATOM 5662 C C . ASP C 1 107 ? 44.653 12.973 31.331 1.00 65.27 146 ASP C C 1
ATOM 5663 O O . ASP C 1 107 ? 45.677 13.211 30.683 1.00 66.20 146 ASP C O 1
ATOM 5668 N N . LYS C 1 108 ? 44.670 12.551 32.596 1.00 40.09 147 LYS C N 1
ATOM 5669 C CA . LYS C 1 108 ? 45.908 12.476 33.372 1.00 36.22 147 LYS C CA 1
ATOM 5670 C C . LYS C 1 108 ? 46.698 11.198 33.121 1.00 32.62 147 LYS C C 1
ATOM 5671 O O . LYS C 1 108 ? 47.925 11.224 33.069 1.00 31.86 147 LYS C O 1
ATOM 5677 N N . TYR C 1 109 ? 45.987 10.086 32.954 1.00 29.40 148 TYR C N 1
ATOM 5678 C CA . TYR C 1 109 ? 46.618 8.774 32.866 1.00 27.68 148 TYR C CA 1
ATOM 5679 C C . TYR C 1 109 ? 46.709 8.229 31.449 1.00 27.42 148 TYR C C 1
ATOM 5680 O O . TYR C 1 109 ? 47.755 7.750 31.017 1.00 28.89 148 TYR C O 1
ATOM 5689 N N . GLN C 1 110 ? 45.604 8.304 30.724 1.00 20.39 149 GLN C N 1
ATOM 5690 C CA . GLN C 1 110 ? 45.509 7.629 29.444 1.00 18.47 149 GLN C CA 1
ATOM 5691 C C . GLN C 1 110 ? 45.921 8.501 28.262 1.00 16.91 149 GLN C C 1
ATOM 5692 O O . GLN C 1 110 ? 46.188 7.980 27.174 1.00 15.99 149 GLN C O 1
ATOM 5698 N N . GLN C 1 111 ? 46.012 9.811 28.498 1.00 16.32 150 GLN C N 1
ATOM 5699 C CA . GLN C 1 111 ? 46.333 10.788 27.456 1.00 17.27 150 GLN C CA 1
ATOM 5700 C C . GLN C 1 111 ? 45.520 10.498 26.207 1.00 18.62 150 GLN C C 1
ATOM 5701 O O . GLN C 1 111 ? 46.068 10.358 25.114 1.00 18.06 150 GLN C O 1
ATOM 5707 N N . ILE C 1 112 ? 44.210 10.404 26.395 1.00 25.69 151 ILE C N 1
ATOM 5708 C CA . ILE C 1 112 ? 43.297 9.951 25.360 1.00 25.48 151 ILE C CA 1
ATOM 5709 C C . ILE C 1 112 ? 43.412 10.786 24.083 1.00 25.33 151 ILE C C 1
ATOM 5710 O O . ILE C 1 112 ? 43.426 12.017 24.120 1.00 25.08 151 ILE C O 1
ATOM 5715 N N . GLY C 1 113 ? 43.546 10.101 22.956 1.00 21.48 152 GLY C N 1
ATOM 5716 C CA . GLY C 1 113 ? 43.381 10.739 21.667 1.00 22.71 152 GLY C CA 1
ATOM 5717 C C . GLY C 1 113 ? 42.045 10.260 21.139 1.00 23.65 152 GLY C C 1
ATOM 5718 O O . GLY C 1 113 ? 41.879 9.072 20.875 1.00 24.47 152 GLY C O 1
ATOM 5719 N N . PHE C 1 114 ? 41.085 11.166 20.994 1.00 19.30 153 PHE C N 1
ATOM 5720 C CA . PHE C 1 114 ? 39.732 10.744 20.660 1.00 19.37 153 PHE C CA 1
ATOM 5721 C C . PHE C 1 114 ? 39.168 11.452 19.440 1.00 19.63 153 PHE C C 1
ATOM 5722 O O . PHE C 1 114 ? 39.222 12.682 19.338 1.00 21.20 153 PHE C O 1
ATOM 5730 N N . PHE C 1 115 ? 38.634 10.660 18.514 1.00 18.03 154 PHE C N 1
ATOM 5731 C CA . PHE C 1 115 ? 38.050 11.187 17.284 1.00 19.36 154 PHE C CA 1
ATOM 5732 C C . PHE C 1 115 ? 36.563 10.874 17.222 1.00 22.47 154 PHE C C 1
ATOM 5733 O O . PHE C 1 115 ? 36.177 9.757 16.877 1.00 24.20 154 PHE C O 1
ATOM 5741 N N . PRO C 1 116 ? 35.722 11.867 17.551 1.00 25.88 155 PRO C N 1
ATOM 5742 C CA . PRO C 1 116 ? 34.269 11.675 17.631 1.00 25.28 155 PRO C CA 1
ATOM 5743 C C . PRO C 1 116 ? 33.647 11.355 16.273 1.00 23.40 155 PRO C C 1
ATOM 5744 O O . PRO C 1 116 ? 32.943 10.351 16.136 1.00 20.67 155 PRO C O 1
ATOM 5748 N N . LYS C 1 117 ? 33.922 12.196 15.280 1.00 26.02 156 LYS C N 1
ATOM 5749 C CA . LYS C 1 117 ? 33.345 12.037 13.948 1.00 26.82 156 LYS C CA 1
ATOM 5750 C C . LYS C 1 117 ? 33.824 10.761 13.239 1.00 27.62 156 LYS C C 1
ATOM 5751 O O . LYS C 1 117 ? 33.040 10.100 12.556 1.00 29.27 156 LYS C O 1
ATOM 5757 N N . GLU C 1 118 ? 35.098 10.413 13.406 1.00 20.84 157 GLU C N 1
ATOM 5758 C CA . GLU C 1 118 ? 35.677 9.267 12.700 1.00 17.57 157 GLU C CA 1
ATOM 5759 C C . GLU C 1 118 ? 35.532 7.979 13.488 1.00 17.60 157 GLU C C 1
ATOM 5760 O O . GLU C 1 118 ? 35.758 6.894 12.959 1.00 17.44 157 GLU C O 1
ATOM 5766 N N . ARG C 1 119 ? 35.163 8.113 14.757 1.00 23.95 158 ARG C N 1
ATOM 5767 C CA . ARG C 1 119 ? 34.972 6.971 15.648 1.00 24.75 158 ARG C CA 1
ATOM 5768 C C . ARG C 1 119 ? 36.257 6.149 15.785 1.00 24.52 158 ARG C C 1
ATOM 5769 O O . ARG C 1 119 ? 36.339 5.010 15.318 1.00 21.24 158 ARG C O 1
ATOM 5777 N N . ALA C 1 120 ? 37.262 6.756 16.415 1.00 18.77 159 ALA C N 1
ATOM 5778 C CA . ALA C 1 120 ? 38.544 6.106 16.665 1.00 14.71 159 ALA C CA 1
ATOM 5779 C C . ALA C 1 120 ? 39.142 6.671 17.944 1.00 16.41 159 ALA C C 1
ATOM 5780 O O . ALA C 1 120 ? 38.825 7.796 18.327 1.00 18.75 159 ALA C O 1
ATOM 5782 N N . PHE C 1 121 ? 39.996 5.898 18.611 1.00 16.38 160 PHE C N 1
ATOM 5783 C CA . PHE C 1 121 ? 40.699 6.406 19.791 1.00 14.77 160 PHE C CA 1
ATOM 5784 C C . PHE C 1 121 ? 42.008 5.674 20.124 1.00 15.71 160 PHE C C 1
ATOM 5785 O O . PHE C 1 121 ? 42.175 4.497 19.806 1.00 17.08 160 PHE C O 1
ATOM 5793 N N . SER C 1 122 ? 42.925 6.399 20.762 1.00 14.45 161 SER C N 1
ATOM 5794 C CA . SER C 1 122 ? 44.174 5.848 21.270 1.00 14.60 161 SER C CA 1
ATOM 5795 C C . SER C 1 122 ? 44.232 6.069 22.775 1.00 15.96 161 SER C C 1
ATOM 5796 O O . SER C 1 122 ? 43.820 7.117 23.267 1.00 20.54 161 SER C O 1
ATOM 5799 N N . LEU C 1 123 ? 44.751 5.091 23.506 1.00 15.08 162 LEU C N 1
ATOM 5800 C CA . LEU C 1 123 ? 44.862 5.205 24.954 1.00 15.40 162 LEU C CA 1
ATOM 5801 C C . LEU C 1 123 ? 46.211 4.676 25.447 1.00 15.58 162 LEU C C 1
ATOM 5802 O O . LEU C 1 123 ? 46.769 3.740 24.868 1.00 15.49 162 LEU C O 1
ATOM 5807 N N . ARG C 1 124 ? 46.734 5.275 26.512 1.00 15.85 163 ARG C N 1
ATOM 5808 C CA . ARG C 1 124 ? 47.919 4.744 27.162 1.00 16.07 163 ARG C CA 1
ATOM 5809 C C . ARG C 1 124 ? 47.469 3.907 28.345 1.00 16.34 163 ARG C C 1
ATOM 5810 O O . ARG C 1 124 ? 46.494 4.242 29.016 1.00 19.20 163 ARG C O 1
ATOM 5818 N N . TYR C 1 125 ? 48.160 2.799 28.579 1.00 16.46 164 TYR C N 1
ATOM 5819 C CA . TYR C 1 125 ? 47.973 2.043 29.800 1.00 16.77 164 TYR C CA 1
ATOM 5820 C C . TYR C 1 125 ? 49.243 2.169 30.632 1.00 17.07 164 TYR C C 1
ATOM 5821 O O . TYR C 1 125 ? 50.336 2.323 30.088 1.00 17.00 164 TYR C O 1
ATOM 5830 N N . GLN C 1 126 ? 49.092 2.184 31.950 1.00 27.43 165 GLN C N 1
ATOM 5831 C CA . GLN C 1 126 ? 50.240 2.298 32.832 1.00 31.09 165 GLN C CA 1
ATOM 5832 C C . GLN C 1 126 ? 50.990 0.982 32.878 1.00 33.43 165 GLN C C 1
ATOM 5833 O O . GLN C 1 126 ? 52.202 0.956 33.079 1.00 37.42 165 GLN C O 1
ATOM 5839 N N . THR C 1 127 ? 50.262 -0.110 32.673 1.00 28.23 166 THR C N 1
ATOM 5840 C CA . THR C 1 127 ? 50.818 -1.449 32.821 1.00 29.14 166 THR C CA 1
ATOM 5841 C C . THR C 1 127 ? 50.132 -2.401 31.852 1.00 27.02 166 THR C C 1
ATOM 5842 O O . THR C 1 127 ? 49.060 -2.102 31.332 1.00 27.95 166 THR C O 1
ATOM 5846 N N . ALA C 1 128 ? 50.733 -3.562 31.628 1.00 22.14 167 ALA C N 1
ATOM 5847 C CA . ALA C 1 128 ? 50.144 -4.535 30.716 1.00 21.52 167 ALA C CA 1
ATOM 5848 C C . ALA C 1 128 ? 49.365 -5.597 31.476 1.00 22.90 167 ALA C C 1
ATOM 5849 O O . ALA C 1 128 ? 49.143 -6.687 30.964 1.00 25.20 167 ALA C O 1
ATOM 5851 N N . GLY C 1 129 ? 48.933 -5.255 32.687 1.00 22.73 168 GLY C N 1
ATOM 5852 C CA . GLY C 1 129 ? 48.263 -6.189 33.574 1.00 22.53 168 GLY C CA 1
ATOM 5853 C C . GLY C 1 129 ? 47.013 -6.843 33.025 1.00 25.36 168 GLY C C 1
ATOM 5854 O O . GLY C 1 129 ? 46.793 -8.034 33.244 1.00 28.53 168 GLY C O 1
ATOM 5855 N N . MET C 1 130 ? 46.183 -6.066 32.335 1.00 26.58 169 MET C N 1
ATOM 5856 C CA . MET C 1 130 ? 44.954 -6.580 31.734 1.00 25.27 169 MET C CA 1
ATOM 5857 C C . MET C 1 130 ? 45.243 -7.620 30.649 1.00 24.45 169 MET C C 1
ATOM 5858 O O . MET C 1 130 ? 44.469 -8.554 30.438 1.00 25.74 169 MET C O 1
ATOM 5863 N N . LEU C 1 131 ? 46.357 -7.451 29.953 1.00 20.87 170 LEU C N 1
ATOM 5864 C CA . LEU C 1 131 ? 46.737 -8.402 28.917 1.00 22.54 170 LEU C CA 1
ATOM 5865 C C . LEU C 1 131 ? 47.400 -9.643 29.511 1.00 25.91 170 LEU C C 1
ATOM 5866 O O . LEU C 1 131 ? 47.236 -10.747 28.994 1.00 28.56 170 LEU C O 1
ATOM 5871 N N . ASP C 1 132 ? 48.122 -9.459 30.612 1.00 27.22 171 ASP C N 1
ATOM 5872 C CA . ASP C 1 132 ? 48.738 -10.571 31.329 1.00 27.45 171 ASP C CA 1
ATOM 5873 C C . ASP C 1 132 ? 47.662 -11.538 31.808 1.00 28.12 171 ASP C C 1
ATOM 5874 O O . ASP C 1 132 ? 47.758 -12.739 31.588 1.00 28.20 171 ASP C O 1
ATOM 5879 N N . THR C 1 133 ? 46.631 -11.001 32.451 1.00 29.42 172 THR C N 1
ATOM 5880 C CA . THR C 1 133 ? 45.543 -11.816 32.971 1.00 27.26 172 THR C CA 1
ATOM 5881 C C . THR C 1 133 ? 44.830 -12.573 31.853 1.00 28.09 172 THR C C 1
ATOM 5882 O O . THR C 1 133 ? 44.483 -13.736 32.023 1.00 32.01 172 THR C O 1
ATOM 5886 N N . THR C 1 134 ? 44.623 -11.927 30.708 1.00 30.54 173 THR C N 1
ATOM 5887 C CA . THR C 1 134 ? 43.980 -12.594 29.574 1.00 30.85 173 THR C CA 1
ATOM 5888 C C . THR C 1 134 ? 44.780 -13.798 29.087 1.00 31.66 173 THR C C 1
ATOM 5889 O O . THR C 1 134 ? 44.207 -14.838 28.767 1.00 35.12 173 THR C O 1
ATOM 5893 N N . LEU C 1 135 ? 46.102 -13.660 29.050 1.00 21.63 174 LEU C N 1
ATOM 5894 C CA . LEU C 1 135 ? 46.987 -14.750 28.636 1.00 19.73 174 LEU C CA 1
ATOM 5895 C C . LEU C 1 135 ? 47.016 -15.884 29.658 1.00 22.40 174 LEU C C 1
ATOM 5896 O O . LEU C 1 135 ? 46.926 -17.054 29.287 1.00 25.68 174 LEU C O 1
ATOM 5901 N N . ARG C 1 136 ? 47.173 -15.535 30.935 1.00 24.73 175 ARG C N 1
ATOM 5902 C CA . ARG C 1 136 ? 47.176 -16.519 32.018 1.00 24.72 175 ARG C CA 1
ATOM 5903 C C . ARG C 1 136 ? 45.909 -17.364 31.995 1.00 27.52 175 ARG C C 1
ATOM 5904 O O . ARG C 1 136 ? 45.964 -18.593 31.931 1.00 27.47 175 ARG C O 1
ATOM 5912 N N . GLN C 1 137 ? 44.767 -16.688 32.055 1.00 40.39 176 GLN C N 1
ATOM 5913 C CA . GLN C 1 137 ? 43.473 -17.353 32.113 1.00 41.61 176 GLN C CA 1
ATOM 5914 C C . GLN C 1 137 ? 43.072 -18.039 30.804 1.00 42.42 176 GLN C C 1
ATOM 5915 O O . GLN C 1 137 ? 42.422 -19.081 30.827 1.00 45.80 176 GLN C O 1
ATOM 5921 N N . GLY C 1 138 ? 43.454 -17.465 29.669 1.00 26.17 177 GLY C N 1
ATOM 5922 C CA . GLY C 1 138 ? 43.064 -18.020 28.383 1.00 24.89 177 GLY C CA 1
ATOM 5923 C C . GLY C 1 138 ? 43.893 -19.202 27.903 1.00 22.84 177 GLY C C 1
ATOM 5924 O O . GLY C 1 138 ? 43.477 -19.931 27.000 1.00 20.38 177 GLY C O 1
ATOM 5925 N N . VAL C 1 139 ? 45.060 -19.396 28.512 1.00 22.27 178 VAL C N 1
ATOM 5926 C CA . VAL C 1 139 ? 45.984 -20.456 28.108 1.00 22.95 178 VAL C CA 1
ATOM 5927 C C . VAL C 1 139 ? 46.214 -21.467 29.229 1.00 25.49 178 VAL C C 1
ATOM 5928 O O . VAL C 1 139 ? 46.382 -22.656 28.979 1.00 26.81 178 VAL C O 1
ATOM 5932 N N . LEU C 1 140 ? 46.207 -20.983 30.466 1.00 32.21 179 LEU C N 1
ATOM 5933 C CA . LEU C 1 140 ? 46.437 -21.822 31.636 1.00 34.03 179 LEU C CA 1
ATOM 5934 C C . LEU C 1 140 ? 45.145 -21.928 32.437 1.00 39.03 179 LEU C C 1
ATOM 5935 O O . LEU C 1 140 ? 44.059 -21.645 31.926 1.00 39.01 179 LEU C O 1
ATOM 5940 N N . GLY C 1 141 ? 45.262 -22.354 33.688 1.00 52.48 180 GLY C N 1
ATOM 5941 C CA . GLY C 1 141 ? 44.112 -22.419 34.570 1.00 52.27 180 GLY C CA 1
ATOM 5942 C C . GLY C 1 141 ? 43.642 -21.038 34.984 1.00 48.33 180 GLY C C 1
ATOM 5943 O O . GLY C 1 141 ? 42.671 -20.526 34.433 1.00 45.92 180 GLY C O 1
ATOM 5944 N N . GLU C 1 148 ? 54.955 -21.303 38.999 1.00 81.40 187 GLU C N 1
ATOM 5945 C CA . GLU C 1 148 ? 54.589 -19.915 39.257 1.00 81.83 187 GLU C CA 1
ATOM 5946 C C . GLU C 1 148 ? 54.172 -19.211 37.972 1.00 80.21 187 GLU C C 1
ATOM 5947 O O . GLU C 1 148 ? 53.067 -18.676 37.870 1.00 80.72 187 GLU C O 1
ATOM 5953 N N . SER C 1 149 ? 55.071 -19.221 36.994 1.00 68.14 188 SER C N 1
ATOM 5954 C CA . SER C 1 149 ? 54.830 -18.596 35.698 1.00 64.52 188 SER C CA 1
ATOM 5955 C C . SER C 1 149 ? 55.675 -19.320 34.663 1.00 59.73 188 SER C C 1
ATOM 5956 O O . SER C 1 149 ? 56.902 -19.201 34.668 1.00 58.00 188 SER C O 1
ATOM 5959 N N . PRO C 1 150 ? 55.018 -20.084 33.772 1.00 65.64 189 PRO C N 1
ATOM 5960 C CA . PRO C 1 150 ? 55.758 -20.952 32.850 1.00 63.28 189 PRO C CA 1
ATOM 5961 C C . PRO C 1 150 ? 56.597 -20.160 31.856 1.00 61.38 189 PRO C C 1
ATOM 5962 O O . PRO C 1 150 ? 56.488 -18.935 31.788 1.00 64.85 189 PRO C O 1
ATOM 5966 N N . ARG C 1 151 ? 57.421 -20.863 31.090 1.00 34.02 190 ARG C N 1
ATOM 5967 C CA . ARG C 1 151 ? 58.363 -20.217 30.192 1.00 30.72 190 ARG C CA 1
ATOM 5968 C C . ARG C 1 151 ? 57.959 -20.400 28.732 1.00 33.28 190 ARG C C 1
ATOM 5969 O O . ARG C 1 151 ? 58.416 -19.666 27.856 1.00 35.95 190 ARG C O 1
ATOM 5977 N N . ASN C 1 152 ? 57.111 -21.392 28.473 1.00 40.54 191 ASN C N 1
ATOM 5978 C CA . ASN C 1 152 ? 56.571 -21.613 27.135 1.00 39.87 191 ASN C CA 1
ATOM 5979 C C . ASN C 1 152 ? 55.463 -20.601 26.842 1.00 38.84 191 ASN C C 1
ATOM 5980 O O . ASN C 1 152 ? 54.888 -20.572 25.750 1.00 38.43 191 ASN C O 1
ATOM 5985 N N . LEU C 1 153 ? 55.173 -19.777 27.844 1.00 29.35 192 LEU C N 1
ATOM 5986 C CA . LEU C 1 153 ? 54.149 -18.743 27.756 1.00 24.74 192 LEU C CA 1
ATOM 5987 C C . LEU C 1 153 ? 54.813 -17.380 27.740 1.00 24.53 192 LEU C C 1
ATOM 5988 O O . LEU C 1 153 ? 55.551 -17.024 28.659 1.00 26.10 192 LEU C O 1
ATOM 5993 N N . LYS C 1 154 ? 54.554 -16.629 26.678 1.00 29.06 193 LYS C N 1
ATOM 5994 C CA . LYS C 1 154 ? 55.120 -15.301 26.506 1.00 26.74 193 LYS C CA 1
ATOM 5995 C C . LYS C 1 154 ? 54.265 -14.302 27.279 1.00 25.59 193 LYS C C 1
ATOM 5996 O O . LYS C 1 154 ? 53.213 -13.877 26.805 1.00 25.68 193 LYS C O 1
ATOM 6002 N N . LEU C 1 155 ? 54.706 -13.947 28.480 1.00 19.09 194 LEU C N 1
ATOM 6003 C CA . LEU C 1 155 ? 53.996 -12.962 29.292 1.00 20.25 194 LEU C CA 1
ATOM 6004 C C . LEU C 1 155 ? 54.640 -11.576 29.162 1.00 21.54 194 LEU C C 1
ATOM 6005 O O . LEU C 1 155 ? 55.856 -11.466 28.992 1.00 23.66 194 LEU C O 1
ATOM 6010 N N . PRO C 1 156 ? 53.824 -10.514 29.224 1.00 24.45 195 PRO C N 1
ATOM 6011 C CA . PRO C 1 156 ? 54.348 -9.153 29.070 1.00 25.11 195 PRO C CA 1
ATOM 6012 C C . PRO C 1 156 ? 55.154 -8.748 30.288 1.00 25.51 195 PRO C C 1
ATOM 6013 O O . PRO C 1 156 ? 54.840 -9.209 31.383 1.00 28.39 195 PRO C O 1
ATOM 6017 N N . SER C 1 157 ? 56.154 -7.891 30.101 1.00 18.20 196 SER C N 1
ATOM 6018 C CA . SER C 1 157 ? 57.010 -7.463 31.196 1.00 18.54 196 SER C CA 1
ATOM 6019 C C . SER C 1 157 ? 56.188 -6.879 32.331 1.00 18.78 196 SER C C 1
ATOM 6020 O O . SER C 1 157 ? 55.084 -6.384 32.120 1.00 19.60 196 SER C O 1
ATOM 6023 N N . ARG C 1 158 ? 56.726 -6.952 33.540 1.00 32.04 197 ARG C N 1
ATOM 6024 C CA . ARG C 1 158 ? 56.023 -6.455 34.710 1.00 33.43 197 ARG C CA 1
ATOM 6025 C C . ARG C 1 158 ? 55.977 -4.938 34.687 1.00 31.67 197 ARG C C 1
ATOM 6026 O O . ARG C 1 158 ? 54.978 -4.331 35.063 1.00 31.33 197 ARG C O 1
ATOM 6034 N N . ARG C 1 159 ? 57.059 -4.333 34.214 1.00 33.84 198 ARG C N 1
ATOM 6035 C CA . ARG C 1 159 ? 57.154 -2.880 34.127 1.00 32.30 198 ARG C CA 1
ATOM 6036 C C . ARG C 1 159 ? 57.509 -2.478 32.706 1.00 27.37 198 ARG C C 1
ATOM 6037 O O . ARG C 1 159 ? 58.641 -2.066 32.445 1.00 27.90 198 ARG C O 1
ATOM 6045 N N . PRO C 1 160 ? 56.555 -2.615 31.775 1.00 18.25 199 PRO C N 1
ATOM 6046 C CA . PRO C 1 160 ? 56.844 -2.230 30.389 1.00 17.90 199 PRO C CA 1
ATOM 6047 C C . PRO C 1 160 ? 57.019 -0.716 30.239 1.00 17.80 199 PRO C C 1
ATOM 6048 O O . PRO C 1 160 ? 56.458 0.056 31.012 1.00 17.89 199 PRO C O 1
ATOM 6052 N N . SER C 1 161 ? 57.794 -0.304 29.242 1.00 18.13 200 SER C N 1
ATOM 6053 C CA . SER C 1 161 ? 58.127 1.102 29.055 1.00 17.57 200 SER C CA 1
ATOM 6054 C C . SER C 1 161 ? 57.011 1.867 28.360 1.00 17.85 200 SER C C 1
ATOM 6055 O O . SER C 1 161 ? 56.905 3.087 28.484 1.00 18.44 200 SER C O 1
ATOM 6058 N N . LEU C 1 162 ? 56.198 1.147 27.603 1.00 17.10 201 LEU C N 1
ATOM 6059 C CA . LEU C 1 162 ? 55.119 1.756 26.853 1.00 16.69 201 LEU C CA 1
ATOM 6060 C C . LEU C 1 162 ? 54.050 0.725 26.535 1.00 16.70 201 LEU C C 1
ATOM 6061 O O . LEU C 1 162 ? 54.350 -0.370 26.057 1.00 16.66 201 LEU C O 1
ATOM 6066 N N . VAL C 1 163 ? 52.803 1.070 26.829 1.00 17.56 202 VAL C N 1
ATOM 6067 C CA . VAL C 1 163 ? 51.668 0.245 26.436 1.00 17.27 202 VAL C CA 1
ATOM 6068 C C . VAL C 1 163 ? 50.627 1.123 25.769 1.00 18.02 202 VAL C C 1
ATOM 6069 O O . VAL C 1 163 ? 50.023 1.981 26.409 1.00 16.09 202 VAL C O 1
ATOM 6073 N N . CYS C 1 164 ? 50.417 0.917 24.479 1.00 21.75 203 CYS C N 1
ATOM 6074 C CA . CYS C 1 164 ? 49.542 1.810 23.746 1.00 22.50 203 CYS C CA 1
ATOM 6075 C C . CYS C 1 164 ? 48.444 1.020 23.064 1.00 25.19 203 CYS C C 1
ATOM 6076 O O . CYS C 1 164 ? 48.689 -0.051 22.516 1.00 27.97 203 CYS C O 1
ATOM 6079 N N . GLU C 1 165 ? 47.223 1.530 23.135 1.00 22.32 204 GLU C N 1
ATOM 6080 C CA . GLU C 1 165 ? 46.109 0.904 22.446 1.00 21.88 204 GLU C CA 1
ATOM 6081 C C . GLU C 1 165 ? 45.630 1.813 21.327 1.00 21.26 204 GLU C C 1
ATOM 6082 O O . GLU C 1 165 ? 45.405 3.005 21.545 1.00 21.84 204 GLU C O 1
ATOM 6088 N N . ASN C 1 166 ? 45.484 1.258 20.129 1.00 14.47 205 ASN C N 1
ATOM 6089 C CA . ASN C 1 166 ? 44.895 2.006 19.021 1.00 14.21 205 ASN C CA 1
ATOM 6090 C C . ASN C 1 166 ? 43.643 1.313 18.507 1.00 14.06 205 ASN C C 1
ATOM 6091 O O . ASN C 1 166 ? 43.679 0.146 18.136 1.00 14.02 205 ASN C O 1
ATOM 6096 N N . CYS C 1 167 ? 42.543 2.049 18.465 1.00 13.99 206 CYS C N 1
ATOM 6097 C CA . CYS C 1 167 ? 41.246 1.465 18.176 1.00 16.07 206 CYS C CA 1
ATOM 6098 C C . CYS C 1 167 ? 40.584 2.065 16.947 1.00 18.54 206 CYS C C 1
ATOM 6099 O O . CYS C 1 167 ? 40.376 3.278 16.864 1.00 18.17 206 CYS C O 1
ATOM 6102 N N . LEU C 1 168 ? 40.250 1.199 15.997 1.00 20.13 207 LEU C N 1
ATOM 6103 C CA . LEU C 1 168 ? 39.553 1.616 14.790 1.00 20.56 207 LEU C CA 1
ATOM 6104 C C . LEU C 1 168 ? 38.177 0.989 14.754 1.00 22.49 207 LEU C C 1
ATOM 6105 O O . LEU C 1 168 ? 37.996 -0.154 15.176 1.00 25.32 207 LEU C O 1
ATOM 6110 N N . TYR C 1 169 ? 37.203 1.736 14.251 1.00 20.93 208 TYR C N 1
ATOM 6111 C CA . TYR C 1 169 ? 35.870 1.187 14.076 1.00 21.05 208 TYR C CA 1
ATOM 6112 C C . TYR C 1 169 ? 35.609 0.923 12.595 1.00 21.77 208 TYR C C 1
ATOM 6113 O O . TYR C 1 169 ? 36.107 1.641 11.726 1.00 20.87 208 TYR C O 1
ATOM 6122 N N . SER C 1 170 ? 34.855 -0.134 12.313 1.00 25.72 209 SER C N 1
ATOM 6123 C CA . SER C 1 170 ? 34.480 -0.449 10.941 1.00 28.39 209 SER C CA 1
ATOM 6124 C C . SER C 1 170 ? 33.374 0.496 10.508 1.00 31.12 209 SER C C 1
ATOM 6125 O O . SER C 1 170 ? 32.563 0.925 11.327 1.00 33.33 209 SER C O 1
ATOM 6128 N N . LYS C 1 171 ? 33.348 0.830 9.225 1.00 39.50 210 LYS C N 1
ATOM 6129 C CA . LYS C 1 171 ? 32.334 1.737 8.707 1.00 41.96 210 LYS C CA 1
ATOM 6130 C C . LYS C 1 171 ? 31.139 0.987 8.128 1.00 47.05 210 LYS C C 1
ATOM 6131 O O . LYS C 1 171 ? 30.098 1.587 7.857 1.00 47.88 210 LYS C O 1
ATOM 6137 N N . GLU C 1 172 ? 31.296 -0.319 7.928 1.00 69.46 211 GLU C N 1
ATOM 6138 C CA . GLU C 1 172 ? 30.239 -1.113 7.315 1.00 72.74 211 GLU C CA 1
ATOM 6139 C C . GLU C 1 172 ? 29.353 -1.789 8.367 1.00 73.38 211 GLU C C 1
ATOM 6140 O O . GLU C 1 172 ? 28.141 -1.571 8.412 1.00 74.97 211 GLU C O 1
ATOM 6146 N N . ILE C 1 173 ? 29.971 -2.599 9.221 1.00 60.78 212 ILE C N 1
ATOM 6147 C CA . ILE C 1 173 ? 29.260 -3.321 10.275 1.00 58.84 212 ILE C CA 1
ATOM 6148 C C . ILE C 1 173 ? 29.708 -2.821 11.647 1.00 55.88 212 ILE C C 1
ATOM 6149 O O . ILE C 1 173 ? 30.736 -2.156 11.760 1.00 56.57 212 ILE C O 1
ATOM 6154 N N . ASP C 1 174 ? 28.940 -3.128 12.687 1.00 39.60 213 ASP C N 1
ATOM 6155 C CA . ASP C 1 174 ? 29.304 -2.693 14.032 1.00 36.41 213 ASP C CA 1
ATOM 6156 C C . ASP C 1 174 ? 30.335 -3.597 14.727 1.00 34.67 213 ASP C C 1
ATOM 6157 O O . ASP C 1 174 ? 30.017 -4.274 15.708 1.00 35.00 213 ASP C O 1
ATOM 6162 N N . ARG C 1 175 ? 31.563 -3.618 14.206 1.00 36.35 214 ARG C N 1
ATOM 6163 C CA . ARG C 1 175 ? 32.673 -4.275 14.899 1.00 36.06 214 ARG C CA 1
ATOM 6164 C C . ARG C 1 175 ? 33.905 -3.356 14.938 1.00 37.17 214 ARG C C 1
ATOM 6165 O O . ARG C 1 175 ? 34.047 -2.462 14.107 1.00 41.71 214 ARG C O 1
ATOM 6173 N N . ARG C 1 176 ? 34.784 -3.570 15.912 1.00 22.71 215 ARG C N 1
ATOM 6174 C CA . ARG C 1 176 ? 35.964 -2.722 16.093 1.00 20.16 215 ARG C CA 1
ATOM 6175 C C . ARG C 1 176 ? 37.196 -3.572 16.301 1.00 18.51 215 ARG C C 1
ATOM 6176 O O . ARG C 1 176 ? 37.091 -4.738 16.675 1.00 17.87 215 ARG C O 1
ATOM 6184 N N . ALA C 1 177 ? 38.361 -2.970 16.088 1.00 18.34 216 ALA C N 1
ATOM 6185 C CA . ALA C 1 177 ? 39.637 -3.629 16.338 1.00 19.16 216 ALA C CA 1
ATOM 6186 C C . ALA C 1 177 ? 40.490 -2.798 17.297 1.00 22.01 216 ALA C C 1
ATOM 6187 O O . ALA C 1 177 ? 40.637 -1.587 17.123 1.00 24.32 216 ALA C O 1
ATOM 6189 N N . ARG C 1 178 ? 41.026 -3.440 18.329 1.00 17.52 217 ARG C N 1
ATOM 6190 C CA . ARG C 1 178 ? 41.833 -2.733 19.314 1.00 15.38 217 ARG C CA 1
ATOM 6191 C C . ARG C 1 178 ? 43.242 -3.293 19.362 1.00 16.33 217 ARG C C 1
ATOM 6192 O O . ARG C 1 178 ? 43.470 -4.356 19.933 1.00 18.51 217 ARG C O 1
ATOM 6200 N N . ALA C 1 179 ? 44.185 -2.581 18.752 1.00 17.54 218 ALA C N 1
ATOM 6201 C CA . ALA C 1 179 ? 45.559 -3.061 18.652 1.00 16.72 218 ALA C CA 1
ATOM 6202 C C . ALA C 1 179 ? 46.426 -2.506 19.775 1.00 15.99 218 ALA C C 1
ATOM 6203 O O . ALA C 1 179 ? 46.373 -1.312 20.071 1.00 18.70 218 ALA C O 1
ATOM 6205 N N . PHE C 1 180 ? 47.248 -3.364 20.375 1.00 14.80 219 PHE C N 1
ATOM 6206 C CA . PHE C 1 180 ? 48.100 -2.952 21.484 1.00 15.06 219 PHE C CA 1
ATOM 6207 C C . PHE C 1 180 ? 49.579 -3.139 21.173 1.00 15.13 219 PHE C C 1
ATOM 6208 O O . PHE C 1 180 ? 50.014 -4.237 20.857 1.00 15.17 219 PHE C O 1
ATOM 6216 N N . HIS C 1 181 ? 50.359 -2.074 21.294 1.00 15.17 220 HIS C N 1
ATOM 6217 C CA . HIS C 1 181 ? 51.809 -2.204 21.290 1.00 15.32 220 HIS C CA 1
ATOM 6218 C C . HIS C 1 181 ? 52.262 -2.335 22.740 1.00 15.66 220 HIS C C 1
ATOM 6219 O O . HIS C 1 181 ? 51.792 -1.595 23.610 1.00 15.76 220 HIS C O 1
ATOM 6226 N N . ILE C 1 182 ? 53.189 -3.254 22.994 1.00 15.96 221 ILE C N 1
ATOM 6227 C CA . ILE C 1 182 ? 53.843 -3.356 24.295 1.00 16.29 221 ILE C CA 1
ATOM 6228 C C . ILE C 1 182 ? 55.359 -3.419 24.134 1.00 17.66 221 ILE C C 1
ATOM 6229 O O . ILE C 1 182 ? 55.877 -4.326 23.491 1.00 19.93 221 ILE C O 1
ATOM 6234 N N . MET C 1 183 ? 56.068 -2.462 24.720 1.00 18.62 222 MET C N 1
ATOM 6235 C CA . MET C 1 183 ? 57.523 -2.471 24.656 1.00 20.18 222 MET C CA 1
ATOM 6236 C C . MET C 1 183 ? 58.119 -2.831 26.022 1.00 20.65 222 MET C C 1
ATOM 6237 O O . MET C 1 183 ? 57.629 -2.381 27.058 1.00 19.99 222 MET C O 1
ATOM 6242 N N . ASP C 1 184 ? 59.194 -3.620 26.013 1.00 17.27 223 ASP C N 1
ATOM 6243 C CA . ASP C 1 184 ? 59.871 -4.036 27.245 1.00 17.67 223 ASP C CA 1
ATOM 6244 C C . ASP C 1 184 ? 60.445 -2.828 27.996 1.00 17.84 223 ASP C C 1
ATOM 6245 O O . ASP C 1 184 ? 60.441 -1.725 27.463 1.00 18.40 223 ASP C O 1
ATOM 6250 N N . PRO C 1 185 ? 60.921 -3.020 29.240 1.00 20.98 224 PRO C N 1
ATOM 6251 C CA . PRO C 1 185 ? 61.430 -1.839 29.948 1.00 23.01 224 PRO C CA 1
ATOM 6252 C C . PRO C 1 185 ? 62.574 -1.092 29.244 1.00 23.17 224 PRO C C 1
ATOM 6253 O O . PRO C 1 185 ? 62.846 0.055 29.606 1.00 24.71 224 PRO C O 1
ATOM 6257 N N . LYS C 1 186 ? 63.209 -1.709 28.250 1.00 18.27 225 LYS C N 1
ATOM 6258 C CA . LYS C 1 186 ? 64.267 -1.032 27.509 1.00 18.24 225 LYS C CA 1
ATOM 6259 C C . LYS C 1 186 ? 63.783 -0.527 26.156 1.00 17.85 225 LYS C C 1
ATOM 6260 O O . LYS C 1 186 ? 64.587 -0.135 25.315 1.00 17.80 225 LYS C O 1
ATOM 6266 N N . GLY C 1 187 ? 62.466 -0.546 25.949 1.00 17.59 226 GLY C N 1
ATOM 6267 C CA . GLY C 1 187 ? 61.873 0.094 24.786 1.00 17.78 226 GLY C CA 1
ATOM 6268 C C . GLY C 1 187 ? 61.830 -0.724 23.510 1.00 18.59 226 GLY C C 1
ATOM 6269 O O . GLY C 1 187 ? 61.607 -0.187 22.420 1.00 18.01 226 GLY C O 1
ATOM 6270 N N . VAL C 1 188 ? 62.051 -2.025 23.640 1.00 17.13 227 VAL C N 1
ATOM 6271 C CA . VAL C 1 188 ? 61.992 -2.920 22.498 1.00 16.95 227 VAL C CA 1
ATOM 6272 C C . VAL C 1 188 ? 60.664 -3.677 22.444 1.00 16.77 227 VAL C C 1
ATOM 6273 O O . VAL C 1 188 ? 60.184 -4.190 23.454 1.00 16.92 227 VAL C O 1
ATOM 6277 N N . LEU C 1 189 ? 60.063 -3.717 21.261 1.00 16.46 228 LEU C N 1
ATOM 6278 C CA . LEU C 1 189 ? 58.800 -4.410 21.065 1.00 16.27 228 LEU C CA 1
ATOM 6279 C C . LEU C 1 189 ? 58.892 -5.862 21.513 1.00 17.20 228 LEU C C 1
ATOM 6280 O O . LEU C 1 189 ? 59.809 -6.585 21.118 1.00 18.49 228 LEU C O 1
ATOM 6285 N N . GLU C 1 190 ? 57.944 -6.281 22.346 1.00 24.84 229 GLU C N 1
ATOM 6286 C CA . GLU C 1 190 ? 57.926 -7.651 22.850 1.00 25.57 229 GLU C CA 1
ATOM 6287 C C . GLU C 1 190 ? 56.680 -8.464 22.463 1.00 25.37 229 GLU C C 1
ATOM 6288 O O . GLU C 1 190 ? 56.736 -9.693 22.401 1.00 27.88 229 GLU C O 1
ATOM 6294 N N . MET C 1 191 ? 55.566 -7.782 22.212 1.00 23.98 230 MET C N 1
ATOM 6295 C CA . MET C 1 191 ? 54.382 -8.436 21.659 1.00 21.85 230 MET C CA 1
ATOM 6296 C C . MET C 1 191 ? 53.397 -7.465 20.998 1.00 22.26 230 MET C C 1
ATOM 6297 O O . MET C 1 191 ? 53.443 -6.256 21.225 1.00 19.65 230 MET C O 1
ATOM 6302 N N . LEU C 1 192 ? 52.533 -8.004 20.146 1.00 16.21 231 LEU C N 1
ATOM 6303 C CA . LEU C 1 192 ? 51.448 -7.237 19.548 1.00 18.33 231 LEU C CA 1
ATOM 6304 C C . LEU C 1 192 ? 50.140 -7.953 19.848 1.00 21.88 231 LEU C C 1
ATOM 6305 O O . LEU C 1 192 ? 50.070 -9.182 19.797 1.00 25.25 231 LEU C O 1
ATOM 6310 N N . ILE C 1 193 ? 49.099 -7.193 20.160 1.00 15.14 232 ILE C N 1
ATOM 6311 C CA . ILE C 1 193 ? 47.834 -7.800 20.534 1.00 15.16 232 ILE C CA 1
ATOM 6312 C C . ILE C 1 193 ? 46.683 -7.177 19.763 1.00 14.87 232 ILE C C 1
ATOM 6313 O O . ILE C 1 193 ? 46.626 -5.961 19.608 1.00 16.82 232 ILE C O 1
ATOM 6318 N N . VAL C 1 194 ? 45.782 -8.011 19.254 1.00 14.77 233 VAL C N 1
ATOM 6319 C CA . VAL C 1 194 ? 44.627 -7.500 18.532 1.00 14.51 233 VAL C CA 1
ATOM 6320 C C . VAL C 1 194 ? 43.316 -8.079 19.052 1.00 14.59 233 VAL C C 1
ATOM 6321 O O . VAL C 1 194 ? 43.055 -9.269 18.902 1.00 15.60 233 VAL C O 1
ATOM 6325 N N . PHE C 1 195 ? 42.489 -7.232 19.655 1.00 14.61 234 PHE C N 1
ATOM 6326 C CA . PHE C 1 195 ? 41.124 -7.611 19.984 1.00 17.01 234 PHE C CA 1
ATOM 6327 C C . PHE C 1 195 ? 40.253 -7.318 18.769 1.00 20.80 234 PHE C C 1
ATOM 6328 O O . PHE C 1 195 ? 40.160 -6.168 18.334 1.00 22.24 234 PHE C O 1
ATOM 6336 N N . LEU C 1 196 ? 39.642 -8.353 18.202 1.00 22.71 235 LEU C N 1
ATOM 6337 C CA . LEU C 1 196 ? 38.627 -8.167 17.168 1.00 21.85 235 LEU C CA 1
ATOM 6338 C C . LEU C 1 196 ? 37.267 -8.398 17.800 1.00 21.13 235 LEU C C 1
ATOM 6339 O O . LEU C 1 196 ? 36.976 -9.506 18.224 1.00 21.95 235 LEU C O 1
ATOM 6344 N N . GLU C 1 197 ? 36.436 -7.365 17.876 1.00 23.30 236 GLU C N 1
ATOM 6345 C CA . GLU C 1 197 ? 35.205 -7.467 18.657 1.00 26.71 236 GLU C CA 1
ATOM 6346 C C . GLU C 1 197 ? 33.975 -6.977 17.908 1.00 28.70 236 GLU C C 1
ATOM 6347 O O . GLU C 1 197 ? 34.015 -5.937 17.268 1.00 29.68 236 GLU C O 1
ATOM 6353 N N . GLU C 1 198 ? 32.873 -7.712 18.018 1.00 45.27 237 GLU C N 1
ATOM 6354 C CA . GLU C 1 198 ? 31.614 -7.268 17.434 1.00 48.89 237 GLU C CA 1
ATOM 6355 C C . GLU C 1 198 ? 30.567 -7.059 18.522 1.00 48.86 237 GLU C C 1
ATOM 6356 O O . GLU C 1 198 ? 30.525 -7.805 19.503 1.00 47.59 237 GLU C O 1
ATOM 6362 N N . ARG C 1 199 ? 29.735 -6.036 18.346 1.00 38.79 238 ARG C N 1
ATOM 6363 C CA . ARG C 1 199 ? 28.743 -5.664 19.349 1.00 40.76 238 ARG C CA 1
ATOM 6364 C C . ARG C 1 199 ? 27.381 -6.273 19.024 1.00 42.80 238 ARG C C 1
ATOM 6365 O O . ARG C 1 199 ? 26.980 -6.332 17.861 1.00 42.41 238 ARG C O 1
ATOM 6373 N N . GLY C 1 200 ? 26.683 -6.735 20.058 1.00 51.14 239 GLY C N 1
ATOM 6374 C CA . GLY C 1 200 ? 25.376 -7.343 19.893 1.00 52.16 239 GLY C CA 1
ATOM 6375 C C . GLY C 1 200 ? 24.566 -7.333 21.177 1.00 53.11 239 GLY C C 1
ATOM 6376 O O . GLY C 1 200 ? 23.981 -8.346 21.566 1.00 52.96 239 GLY C O 1
ATOM 6377 N N . ASN C 1 203 ? 27.037 -13.693 23.411 1.00 60.47 242 ASN C N 1
ATOM 6378 C CA . ASN C 1 203 ? 26.063 -13.354 22.379 1.00 62.23 242 ASN C CA 1
ATOM 6379 C C . ASN C 1 203 ? 26.339 -14.026 21.032 1.00 62.94 242 ASN C C 1
ATOM 6380 O O . ASN C 1 203 ? 25.763 -15.065 20.710 1.00 62.35 242 ASN C O 1
ATOM 6385 N N . LEU C 1 204 ? 27.235 -13.417 20.259 1.00 67.20 243 LEU C N 1
ATOM 6386 C CA . LEU C 1 204 ? 27.556 -13.849 18.898 1.00 65.40 243 LEU C CA 1
ATOM 6387 C C . LEU C 1 204 ? 28.524 -15.039 18.831 1.00 63.93 243 LEU C C 1
ATOM 6388 O O . LEU C 1 204 ? 28.727 -15.739 19.822 1.00 64.41 243 LEU C O 1
ATOM 6393 N N . ALA C 1 205 ? 29.128 -15.242 17.660 1.00 62.83 244 ALA C N 1
ATOM 6394 C CA . ALA C 1 205 ? 29.938 -16.430 17.366 1.00 60.84 244 ALA C CA 1
ATOM 6395 C C . ALA C 1 205 ? 31.460 -16.305 17.523 1.00 60.49 244 ALA C C 1
ATOM 6396 O O . ALA C 1 205 ? 32.135 -17.332 17.626 1.00 62.62 244 ALA C O 1
ATOM 6398 N N . HIS C 1 206 ? 31.968 -15.071 17.472 1.00 41.33 245 HIS C N 1
ATOM 6399 C CA . HIS C 1 206 ? 33.391 -14.686 17.584 1.00 37.39 245 HIS C CA 1
ATOM 6400 C C . HIS C 1 206 ? 34.031 -14.489 16.220 1.00 35.06 245 HIS C C 1
ATOM 6401 O O . HIS C 1 206 ? 34.019 -15.393 15.388 1.00 34.64 245 HIS C O 1
ATOM 6408 N N . PRO C 1 207 ? 34.600 -13.292 16.002 1.00 33.08 246 PRO C N 1
ATOM 6409 C CA . PRO C 1 207 ? 35.243 -12.815 14.771 1.00 34.83 246 PRO C CA 1
ATOM 6410 C C . PRO C 1 207 ? 36.487 -13.647 14.482 1.00 37.99 246 PRO C C 1
ATOM 6411 O O . PRO C 1 207 ? 36.956 -14.316 15.400 1.00 40.74 246 PRO C O 1
ATOM 6415 N N . VAL C 1 208 ? 37.031 -13.609 13.269 1.00 51.28 247 VAL C N 1
ATOM 6416 C CA . VAL C 1 208 ? 38.104 -14.548 12.941 1.00 54.54 247 VAL C CA 1
ATOM 6417 C C . VAL C 1 208 ? 39.444 -13.947 12.485 1.00 59.11 247 VAL C C 1
ATOM 6418 O O . VAL C 1 208 ? 40.480 -14.328 13.046 1.00 60.33 247 VAL C O 1
ATOM 6422 N N . LEU C 1 209 ? 39.393 -13.053 11.487 1.00 54.38 248 LEU C N 1
ATOM 6423 C CA . LEU C 1 209 ? 40.512 -12.270 10.898 1.00 55.42 248 LEU C CA 1
ATOM 6424 C C . LEU C 1 209 ? 40.711 -12.612 9.424 1.00 60.54 248 LEU C C 1
ATOM 6425 O O . LEU C 1 209 ? 40.243 -11.886 8.542 1.00 61.46 248 LEU C O 1
ATOM 6430 N N . ASP C 1 210 ? 41.429 -13.708 9.176 1.00 77.35 249 ASP C N 1
ATOM 6431 C CA . ASP C 1 210 ? 41.755 -14.177 7.825 1.00 78.74 249 ASP C CA 1
ATOM 6432 C C . ASP C 1 210 ? 40.575 -14.163 6.850 1.00 77.40 249 ASP C C 1
ATOM 6433 O O . ASP C 1 210 ? 40.595 -13.436 5.852 1.00 75.55 249 ASP C O 1
ATOM 6438 N N . GLU C 1 217 ? 51.014 -13.500 0.210 1.00 44.52 256 GLU C N 1
ATOM 6439 C CA . GLU C 1 217 ? 51.875 -12.519 0.861 1.00 47.67 256 GLU C CA 1
ATOM 6440 C C . GLU C 1 217 ? 51.020 -11.427 1.505 1.00 48.76 256 GLU C C 1
ATOM 6441 O O . GLU C 1 217 ? 50.168 -10.830 0.844 1.00 49.53 256 GLU C O 1
ATOM 6447 N N . ARG C 1 218 ? 51.241 -11.171 2.793 1.00 38.92 257 ARG C N 1
ATOM 6448 C CA . ARG C 1 218 ? 50.385 -10.246 3.540 1.00 35.76 257 ARG C CA 1
ATOM 6449 C C . ARG C 1 218 ? 50.505 -8.799 3.089 1.00 33.06 257 ARG C C 1
ATOM 6450 O O . ARG C 1 218 ? 49.554 -8.031 3.223 1.00 31.52 257 ARG C O 1
ATOM 6458 N N . ILE C 1 219 ? 51.679 -8.433 2.578 1.00 27.52 258 ILE C N 1
ATOM 6459 C CA . ILE C 1 219 ? 51.972 -7.049 2.213 1.00 25.88 258 ILE C CA 1
ATOM 6460 C C . ILE C 1 219 ? 51.311 -6.588 0.914 1.00 26.87 258 ILE C C 1
ATOM 6461 O O . ILE C 1 219 ? 51.138 -5.389 0.697 1.00 28.17 258 ILE C O 1
ATOM 6466 N N . ASN C 1 220 ? 50.932 -7.532 0.058 1.00 33.42 259 ASN C N 1
ATOM 6467 C CA . ASN C 1 220 ? 50.424 -7.189 -1.272 1.00 34.06 259 ASN C CA 1
ATOM 6468 C C . ASN C 1 220 ? 49.256 -6.185 -1.322 1.00 33.62 259 ASN C C 1
ATOM 6469 O O . ASN C 1 220 ? 49.344 -5.183 -2.029 1.00 36.46 259 ASN C O 1
ATOM 6474 N N . PRO C 1 221 ? 48.172 -6.430 -0.567 1.00 28.88 260 PRO C N 1
ATOM 6475 C CA . PRO C 1 221 ? 47.060 -5.468 -0.640 1.00 30.67 260 PRO C CA 1
ATOM 6476 C C . PRO C 1 221 ? 47.382 -4.065 -0.109 1.00 31.51 260 PRO C C 1
ATOM 6477 O O . PRO C 1 221 ? 46.613 -3.138 -0.373 1.00 32.84 260 PRO C O 1
ATOM 6481 N N . PHE C 1 222 ? 48.483 -3.911 0.623 1.00 27.76 261 PHE C N 1
ATOM 6482 C CA . PHE C 1 222 ? 48.880 -2.596 1.135 1.00 24.49 261 PHE C CA 1
ATOM 6483 C C . PHE C 1 222 ? 49.677 -1.817 0.102 1.00 23.14 261 PHE C C 1
ATOM 6484 O O . PHE C 1 222 ? 49.696 -0.589 0.129 1.00 24.26 261 PHE C O 1
ATOM 6492 N N . LEU C 1 223 ? 50.336 -2.538 -0.802 1.00 18.29 262 LEU C N 1
ATOM 6493 C CA . LEU C 1 223 ? 51.126 -1.916 -1.856 1.00 18.23 262 LEU C CA 1
ATOM 6494 C C . LEU C 1 223 ? 50.262 -1.066 -2.772 1.00 20.90 262 LEU C C 1
ATOM 6495 O O . LEU C 1 223 ? 49.102 -1.387 -3.031 1.00 22.02 262 LEU C O 1
ATOM 6500 N N . GLY C 1 224 ? 50.843 0.021 -3.263 1.00 31.05 263 GLY C N 1
ATOM 6501 C CA . GLY C 1 224 ? 50.142 0.915 -4.158 1.00 32.79 263 GLY C CA 1
ATOM 6502 C C . GLY C 1 224 ? 50.083 2.339 -3.648 1.00 32.96 263 GLY C C 1
ATOM 6503 O O . GLY C 1 224 ? 50.822 2.724 -2.743 1.00 33.62 263 GLY C O 1
ATOM 6504 N N . THR C 1 225 ? 49.197 3.126 -4.244 1.00 27.97 264 THR C N 1
ATOM 6505 C CA . THR C 1 225 ? 49.060 4.521 -3.877 1.00 28.90 264 THR C CA 1
ATOM 6506 C C . THR C 1 225 ? 47.736 4.764 -3.169 1.00 29.93 264 THR C C 1
ATOM 6507 O O . THR C 1 225 ? 46.664 4.508 -3.717 1.00 31.93 264 THR C O 1
ATOM 6511 N N . TRP C 1 226 ? 47.821 5.261 -1.943 1.00 23.40 265 TRP C N 1
ATOM 6512 C CA . TRP C 1 226 ? 46.631 5.553 -1.169 1.00 22.86 265 TRP C CA 1
ATOM 6513 C C . TRP C 1 226 ? 46.537 7.040 -0.994 1.00 24.68 265 TRP C C 1
ATOM 6514 O O . TRP C 1 226 ? 47.499 7.678 -0.582 1.00 27.66 265 TRP C O 1
ATOM 6525 N N . LYS C 1 227 ? 45.381 7.595 -1.318 1.00 31.42 266 LYS C N 1
ATOM 6526 C CA . LYS C 1 227 ? 45.130 8.984 -1.006 1.00 31.92 266 LYS C CA 1
ATOM 6527 C C . LYS C 1 227 ? 43.889 9.115 -0.144 1.00 31.43 266 LYS C C 1
ATOM 6528 O O . LYS C 1 227 ? 42.981 8.281 -0.191 1.00 31.37 266 LYS C O 1
ATOM 6534 N N . GLY C 1 228 ? 43.882 10.157 0.674 1.00 22.95 267 GLY C N 1
ATOM 6535 C CA . GLY C 1 228 ? 42.789 10.399 1.587 1.00 21.79 267 GLY C CA 1
ATOM 6536 C C . GLY C 1 228 ? 43.100 11.628 2.402 1.00 21.19 267 GLY C C 1
ATOM 6537 O O . GLY C 1 228 ? 43.887 12.476 1.993 1.00 21.46 267 GLY C O 1
ATOM 6538 N N . ARG C 1 229 ? 42.506 11.704 3.580 1.00 25.17 268 ARG C N 1
ATOM 6539 C CA . ARG C 1 229 ? 42.711 12.842 4.455 1.00 26.44 268 ARG C CA 1
ATOM 6540 C C . ARG C 1 229 ? 43.135 12.371 5.837 1.00 23.49 268 ARG C C 1
ATOM 6541 O O . ARG C 1 229 ? 42.848 11.245 6.238 1.00 22.45 268 ARG C O 1
ATOM 6549 N N . SER C 1 230 ? 43.822 13.241 6.563 1.00 21.89 269 SER C N 1
ATOM 6550 C CA . SER C 1 230 ? 44.213 12.951 7.933 1.00 19.85 269 SER C CA 1
ATOM 6551 C C . SER C 1 230 ? 43.768 14.080 8.847 1.00 18.32 269 SER C C 1
ATOM 6552 O O . SER C 1 230 ? 43.569 15.214 8.402 1.00 20.26 269 SER C O 1
ATOM 6555 N N . VAL C 1 231 ? 43.616 13.767 10.126 1.00 13.21 270 VAL C N 1
ATOM 6556 C CA . VAL C 1 231 ? 43.277 14.778 11.123 1.00 13.38 270 VAL C CA 1
ATOM 6557 C C . VAL C 1 231 ? 44.057 14.550 12.428 1.00 13.56 270 VAL C C 1
ATOM 6558 O O . VAL C 1 231 ? 43.954 13.496 13.061 1.00 13.55 270 VAL C O 1
ATOM 6562 N N . THR C 1 232 ? 44.838 15.550 12.827 1.00 19.79 271 THR C N 1
ATOM 6563 C CA . THR C 1 232 ? 45.681 15.400 14.003 1.00 19.16 271 THR C CA 1
ATOM 6564 C C . THR C 1 232 ? 45.093 16.119 15.204 1.00 19.75 271 THR C C 1
ATOM 6565 O O . THR C 1 232 ? 44.860 17.326 15.175 1.00 20.50 271 THR C O 1
ATOM 6569 N N . LYS C 1 233 ? 44.850 15.358 16.263 1.00 18.07 272 LYS C N 1
ATOM 6570 C CA . LYS C 1 233 ? 44.306 15.916 17.487 1.00 18.42 272 LYS C CA 1
ATOM 6571 C C . LYS C 1 233 ? 45.311 15.802 18.618 1.00 17.64 272 LYS C C 1
ATOM 6572 O O . LYS C 1 233 ? 45.926 14.757 18.815 1.00 17.15 272 LYS C O 1
ATOM 6578 N N . ARG C 1 234 ? 45.469 16.895 19.351 1.00 20.60 273 ARG C N 1
ATOM 6579 C CA . ARG C 1 234 ? 46.298 16.916 20.544 1.00 22.77 273 ARG C CA 1
ATOM 6580 C C . ARG C 1 234 ? 45.722 15.915 21.532 1.00 23.23 273 ARG C C 1
ATOM 6581 O O . ARG C 1 234 ? 44.507 15.815 21.680 1.00 22.18 273 ARG C O 1
ATOM 6589 N N . SER C 1 235 ? 46.585 15.151 22.189 1.00 26.10 274 SER C N 1
ATOM 6590 C CA . SER C 1 235 ? 46.109 14.184 23.165 1.00 26.06 274 SER C CA 1
ATOM 6591 C C . SER C 1 235 ? 45.455 14.931 24.322 1.00 26.76 274 SER C C 1
ATOM 6592 O O . SER C 1 235 ? 45.723 16.114 24.532 1.00 29.32 274 SER C O 1
ATOM 6595 N N . GLY C 1 236 ? 44.582 14.254 25.055 1.00 20.19 275 GLY C N 1
ATOM 6596 C CA . GLY C 1 236 ? 43.804 14.907 26.093 1.00 22.26 275 GLY C CA 1
ATOM 6597 C C . GLY C 1 236 ? 42.334 14.950 25.725 1.00 24.85 275 GLY C C 1
ATOM 6598 O O . GLY C 1 236 ? 41.986 14.964 24.541 1.00 23.50 275 GLY C O 1
ATOM 6599 N N . VAL C 1 237 ? 41.469 15.006 26.735 1.00 46.00 276 VAL C N 1
ATOM 6600 C CA . VAL C 1 237 ? 40.025 14.903 26.516 1.00 48.80 276 VAL C CA 1
ATOM 6601 C C . VAL C 1 237 ? 39.439 16.061 25.695 1.00 48.82 276 VAL C C 1
ATOM 6602 O O . VAL C 1 237 ? 38.482 15.868 24.938 1.00 48.05 276 VAL C O 1
ATOM 6606 N N . TYR C 1 238 ? 40.024 17.249 25.825 1.00 53.92 277 TYR C N 1
ATOM 6607 C CA . TYR C 1 238 ? 39.565 18.405 25.060 1.00 56.30 277 TYR C CA 1
ATOM 6608 C C . TYR C 1 238 ? 39.665 18.121 23.560 1.00 53.48 277 TYR C C 1
ATOM 6609 O O . TYR C 1 238 ? 38.769 18.475 22.788 1.00 51.64 277 TYR C O 1
ATOM 6618 N N . GLY C 1 239 ? 40.768 17.500 23.156 1.00 50.40 278 GLY C N 1
ATOM 6619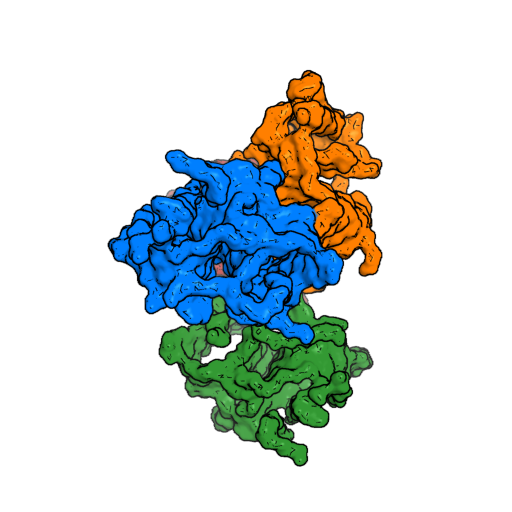 C CA . GLY C 1 239 ? 40.908 17.003 21.800 1.00 50.41 278 GLY C CA 1
ATOM 6620 C C . GLY C 1 239 ? 40.931 18.091 20.749 1.00 48.75 278 GLY C C 1
ATOM 6621 O O . GLY C 1 239 ? 40.218 18.008 19.746 1.00 50.95 278 GLY C O 1
ATOM 6622 N N . ALA C 1 240 ? 41.758 19.104 20.972 1.00 33.63 279 ALA C N 1
ATOM 6623 C CA . ALA C 1 240 ? 41.897 20.195 20.020 1.00 32.43 279 ALA C CA 1
ATOM 6624 C C . ALA C 1 240 ? 42.419 19.677 18.686 1.00 33.53 279 ALA C C 1
ATOM 6625 O O . ALA C 1 240 ? 43.343 18.864 18.653 1.00 34.93 279 ALA C O 1
ATOM 6627 N N . THR C 1 241 ? 41.812 20.114 17.587 1.00 24.84 280 THR C N 1
ATOM 6628 C CA . THR C 1 241 ? 42.341 19.749 16.281 1.00 21.77 280 THR C CA 1
ATOM 6629 C C . THR C 1 241 ? 43.520 20.654 15.957 1.00 21.78 280 THR C C 1
ATOM 6630 O O . THR C 1 241 ? 43.360 21.862 15.810 1.00 23.56 280 THR C O 1
ATOM 6634 N N . LEU C 1 242 ? 44.704 20.062 15.848 1.00 19.48 281 LEU C N 1
ATOM 6635 C CA . LEU C 1 242 ? 45.910 20.813 15.536 1.00 19.66 281 LEU C CA 1
ATOM 6636 C C . LEU C 1 242 ? 46.012 21.043 14.037 1.00 19.41 281 LEU C C 1
ATOM 6637 O O . LEU C 1 242 ? 46.451 22.103 13.595 1.00 22.79 281 LEU C O 1
ATOM 6642 N N . SER C 1 243 ? 45.592 20.052 13.258 1.00 14.28 282 SER C N 1
ATOM 6643 C CA . SER C 1 243 ? 45.625 20.166 11.807 1.00 14.13 282 SER C CA 1
ATOM 6644 C C . SER C 1 243 ? 44.751 19.131 11.103 1.00 15.83 282 SER C C 1
ATOM 6645 O O . SER C 1 243 ? 44.333 18.133 11.694 1.00 16.38 282 SER C O 1
ATOM 6648 N N . GLU C 1 244 ? 44.504 19.379 9.822 1.00 21.12 283 GLU C N 1
ATOM 6649 C CA . GLU C 1 244 ? 43.852 18.430 8.934 1.00 20.58 283 GLU C CA 1
ATOM 6650 C C . GLU C 1 244 ? 44.594 18.536 7.613 1.00 22.45 283 GLU C C 1
ATOM 6651 O O . GLU C 1 244 ? 45.146 19.586 7.303 1.00 23.99 283 GLU C O 1
ATOM 6657 N N . ALA C 1 245 ? 44.627 17.466 6.831 1.00 18.43 284 ALA C N 1
ATOM 6658 C CA . ALA C 1 245 ? 45.460 17.486 5.638 1.00 17.40 284 ALA C CA 1
ATOM 6659 C C . ALA C 1 245 ? 44.988 16.526 4.567 1.00 17.44 284 ALA C C 1
ATOM 6660 O O . ALA C 1 245 ? 44.331 15.530 4.866 1.00 17.20 284 ALA C O 1
ATOM 6662 N N . ASP C 1 246 ? 45.327 16.828 3.317 1.00 24.27 285 ASP C N 1
ATOM 6663 C CA . ASP C 1 246 ? 45.151 15.864 2.247 1.00 25.91 285 ASP C CA 1
ATOM 6664 C C . ASP C 1 246 ? 46.440 15.054 2.160 1.00 28.73 285 ASP C C 1
ATOM 6665 O O . ASP C 1 246 ? 47.528 15.628 2.072 1.00 29.23 285 ASP C O 1
ATOM 6670 N N . THR C 1 247 ? 46.315 13.727 2.199 1.00 29.94 286 THR C N 1
ATOM 6671 C CA . THR C 1 247 ? 47.474 12.838 2.270 1.00 30.65 286 THR C CA 1
ATOM 6672 C C . THR C 1 247 ? 47.618 11.906 1.081 1.00 32.63 286 THR C C 1
ATOM 6673 O O . THR C 1 247 ? 46.630 11.469 0.497 1.00 34.03 286 THR C O 1
ATOM 6677 N N . VAL C 1 248 ? 48.862 11.585 0.748 1.00 34.64 287 VAL C N 1
ATOM 6678 C CA . VAL C 1 248 ? 49.159 10.542 -0.227 1.00 33.56 287 VAL C CA 1
ATOM 6679 C C . VAL C 1 248 ? 50.228 9.617 0.337 1.00 33.81 287 VAL C C 1
ATOM 6680 O O . VAL C 1 248 ? 51.361 10.038 0.569 1.00 35.62 287 VAL C O 1
ATOM 6684 N N . ALA C 1 249 ? 49.860 8.361 0.560 1.00 23.61 288 ALA C N 1
ATOM 6685 C CA . ALA C 1 249 ? 50.788 7.362 1.074 1.00 22.37 288 ALA C CA 1
ATOM 6686 C C . ALA C 1 249 ? 51.121 6.355 -0.020 1.00 21.63 288 ALA C C 1
ATOM 6687 O O . ALA C 1 249 ? 50.228 5.725 -0.588 1.00 21.23 288 ALA C O 1
ATOM 6689 N N . VAL C 1 250 ? 52.411 6.200 -0.302 1.00 22.07 289 VAL C N 1
ATOM 6690 C CA . VAL C 1 250 ? 52.872 5.298 -1.351 1.00 23.14 289 VAL C CA 1
ATOM 6691 C C . VAL C 1 250 ? 53.780 4.198 -0.811 1.00 21.58 289 VAL C C 1
ATOM 6692 O O . VAL C 1 250 ? 54.809 4.480 -0.197 1.00 20.85 289 VAL C O 1
ATOM 6696 N N . LEU C 1 251 ? 53.391 2.947 -1.039 1.00 27.48 290 LEU C N 1
ATOM 6697 C CA . LEU C 1 251 ? 54.181 1.795 -0.597 1.00 28.21 290 LEU C CA 1
ATOM 6698 C C . LEU C 1 251 ? 54.483 0.852 -1.766 1.00 30.26 290 LEU C C 1
ATOM 6699 O O . LEU C 1 251 ? 53.565 0.385 -2.448 1.00 31.64 290 LEU C O 1
ATOM 6704 N N . GLU C 1 252 ? 55.763 0.563 -1.992 1.00 30.33 291 GLU C N 1
ATOM 6705 C CA . GLU C 1 252 ? 56.148 -0.305 -3.097 1.00 33.07 291 GLU C CA 1
ATOM 6706 C C . GLU C 1 252 ? 57.243 -1.286 -2.682 1.00 36.60 291 GLU C C 1
ATOM 6707 O O . GLU C 1 252 ? 58.071 -0.982 -1.821 1.00 38.69 291 GLU C O 1
ATOM 6713 N N . MET C 1 253 ? 57.244 -2.457 -3.315 1.00 26.04 292 MET C N 1
ATOM 6714 C CA . MET C 1 253 ? 58.253 -3.492 -3.098 1.00 21.96 292 MET C CA 1
ATOM 6715 C C . MET C 1 253 ? 58.576 -4.225 -4.390 1.00 22.91 292 MET C C 1
ATOM 6716 O O . MET C 1 253 ? 57.676 -4.720 -5.064 1.00 24.39 292 MET C O 1
ATOM 6721 N N . ASN C 1 254 ? 59.863 -4.320 -4.715 1.00 27.04 293 ASN C N 1
ATOM 6722 C CA . ASN C 1 254 ? 60.300 -5.042 -5.908 1.00 28.96 293 ASN C CA 1
ATOM 6723 C C . ASN C 1 254 ? 60.459 -6.545 -5.655 1.00 32.86 293 ASN C C 1
ATOM 6724 O O . ASN C 1 254 ? 60.086 -7.041 -4.592 1.00 31.20 293 ASN C O 1
ATOM 6729 N N . ASP C 1 255 ? 60.982 -7.269 -6.640 1.00 63.55 294 ASP C N 1
ATOM 6730 C CA . ASP C 1 255 ? 61.122 -8.722 -6.524 1.00 67.44 294 ASP C CA 1
ATOM 6731 C C . ASP C 1 255 ? 62.222 -9.132 -5.537 1.00 66.14 294 ASP C C 1
ATOM 6732 O O . ASP C 1 255 ? 62.221 -10.254 -5.032 1.00 63.94 294 ASP C O 1
ATOM 6737 N N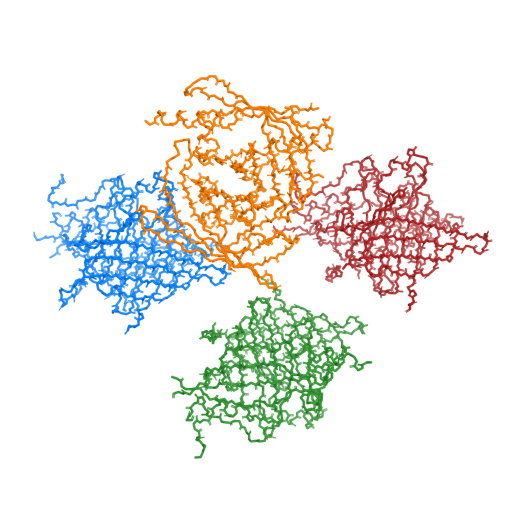 . LYS C 1 256 ? 63.161 -8.225 -5.277 1.00 56.43 295 LYS C N 1
ATOM 6738 C CA . LYS C 1 256 ? 64.248 -8.488 -4.335 1.00 55.06 295 LYS C CA 1
ATOM 6739 C C . LYS C 1 256 ? 63.752 -8.465 -2.895 1.00 51.81 295 LYS C C 1
ATOM 6740 O O . LYS C 1 256 ? 64.414 -8.971 -1.993 1.00 50.99 295 LYS C O 1
ATOM 6746 N N . GLY C 1 257 ? 62.597 -7.846 -2.687 1.00 43.77 296 GLY C N 1
ATOM 6747 C CA . GLY C 1 257 ? 62.031 -7.699 -1.358 1.00 43.14 296 GLY C CA 1
ATOM 6748 C C . GLY C 1 257 ? 62.430 -6.393 -0.696 1.00 41.68 296 GLY C C 1
ATOM 6749 O O . GLY C 1 257 ? 62.420 -6.285 0.529 1.00 40.24 296 GLY C O 1
ATOM 6750 N N . GLN C 1 258 ? 62.768 -5.394 -1.508 1.00 42.27 297 GLN C N 1
ATOM 6751 C CA . GLN C 1 258 ? 63.150 -4.084 -0.995 1.00 41.67 297 GLN C CA 1
ATOM 6752 C C . GLN C 1 258 ? 61.960 -3.142 -1.022 1.00 40.06 297 GLN C C 1
ATOM 6753 O O . GLN C 1 258 ? 61.301 -2.978 -2.050 1.00 39.57 297 GLN C O 1
ATOM 6759 N N . VAL C 1 259 ? 61.701 -2.522 0.124 1.00 36.78 298 VAL C N 1
ATOM 6760 C CA . VAL C 1 259 ? 60.533 -1.676 0.308 1.00 35.96 298 VAL C CA 1
ATOM 6761 C C . VAL C 1 259 ? 60.866 -0.184 0.254 1.00 34.53 298 VAL C C 1
ATOM 6762 O O . VAL C 1 259 ? 61.894 0.256 0.775 1.00 34.88 298 VAL C O 1
ATOM 6766 N N . VAL C 1 260 ? 60.011 0.577 -0.423 1.00 18.79 299 VAL C N 1
ATOM 6767 C CA . VAL C 1 260 ? 60.106 2.028 -0.425 1.00 18.57 299 VAL C CA 1
ATOM 6768 C C . VAL C 1 260 ? 58.763 2.616 0.019 1.00 18.57 299 VAL C C 1
ATOM 6769 O O . VAL C 1 260 ? 57.703 2.192 -0.449 1.00 18.01 299 VAL C O 1
ATOM 6773 N N . GLN C 1 261 ? 58.810 3.565 0.949 1.00 22.00 300 GLN C N 1
ATOM 6774 C CA . GLN C 1 261 ? 57.603 4.227 1.429 1.00 22.74 300 GLN C CA 1
ATOM 6775 C C . GLN C 1 261 ? 57.704 5.742 1.337 1.00 25.46 300 GLN C C 1
ATOM 6776 O O . GLN C 1 261 ? 58.689 6.346 1.770 1.00 26.34 300 GLN C O 1
ATOM 6782 N N . ASP C 1 262 ? 56.678 6.347 0.750 1.00 32.44 301 ASP C N 1
ATOM 6783 C CA . ASP C 1 262 ? 56.570 7.795 0.678 1.00 31.11 301 ASP C CA 1
ATOM 6784 C C . ASP C 1 262 ? 55.252 8.228 1.310 1.00 30.25 301 ASP C C 1
ATOM 6785 O O . ASP C 1 262 ? 54.193 7.705 0.968 1.00 30.66 301 ASP C O 1
ATOM 6790 N N . ILE C 1 263 ? 55.317 9.162 2.252 1.00 27.04 302 ILE C N 1
ATOM 6791 C CA . ILE C 1 263 ? 54.097 9.736 2.807 1.00 27.40 302 ILE C CA 1
ATOM 6792 C C . ILE C 1 263 ? 54.055 11.239 2.552 1.00 27.54 302 ILE C C 1
ATOM 6793 O O . ILE C 1 263 ? 54.992 11.968 2.877 1.00 26.81 302 ILE C O 1
ATOM 6798 N N . SER C 1 264 ? 52.981 11.686 1.913 1.00 30.88 303 SER C N 1
ATOM 6799 C CA . SER C 1 264 ? 52.844 13.086 1.550 1.00 30.88 303 SER C CA 1
ATOM 6800 C C . SER C 1 264 ? 51.723 13.723 2.356 1.00 31.19 303 SER C C 1
ATOM 6801 O O . SER C 1 264 ? 50.635 13.166 2.478 1.00 31.13 303 SER C O 1
ATOM 6804 N N . SER C 1 265 ? 51.993 14.903 2.899 1.00 27.20 304 SER C N 1
ATOM 6805 C CA . SER C 1 265 ? 51.030 15.579 3.750 1.00 26.35 304 SER C CA 1
ATOM 6806 C C . SER C 1 265 ? 50.944 17.069 3.433 1.00 25.41 304 SER C C 1
ATOM 6807 O O . SER C 1 265 ? 51.895 17.812 3.652 1.00 25.11 304 SER C O 1
ATOM 6810 N N . THR C 1 266 ? 49.806 17.493 2.894 1.00 24.52 305 THR C N 1
ATOM 6811 C CA . THR C 1 266 ? 49.583 18.896 2.553 1.00 25.54 305 THR C CA 1
ATOM 6812 C C . THR C 1 266 ? 48.567 19.500 3.516 1.00 27.48 305 THR C C 1
ATOM 6813 O O . THR C 1 266 ? 47.408 19.101 3.536 1.00 26.60 305 THR C O 1
ATOM 6817 N N . SER C 1 267 ? 48.993 20.472 4.310 1.00 38.12 306 SER C N 1
ATOM 6818 C CA . SER C 1 267 ? 48.086 21.101 5.262 1.00 44.73 306 SER C CA 1
ATOM 6819 C C . SER C 1 267 ? 47.345 22.255 4.601 1.00 48.82 306 SER C C 1
ATOM 6820 O O . SER C 1 267 ? 47.951 23.148 4.002 1.00 47.20 306 SER C O 1
ATOM 6823 N N . ASP C 1 268 ? 46.024 22.237 4.754 1.00 66.08 307 ASP C N 1
ATOM 6824 C CA . ASP C 1 268 ? 45.146 23.158 4.040 1.00 72.27 307 ASP C CA 1
ATOM 6825 C C . ASP C 1 268 ? 45.268 24.572 4.575 1.00 70.17 307 ASP C C 1
ATOM 6826 O O . ASP C 1 268 ? 45.522 25.522 3.836 1.00 67.68 307 ASP C O 1
ATOM 6831 N N . GLU C 1 269 ? 45.091 24.686 5.883 1.00 72.76 308 GLU C N 1
ATOM 6832 C CA . GLU C 1 269 ? 45.150 25.958 6.576 1.00 71.04 308 GLU C CA 1
ATOM 6833 C C . GLU C 1 269 ? 46.554 26.560 6.573 1.00 69.36 308 GLU C C 1
ATOM 6834 O O . GLU C 1 269 ? 46.740 27.716 6.188 1.00 69.70 308 GLU C O 1
ATOM 6840 N N . LYS C 1 270 ? 47.536 25.763 6.989 1.00 60.11 309 LYS C N 1
ATOM 6841 C CA . LYS C 1 270 ? 48.901 26.245 7.198 1.00 58.36 309 LYS C CA 1
ATOM 6842 C C . LYS C 1 270 ? 49.731 26.398 5.919 1.00 58.59 309 LYS C C 1
ATOM 6843 O O . LYS C 1 270 ? 50.825 26.960 5.950 1.00 59.70 309 LYS C O 1
ATOM 6849 N N . LYS C 1 271 ? 49.201 25.912 4.800 1.00 55.37 310 LYS C N 1
ATOM 6850 C CA . LYS C 1 271 ? 49.901 25.947 3.513 1.00 52.99 310 LYS C CA 1
ATOM 6851 C C . LYS C 1 271 ? 51.302 25.331 3.550 1.00 46.73 310 LYS C C 1
ATOM 6852 O O . LYS C 1 271 ? 52.252 25.919 3.030 1.00 43.04 310 LYS C O 1
ATOM 6858 N N . VAL C 1 272 ? 51.411 24.146 4.150 1.00 33.23 311 VAL C N 1
ATOM 6859 C CA . VAL C 1 272 ? 52.667 23.402 4.200 1.00 30.81 311 VAL C CA 1
ATOM 6860 C C . VAL C 1 272 ? 52.491 22.040 3.546 1.00 29.19 311 VAL C C 1
ATOM 6861 O O . VAL C 1 272 ? 51.430 21.430 3.635 1.00 30.29 311 VAL C O 1
ATOM 6865 N N . THR C 1 273 ? 53.530 21.568 2.875 1.00 23.43 312 THR C N 1
ATOM 6866 C CA . THR C 1 273 ? 53.522 20.219 2.336 1.00 20.05 312 THR C CA 1
ATOM 6867 C C . THR C 1 273 ? 54.808 19.542 2.748 1.00 21.21 312 THR C C 1
ATOM 6868 O O . THR C 1 273 ? 55.894 20.057 2.483 1.00 22.57 312 THR C O 1
ATOM 6872 N N . THR C 1 274 ? 54.679 18.411 3.436 1.00 23.47 313 THR C N 1
ATOM 6873 C CA . THR C 1 274 ? 55.838 17.641 3.869 1.00 24.79 313 THR C CA 1
ATOM 6874 C C . THR C 1 274 ? 55.867 16.296 3.151 1.00 24.57 313 THR C C 1
ATOM 6875 O O . THR C 1 274 ? 54.847 15.621 3.036 1.00 25.08 313 THR C O 1
ATOM 6879 N N . ASN C 1 275 ? 57.044 15.924 2.658 1.00 37.59 314 ASN C N 1
ATOM 6880 C CA . ASN C 1 275 ? 57.258 14.609 2.073 1.00 38.88 314 ASN C CA 1
ATOM 6881 C C . ASN C 1 275 ? 58.245 13.832 2.922 1.00 37.04 314 ASN C C 1
ATOM 6882 O O . ASN C 1 275 ? 59.304 14.347 3.269 1.00 39.44 314 ASN C O 1
ATOM 6887 N N . VAL C 1 276 ? 57.893 12.599 3.267 1.00 17.31 315 VAL C N 1
ATOM 6888 C CA . VAL C 1 276 ? 58.813 11.721 3.978 1.00 17.62 315 VAL C CA 1
ATOM 6889 C C . VAL C 1 276 ? 59.040 10.434 3.199 1.00 19.22 315 VAL C C 1
ATOM 6890 O O . VAL C 1 276 ? 58.088 9.723 2.876 1.00 20.01 315 VAL C O 1
ATOM 6894 N N . HIS C 1 277 ? 60.303 10.149 2.894 1.00 20.65 316 HIS C N 1
ATOM 6895 C CA . HIS C 1 277 ? 60.669 8.999 2.073 1.00 21.53 316 HIS C CA 1
ATOM 6896 C C . HIS C 1 277 ? 61.551 8.013 2.849 1.00 21.94 316 HIS C C 1
ATOM 6897 O O . HIS C 1 277 ? 62.651 8.369 3.270 1.00 23.70 316 HIS C O 1
ATOM 6904 N N . TRP C 1 278 ? 61.069 6.783 3.035 1.00 17.41 317 TRP C N 1
ATOM 6905 C CA . TRP C 1 278 ? 61.821 5.751 3.763 1.00 18.46 317 TRP C CA 1
ATOM 6906 C C . TRP C 1 278 ? 62.105 4.499 2.936 1.00 19.35 317 TRP C C 1
ATOM 6907 O O . TRP C 1 278 ? 61.265 4.067 2.150 1.00 20.63 317 TRP C O 1
ATOM 6918 N N . GLU C 1 279 ? 63.274 3.898 3.158 1.00 28.84 318 GLU C N 1
ATOM 6919 C CA . GLU C 1 279 ? 63.649 2.646 2.500 1.00 29.67 318 GLU C CA 1
ATOM 6920 C C . GLU C 1 279 ? 63.989 1.544 3.507 1.00 31.46 318 GLU C C 1
ATOM 6921 O O . GLU C 1 279 ? 64.578 1.807 4.558 1.00 32.85 318 GLU C O 1
ATOM 6927 N N . GLY C 1 280 ? 63.594 0.314 3.182 1.00 26.91 319 GLY C N 1
ATOM 6928 C CA . GLY C 1 280 ? 63.833 -0.830 4.047 1.00 27.94 319 GLY C CA 1
ATOM 6929 C C . GLY C 1 280 ? 63.778 -2.166 3.327 1.00 27.40 319 GLY C C 1
ATOM 6930 O O . GLY C 1 280 ? 63.734 -2.212 2.101 1.00 29.10 319 GLY C O 1
ATOM 6931 N N . LYS C 1 281 ? 63.806 -3.254 4.091 1.00 33.28 320 LYS C N 1
ATOM 6932 C CA . LYS C 1 281 ? 63.742 -4.604 3.530 1.00 35.15 320 LYS C CA 1
ATOM 6933 C C . LYS C 1 281 ? 62.592 -5.391 4.141 1.00 37.19 320 LYS C C 1
ATOM 6934 O O . LYS C 1 281 ? 62.285 -5.238 5.322 1.00 39.84 320 LYS C O 1
ATOM 6940 N N . MET C 1 282 ? 61.953 -6.224 3.328 1.00 28.55 321 MET C N 1
ATOM 6941 C CA . MET C 1 282 ? 60.877 -7.087 3.794 1.00 27.69 321 MET C CA 1
ATOM 6942 C C . MET C 1 282 ? 61.433 -8.483 4.003 1.00 28.33 321 MET C C 1
ATOM 6943 O O . MET C 1 282 ? 62.228 -8.962 3.197 1.00 28.26 321 MET C O 1
ATOM 6948 N N . SER C 1 283 ? 61.018 -9.126 5.090 1.00 38.29 322 SER C N 1
ATOM 6949 C CA . SER C 1 283 ? 61.452 -10.485 5.413 1.00 37.46 322 SER C CA 1
ATOM 6950 C C . SER C 1 283 ? 60.531 -11.115 6.451 1.00 37.43 322 SER C C 1
ATOM 6951 O O . SER C 1 283 ? 60.519 -10.697 7.611 1.00 39.65 322 SER C O 1
ATOM 6954 N N . LYS C 1 284 ? 59.772 -12.123 6.033 1.00 25.90 323 LYS C N 1
ATOM 6955 C CA . LYS C 1 284 ? 58.890 -12.857 6.939 1.00 26.07 323 LYS C CA 1
ATOM 6956 C C . LYS C 1 284 ? 57.866 -11.969 7.644 1.00 24.39 323 LYS C C 1
ATOM 6957 O O . LYS C 1 284 ? 57.834 -11.909 8.878 1.00 24.17 323 LYS C O 1
ATOM 6963 N N . ASP C 1 285 ? 57.045 -11.280 6.858 1.00 22.46 324 ASP C N 1
ATOM 6964 C CA . ASP C 1 285 ? 55.989 -10.416 7.385 1.00 20.42 324 ASP C CA 1
ATOM 6965 C C . ASP C 1 285 ? 56.512 -9.269 8.272 1.00 20.94 324 ASP C C 1
ATOM 6966 O O . ASP C 1 285 ? 55.759 -8.683 9.052 1.00 20.79 324 ASP C O 1
ATOM 6971 N N . LEU C 1 286 ? 57.796 -8.943 8.140 1.00 21.92 325 LEU C N 1
ATOM 6972 C CA . LEU C 1 286 ? 58.392 -7.864 8.919 1.00 22.36 325 LEU C CA 1
ATOM 6973 C C . LEU C 1 286 ? 59.272 -6.959 8.061 1.00 25.42 325 LEU C C 1
ATOM 6974 O O . LEU C 1 286 ? 60.383 -7.345 7.677 1.00 26.41 325 LEU C O 1
ATOM 6979 N N . VAL C 1 287 ? 58.768 -5.758 7.769 1.00 15.69 326 VAL C N 1
ATOM 6980 C CA . VAL C 1 287 ? 59.523 -4.757 7.024 1.00 14.52 326 VAL C CA 1
ATOM 6981 C C . VAL C 1 287 ? 60.438 -3.985 7.966 1.00 14.73 326 VAL C C 1
ATOM 6982 O O . VAL C 1 287 ? 59.979 -3.418 8.949 1.00 14.72 326 VAL C O 1
ATOM 6986 N N . THR C 1 288 ? 61.733 -3.965 7.683 1.00 18.12 327 THR C N 1
ATOM 6987 C CA . THR C 1 288 ? 62.642 -3.189 8.514 1.00 21.78 327 THR C CA 1
ATOM 6988 C C . THR C 1 288 ? 63.258 -2.023 7.756 1.00 23.62 327 THR C C 1
ATOM 6989 O O . THR C 1 288 ? 64.064 -2.224 6.847 1.00 25.90 327 THR C O 1
ATOM 6993 N N . PHE C 1 289 ? 62.877 -0.808 8.138 1.00 15.44 328 PHE C N 1
ATOM 6994 C CA . PHE C 1 289 ? 63.424 0.397 7.535 1.00 15.16 328 PHE C CA 1
ATOM 6995 C C . PHE C 1 289 ? 64.718 0.768 8.230 1.00 17.41 328 PHE C C 1
ATOM 6996 O O . PHE C 1 289 ? 64.910 0.462 9.403 1.00 21.99 328 PHE C O 1
ATOM 7004 N N . ALA C 1 290 ? 65.597 1.454 7.511 1.00 20.32 329 ALA C N 1
ATOM 7005 C CA . ALA C 1 290 ? 66.886 1.841 8.057 1.00 20.43 329 ALA C CA 1
ATOM 7006 C C . ALA C 1 290 ? 66.731 2.975 9.059 1.00 23.05 329 ALA C C 1
ATOM 7007 O O . ALA C 1 290 ? 67.695 3.378 9.717 1.00 24.08 329 ALA C O 1
ATOM 7009 N N . GLU C 1 291 ? 65.503 3.469 9.181 1.00 33.28 330 GLU C N 1
ATOM 7010 C CA . GLU C 1 291 ? 65.201 4.664 9.973 1.00 32.49 330 GLU C CA 1
ATOM 7011 C C . GLU C 1 291 ? 65.558 4.708 11.478 1.00 33.96 330 GLU C C 1
ATOM 7012 O O . GLU C 1 291 ? 66.133 5.708 11.916 1.00 39.12 330 GLU C O 1
ATOM 7018 N N . GLY C 1 292 ? 65.272 3.674 12.279 1.00 15.92 331 GLY C N 1
ATOM 7019 C CA . GLY C 1 292 ? 64.743 2.391 11.862 1.00 15.78 331 GLY C CA 1
ATOM 7020 C C . GLY C 1 292 ? 63.397 2.042 12.471 1.00 15.58 331 GLY C C 1
ATOM 7021 O O . GLY C 1 292 ? 63.277 1.686 13.641 1.00 15.83 331 GLY C O 1
ATOM 7022 N N . TYR C 1 293 ? 62.373 2.188 11.649 1.00 18.28 332 TYR C N 1
ATOM 7023 C CA . TYR C 1 293 ? 61.001 1.874 11.990 1.00 17.48 332 TYR C CA 1
ATOM 7024 C C . TYR C 1 293 ? 60.759 0.421 11.548 1.00 17.47 332 TYR C C 1
ATOM 7025 O O . TYR C 1 293 ? 61.553 -0.138 10.787 1.00 17.81 332 TYR C O 1
ATOM 7034 N N . GLN C 1 294 ? 59.693 -0.207 12.031 1.00 22.03 333 GLN C N 1
ATOM 7035 C CA . GLN C 1 294 ? 59.350 -1.557 11.573 1.00 22.38 333 GLN C CA 1
ATOM 7036 C C . GLN C 1 294 ? 57.836 -1.752 11.518 1.00 24.52 333 GLN C C 1
ATOM 7037 O O . GLN C 1 294 ? 57.128 -1.480 12.490 1.00 26.65 333 GLN C O 1
ATOM 7043 N N . MET C 1 295 ? 57.324 -2.198 10.376 1.00 21.90 334 MET C N 1
ATOM 7044 C CA . MET C 1 295 ? 55.916 -2.562 10.327 1.00 23.44 334 MET C CA 1
ATOM 7045 C C . MET C 1 295 ? 55.763 -4.042 10.101 1.00 23.44 334 MET C C 1
ATOM 7046 O O . MET C 1 295 ? 56.239 -4.595 9.113 1.00 26.46 334 MET C O 1
ATOM 7051 N N . THR C 1 296 ? 55.095 -4.675 11.052 1.00 18.42 335 THR C N 1
ATOM 7052 C CA . THR C 1 296 ? 54.791 -6.083 10.972 1.00 18.23 335 THR C CA 1
ATOM 7053 C C . THR C 1 296 ? 53.414 -6.257 10.374 1.00 19.85 335 THR C C 1
ATOM 7054 O O . THR C 1 296 ? 52.459 -5.587 10.772 1.00 17.93 335 THR C O 1
ATOM 7058 N N . LEU C 1 297 ? 53.321 -7.165 9.415 1.00 31.22 336 LEU C N 1
ATOM 7059 C CA . LEU C 1 297 ? 52.079 -7.394 8.708 1.00 29.86 336 LEU C CA 1
ATOM 7060 C C . LEU C 1 297 ? 51.316 -8.524 9.378 1.00 28.19 336 LEU C C 1
ATOM 7061 O O . LEU C 1 297 ? 51.872 -9.582 9.651 1.00 29.74 336 LEU C O 1
ATOM 7066 N N . LEU C 1 298 ? 50.041 -8.281 9.654 1.00 20.30 337 LEU C N 1
ATOM 7067 C CA . LEU C 1 298 ? 49.223 -9.209 10.415 1.00 22.12 337 LEU C CA 1
ATOM 7068 C C . LEU C 1 298 ? 48.136 -9.808 9.525 1.00 26.16 337 LEU C C 1
ATOM 7069 O O . LEU C 1 298 ? 47.893 -9.314 8.425 1.00 29.30 337 LEU C O 1
ATOM 7074 N N . PRO C 1 299 ? 47.480 -10.884 9.991 1.00 31.94 338 PRO C N 1
ATOM 7075 C CA . PRO C 1 299 ? 46.273 -11.367 9.312 1.00 32.56 338 PRO C CA 1
ATOM 7076 C C . PRO C 1 299 ? 45.168 -10.309 9.321 1.00 35.16 338 PRO C C 1
ATOM 7077 O O . PRO C 1 299 ? 45.300 -9.289 9.998 1.00 36.19 338 PRO C O 1
ATOM 7081 N N . GLY C 1 300 ? 44.100 -10.546 8.564 1.00 36.66 339 GLY C N 1
ATOM 7082 C CA . GLY C 1 300 ? 42.921 -9.695 8.606 1.00 33.85 339 GLY C CA 1
ATOM 7083 C C . GLY C 1 300 ? 43.040 -8.335 7.943 1.00 32.23 339 GLY C C 1
ATOM 7084 O O . GLY C 1 300 ? 42.167 -7.482 8.109 1.00 33.06 339 GLY C O 1
ATOM 7085 N N . GLY C 1 301 ? 44.118 -8.122 7.198 1.00 32.05 340 GLY C N 1
ATOM 7086 C CA . GLY C 1 301 ? 44.327 -6.850 6.531 1.00 32.30 340 GLY C CA 1
ATOM 7087 C C . GLY C 1 301 ? 44.778 -5.787 7.509 1.00 33.75 340 GLY C C 1
ATOM 7088 O O . GLY C 1 301 ? 44.396 -4.618 7.412 1.00 35.78 340 GLY C O 1
ATOM 7089 N N . MET C 1 302 ? 45.594 -6.209 8.466 1.00 19.77 341 MET C N 1
ATOM 7090 C CA . MET C 1 302 ? 46.144 -5.312 9.464 1.00 15.91 341 MET C CA 1
ATOM 7091 C C . MET C 1 302 ? 47.654 -5.248 9.382 1.00 14.53 341 MET C C 1
ATOM 7092 O O . MET C 1 302 ? 48.301 -6.189 8.938 1.00 15.32 341 MET C O 1
ATOM 7097 N N . TYR C 1 303 ? 48.208 -4.121 9.804 1.00 13.21 342 TYR C N 1
ATOM 7098 C CA . TYR C 1 303 ? 49.619 -4.051 10.135 1.00 13.40 342 TYR C CA 1
ATOM 7099 C C . TYR C 1 303 ? 49.820 -3.092 11.301 1.00 13.53 342 TYR C C 1
ATOM 7100 O O . TYR C 1 303 ? 48.957 -2.261 11.584 1.00 13.45 342 TYR C O 1
ATOM 7109 N N . MET C 1 304 ? 50.937 -3.242 12.001 1.00 13.75 343 MET C N 1
ATOM 7110 C CA . MET C 1 304 ? 51.239 -2.394 13.144 1.00 13.90 343 MET C CA 1
ATOM 7111 C C . MET C 1 304 ? 52.676 -1.921 13.015 1.00 14.04 343 MET C C 1
ATOM 7112 O O . MET C 1 304 ? 53.552 -2.691 12.644 1.00 14.13 343 MET C O 1
ATOM 7117 N N . GLY C 1 305 ? 52.913 -0.641 13.266 1.00 14.07 344 GLY C N 1
ATOM 7118 C CA . GLY C 1 305 ? 54.241 -0.089 13.089 1.00 14.20 344 GLY C CA 1
ATOM 7119 C C . GLY C 1 305 ? 54.753 0.580 14.344 1.00 14.42 344 GLY C C 1
ATOM 7120 O O . GLY C 1 305 ? 53.983 1.146 15.105 1.00 14.42 344 GLY C O 1
ATOM 7121 N N . CYS C 1 306 ? 56.062 0.524 14.547 1.00 14.63 345 CYS C N 1
ATOM 7122 C CA . CYS C 1 306 ? 56.692 1.118 15.718 1.00 14.87 345 CYS C CA 1
ATOM 7123 C C . CYS C 1 306 ? 58.189 1.133 15.470 1.00 15.05 345 CYS C C 1
ATOM 7124 O O . CYS C 1 306 ? 58.673 0.395 14.615 1.00 15.12 345 CYS C O 1
ATOM 7127 N N . PRO C 1 307 ? 58.934 1.968 16.211 1.00 15.26 346 PRO C N 1
ATOM 7128 C CA . PRO C 1 307 ? 60.392 1.942 16.050 1.00 15.47 346 PRO C CA 1
ATOM 7129 C C . PRO C 1 307 ? 61.001 0.670 16.623 1.00 15.68 346 PRO C C 1
ATOM 7130 O O . PRO C 1 307 ? 60.378 0.008 17.454 1.00 15.71 346 PRO C O 1
ATOM 7134 N N . CYS C 1 308 ? 62.191 0.317 16.147 1.00 31.16 347 CYS C N 1
ATOM 7135 C CA . CYS C 1 308 ? 62.895 -0.884 16.601 1.00 30.82 347 CYS C CA 1
ATOM 7136 C C . CYS C 1 308 ? 63.202 -0.808 18.086 1.00 31.17 347 CYS C C 1
ATOM 7137 O O . CYS C 1 308 ? 62.930 -1.742 18.845 1.00 32.43 347 CYS C O 1
ATOM 7140 N N . ASP C 1 309 ? 63.773 0.322 18.483 1.00 21.70 348 ASP C N 1
ATOM 7141 C CA . ASP C 1 309 ? 64.202 0.548 19.849 1.00 22.44 348 ASP C CA 1
ATOM 7142 C C . ASP C 1 309 ? 63.804 1.971 20.242 1.00 21.52 348 ASP C C 1
ATOM 7143 O O . ASP C 1 309 ? 64.460 2.938 19.855 1.00 24.43 348 ASP C O 1
ATOM 7148 N N . VAL C 1 310 ? 62.718 2.097 20.995 1.00 18.07 349 VAL C N 1
ATOM 7149 C CA . VAL C 1 310 ? 62.248 3.401 21.452 1.00 16.64 349 VAL C CA 1
ATOM 7150 C C . VAL C 1 310 ? 63.304 4.148 22.255 1.00 19.35 349 VAL C C 1
ATOM 7151 O O . VAL C 1 310 ? 63.397 5.369 22.177 1.00 23.28 349 VAL C O 1
ATOM 7155 N N . SER C 1 311 ? 64.122 3.415 23.003 1.00 22.82 350 SER C N 1
ATOM 7156 C CA . SER C 1 311 ? 65.128 4.046 23.849 1.00 21.86 350 SER C CA 1
ATOM 7157 C C . SER C 1 311 ? 66.159 4.806 23.027 1.00 21.61 350 SER C C 1
ATOM 7158 O O . SER C 1 311 ? 66.742 5.769 23.509 1.00 20.54 350 SER C O 1
ATOM 7161 N N . LYS C 1 312 ? 66.392 4.374 21.791 1.00 30.61 351 LYS C N 1
ATOM 7162 C CA . LYS C 1 312 ? 67.308 5.107 20.926 1.00 35.33 351 LYS C CA 1
ATOM 7163 C C . LYS C 1 312 ? 66.733 6.452 20.517 1.00 37.23 351 LYS C C 1
ATOM 7164 O O . LYS C 1 312 ? 67.437 7.461 20.539 1.00 38.73 351 LYS C O 1
ATOM 7170 N N . CYS C 1 313 ? 65.450 6.468 20.164 1.00 29.14 352 CYS C N 1
ATOM 7171 C CA . CYS C 1 313 ? 64.777 7.715 19.811 1.00 25.88 352 CYS C CA 1
ATOM 7172 C C . CYS C 1 313 ? 64.876 8.679 20.994 1.00 25.54 352 CYS C C 1
ATOM 7173 O O . CYS C 1 313 ? 65.290 9.824 20.838 1.00 27.19 352 CYS C O 1
ATOM 7176 N N . VAL C 1 314 ? 64.536 8.196 22.184 1.00 17.32 353 VAL C N 1
ATOM 7177 C CA . VAL C 1 314 ? 64.621 9.004 23.395 1.00 17.35 353 VAL C CA 1
ATOM 7178 C C . VAL C 1 314 ? 66.050 9.494 23.614 1.00 20.49 353 VAL C C 1
ATOM 7179 O O . VAL C 1 314 ? 66.269 10.633 24.026 1.00 26.08 353 VAL C O 1
ATOM 7183 N N . ALA C 1 315 ? 67.020 8.629 23.348 1.00 19.87 354 ALA C N 1
ATOM 7184 C CA . ALA C 1 315 ? 68.426 8.991 23.503 1.00 19.71 354 ALA C CA 1
ATOM 7185 C C . ALA C 1 315 ? 68.843 10.007 22.453 1.00 19.12 354 ALA C C 1
ATOM 7186 O O . ALA C 1 315 ? 69.693 10.849 22.705 1.00 18.28 354 ALA C O 1
ATOM 7188 N N . ASP C 1 316 ? 68.246 9.915 21.269 1.00 38.02 355 ASP C N 1
ATOM 7189 C CA . ASP C 1 316 ? 68.541 10.852 20.184 1.00 41.59 355 ASP C CA 1
ATOM 7190 C C . ASP C 1 316 ? 67.724 12.143 20.316 1.00 44.65 355 ASP C C 1
ATOM 7191 O O . ASP C 1 316 ? 67.824 13.046 19.480 1.00 45.90 355 ASP C O 1
ATOM 7196 N N . LEU C 1 317 ? 66.937 12.220 21.388 1.00 37.99 356 LEU C N 1
ATOM 7197 C CA . LEU C 1 317 ? 66.056 13.357 21.647 1.00 34.45 356 LEU C CA 1
ATOM 7198 C C . LEU C 1 317 ? 65.105 13.656 20.483 1.00 35.24 356 LEU C C 1
ATOM 7199 O O . LEU C 1 317 ? 64.878 14.815 20.142 1.00 36.68 356 LEU C O 1
ATOM 7204 N N . LYS C 1 318 ? 64.551 12.605 19.884 1.00 38.28 357 LYS C N 1
ATOM 7205 C CA . LYS C 1 318 ? 63.617 12.749 18.769 1.00 39.22 357 LYS C CA 1
ATOM 7206 C C . LYS C 1 318 ? 62.220 12.207 19.076 1.00 38.22 357 LYS C C 1
ATOM 7207 O O . LYS C 1 318 ? 62.045 11.390 19.977 1.00 37.83 357 LYS C O 1
ATOM 7213 N N . SER C 1 319 ? 61.226 12.692 18.339 1.00 32.58 358 SER C N 1
ATOM 7214 C CA . SER C 1 319 ? 59.885 12.126 18.406 1.00 29.02 358 SER C CA 1
ATOM 7215 C C . SER C 1 319 ? 59.858 10.810 17.658 1.00 29.76 358 SER C C 1
ATOM 7216 O O . SER C 1 319 ? 60.728 10.535 16.829 1.00 31.12 358 SER C O 1
ATOM 7219 N N . PHE C 1 320 ? 58.846 10.003 17.961 1.00 20.27 359 PHE C N 1
ATOM 7220 C CA . PHE C 1 320 ? 58.618 8.739 17.274 1.00 18.06 359 PHE C CA 1
ATOM 7221 C C . PHE C 1 320 ? 57.127 8.455 17.268 1.00 17.48 359 PHE C C 1
ATOM 7222 O O . PHE C 1 320 ? 56.361 9.130 17.961 1.00 17.21 359 PHE C O 1
ATOM 7230 N N . HIS C 1 321 ? 56.707 7.464 16.490 1.00 15.23 360 HIS C N 1
ATOM 7231 C CA . HIS C 1 321 ? 55.294 7.121 16.458 1.00 14.79 360 HIS C CA 1
ATOM 7232 C C . HIS C 1 321 ? 55.015 5.629 16.361 1.00 14.72 360 HIS C C 1
ATOM 7233 O O . HIS C 1 321 ? 55.842 4.849 15.898 1.00 15.02 360 HIS C O 1
ATOM 7240 N N . LEU C 1 322 ? 53.837 5.247 16.837 1.00 15.17 361 LEU C N 1
ATOM 7241 C CA . LEU C 1 322 ? 53.349 3.883 16.715 1.00 15.19 361 LEU C CA 1
ATOM 7242 C C . LEU C 1 322 ? 52.198 3.949 15.736 1.00 14.43 361 LEU C C 1
ATOM 7243 O O . LEU C 1 322 ? 51.590 5.004 15.570 1.00 15.63 361 LEU C O 1
ATOM 7248 N N . GLU C 1 323 ? 51.882 2.836 15.090 1.00 14.15 362 GLU C N 1
ATOM 7249 C CA . GLU C 1 323 ? 50.907 2.863 14.007 1.00 13.89 362 GLU C CA 1
ATOM 7250 C C . GLU C 1 323 ? 50.056 1.601 13.937 1.00 13.80 362 GLU C C 1
ATOM 7251 O O . GLU C 1 323 ? 50.541 0.495 14.155 1.00 13.90 362 GLU C O 1
ATOM 7257 N N . PHE C 1 324 ? 48.775 1.781 13.643 1.00 13.63 363 PHE C N 1
ATOM 7258 C CA . PHE C 1 324 ? 47.857 0.664 13.458 1.00 13.54 363 PHE C CA 1
ATOM 7259 C C . PHE C 1 324 ? 47.036 0.887 12.202 1.00 13.29 363 PHE C C 1
ATOM 7260 O O . PHE C 1 324 ? 46.403 1.924 12.059 1.00 16.30 363 PHE C O 1
ATOM 7268 N N . CYS C 1 325 ? 47.052 -0.079 11.291 1.00 13.18 364 CYS C N 1
ATOM 7269 C CA . CYS C 1 325 ? 46.303 0.047 10.051 1.00 13.07 364 CYS C CA 1
ATOM 7270 C C . CYS C 1 325 ? 45.376 -1.149 9.860 1.00 15.48 364 CYS C C 1
ATOM 7271 O O . CYS C 1 325 ? 45.732 -2.281 10.179 1.00 14.35 364 CYS C O 1
ATOM 7274 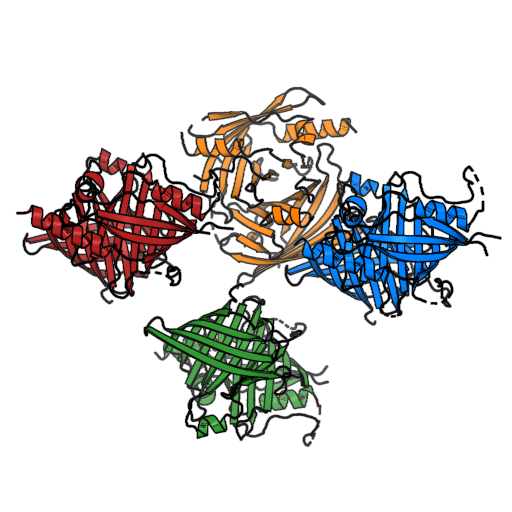N N . TRP C 1 326 ? 44.188 -0.883 9.327 1.00 22.76 365 TRP C N 1
ATOM 7275 C CA . TRP C 1 326 ? 43.152 -1.894 9.143 1.00 21.68 365 TRP C CA 1
ATOM 7276 C C . TRP C 1 326 ? 42.381 -1.531 7.895 1.00 24.80 365 TRP C C 1
ATOM 7277 O O . TRP C 1 326 ? 41.720 -0.494 7.858 1.00 27.50 365 TRP C O 1
ATOM 7288 N N . LEU C 1 327 ? 42.444 -2.372 6.872 1.00 28.47 366 LEU C N 1
ATOM 7289 C CA . LEU C 1 327 ? 41.676 -2.086 5.665 1.00 31.33 366 LEU C CA 1
ATOM 7290 C C . LEU C 1 327 ? 40.318 -2.789 5.633 1.00 30.52 366 LEU C C 1
ATOM 7291 O O . LEU C 1 327 ? 40.191 -3.947 6.022 1.00 28.69 366 LEU C O 1
ATOM 7296 N N . GLU C 1 328 ? 39.303 -2.050 5.191 1.00 43.18 367 GLU C N 1
ATOM 7297 C CA . GLU C 1 328 ? 37.939 -2.560 5.112 1.00 44.83 367 GLU C CA 1
ATOM 7298 C C . GLU C 1 328 ? 37.797 -3.375 3.831 1.00 41.77 367 GLU C C 1
ATOM 7299 O O . GLU C 1 328 ? 37.346 -4.517 3.851 1.00 40.09 367 GLU C O 1
ATOM 7305 N N . SER C 1 329 ? 38.191 -2.759 2.722 1.00 38.31 368 SER C N 1
ATOM 7306 C CA . SER C 1 329 ? 38.226 -3.392 1.410 1.00 38.74 368 SER C CA 1
ATOM 7307 C C . SER C 1 329 ? 39.693 -3.446 0.976 1.00 39.01 368 SER C C 1
ATOM 7308 O O . SER C 1 329 ? 40.561 -2.977 1.712 1.00 40.42 368 SER C O 1
ATOM 7311 N N . PRO C 1 330 ? 39.992 -4.021 -0.206 1.00 40.25 369 PRO C N 1
ATOM 7312 C CA . PRO C 1 330 ? 41.389 -3.912 -0.657 1.00 38.98 369 PRO C CA 1
ATOM 7313 C C . PRO C 1 330 ? 41.712 -2.544 -1.250 1.00 37.00 369 PRO C C 1
ATOM 7314 O O . PRO C 1 330 ? 42.814 -2.341 -1.762 1.00 38.32 369 PRO C O 1
ATOM 7318 N N . SER C 1 331 ? 40.765 -1.617 -1.167 1.00 28.80 370 SER C N 1
ATOM 7319 C CA . SER C 1 331 ? 40.965 -0.278 -1.701 1.00 30.10 370 SER C CA 1
ATOM 7320 C C . SER C 1 331 ? 40.491 0.806 -0.728 1.00 33.31 370 SER C C 1
ATOM 7321 O O . SER C 1 331 ? 40.391 1.977 -1.098 1.00 33.83 370 SER C O 1
ATOM 7324 N N . SER C 1 332 ? 40.191 0.409 0.509 1.00 33.56 371 SER C N 1
ATOM 7325 C CA . SER C 1 332 ? 39.751 1.353 1.536 1.00 31.70 371 SER C CA 1
ATOM 7326 C C . SER C 1 332 ? 40.268 0.940 2.913 1.00 28.40 371 SER C C 1
ATOM 7327 O O . SER C 1 332 ? 39.999 -0.166 3.383 1.00 27.49 371 SER C O 1
ATOM 7330 N N . ARG C 1 333 ? 40.986 1.843 3.570 1.00 16.59 372 ARG C N 1
ATOM 7331 C CA . ARG C 1 333 ? 41.600 1.527 4.854 1.00 15.88 372 ARG C CA 1
ATOM 7332 C C . ARG C 1 333 ? 41.532 2.682 5.840 1.00 16.38 372 ARG C C 1
ATOM 7333 O O . ARG C 1 333 ? 41.268 3.824 5.471 1.00 18.45 372 ARG C O 1
ATOM 7341 N N . GLN C 1 334 ? 41.778 2.366 7.103 1.00 15.53 373 GLN C N 1
ATOM 7342 C CA . GLN C 1 334 ? 41.921 3.379 8.131 1.00 15.22 373 GLN C CA 1
ATOM 7343 C C . GLN C 1 334 ? 43.267 3.167 8.802 1.00 14.19 373 GLN C C 1
ATOM 7344 O O . GLN C 1 334 ? 43.727 2.034 8.941 1.00 14.39 373 GLN C O 1
ATOM 7350 N N . ARG C 1 335 ? 43.901 4.262 9.200 1.00 12.68 374 ARG C N 1
ATOM 7351 C CA . ARG C 1 335 ? 45.158 4.206 9.936 1.00 12.86 374 ARG C CA 1
ATOM 7352 C C . ARG C 1 335 ? 45.092 5.100 11.152 1.00 13.57 374 ARG C C 1
ATOM 7353 O O . ARG C 1 335 ? 44.416 6.126 11.152 1.00 16.50 374 ARG C O 1
ATOM 7361 N N . LEU C 1 336 ? 45.802 4.704 12.195 1.00 13.19 375 LEU C N 1
ATOM 7362 C CA . LEU C 1 336 ? 45.863 5.493 13.404 1.00 13.38 375 LEU C CA 1
ATOM 7363 C C . LEU C 1 336 ? 47.323 5.622 13.788 1.00 13.54 375 LEU C C 1
ATOM 7364 O O . LEU C 1 336 ? 48.042 4.631 13.857 1.00 15.46 375 LEU C O 1
ATOM 7369 N N . ILE C 1 337 ? 47.776 6.854 13.972 1.00 13.84 376 ILE C N 1
ATOM 7370 C CA . ILE C 1 337 ? 49.147 7.117 14.396 1.00 13.82 376 ILE C CA 1
ATOM 7371 C C . ILE C 1 337 ? 49.135 7.765 15.774 1.00 14.03 376 ILE C C 1
ATOM 7372 O O . ILE C 1 337 ? 48.382 8.708 16.010 1.00 14.03 376 ILE C O 1
ATOM 7377 N N . ARG C 1 338 ? 49.941 7.232 16.687 1.00 14.23 377 ARG C N 1
ATOM 7378 C CA . ARG C 1 338 ? 50.110 7.834 18.001 1.00 14.46 377 ARG C CA 1
ATOM 7379 C C . ARG C 1 338 ? 51.514 8.420 18.028 1.00 14.62 377 ARG C C 1
ATOM 7380 O O . ARG C 1 338 ? 52.494 7.686 17.887 1.00 14.68 377 ARG C O 1
ATOM 7388 N N . THR C 1 339 ? 51.616 9.737 18.189 1.00 14.70 378 THR C N 1
ATOM 7389 C CA . THR C 1 339 ? 52.916 10.404 18.160 1.00 14.86 378 THR C CA 1
ATOM 7390 C C . THR C 1 339 ? 53.390 10.761 19.564 1.00 15.14 378 THR C C 1
ATOM 7391 O O . THR C 1 339 ? 52.636 11.328 20.365 1.00 15.22 378 THR C O 1
ATOM 7395 N N . TYR C 1 340 ? 54.650 10.428 19.848 1.00 18.92 379 TYR C N 1
ATOM 7396 C CA . TYR C 1 340 ? 55.259 10.663 21.156 1.00 17.26 379 TYR C CA 1
ATOM 7397 C C . TYR C 1 340 ? 56.403 11.666 21.049 1.00 17.56 379 TYR C C 1
ATOM 7398 O O . TYR C 1 340 ? 57.115 11.693 20.046 1.00 19.46 379 TYR C O 1
ATOM 7407 N N . ASP C 1 341 ? 56.586 12.483 22.082 1.00 16.01 380 ASP C N 1
ATOM 7408 C CA . ASP C 1 341 ? 57.759 13.344 22.150 1.00 16.22 380 ASP C CA 1
ATOM 7409 C C . ASP C 1 341 ? 58.976 12.545 22.615 1.00 16.43 380 ASP C C 1
ATOM 7410 O O . ASP C 1 341 ? 58.871 11.350 22.871 1.00 16.41 380 ASP C O 1
ATOM 7415 N N . HIS C 1 342 ? 60.121 13.205 22.751 1.00 17.18 381 HIS C N 1
ATOM 7416 C CA . HIS C 1 342 ? 61.354 12.488 23.047 1.00 19.79 381 HIS C CA 1
ATOM 7417 C C . HIS C 1 342 ? 61.411 11.940 24.472 1.00 22.35 381 HIS C C 1
ATOM 7418 O O . HIS C 1 342 ? 62.352 11.230 24.829 1.00 24.22 381 HIS C O 1
ATOM 7425 N N . GLU C 1 343 ? 60.402 12.250 25.279 1.00 28.04 382 GLU C N 1
ATOM 7426 C CA . GLU C 1 343 ? 60.319 11.669 26.616 1.00 28.30 382 GLU C CA 1
ATOM 7427 C C . GLU C 1 343 ? 59.279 10.552 26.710 1.00 23.82 382 GLU C C 1
ATOM 7428 O O . GLU C 1 343 ? 58.920 10.123 27.807 1.00 24.64 382 GLU C O 1
ATOM 7434 N N . GLY C 1 344 ? 58.788 10.099 25.559 1.00 16.85 383 GLY C N 1
ATOM 7435 C CA . GLY C 1 344 ? 57.842 9.000 25.523 1.00 16.70 383 GLY C CA 1
ATOM 7436 C C . GLY C 1 344 ? 56.454 9.380 25.998 1.00 16.63 383 GLY C C 1
ATOM 7437 O O . GLY C 1 344 ? 55.631 8.515 26.324 1.00 16.58 383 GLY C O 1
ATOM 7438 N N . LEU C 1 345 ? 56.191 10.683 26.023 1.00 16.63 384 LEU C N 1
ATOM 7439 C CA . LEU C 1 345 ? 54.869 11.189 26.339 1.00 16.56 384 LEU C CA 1
ATOM 7440 C C . LEU C 1 345 ? 54.105 11.325 25.033 1.00 16.22 384 LEU C C 1
ATOM 7441 O O . LEU C 1 345 ? 54.600 11.914 24.076 1.00 16.11 384 LEU C O 1
ATOM 7446 N N . ALA C 1 346 ? 52.897 10.780 24.991 1.00 16.07 385 ALA C N 1
ATOM 7447 C CA . ALA C 1 346 ? 52.072 10.889 23.801 1.00 15.76 385 ALA C CA 1
ATOM 7448 C C . ALA C 1 346 ? 51.593 12.321 23.666 1.00 15.75 385 ALA C C 1
ATOM 7449 O O . ALA C 1 346 ? 51.004 12.872 24.596 1.00 15.90 385 ALA C O 1
ATOM 7451 N N . VAL C 1 347 ? 51.861 12.938 22.522 1.00 17.89 386 VAL C N 1
ATOM 7452 C CA . VAL C 1 347 ? 51.485 14.339 22.337 1.00 19.15 386 VAL C CA 1
ATOM 7453 C C . VAL C 1 347 ? 50.282 14.502 21.414 1.00 17.68 386 VAL C C 1
ATOM 7454 O O . VAL C 1 347 ? 49.504 15.447 21.550 1.00 20.15 386 VAL C O 1
ATOM 7458 N N . SER C 1 348 ? 50.114 13.568 20.491 1.00 15.11 387 SER C N 1
ATOM 7459 C CA . SER C 1 348 ? 49.006 13.655 19.560 1.00 14.87 387 SER C CA 1
ATOM 7460 C C . SER C 1 348 ? 48.651 12.317 18.940 1.00 14.66 387 SER C C 1
ATOM 7461 O O . SER C 1 348 ? 49.440 11.375 18.970 1.00 17.15 387 SER C O 1
ATOM 7464 N N . SER C 1 349 ? 47.451 12.249 18.382 1.00 14.48 388 SER C N 1
ATOM 7465 C CA . SER C 1 349 ? 47.025 11.103 17.592 1.00 14.26 388 SER C CA 1
ATOM 7466 C C . SER C 1 349 ? 46.642 11.617 16.216 1.00 14.05 388 SER C C 1
ATOM 7467 O O . SER C 1 349 ? 46.146 12.737 16.089 1.00 14.06 388 SER C O 1
ATOM 7470 N N . THR C 1 350 ? 46.912 10.822 15.186 1.00 13.88 389 THR C N 1
ATOM 7471 C CA . THR C 1 350 ? 46.505 11.176 13.831 1.00 15.15 389 THR C CA 1
ATOM 7472 C C . THR C 1 350 ? 45.673 10.072 13.184 1.00 16.81 389 THR C C 1
ATOM 7473 O O . THR C 1 350 ? 46.154 8.960 12.999 1.00 19.18 389 THR C O 1
ATOM 7477 N N . TYR C 1 351 ? 44.436 10.395 12.817 1.00 22.84 390 TYR C N 1
ATOM 7478 C CA . TYR C 1 351 ? 43.555 9.447 12.130 1.00 22.98 390 TYR C CA 1
ATOM 7479 C C . TYR C 1 351 ? 43.628 9.611 10.618 1.00 22.24 390 TYR C C 1
ATOM 7480 O O . TYR C 1 351 ? 43.583 10.723 10.106 1.00 24.81 390 TYR C O 1
ATOM 7489 N N . PHE C 1 352 ? 43.722 8.491 9.912 1.00 14.41 391 PHE C N 1
ATOM 7490 C CA . PHE C 1 352 ? 43.714 8.482 8.455 1.00 12.72 391 PHE C CA 1
ATOM 7491 C C . PHE C 1 352 ? 42.504 7.707 7.970 1.00 12.56 391 PHE C C 1
ATOM 7492 O O . PHE C 1 352 ? 42.112 6.708 8.577 1.00 12.56 391 PHE C O 1
ATOM 7500 N N . THR C 1 353 ? 41.893 8.191 6.898 1.00 12.44 392 THR C N 1
ATOM 7501 C CA . THR C 1 353 ? 40.946 7.389 6.140 1.00 12.78 392 THR C CA 1
ATOM 7502 C C . THR C 1 353 ? 41.404 7.430 4.687 1.00 15.09 392 THR C C 1
ATOM 7503 O O . THR C 1 353 ? 41.616 8.503 4.123 1.00 16.79 392 THR C O 1
ATOM 7507 N N . GLU C 1 354 ? 41.641 6.267 4.097 1.00 16.73 393 GLU C N 1
ATOM 7508 C CA . GLU C 1 354 ? 42.297 6.250 2.796 1.00 18.15 393 GLU C CA 1
ATOM 7509 C C . GLU C 1 354 ? 41.680 5.284 1.802 1.00 17.59 393 GLU C C 1
ATOM 7510 O O . GLU C 1 354 ? 41.186 4.220 2.166 1.00 17.50 393 GLU C O 1
ATOM 7516 N N . THR C 1 355 ? 41.733 5.673 0.536 1.00 22.17 394 THR C N 1
ATOM 7517 C CA . THR C 1 355 ? 41.284 4.829 -0.557 1.00 25.23 394 THR C CA 1
ATOM 7518 C C . THR C 1 355 ? 42.417 4.643 -1.552 1.00 25.87 394 THR C C 1
ATOM 7519 O O . THR C 1 355 ? 43.252 5.530 -1.746 1.00 21.79 394 THR C O 1
ATOM 7523 N N . LYS C 1 356 ? 42.455 3.470 -2.165 1.00 31.39 395 LYS C N 1
ATOM 7524 C CA . LYS C 1 356 ? 43.550 3.128 -3.051 1.00 36.22 395 LYS C CA 1
ATOM 7525 C C . LYS C 1 356 ? 43.280 3.617 -4.469 1.00 40.59 395 LYS C C 1
ATOM 7526 O O . LYS C 1 356 ? 42.243 3.301 -5.054 1.00 39.92 395 LYS C O 1
ATOM 7532 N N A MET C 1 357 ? 44.208 4.387 -5.025 0.34 50.40 396 MET C N 1
ATOM 7533 N N B MET C 1 357 ? 44.207 4.411 -5.003 0.66 50.38 396 MET C N 1
ATOM 7534 C CA A MET C 1 357 ? 44.042 4.821 -6.400 0.34 51.81 396 MET C CA 1
ATOM 7535 C CA B MET C 1 357 ? 44.166 4.829 -6.403 0.66 51.97 396 MET C CA 1
ATOM 7536 C C A MET C 1 357 ? 44.332 3.615 -7.281 0.34 53.49 396 MET C C 1
ATOM 7537 C C B MET C 1 357 ? 44.360 3.603 -7.288 0.66 53.51 396 MET C C 1
ATOM 7538 O O A MET C 1 357 ? 44.998 2.671 -6.854 0.34 53.53 396 MET C O 1
ATOM 7539 O O B MET C 1 357 ? 44.977 2.625 -6.867 0.66 53.55 396 MET C O 1
ATOM 7548 N N . LYS C 1 358 ? 43.834 3.645 -8.509 1.00 74.53 397 LYS C N 1
ATOM 7549 C CA . LYS C 1 358 ? 44.000 2.519 -9.419 1.00 78.80 397 LYS C CA 1
ATOM 7550 C C . LYS C 1 358 ? 45.239 2.658 -10.302 1.00 82.09 397 LYS C C 1
ATOM 7551 O O . LYS C 1 358 ? 45.766 3.757 -10.496 1.00 82.76 397 LYS C O 1
ATOM 7557 N N . LEU C 1 359 ? 45.691 1.530 -10.839 1.00 73.83 398 LEU C N 1
ATOM 7558 C CA . LEU C 1 359 ? 46.876 1.493 -11.685 1.00 75.18 398 LEU C CA 1
ATOM 7559 C C . LEU C 1 359 ? 46.598 0.774 -13.001 1.00 77.10 398 LEU C C 1
ATOM 7560 O O . LEU C 1 359 ? 46.013 -0.310 -13.016 1.00 78.02 398 LEU C O 1
ATOM 7565 N N . SER D 1 14 ? 48.016 59.112 -29.804 1.00 58.80 53 SER D N 1
ATOM 7566 C CA . SER D 1 14 ? 46.602 59.472 -29.791 1.00 58.29 53 SER D CA 1
ATOM 7567 C C . SER D 1 14 ? 45.893 58.807 -28.610 1.00 59.63 53 SER D C 1
ATOM 7568 O O . SER D 1 14 ? 46.483 58.621 -27.543 1.00 56.90 53 SER D O 1
ATOM 7571 N N . ASP D 1 15 ? 44.617 58.477 -28.807 1.00 89.63 54 ASP D N 1
ATOM 7572 C CA . ASP D 1 15 ? 43.886 57.561 -27.928 1.00 90.62 54 ASP D CA 1
ATOM 7573 C C . ASP D 1 15 ? 43.951 56.146 -28.492 1.00 89.73 54 ASP D C 1
ATOM 7574 O O . ASP D 1 15 ? 43.590 55.180 -27.821 1.00 89.90 54 ASP D O 1
ATOM 7579 N N . GLU D 1 16 ? 44.398 56.041 -29.741 1.00 81.25 55 GLU D N 1
ATOM 7580 C CA . GLU D 1 16 ? 44.703 54.753 -30.346 1.00 78.47 55 GLU D CA 1
ATOM 7581 C C . GLU D 1 16 ? 45.814 54.107 -29.530 1.00 73.89 55 GLU D C 1
ATOM 7582 O O . GLU D 1 16 ? 45.974 52.891 -29.528 1.00 74.29 55 GLU D O 1
ATOM 7588 N N . SER D 1 17 ? 46.584 54.943 -28.839 1.00 60.13 56 SER D N 1
ATOM 7589 C CA . SER D 1 17 ? 47.689 54.484 -28.012 1.00 58.22 56 SER D CA 1
ATOM 7590 C C . SER D 1 17 ? 47.183 53.705 -26.796 1.00 55.71 56 SER D C 1
ATOM 7591 O O . SER D 1 17 ? 47.836 52.767 -26.334 1.00 56.27 56 SER D O 1
ATOM 7594 N N . MET D 1 18 ? 46.021 54.096 -26.280 1.00 47.93 57 MET D N 1
ATOM 7595 C CA . MET D 1 18 ? 45.408 53.378 -25.169 1.00 45.72 57 MET D CA 1
ATOM 7596 C C . MET D 1 18 ? 44.896 52.017 -25.637 1.00 46.73 57 MET D C 1
ATOM 7597 O O . MET D 1 18 ? 45.048 51.012 -24.941 1.00 47.41 57 MET D O 1
ATOM 7602 N N . SER D 1 19 ? 44.300 51.992 -26.827 1.00 37.72 58 SER D N 1
ATOM 7603 C CA . SER D 1 19 ? 43.768 50.758 -27.395 1.00 35.22 58 SER D CA 1
ATOM 7604 C C . SER D 1 19 ? 44.858 49.734 -27.675 1.00 34.51 58 SER D C 1
ATOM 7605 O O . SER D 1 19 ? 44.638 48.537 -27.527 1.00 35.28 58 SER D O 1
ATOM 7608 N N . ILE D 1 20 ? 46.030 50.203 -28.084 1.00 33.03 59 ILE D N 1
ATOM 7609 C CA . ILE D 1 20 ? 47.148 49.310 -28.367 1.00 32.50 59 ILE D CA 1
ATOM 7610 C C . ILE D 1 20 ? 47.734 48.753 -27.074 1.00 34.76 59 ILE D C 1
ATOM 7611 O O . ILE D 1 20 ? 48.075 47.572 -26.988 1.00 33.82 59 ILE D O 1
ATOM 7616 N N . ASP D 1 21 ? 47.838 49.612 -26.067 1.00 54.07 60 ASP D N 1
ATOM 7617 C CA . ASP D 1 21 ? 48.351 49.206 -24.766 1.00 56.77 60 ASP D CA 1
ATOM 7618 C C . ASP D 1 21 ? 47.442 48.193 -24.071 1.00 53.81 60 ASP D C 1
ATOM 7619 O O . ASP D 1 21 ? 47.923 47.256 -23.440 1.00 53.37 60 ASP D O 1
ATOM 7624 N N . ASN D 1 22 ? 46.131 48.388 -24.176 1.00 47.18 61 ASN D N 1
ATOM 7625 C CA . ASN D 1 22 ? 45.183 47.447 -23.586 1.00 45.58 61 ASN D CA 1
ATOM 7626 C C . ASN D 1 22 ? 45.141 46.108 -24.318 1.00 43.79 61 ASN D C 1
ATOM 7627 O O . ASN D 1 22 ? 45.009 45.061 -23.690 1.00 45.03 61 ASN D O 1
ATOM 7632 N N . LEU D 1 23 ? 45.253 46.140 -25.641 1.00 24.49 62 LEU D N 1
ATOM 7633 C CA . LEU D 1 23 ? 45.300 44.908 -26.414 1.00 21.45 62 LEU D CA 1
ATOM 7634 C C . LEU D 1 23 ? 46.523 44.085 -26.036 1.00 23.17 62 LEU D C 1
ATOM 7635 O O . LEU D 1 23 ? 46.435 42.869 -25.890 1.00 24.68 62 LEU D O 1
ATOM 7640 N N . ARG D 1 24 ? 47.657 44.756 -25.854 1.00 44.79 63 ARG D N 1
ATOM 7641 C CA . ARG D 1 24 ? 48.886 44.081 -25.450 1.00 46.09 63 ARG D CA 1
ATOM 7642 C C . ARG D 1 24 ? 48.774 43.569 -24.019 1.00 44.21 63 ARG D C 1
ATOM 7643 O O . ARG D 1 24 ? 49.262 42.483 -23.705 1.00 44.89 63 ARG D O 1
ATOM 7651 N N . GLY D 1 25 ? 48.132 44.355 -23.158 1.00 26.49 64 GLY D N 1
ATOM 7652 C CA . GLY D 1 25 ? 47.877 43.941 -21.789 1.00 25.39 64 GLY D CA 1
ATOM 7653 C C . GLY D 1 25 ? 47.052 42.666 -21.731 1.00 25.84 64 GLY D C 1
ATOM 7654 O O . GLY D 1 25 ? 47.350 41.755 -20.957 1.00 25.07 64 GLY D O 1
ATOM 7655 N N . PHE D 1 26 ? 46.014 42.607 -22.562 1.00 26.03 65 PHE D N 1
ATOM 7656 C CA . PHE D 1 26 ? 45.140 41.441 -22.650 1.00 23.13 65 PHE D CA 1
ATOM 7657 C C . PHE D 1 26 ? 45.863 40.229 -23.233 1.00 24.11 65 PHE D C 1
ATOM 7658 O O . PHE D 1 26 ? 45.727 39.111 -22.732 1.00 24.37 65 PHE D O 1
ATOM 7666 N N . VAL D 1 27 ? 46.627 40.454 -24.297 1.00 27.83 66 VAL D N 1
ATOM 7667 C CA . VAL D 1 27 ? 47.368 39.374 -24.935 1.00 28.13 66 VAL D CA 1
ATOM 7668 C C . VAL D 1 27 ? 48.390 38.784 -23.973 1.00 29.19 66 VAL D C 1
ATOM 7669 O O . VAL D 1 27 ? 48.434 37.571 -23.776 1.00 29.90 66 VAL D O 1
ATOM 7673 N N . ASP D 1 28 ? 49.190 39.647 -23.357 1.00 31.10 67 ASP D N 1
ATOM 7674 C CA . ASP D 1 28 ? 50.224 39.195 -22.431 1.00 32.26 67 ASP D CA 1
ATOM 7675 C C . ASP D 1 28 ? 49.641 38.416 -21.248 1.00 29.88 67 ASP D C 1
ATOM 7676 O O . ASP D 1 28 ? 50.307 37.559 -20.672 1.00 31.19 67 ASP D O 1
ATOM 7681 N N . LEU D 1 29 ? 48.401 38.720 -20.888 1.00 22.29 68 LEU D N 1
ATOM 7682 C CA . LEU D 1 29 ? 47.743 38.045 -19.779 1.00 22.49 68 LEU D CA 1
ATOM 7683 C C . LEU D 1 29 ? 47.303 36.626 -20.160 1.00 24.57 68 LEU D C 1
ATOM 7684 O O . LEU D 1 29 ? 47.055 35.790 -19.288 1.00 24.98 68 LEU D O 1
ATOM 7689 N N . ASN D 1 30 ? 47.228 36.350 -21.460 1.00 31.09 69 ASN D N 1
ATOM 7690 C CA . ASN D 1 30 ? 46.794 35.037 -21.931 1.00 30.47 69 ASN D CA 1
ATOM 7691 C C . ASN D 1 30 ? 47.921 34.098 -22.375 1.00 32.30 69 ASN D C 1
ATOM 7692 O O . ASN D 1 30 ? 47.766 32.876 -22.298 1.00 34.00 69 ASN D O 1
ATOM 7697 N N . VAL D 1 31 ? 49.041 34.651 -22.838 1.00 30.82 70 VAL D N 1
ATOM 7698 C CA . VAL D 1 31 ? 50.112 33.817 -23.389 1.00 32.07 70 VAL D CA 1
ATOM 7699 C C . VAL D 1 31 ? 50.673 32.844 -22.363 1.00 34.56 70 VAL D C 1
ATOM 7700 O O . VAL D 1 31 ? 50.721 33.137 -21.165 1.00 35.99 70 VAL D O 1
ATOM 7704 N N . GLY D 1 32 ? 51.106 31.689 -22.858 1.00 31.86 71 GLY D N 1
ATOM 7705 C CA . GLY D 1 32 ? 51.644 30.636 -22.021 1.00 31.39 71 GLY D CA 1
ATOM 7706 C C . GLY D 1 32 ? 50.990 29.297 -22.297 1.00 31.60 71 GLY D C 1
ATOM 7707 O O . GLY D 1 32 ? 50.111 29.184 -23.153 1.00 31.52 71 GLY D O 1
ATOM 7708 N N . LYS D 1 33 ? 51.431 28.275 -21.573 1.00 36.38 72 LYS D N 1
ATOM 7709 C CA . LYS D 1 33 ? 50.819 26.961 -21.668 1.00 36.88 72 LYS D CA 1
ATOM 7710 C C . LYS D 1 33 ? 49.868 26.760 -20.499 1.00 35.99 72 LYS D C 1
ATOM 7711 O O . LYS D 1 33 ? 50.258 26.886 -19.335 1.00 35.36 72 LYS D O 1
ATOM 7717 N N . TRP D 1 34 ? 48.617 26.446 -20.820 1.00 31.40 73 TRP D N 1
ATOM 7718 C CA . TRP D 1 34 ? 47.583 26.277 -19.805 1.00 30.57 73 TRP D CA 1
ATOM 7719 C C . TRP D 1 34 ? 47.093 24.840 -19.751 1.00 29.93 73 TRP D C 1
ATOM 7720 O O . TRP D 1 34 ? 46.494 24.337 -20.705 1.00 29.86 73 TRP D O 1
ATOM 7731 N N . THR D 1 35 ? 47.363 24.177 -18.635 1.00 25.57 74 THR D N 1
ATOM 7732 C CA . THR D 1 35 ? 46.772 22.878 -18.376 1.00 24.98 74 THR D CA 1
ATOM 7733 C C . THR D 1 35 ? 45.556 23.080 -17.472 1.00 22.94 74 THR D C 1
ATOM 7734 O O . THR D 1 35 ? 45.647 23.766 -16.454 1.00 21.41 74 THR D O 1
ATOM 7738 N N . GLY D 1 36 ? 44.417 22.504 -17.849 1.00 24.42 75 GLY D N 1
ATOM 7739 C CA . GLY D 1 36 ? 43.189 22.758 -17.120 1.00 25.07 75 GLY D CA 1
ATOM 7740 C C . GLY D 1 36 ? 42.112 21.690 -17.172 1.00 25.58 75 GLY D C 1
ATOM 7741 O O . GLY D 1 36 ? 42.273 20.656 -17.823 1.00 26.39 75 GLY D O 1
ATOM 7742 N N . SER D 1 37 ? 41.010 21.946 -16.468 1.00 27.61 76 SER D N 1
ATOM 7743 C CA . SER D 1 37 ? 39.875 21.027 -16.427 1.00 28.05 76 SER D CA 1
ATOM 7744 C C . SER D 1 37 ? 38.572 21.721 -16.818 1.00 26.17 76 SER D C 1
ATOM 7745 O O . SER D 1 37 ? 38.161 22.694 -16.200 1.00 28.06 76 SER D O 1
ATOM 7748 N N . PHE D 1 38 ? 37.935 21.196 -17.854 1.00 17.89 77 PHE D N 1
ATOM 7749 C CA . PHE D 1 38 ? 36.662 21.692 -18.353 1.00 17.63 77 PHE D CA 1
ATOM 7750 C C . PHE D 1 38 ? 35.559 21.069 -17.523 1.00 21.28 77 PHE D C 1
ATOM 7751 O O . PHE D 1 38 ? 35.574 19.869 -17.273 1.00 26.16 77 PHE D O 1
ATOM 7759 N N . HIS D 1 39 ? 34.598 21.873 -17.095 1.00 26.27 78 HIS D N 1
ATOM 7760 C CA . HIS D 1 39 ? 33.482 21.348 -16.323 1.00 25.58 78 HIS D CA 1
ATOM 7761 C C . HIS D 1 39 ? 32.196 21.800 -16.957 1.00 28.03 78 HIS D C 1
ATOM 7762 O O . HIS D 1 39 ? 32.037 22.968 -17.286 1.00 33.43 78 HIS D O 1
ATOM 7769 N N . GLN D 1 40 ? 31.274 20.873 -17.135 1.00 19.82 79 GLN D N 1
ATOM 7770 C CA . GLN D 1 40 ? 29.956 21.231 -17.608 1.00 17.24 79 GLN D CA 1
ATOM 7771 C C . GLN D 1 40 ? 28.949 20.912 -16.523 1.00 18.29 79 GLN D C 1
ATOM 7772 O O . GLN D 1 40 ? 28.781 19.748 -16.153 1.00 20.05 79 GLN D O 1
ATOM 7778 N N . PHE D 1 41 ? 28.294 21.948 -16.009 1.00 14.65 80 PHE D N 1
ATOM 7779 C CA . PHE D 1 41 ? 27.253 21.786 -15.004 1.00 14.30 80 PHE D CA 1
ATOM 7780 C C . PHE D 1 41 ? 25.930 22.080 -15.674 1.00 18.08 80 PHE D C 1
ATOM 7781 O O . PHE D 1 41 ? 25.902 22.656 -16.760 1.00 19.45 80 PHE D O 1
ATOM 7789 N N . ASP D 1 42 ? 24.836 21.677 -15.040 1.00 34.98 81 ASP D N 1
ATOM 7790 C CA . ASP D 1 42 ? 23.519 22.126 -15.471 1.00 37.35 81 ASP D CA 1
ATOM 7791 C C . ASP D 1 42 ? 23.132 23.308 -14.593 1.00 37.47 81 ASP D C 1
ATOM 7792 O O . ASP D 1 42 ? 23.915 23.721 -13.735 1.00 38.60 81 ASP D O 1
ATOM 7797 N N . GLY D 1 43 ? 21.929 23.835 -14.787 1.00 28.39 82 GLY D N 1
ATOM 7798 C CA . GLY D 1 43 ? 21.473 25.004 -14.052 1.00 28.19 82 GLY D CA 1
ATOM 7799 C C . GLY D 1 43 ? 21.409 24.832 -12.545 1.00 30.40 82 GLY D C 1
ATOM 7800 O O . GLY D 1 43 ? 21.273 25.811 -11.817 1.00 32.05 82 GLY D O 1
ATOM 7801 N N . ASN D 1 44 ? 21.484 23.589 -12.077 1.00 29.52 83 ASN D N 1
ATOM 7802 C CA . ASN D 1 44 ? 21.448 23.292 -10.648 1.00 27.71 83 ASN D CA 1
ATOM 7803 C C . ASN D 1 44 ? 22.814 22.862 -10.115 1.00 29.74 83 ASN D C 1
ATOM 7804 O O . ASN D 1 44 ? 22.926 22.363 -8.991 1.00 31.56 83 ASN D O 1
ATOM 7809 N N . GLY D 1 45 ? 23.851 23.055 -10.923 1.00 28.15 84 GLY D N 1
ATOM 7810 C CA . GLY D 1 45 ? 25.207 22.796 -10.479 1.00 27.35 84 GLY D CA 1
ATOM 7811 C C . GLY D 1 45 ? 25.624 21.335 -10.483 1.00 26.52 84 GLY D C 1
ATOM 7812 O O . GLY D 1 45 ? 26.664 20.989 -9.925 1.00 26.13 84 GLY D O 1
ATOM 7813 N N . ASN D 1 46 ? 24.825 20.474 -11.107 1.00 33.27 85 ASN D N 1
ATOM 7814 C CA . ASN D 1 46 ? 25.180 19.058 -11.206 1.00 32.66 85 ASN D CA 1
ATOM 7815 C C . ASN D 1 46 ? 26.295 18.880 -12.219 1.00 32.26 85 ASN D C 1
ATOM 7816 O O . ASN D 1 46 ? 26.125 19.217 -13.388 1.00 36.32 85 ASN D O 1
ATOM 7821 N N . LEU D 1 47 ? 27.422 18.323 -11.790 1.00 20.38 86 LEU D N 1
ATOM 7822 C CA . LEU D 1 47 ? 28.520 18.103 -12.716 1.00 19.16 86 LEU D CA 1
ATOM 7823 C C . LEU D 1 47 ? 28.091 17.080 -13.743 1.00 23.20 86 LEU D C 1
ATOM 7824 O O . LEU D 1 47 ? 27.725 15.957 -13.401 1.00 28.86 86 LEU D O 1
ATOM 7829 N N . LEU D 1 48 ? 28.109 17.480 -15.006 1.00 24.16 87 LEU D N 1
ATOM 7830 C CA . LEU D 1 48 ? 27.714 16.575 -16.074 1.00 25.62 87 LEU D CA 1
ATOM 7831 C C . LEU D 1 48 ? 28.943 15.881 -16.653 1.00 29.52 87 LEU D C 1
ATOM 7832 O O . LEU D 1 48 ? 28.924 14.671 -16.877 1.00 32.39 87 LEU D O 1
ATOM 7837 N N . HIS D 1 49 ? 30.008 16.649 -16.883 1.00 33.65 88 HIS D N 1
ATOM 7838 C CA . HIS D 1 49 ? 31.257 16.109 -17.415 1.00 33.36 88 HIS D CA 1
ATOM 7839 C C . HIS D 1 49 ? 32.471 16.915 -16.968 1.00 32.70 88 HIS D C 1
ATOM 7840 O O . HIS D 1 49 ? 32.441 18.139 -16.941 1.00 36.25 88 HIS D O 1
ATOM 7847 N N . LYS D 1 50 ? 33.538 16.211 -16.618 1.00 31.51 89 LYS D N 1
ATOM 7848 C CA . LYS D 1 50 ? 34.820 16.830 -16.310 1.00 31.01 89 LYS D CA 1
ATOM 7849 C C . LYS D 1 50 ? 35.840 16.335 -17.322 1.00 31.25 89 LYS D C 1
ATOM 7850 O O . LYS D 1 50 ? 36.122 15.138 -17.410 1.00 33.89 89 LYS D O 1
ATOM 7856 N N . ILE D 1 51 ? 36.394 17.266 -18.087 1.00 19.17 90 ILE D N 1
ATOM 7857 C CA . ILE D 1 51 ? 37.256 16.912 -19.198 1.00 17.31 90 ILE D CA 1
ATOM 7858 C C . ILE D 1 51 ? 38.616 17.568 -19.097 1.00 21.75 90 ILE D C 1
ATOM 7859 O O . ILE D 1 51 ? 38.724 18.780 -18.940 1.00 26.75 90 ILE D O 1
ATOM 7864 N N . ASP D 1 52 ? 39.657 16.755 -19.193 1.00 27.93 91 ASP D N 1
ATOM 7865 C CA . ASP D 1 52 ? 41.012 17.258 -19.182 1.00 28.78 91 ASP D CA 1
ATOM 7866 C C . ASP D 1 52 ? 41.260 18.041 -20.463 1.00 27.68 91 ASP D C 1
ATOM 7867 O O . ASP D 1 52 ? 40.949 17.565 -21.558 1.00 26.64 91 ASP D O 1
ATOM 7872 N N . THR D 1 53 ? 41.808 19.247 -20.320 1.00 20.22 92 THR D N 1
ATOM 7873 C CA . THR D 1 53 ? 42.102 20.110 -21.460 1.00 18.69 92 THR D CA 1
ATOM 7874 C C . THR D 1 53 ? 43.490 20.738 -21.327 1.00 19.80 92 THR D C 1
ATOM 7875 O O . THR D 1 53 ? 44.007 20.875 -20.218 1.00 21.23 92 THR D O 1
ATOM 7879 N N . ARG D 1 54 ? 44.101 21.078 -22.463 1.00 24.66 93 ARG D N 1
ATOM 7880 C CA . ARG D 1 54 ? 45.335 21.866 -22.493 1.00 25.91 93 ARG D CA 1
ATOM 7881 C C . ARG D 1 54 ? 45.164 23.064 -23.428 1.00 31.45 93 ARG D C 1
ATOM 7882 O O . ARG D 1 54 ? 44.551 22.945 -24.491 1.00 35.84 93 ARG D O 1
ATOM 7890 N N . LEU D 1 55 ? 45.712 24.215 -23.040 1.00 21.70 94 LEU D N 1
ATOM 7891 C CA . LEU D 1 55 ? 45.578 25.433 -23.836 1.00 20.20 94 LEU D CA 1
ATOM 7892 C C . LEU D 1 55 ? 46.912 26.121 -24.075 1.00 21.30 94 LEU D C 1
ATOM 7893 O O . LEU D 1 55 ? 47.616 26.478 -23.131 1.00 20.12 94 LEU D O 1
ATOM 7898 N N . SER D 1 56 ? 47.251 26.308 -25.346 1.00 28.81 95 SER D N 1
ATOM 7899 C CA . SER D 1 56 ? 48.496 26.963 -25.720 1.00 28.88 95 SER D CA 1
ATOM 7900 C C . SER D 1 56 ? 48.182 28.291 -26.376 1.00 30.62 95 SER D C 1
ATOM 7901 O O . SER D 1 56 ? 47.625 28.329 -27.475 1.00 30.33 95 SER D O 1
ATOM 7904 N N . ALA D 1 57 ? 48.540 29.381 -25.706 1.00 26.31 96 ALA D N 1
ATOM 7905 C CA . ALA D 1 57 ? 48.248 30.713 -26.221 1.00 23.73 96 ALA D CA 1
ATOM 7906 C C . ALA D 1 57 ? 49.530 31.492 -26.482 1.00 27.07 96 ALA D C 1
ATOM 7907 O O . ALA D 1 57 ? 50.389 31.604 -25.608 1.00 27.15 96 ALA D O 1
ATOM 7909 N N . SER D 1 58 ? 49.649 32.029 -27.691 1.00 34.55 97 SER D N 1
ATOM 7910 C CA . SER D 1 58 ? 50.826 32.788 -28.093 1.00 35.14 97 SER D CA 1
ATOM 7911 C C . SER D 1 58 ? 50.408 34.035 -28.862 1.00 36.48 97 SER D C 1
ATOM 7912 O O . SER D 1 58 ? 49.248 34.172 -29.236 1.00 35.85 97 SER D O 1
ATOM 7915 N N . SER D 1 59 ? 51.356 34.934 -29.116 1.00 47.52 98 SER D N 1
ATOM 7916 C CA . SER D 1 59 ? 51.059 36.154 -29.867 1.00 47.83 98 SER D CA 1
ATOM 7917 C C . SER D 1 59 ? 51.895 36.278 -31.128 1.00 48.36 98 SER D C 1
ATOM 7918 O O . SER D 1 59 ? 52.995 35.738 -31.212 1.00 49.95 98 SER D O 1
ATOM 7921 N N . TYR D 1 60 ? 51.377 37.023 -32.095 1.00 54.54 99 TYR D N 1
ATOM 7922 C CA . TYR D 1 60 ? 52.089 37.263 -33.337 1.00 56.63 99 TYR D CA 1
ATOM 7923 C C . TYR D 1 60 ? 51.857 38.712 -33.746 1.00 55.79 99 TYR D C 1
ATOM 7924 O O . TYR D 1 60 ? 50.861 39.321 -33.354 1.00 55.16 99 TYR D O 1
ATOM 7933 N N . GLY D 1 61 ? 52.771 39.269 -34.532 1.00 40.67 100 GLY D N 1
ATOM 7934 C CA . GLY D 1 61 ? 52.661 40.658 -34.940 1.00 38.25 100 GLY D CA 1
ATOM 7935 C C . GLY D 1 61 ? 52.944 41.592 -33.778 1.00 35.38 100 GLY D C 1
ATOM 7936 O O . GLY D 1 61 ? 53.213 41.152 -32.659 1.00 32.91 100 GLY D O 1
ATOM 7937 N N . GLU D 1 62 ? 52.890 42.891 -34.041 1.00 33.71 101 GLU D N 1
ATOM 7938 C CA . GLU D 1 62 ? 53.164 43.880 -33.008 1.00 35.38 101 GLU D CA 1
ATOM 7939 C C . GLU D 1 62 ? 52.212 45.063 -33.115 1.00 37.71 101 GLU D C 1
ATOM 7940 O O . GLU D 1 62 ? 51.529 45.226 -34.130 1.00 37.83 101 GLU D O 1
ATOM 7942 N N . ASP D 1 63 ? 52.158 45.867 -32.053 1.00 48.01 102 ASP D N 1
ATOM 7943 C CA . ASP D 1 63 ? 51.331 47.077 -32.009 1.00 48.49 102 ASP D CA 1
ATOM 7944 C C . ASP D 1 63 ? 49.871 46.841 -32.380 1.00 45.73 102 ASP D C 1
ATOM 7945 O O . ASP D 1 63 ? 49.224 45.933 -31.866 1.00 41.26 102 ASP D O 1
ATOM 7950 N N . GLU D 1 64 ? 49.359 47.679 -33.274 1.00 54.65 103 GLU D N 1
ATOM 7951 C CA . GLU D 1 64 ? 47.958 47.623 -33.678 1.00 56.98 103 GLU D CA 1
ATOM 7952 C C . GLU D 1 64 ? 47.644 46.348 -34.457 1.00 57.27 103 GLU D C 1
ATOM 7953 O O . GLU D 1 64 ? 46.480 46.003 -34.668 1.00 58.74 103 GLU D O 1
ATOM 7959 N N . LEU D 1 65 ? 48.693 45.651 -34.881 1.00 45.42 104 LEU D N 1
ATOM 7960 C CA . LEU D 1 65 ? 48.533 44.406 -35.617 1.00 43.33 104 LEU D CA 1
ATOM 7961 C C . LEU D 1 65 ? 48.763 43.198 -34.715 1.00 41.58 104 LEU D C 1
ATOM 7962 O O . LEU D 1 65 ? 48.851 42.064 -35.189 1.00 41.11 104 LEU D O 1
ATOM 7967 N N . LEU D 1 66 ? 48.874 43.453 -33.415 1.00 40.15 105 LEU D N 1
ATOM 7968 C CA . LEU D 1 66 ? 49.076 42.390 -32.435 1.00 37.92 105 LEU D CA 1
ATOM 7969 C C . LEU D 1 66 ? 47.867 41.458 -32.411 1.00 38.83 105 LEU D C 1
ATOM 7970 O O . LEU D 1 66 ? 46.720 41.910 -32.467 1.00 39.05 105 LEU D O 1
ATOM 7975 N N . SER D 1 67 ? 48.130 40.156 -32.360 1.00 36.22 106 SER D N 1
ATOM 7976 C CA . SER D 1 67 ? 47.064 39.167 -32.348 1.00 35.04 106 SER D CA 1
ATOM 7977 C C . SER D 1 67 ? 47.357 38.085 -31.324 1.00 34.36 106 SER D C 1
ATOM 7978 O O . SER D 1 67 ? 48.515 37.809 -31.026 1.00 34.93 106 SER D O 1
ATOM 7981 N N . LEU D 1 68 ? 46.306 37.488 -30.774 1.00 33.87 107 LEU D N 1
ATOM 7982 C CA . LEU D 1 68 ? 46.455 36.376 -29.840 1.00 32.32 107 LEU D CA 1
ATOM 7983 C C . LEU D 1 68 ? 45.928 35.095 -30.463 1.00 33.03 107 LEU D C 1
ATOM 7984 O O . LEU D 1 68 ? 44.725 34.948 -30.681 1.00 32.15 107 LEU D O 1
ATOM 7989 N N . ASN D 1 69 ? 46.841 34.184 -30.774 1.00 50.59 108 ASN D N 1
ATOM 7990 C CA . ASN D 1 69 ? 46.474 32.865 -31.264 1.00 51.41 108 ASN D CA 1
ATOM 7991 C C . ASN D 1 69 ? 46.497 31.850 -30.128 1.00 48.18 108 ASN D C 1
ATOM 7992 O O . ASN D 1 69 ? 47.411 31.848 -29.303 1.00 47.19 108 ASN D O 1
ATOM 7997 N N . GLN D 1 70 ? 45.487 30.992 -30.075 1.00 29.76 109 GLN D N 1
ATOM 7998 C CA . GLN D 1 70 ? 45.450 29.964 -29.044 1.00 28.08 109 GLN D CA 1
ATOM 7999 C C . GLN D 1 70 ? 44.843 28.661 -29.532 1.00 26.59 109 GLN D C 1
ATOM 8000 O O . GLN D 1 70 ? 43.859 28.654 -30.273 1.00 25.35 109 GLN D O 1
ATOM 8006 N N . SER D 1 71 ? 45.451 27.560 -29.109 1.00 25.28 110 SER D N 1
ATOM 8007 C CA . SER D 1 71 ? 44.963 26.234 -29.448 1.00 26.01 110 SER D CA 1
ATOM 8008 C C . SER D 1 71 ? 44.527 25.505 -28.191 1.00 24.25 110 SER D C 1
ATOM 8009 O O . SER D 1 71 ? 45.241 25.478 -27.183 1.00 21.74 110 SER D O 1
ATOM 8012 N N . LEU D 1 72 ? 43.333 24.932 -28.255 1.00 29.82 111 LEU D N 1
ATOM 8013 C CA . LEU D 1 72 ? 42.809 24.149 -27.154 1.00 29.35 111 LEU D CA 1
ATOM 8014 C C . LEU D 1 72 ? 42.977 22.677 -27.491 1.00 32.04 111 LEU D C 1
ATOM 8015 O O . LEU D 1 72 ? 42.623 22.238 -28.592 1.00 33.76 111 LEU D O 1
ATOM 8020 N N . TYR D 1 73 ? 43.554 21.927 -26.557 1.00 29.54 112 TYR D N 1
ATOM 8021 C CA . TYR D 1 73 ? 43.734 20.494 -26.742 1.00 28.90 112 TYR D CA 1
ATOM 8022 C C . TYR D 1 73 ? 42.839 19.711 -25.792 1.00 27.18 112 TYR D C 1
ATOM 8023 O O . TYR D 1 73 ? 42.882 19.900 -24.578 1.00 27.75 112 TYR D O 1
ATOM 8032 N N . ILE D 1 74 ? 42.021 18.838 -26.367 1.00 25.03 113 ILE D N 1
ATOM 8033 C CA . ILE D 1 74 ? 41.011 18.092 -25.623 1.00 25.10 113 ILE D CA 1
ATOM 8034 C C . ILE D 1 74 ? 41.352 16.604 -25.519 1.00 27.97 113 ILE D C 1
ATOM 8035 O O . ILE D 1 74 ? 41.721 15.967 -26.512 1.00 25.59 113 ILE D O 1
ATOM 8040 N N . LYS D 1 75 ? 41.225 16.052 -24.316 1.00 47.04 114 LYS D N 1
ATOM 8041 C CA . LYS D 1 75 ? 41.541 14.647 -24.103 1.00 49.49 114 LYS D CA 1
ATOM 8042 C C . LYS D 1 75 ? 40.407 13.739 -24.594 1.00 50.46 114 LYS D C 1
ATOM 8043 O O . LYS D 1 75 ? 39.254 13.885 -24.180 1.00 50.86 114 LYS D O 1
ATOM 8049 N N . GLN D 1 76 ? 40.762 12.807 -25.481 1.00 41.45 115 GLN D N 1
ATOM 8050 C CA . GLN D 1 76 ? 39.851 11.802 -26.041 1.00 39.58 115 GLN D CA 1
ATOM 8051 C C . GLN D 1 76 ? 39.836 10.501 -25.248 1.00 43.53 115 GLN D C 1
ATOM 8052 O O . GLN D 1 76 ? 40.873 9.850 -25.112 1.00 46.76 115 GLN D O 1
ATOM 8058 N N . PRO D 1 77 ? 38.667 10.128 -24.699 1.00 46.04 116 PRO D N 1
ATOM 8059 C CA . PRO D 1 77 ? 38.579 8.895 -23.905 1.00 47.00 116 PRO D CA 1
ATOM 8060 C C . PRO D 1 77 ? 38.913 7.637 -24.721 1.00 47.70 116 PRO D C 1
ATOM 8061 O O . PRO D 1 77 ? 38.957 7.683 -25.953 1.00 45.96 116 PRO D O 1
ATOM 8065 N N . THR D 1 78 ? 39.132 6.523 -24.026 1.00 56.61 117 THR D N 1
ATOM 8066 C CA . THR D 1 78 ? 39.542 5.276 -24.668 1.00 56.95 117 THR D CA 1
ATOM 8067 C C . THR D 1 78 ? 38.362 4.514 -25.273 1.00 55.90 117 THR D C 1
ATOM 8068 O O . THR D 1 78 ? 37.247 4.549 -24.746 1.00 54.77 117 THR D O 1
ATOM 8072 N N . GLU D 1 92 ? 45.290 10.121 -26.166 1.00 52.94 131 GLU D N 1
ATOM 8073 C CA . GLU D 1 92 ? 45.330 10.901 -27.402 1.00 58.99 131 GLU D CA 1
ATOM 8074 C C . GLU D 1 92 ? 44.656 12.279 -27.287 1.00 61.36 131 GLU D C 1
ATOM 8075 O O . GLU D 1 92 ? 43.572 12.405 -26.715 1.00 63.31 131 GLU D O 1
ATOM 8081 N N . TRP D 1 93 ? 45.299 13.302 -27.849 1.00 44.78 132 TRP D N 1
ATOM 8082 C CA . TRP D 1 93 ? 44.782 14.670 -27.818 1.00 41.39 132 TRP D CA 1
ATOM 8083 C C . TRP D 1 93 ? 44.361 15.176 -29.202 1.00 40.56 132 TRP D C 1
ATOM 8084 O O . TRP D 1 93 ? 45.029 14.904 -30.200 1.00 40.45 132 TRP D O 1
ATOM 8095 N N . VAL D 1 94 ? 43.272 15.939 -29.252 1.00 43.08 133 VAL D N 1
ATOM 8096 C CA . VAL D 1 94 ? 42.802 16.518 -30.510 1.00 41.79 133 VAL D CA 1
ATOM 8097 C C . VAL D 1 94 ? 42.784 18.051 -30.436 1.00 42.95 133 VAL D C 1
ATOM 8098 O O . VAL D 1 94 ? 42.398 18.639 -29.419 1.00 43.32 133 VAL D O 1
ATOM 8102 N N . GLU D 1 95 ? 43.212 18.695 -31.516 1.00 39.90 134 GLU D N 1
ATOM 8103 C CA . GLU D 1 95 ? 43.372 20.141 -31.517 1.00 39.01 134 GLU D CA 1
ATOM 8104 C C . GLU D 1 95 ? 42.130 20.850 -32.035 1.00 38.17 134 GLU D C 1
ATOM 8105 O O . GLU D 1 95 ? 41.542 20.447 -33.036 1.00 37.88 134 GLU D O 1
ATOM 8111 N N . TYR D 1 96 ? 41.738 21.910 -31.335 1.00 31.49 135 TYR D N 1
ATOM 8112 C CA . TYR D 1 96 ? 40.711 22.823 -31.811 1.00 29.25 135 TYR D CA 1
ATOM 8113 C C . TYR D 1 96 ? 41.329 24.209 -31.947 1.00 29.37 135 TYR D C 1
ATOM 8114 O O . TYR D 1 96 ? 41.842 24.761 -30.971 1.00 28.52 135 TYR D O 1
ATOM 8123 N N . LYS D 1 97 ? 41.273 24.774 -33.149 1.00 35.68 136 LYS D N 1
ATOM 8124 C CA . LYS D 1 97 ? 41.782 26.125 -33.376 1.00 36.50 136 LYS D CA 1
ATOM 8125 C C . LYS D 1 97 ? 40.751 27.205 -33.046 1.00 34.21 136 LYS D C 1
ATOM 8126 O O . LYS D 1 97 ? 39.785 27.422 -33.785 1.00 33.75 136 LYS D O 1
ATOM 8132 N N . ILE D 1 98 ? 40.971 27.860 -31.913 1.00 19.17 137 ILE D N 1
ATOM 8133 C CA . ILE D 1 98 ? 40.139 28.957 -31.451 1.00 18.94 137 ILE D CA 1
ATOM 8134 C C . ILE D 1 98 ? 40.303 30.160 -32.377 1.00 22.52 137 ILE D C 1
ATOM 8135 O O . ILE D 1 98 ? 41.410 30.451 -32.832 1.00 25.53 137 ILE D O 1
ATOM 8140 N N . LYS D 1 99 ? 39.197 30.842 -32.662 1.00 37.58 138 LYS D N 1
ATOM 8141 C CA . LYS D 1 99 ? 39.205 32.044 -33.488 1.00 40.19 138 LYS D CA 1
ATOM 8142 C C . LYS D 1 99 ? 40.302 33.006 -33.050 1.00 43.51 138 LYS D C 1
ATOM 8143 O O . LYS D 1 99 ? 40.451 33.284 -31.858 1.00 44.17 138 LYS D O 1
ATOM 8149 N N . GLU D 1 100 ? 41.058 33.517 -34.017 1.00 52.95 139 GLU D N 1
ATOM 8150 C CA . GLU D 1 100 ? 42.121 34.476 -33.738 1.00 54.19 139 GLU D CA 1
ATOM 8151 C C . GLU D 1 100 ? 41.550 35.726 -33.071 1.00 50.22 139 GLU D C 1
ATOM 8152 O O . GLU D 1 100 ? 40.481 36.211 -33.452 1.00 49.85 139 GLU D O 1
ATOM 8158 N N . THR D 1 101 ? 42.262 36.228 -32.065 1.00 27.15 140 THR D N 1
ATOM 8159 C CA . THR D 1 101 ? 41.861 37.438 -31.357 1.00 25.96 140 THR D CA 1
ATOM 8160 C C . THR D 1 101 ? 42.774 38.613 -31.721 1.00 26.86 140 THR D C 1
ATOM 8161 O O . THR D 1 101 ? 43.985 38.556 -31.521 1.00 28.02 140 THR D O 1
ATOM 8165 N N . ASN D 1 102 ? 42.188 39.680 -32.251 1.00 25.13 141 ASN D N 1
ATOM 8166 C CA . ASN D 1 102 ? 42.949 40.855 -32.655 1.00 24.95 141 ASN D CA 1
ATOM 8167 C C . ASN D 1 102 ? 42.223 42.153 -32.312 1.00 25.65 141 ASN D C 1
ATOM 8168 O O . ASN D 1 102 ? 41.184 42.123 -31.665 1.00 28.10 141 ASN D O 1
ATOM 8173 N N . MET D 1 103 ? 42.759 43.286 -32.760 1.00 24.48 142 MET D N 1
ATOM 8174 C CA . MET D 1 103 ? 42.169 44.598 -32.462 1.00 26.20 142 MET D CA 1
ATOM 8175 C C . MET D 1 103 ? 40.742 44.757 -32.984 1.00 26.84 142 MET D C 1
ATOM 8176 O O . MET D 1 103 ? 39.923 45.446 -32.380 1.00 28.38 142 MET D O 1
ATOM 8181 N N . PHE D 1 104 ? 40.451 44.106 -34.103 1.00 35.31 143 PHE D N 1
ATOM 8182 C CA . PHE D 1 104 ? 39.127 44.159 -34.707 1.00 35.64 143 PHE D CA 1
ATOM 8183 C C . PHE D 1 104 ? 38.120 43.317 -33.925 1.00 36.96 143 PHE D C 1
ATOM 8184 O O . PHE D 1 104 ? 36.985 43.741 -33.701 1.00 38.32 143 PHE D O 1
ATOM 8192 N N . THR D 1 105 ? 38.531 42.114 -33.535 1.00 31.70 144 THR D N 1
ATOM 8193 C CA . THR D 1 105 ? 37.621 41.178 -32.884 1.00 29.10 144 THR D CA 1
ATOM 8194 C C . THR D 1 105 ? 37.260 41.583 -31.457 1.00 30.42 144 THR D C 1
ATOM 8195 O O . THR D 1 105 ? 36.094 41.500 -31.071 1.00 32.50 144 THR D O 1
ATOM 8199 N N . VAL D 1 106 ? 38.248 42.024 -30.679 1.00 24.51 145 VAL D N 1
ATOM 8200 C CA . VAL D 1 106 ? 37.999 42.387 -29.285 1.00 23.18 145 VAL D CA 1
ATOM 8201 C C . VAL D 1 106 ? 37.008 43.535 -29.171 1.00 26.60 145 VAL D C 1
ATOM 8202 O O . VAL D 1 106 ? 36.245 43.614 -28.208 1.00 26.92 145 VAL D O 1
ATOM 8206 N N . ASP D 1 107 ? 37.009 44.412 -30.170 1.00 44.96 146 ASP D N 1
ATOM 8207 C CA . ASP D 1 107 ? 36.188 45.611 -30.123 1.00 47.74 146 ASP D CA 1
ATOM 8208 C C . ASP D 1 107 ? 34.832 45.401 -30.788 1.00 46.43 146 ASP D C 1
ATOM 8209 O O . ASP D 1 107 ? 33.786 45.628 -30.178 1.00 46.08 146 ASP D O 1
ATOM 8214 N N . LYS D 1 108 ? 34.855 44.928 -32.028 1.00 34.78 147 LYS D N 1
ATOM 8215 C CA . LYS D 1 108 ? 33.642 44.836 -32.825 1.00 34.51 147 LYS D CA 1
ATOM 8216 C C . LYS D 1 108 ? 32.851 43.569 -32.526 1.00 34.01 147 LYS D C 1
ATOM 8217 O O . LYS D 1 108 ? 31.621 43.585 -32.552 1.00 34.45 147 LYS D O 1
ATOM 8223 N N . TYR D 1 109 ? 33.555 42.474 -32.245 1.00 35.27 148 TYR D N 1
ATOM 8224 C CA . TYR D 1 109 ? 32.907 41.173 -32.066 1.00 32.35 148 TYR D CA 1
ATOM 8225 C C . TYR D 1 109 ? 32.757 40.734 -30.616 1.00 28.24 148 TYR D C 1
ATOM 8226 O O . TYR D 1 109 ? 31.687 40.326 -30.194 1.00 26.00 148 TYR D O 1
ATOM 8235 N N . GLN D 1 110 ? 33.829 40.824 -29.847 1.00 26.01 149 GLN D N 1
ATOM 8236 C CA . GLN D 1 110 ? 33.829 40.242 -28.512 1.00 24.92 149 GLN D CA 1
ATOM 8237 C C . GLN D 1 110 ? 33.399 41.222 -27.435 1.00 23.80 149 GLN D C 1
ATOM 8238 O O . GLN D 1 110 ? 33.094 40.811 -26.322 1.00 25.72 149 GLN D O 1
ATOM 8244 N N . GLN D 1 111 ? 33.358 42.505 -27.782 1.00 25.29 150 GLN D N 1
ATOM 8245 C CA . GLN D 1 111 ? 33.032 43.572 -26.833 1.00 26.67 150 GLN D CA 1
ATOM 8246 C C . GLN D 1 111 ? 33.773 43.388 -25.519 1.00 26.46 150 GLN D C 1
ATOM 8247 O O . GLN D 1 111 ? 33.154 43.328 -24.449 1.00 27.04 150 GLN D O 1
ATOM 8253 N N . ILE D 1 112 ? 35.092 43.268 -25.611 1.00 19.81 151 ILE D N 1
ATOM 8254 C CA . ILE D 1 112 ? 35.901 42.939 -24.449 1.00 19.55 151 ILE D CA 1
ATOM 8255 C C . ILE D 1 112 ? 35.705 43.932 -23.312 1.00 19.67 151 ILE D C 1
ATOM 8256 O O . ILE D 1 112 ? 35.723 45.141 -23.520 1.00 20.95 151 ILE D O 1
ATOM 8261 N N . GLY D 1 113 ? 35.460 43.403 -22.119 1.00 19.30 152 GLY D N 1
ATOM 8262 C CA . GLY D 1 113 ? 35.538 44.189 -20.904 1.00 19.73 152 GLY D CA 1
ATOM 8263 C C . GLY D 1 113 ? 36.825 43.752 -20.240 1.00 19.80 152 GLY D C 1
ATOM 8264 O O . GLY D 1 113 ? 36.945 42.605 -19.836 1.00 22.55 152 GLY D O 1
ATOM 8265 N N . PHE D 1 114 ? 37.796 44.650 -20.138 1.00 19.55 153 PHE D N 1
ATOM 8266 C CA . PHE D 1 114 ? 39.130 44.246 -19.698 1.00 20.80 153 PHE D CA 1
ATOM 8267 C C . PHE D 1 114 ? 39.702 45.055 -18.536 1.00 19.59 153 PHE D C 1
ATOM 8268 O O . PHE D 1 114 ? 39.712 46.280 -18.565 1.00 20.00 153 PHE D O 1
ATOM 8276 N N . PHE D 1 115 ? 40.179 44.348 -17.516 1.00 19.27 154 PHE D N 1
ATOM 8277 C CA . PHE D 1 115 ? 40.757 44.982 -16.338 1.00 19.37 154 PHE D CA 1
ATOM 8278 C C . PHE D 1 115 ? 42.226 44.609 -16.184 1.00 22.85 154 PHE D C 1
ATOM 8279 O O . PHE D 1 115 ? 42.541 43.525 -15.697 1.00 23.20 154 PHE D O 1
ATOM 8287 N N . PRO D 1 116 ? 43.132 45.510 -16.593 1.00 29.99 155 PRO D N 1
ATOM 8288 C CA . PRO D 1 116 ? 44.577 45.245 -16.561 1.00 26.77 155 PRO D CA 1
ATOM 8289 C C . PRO D 1 116 ? 45.127 45.089 -15.140 1.00 26.24 155 PRO D C 1
ATOM 8290 O O . PRO D 1 116 ? 45.804 44.101 -14.865 1.00 26.73 155 PRO D O 1
ATOM 8294 N N . LYS D 1 117 ? 44.847 46.041 -14.253 1.00 34.53 156 LYS D N 1
ATOM 8295 C CA . LYS D 1 117 ? 45.375 45.977 -12.886 1.00 36.40 156 LYS D CA 1
ATOM 8296 C C . LYS D 1 117 ? 44.826 44.805 -12.080 1.00 36.56 156 LYS D C 1
ATOM 8297 O O . LYS D 1 117 ? 45.542 44.227 -11.262 1.00 36.44 156 LYS D O 1
ATOM 8303 N N . GLU D 1 118 ? 43.551 44.483 -12.281 1.00 40.10 157 GLU D N 1
ATOM 8304 C CA . GLU D 1 118 ? 42.902 43.432 -11.496 1.00 40.60 157 GLU D CA 1
ATOM 8305 C C . GLU D 1 118 ? 43.040 42.056 -12.154 1.00 39.26 157 GLU D C 1
ATOM 8306 O O . GLU D 1 118 ? 42.786 41.025 -11.524 1.00 38.35 157 GLU D O 1
ATOM 8312 N N . ARG D 1 119 ? 43.450 42.060 -13.419 1.00 34.77 158 ARG D N 1
ATOM 8313 C CA . ARG D 1 119 ? 43.644 40.842 -14.199 1.00 33.76 158 ARG D CA 1
ATOM 8314 C C . ARG D 1 119 ? 42.363 40.010 -14.307 1.00 32.47 158 ARG D C 1
ATOM 8315 O O . ARG D 1 119 ? 42.261 38.915 -13.757 1.00 34.63 158 ARG D O 1
ATOM 8323 N N . ALA D 1 120 ? 41.381 40.562 -15.013 1.00 17.93 159 ALA D N 1
ATOM 8324 C CA . ALA D 1 120 ? 40.112 39.894 -15.266 1.00 17.66 159 ALA D CA 1
ATOM 8325 C C . ALA D 1 120 ? 39.560 40.388 -16.594 1.00 17.91 159 ALA D C 1
ATOM 8326 O O . ALA D 1 120 ? 39.868 41.492 -17.025 1.00 18.31 159 ALA D O 1
ATOM 8328 N N . PHE D 1 121 ? 38.729 39.582 -17.239 1.00 18.85 160 PHE D N 1
ATOM 8329 C CA . PHE D 1 121 ? 38.095 40.011 -18.479 1.00 18.18 160 PHE D CA 1
ATOM 8330 C C . PHE D 1 121 ? 36.789 39.281 -18.791 1.00 18.40 160 PHE D C 1
ATOM 8331 O O . PHE D 1 121 ? 36.574 38.152 -18.350 1.00 21.07 160 PHE D O 1
ATOM 8339 N N . SER D 1 122 ? 35.923 39.946 -19.550 1.00 17.91 161 SER D N 1
ATOM 8340 C CA . SER D 1 122 ? 34.692 39.348 -20.035 1.00 17.74 161 SER D CA 1
ATOM 8341 C C . SER D 1 122 ? 34.766 39.337 -21.546 1.00 17.94 161 SER D C 1
ATOM 8342 O O . SER D 1 122 ? 35.291 40.275 -22.146 1.00 18.33 161 SER D O 1
ATOM 8345 N N . LEU D 1 123 ? 34.259 38.272 -22.161 1.00 20.95 162 LEU D N 1
ATOM 8346 C CA . LEU D 1 123 ? 34.232 38.180 -23.615 1.00 18.79 162 LEU D CA 1
ATOM 8347 C C . LEU D 1 123 ? 32.908 37.656 -24.113 1.00 18.26 162 LEU D C 1
ATOM 8348 O O . LEU D 1 123 ? 32.271 36.810 -23.480 1.00 17.58 162 LEU D O 1
ATOM 8353 N N . ARG D 1 124 ? 32.502 38.159 -25.268 1.00 18.30 163 ARG D N 1
ATOM 8354 C CA . ARG D 1 124 ? 31.322 37.637 -25.912 1.00 19.86 163 ARG D CA 1
ATOM 8355 C C . ARG D 1 124 ? 31.743 36.663 -26.995 1.00 21.06 163 ARG D C 1
ATOM 8356 O O . ARG D 1 124 ? 32.739 36.874 -27.686 1.00 22.92 163 ARG D O 1
ATOM 8364 N N . TYR D 1 125 ? 30.993 35.574 -27.114 1.00 17.56 164 TYR D N 1
ATOM 8365 C CA . TYR D 1 125 ? 31.153 34.653 -28.220 1.00 17.51 164 TYR D CA 1
ATOM 8366 C C . TYR D 1 125 ? 29.920 34.706 -29.106 1.00 17.63 164 TYR D C 1
ATOM 8367 O O . TYR D 1 125 ? 28.802 34.842 -28.616 1.00 17.55 164 TYR D O 1
ATOM 8376 N N . GLN D 1 126 ? 30.131 34.603 -30.411 1.00 27.21 165 GLN D N 1
ATOM 8377 C CA . GLN D 1 126 ? 29.036 34.643 -31.366 1.00 29.78 165 GLN D CA 1
ATOM 8378 C C . GLN D 1 126 ? 28.306 33.315 -31.321 1.00 29.36 165 GLN D C 1
ATOM 8379 O O . GLN D 1 126 ? 27.115 33.236 -31.613 1.00 30.49 165 GLN D O 1
ATOM 8385 N N . THR D 1 127 ? 29.045 32.270 -30.959 1.00 26.20 166 THR D N 1
ATOM 8386 C CA . THR D 1 127 ? 28.538 30.902 -30.991 1.00 26.19 166 THR D CA 1
ATOM 8387 C C . THR D 1 127 ? 29.195 30.031 -29.913 1.00 26.10 166 THR D C 1
ATOM 8388 O O . THR D 1 127 ? 30.269 30.358 -29.410 1.00 27.73 166 THR D O 1
ATOM 8392 N N . ALA D 1 128 ? 28.578 28.902 -29.583 1.00 19.00 167 ALA D N 1
ATOM 8393 C CA . ALA D 1 128 ? 29.158 28.019 -28.575 1.00 18.64 167 ALA D CA 1
ATOM 8394 C C . ALA D 1 128 ? 29.903 26.833 -29.193 1.00 19.65 167 ALA D C 1
ATOM 8395 O O . ALA D 1 128 ? 30.133 25.824 -28.530 1.00 20.02 167 ALA D O 1
ATOM 8397 N N . GLY D 1 129 ? 30.318 26.987 -30.448 1.00 21.57 168 GLY D N 1
ATOM 8398 C CA . GLY D 1 129 ? 30.977 25.931 -31.195 1.00 20.44 168 GLY D CA 1
ATOM 8399 C C . GLY D 1 129 ? 32.221 25.369 -30.530 1.00 21.27 168 GLY D C 1
ATOM 8400 O O . GLY D 1 129 ? 32.469 24.171 -30.593 1.00 21.26 168 GLY D O 1
ATOM 8401 N N . MET D 1 130 ? 33.020 26.235 -29.913 1.00 20.29 169 MET D N 1
ATOM 8402 C CA . MET D 1 130 ? 34.230 25.789 -29.237 1.00 18.62 169 MET D CA 1
ATOM 8403 C C . MET D 1 130 ? 33.881 24.836 -28.091 1.00 19.27 169 MET D C 1
ATOM 8404 O O . MET D 1 130 ? 34.603 23.877 -27.816 1.00 18.57 169 MET D O 1
ATOM 8409 N N . LEU D 1 131 ? 32.743 25.088 -27.452 1.00 25.35 170 LEU D N 1
ATOM 8410 C CA . LEU D 1 131 ? 32.282 24.263 -26.341 1.00 24.35 170 LEU D CA 1
ATOM 8411 C C . LEU D 1 131 ? 31.608 22.991 -26.846 1.00 27.60 170 LEU D C 1
ATOM 8412 O O . LEU D 1 131 ? 31.655 21.947 -26.191 1.00 28.94 170 LEU D O 1
ATOM 8417 N N . ASP D 1 132 ? 30.993 23.084 -28.019 1.00 30.26 171 ASP D N 1
ATOM 8418 C CA . ASP D 1 132 ? 30.397 21.926 -28.673 1.00 29.77 171 ASP D CA 1
ATOM 8419 C C . ASP D 1 132 ? 31.467 20.871 -28.938 1.00 29.10 171 ASP D C 1
ATOM 8420 O O . ASP D 1 132 ? 31.319 19.709 -28.557 1.00 28.65 171 ASP D O 1
ATOM 8425 N N . THR D 1 133 ? 32.559 21.294 -29.564 1.00 23.47 172 THR D N 1
ATOM 8426 C CA . THR D 1 133 ? 33.662 20.398 -29.886 1.00 21.72 172 THR D CA 1
ATOM 8427 C C . THR D 1 133 ? 34.323 19.811 -28.636 1.00 23.50 172 THR D C 1
ATOM 8428 O O . THR D 1 133 ? 34.612 18.622 -28.583 1.00 24.05 172 THR D O 1
ATOM 8432 N N . THR D 1 134 ? 34.518 20.636 -27.615 1.00 27.28 173 THR D N 1
ATOM 8433 C CA . THR D 1 134 ? 35.144 20.174 -26.380 1.00 26.91 173 THR D CA 1
ATOM 8434 C C . THR D 1 134 ? 34.355 19.052 -25.707 1.00 26.50 173 THR D C 1
ATOM 8435 O O . THR D 1 134 ? 34.936 18.122 -25.157 1.00 29.48 173 THR D O 1
ATOM 8439 N N . LEU D 1 135 ? 33.031 19.153 -25.735 1.00 25.22 174 LEU D N 1
ATOM 8440 C CA . LEU D 1 135 ? 32.180 18.108 -25.178 1.00 23.98 174 LEU D CA 1
ATOM 8441 C C . LEU D 1 135 ? 32.235 16.832 -26.035 1.00 26.38 174 LEU D C 1
ATOM 8442 O O . LEU D 1 135 ? 32.445 15.735 -25.514 1.00 27.42 174 LEU D O 1
ATOM 8447 N N . ARG D 1 136 ? 32.074 16.990 -27.348 1.00 26.62 175 ARG D N 1
ATOM 8448 C CA . ARG D 1 136 ? 32.117 15.871 -28.288 1.00 25.57 175 ARG D CA 1
ATOM 8449 C C . ARG D 1 136 ? 33.404 15.063 -28.141 1.00 26.17 175 ARG D C 1
ATOM 8450 O O . ARG D 1 136 ? 33.375 13.847 -27.970 1.00 27.17 175 ARG D O 1
ATOM 8458 N N . GLN D 1 137 ? 34.533 15.752 -28.242 1.00 28.89 176 GLN D N 1
ATOM 8459 C CA . GLN D 1 137 ? 35.832 15.114 -28.202 1.00 28.88 176 GLN D CA 1
ATOM 8460 C C . GLN D 1 137 ? 36.137 14.576 -26.813 1.00 31.58 176 GLN D C 1
ATOM 8461 O O . GLN D 1 137 ? 36.792 13.547 -26.673 1.00 34.66 176 GLN D O 1
ATOM 8467 N N . GLY D 1 138 ? 35.664 15.267 -25.784 1.00 37.27 177 GLY D N 1
ATOM 8468 C CA . GLY D 1 138 ? 35.965 14.862 -24.423 1.00 39.46 177 GLY D CA 1
ATOM 8469 C C . GLY D 1 138 ? 35.108 13.713 -23.921 1.00 40.84 177 GLY D C 1
ATOM 8470 O O . GLY D 1 138 ? 35.442 13.070 -22.922 1.00 41.82 177 GLY D O 1
ATOM 8471 N N . VAL D 1 139 ? 34.005 13.447 -24.618 1.00 32.65 178 VAL D N 1
ATOM 8472 C CA . VAL D 1 139 ? 33.070 12.405 -24.204 1.00 31.38 178 VAL D CA 1
ATOM 8473 C C . VAL D 1 139 ? 32.911 11.283 -25.237 1.00 31.28 178 VAL D C 1
ATOM 8474 O O . VAL D 1 139 ? 32.784 10.111 -24.875 1.00 31.11 178 VAL D O 1
ATOM 8478 N N . LEU D 1 140 ? 32.942 11.641 -26.519 1.00 29.86 179 LEU D N 1
ATOM 8479 C CA . LEU D 1 140 ? 32.746 10.667 -27.593 1.00 30.05 179 LEU D CA 1
ATOM 8480 C C . LEU D 1 140 ? 33.980 10.451 -28.473 1.00 30.23 179 LEU D C 1
ATOM 8481 O O . LEU D 1 140 ? 35.099 10.842 -28.126 1.00 27.17 179 LEU D O 1
ATOM 8486 N N . GLY D 1 141 ? 33.752 9.816 -29.620 1.00 45.81 180 GLY D N 1
ATOM 8487 C CA . GLY D 1 141 ? 34.786 9.616 -30.621 1.00 48.30 180 GLY D CA 1
ATOM 8488 C C . GLY D 1 141 ? 35.139 10.896 -31.361 1.00 47.92 180 GLY D C 1
ATOM 8489 O O . GLY D 1 141 ? 35.732 11.811 -30.790 1.00 46.76 180 GLY D O 1
ATOM 8490 N N . SER D 1 149 ? 23.902 11.841 -32.097 1.00 64.14 188 SER D N 1
ATOM 8491 C CA . SER D 1 149 ? 23.951 12.655 -30.885 1.00 65.40 188 SER D CA 1
ATOM 8492 C C . SER D 1 149 ? 23.157 12.041 -29.718 1.00 64.77 188 SER D C 1
ATOM 8493 O O . SER D 1 149 ? 21.924 12.052 -29.724 1.00 66.27 188 SER D O 1
ATOM 8496 N N . PRO D 1 150 ? 23.875 11.522 -28.704 1.00 51.07 189 PRO D N 1
ATOM 8497 C CA . PRO D 1 150 ? 23.340 10.772 -27.555 1.00 47.81 189 PRO D CA 1
ATOM 8498 C C . PRO D 1 150 ? 22.482 11.620 -26.613 1.00 46.98 189 PRO D C 1
ATOM 8499 O O . PRO D 1 150 ? 22.341 12.822 -26.828 1.00 49.91 189 PRO D O 1
ATOM 8503 N N . ARG D 1 151 ? 21.914 10.989 -25.586 1.00 34.69 190 ARG D N 1
ATOM 8504 C CA . ARG D 1 151 ? 20.985 11.657 -24.676 1.00 31.07 190 ARG D CA 1
ATOM 8505 C C . ARG D 1 151 ? 21.657 11.926 -23.338 1.00 31.86 190 ARG D C 1
ATOM 8506 O O . ARG D 1 151 ? 21.193 12.755 -22.556 1.00 33.88 190 ARG D O 1
ATOM 8514 N N . ASN D 1 152 ? 22.737 11.204 -23.060 1.00 33.90 191 ASN D N 1
ATOM 8515 C CA . ASN D 1 152 ? 23.518 11.463 -21.859 1.00 32.48 191 ASN D CA 1
ATOM 8516 C C . ASN D 1 152 ? 24.425 12.684 -22.047 1.00 33.49 191 ASN D C 1
ATOM 8517 O O . ASN D 1 152 ? 25.075 13.143 -21.103 1.00 33.95 191 ASN D O 1
ATOM 8522 N N . LEU D 1 153 ? 24.469 13.205 -23.272 1.00 26.70 192 LEU D N 1
ATOM 8523 C CA . LEU D 1 153 ? 25.300 14.369 -23.571 1.00 26.58 192 LEU D CA 1
ATOM 8524 C C . LEU D 1 153 ? 24.466 15.589 -23.974 1.00 26.83 192 LEU D C 1
ATOM 8525 O O . LEU D 1 153 ? 23.800 15.577 -25.012 1.00 26.12 192 LEU D O 1
ATOM 8530 N N . LYS D 1 154 ? 24.501 16.641 -23.160 1.00 46.53 193 LYS D N 1
ATOM 8531 C CA . LYS D 1 154 ? 23.762 17.859 -23.483 1.00 49.00 193 LYS D CA 1
ATOM 8532 C C . LYS D 1 154 ? 24.656 18.789 -24.314 1.00 47.92 193 LYS D C 1
ATOM 8533 O O . LYS D 1 154 ? 25.601 19.392 -23.790 1.00 46.72 193 LYS D O 1
ATOM 8539 N N . LEU D 1 155 ? 24.385 18.876 -25.612 1.00 24.48 194 LEU D N 1
ATOM 8540 C CA . LEU D 1 155 ? 25.177 19.736 -26.474 1.00 21.77 194 LEU D CA 1
ATOM 8541 C C . LEU D 1 155 ? 24.492 21.093 -26.593 1.00 24.01 194 LEU D C 1
ATOM 8542 O O . LEU D 1 155 ? 23.264 21.163 -26.623 1.00 25.82 194 LEU D O 1
ATOM 8547 N N . PRO D 1 156 ? 25.285 22.176 -26.678 1.00 25.79 195 PRO D N 1
ATOM 8548 C CA . PRO D 1 156 ? 24.738 23.531 -26.750 1.00 24.52 195 PRO D CA 1
ATOM 8549 C C . PRO D 1 156 ? 24.064 23.789 -28.087 1.00 25.58 195 PRO D C 1
ATOM 8550 O O . PRO D 1 156 ? 24.437 23.184 -29.092 1.00 26.78 195 PRO D O 1
ATOM 8554 N N . SER D 1 157 ? 23.066 24.667 -28.075 1.00 29.60 196 SER D N 1
ATOM 8555 C CA . SER D 1 157 ? 22.278 25.007 -29.257 1.00 32.46 196 SER D CA 1
ATOM 8556 C C . SER D 1 157 ? 23.124 25.505 -30.425 1.00 35.77 196 SER D C 1
ATOM 8557 O O . SER D 1 157 ? 24.243 25.988 -30.236 1.00 37.21 196 SER D O 1
ATOM 8560 N N . ARG D 1 158 ? 22.591 25.372 -31.635 1.00 52.50 197 ARG D N 1
ATOM 8561 C CA . ARG D 1 158 ? 23.309 25.819 -32.817 1.00 54.65 197 ARG D CA 1
ATOM 8562 C C . ARG D 1 158 ? 23.361 27.344 -32.851 1.00 52.68 197 ARG D C 1
ATOM 8563 O O . ARG D 1 158 ? 24.379 27.929 -33.222 1.00 52.64 197 ARG D O 1
ATOM 8571 N N . ARG D 1 159 ? 22.264 27.980 -32.443 1.00 38.27 198 ARG D N 1
ATOM 8572 C CA . ARG D 1 159 ? 22.176 29.441 -32.414 1.00 37.08 198 ARG D CA 1
ATOM 8573 C C . ARG D 1 159 ? 21.717 29.976 -31.057 1.00 31.84 198 ARG D C 1
ATOM 8574 O O . ARG D 1 159 ? 20.574 30.413 -30.909 1.00 27.85 198 ARG D O 1
ATOM 8582 N N . PRO D 1 160 ? 22.607 29.933 -30.056 1.00 22.83 199 PRO D N 1
ATOM 8583 C CA . PRO D 1 160 ? 22.270 30.450 -28.730 1.00 21.28 199 PRO D CA 1
ATOM 8584 C C . PRO D 1 160 ? 22.104 31.958 -28.772 1.00 21.46 199 PRO D C 1
ATOM 8585 O O . PRO D 1 160 ? 22.714 32.618 -29.612 1.00 23.90 199 PRO D O 1
ATOM 8589 N N . SER D 1 161 ? 21.297 32.492 -27.864 1.00 16.79 200 SER D N 1
ATOM 8590 C CA . SER D 1 161 ? 20.991 33.918 -27.837 1.00 17.17 200 SER D CA 1
ATOM 8591 C C . SER D 1 161 ? 22.104 34.720 -27.178 1.00 17.27 200 SER D C 1
ATOM 8592 O O . SER D 1 161 ? 22.251 35.910 -27.427 1.00 17.63 200 SER D O 1
ATOM 8595 N N . LEU D 1 162 ? 22.873 34.060 -26.321 1.00 16.95 201 LEU D N 1
ATOM 8596 C CA . LEU D 1 162 ? 23.951 34.716 -25.602 1.00 17.00 201 LEU D CA 1
ATOM 8597 C C . LEU D 1 162 ? 24.981 33.677 -25.155 1.00 16.65 201 LEU D C 1
ATOM 8598 O O . LEU D 1 162 ? 24.627 32.638 -24.597 1.00 16.31 201 LEU D O 1
ATOM 8603 N N . VAL D 1 163 ? 26.252 33.945 -25.441 1.00 16.76 202 VAL D N 1
ATOM 8604 C CA . VAL D 1 163 ? 27.343 33.122 -24.936 1.00 16.48 202 VAL D CA 1
ATOM 8605 C C . VAL D 1 163 ? 28.375 34.040 -24.324 1.00 16.65 202 VAL D C 1
ATOM 8606 O O . VAL D 1 163 ? 29.010 34.819 -25.029 1.00 17.35 202 VAL D O 1
ATOM 8610 N N . CYS D 1 164 ? 28.541 33.955 -23.013 1.00 17.59 203 CYS D N 1
ATOM 8611 C CA . CYS D 1 164 ? 29.369 34.918 -22.310 1.00 17.43 203 CYS D CA 1
ATOM 8612 C C . CYS D 1 164 ? 30.454 34.252 -21.486 1.00 20.49 203 CYS D C 1
ATOM 8613 O O . CYS D 1 164 ? 30.189 33.314 -20.746 1.00 23.93 203 CYS D O 1
ATOM 8616 N N . GLU D 1 165 ? 31.673 34.762 -21.591 1.00 16.55 204 GLU D N 1
ATOM 8617 C CA . GLU D 1 165 ? 32.774 34.240 -20.801 1.00 16.35 204 GLU D CA 1
ATOM 8618 C C . GLU D 1 165 ? 33.220 35.285 -19.807 1.00 16.52 204 GLU D C 1
ATOM 8619 O O . GLU D 1 165 ? 33.427 36.438 -20.170 1.00 16.88 204 GLU D O 1
ATOM 8625 N N . ASN D 1 166 ? 33.344 34.882 -18.548 1.00 16.28 205 ASN D N 1
ATOM 8626 C CA . ASN D 1 166 ? 33.913 35.737 -17.505 1.00 16.41 205 ASN D CA 1
ATOM 8627 C C . ASN D 1 166 ? 35.144 35.087 -16.907 1.00 16.23 205 ASN D C 1
ATOM 8628 O O . ASN D 1 166 ? 35.110 33.928 -16.495 1.00 15.90 205 ASN D O 1
ATOM 8633 N N . CYS D 1 167 ? 36.243 35.827 -16.883 1.00 18.55 206 CYS D N 1
ATOM 8634 C CA . CYS D 1 167 ? 37.510 35.244 -16.477 1.00 19.90 206 CYS D CA 1
ATOM 8635 C C . CYS D 1 167 ? 38.146 35.955 -15.286 1.00 20.59 206 CYS D C 1
ATOM 8636 O O . CYS D 1 167 ? 38.428 37.146 -15.338 1.00 23.39 206 CYS D O 1
ATOM 8639 N N . LEU D 1 168 ? 38.395 35.205 -14.222 1.00 20.07 207 LEU D N 1
ATOM 8640 C CA . LEU D 1 168 ? 39.036 35.744 -13.034 1.00 19.10 207 LEU D CA 1
ATOM 8641 C C . LEU D 1 168 ? 40.387 35.078 -12.822 1.00 22.07 207 LEU D C 1
ATOM 8642 O O . LEU D 1 168 ? 40.545 33.885 -13.069 1.00 23.10 207 LEU D O 1
ATOM 8647 N N . TYR D 1 169 ? 41.362 35.853 -12.363 1.00 25.67 208 TYR D N 1
ATOM 8648 C CA . TYR D 1 169 ? 42.673 35.311 -12.041 1.00 24.47 208 TYR D CA 1
ATOM 8649 C C . TYR D 1 169 ? 42.868 35.246 -10.536 1.00 25.49 208 TYR D C 1
ATOM 8650 O O . TYR D 1 169 ? 42.372 36.099 -9.796 1.00 22.58 208 TYR D O 1
ATOM 8659 N N . SER D 1 170 ? 43.584 34.221 -10.086 1.00 39.33 209 SER D N 1
ATOM 8660 C CA . SER D 1 170 ? 43.904 34.093 -8.676 1.00 44.47 209 SER D CA 1
ATOM 8661 C C . SER D 1 170 ? 45.044 35.037 -8.327 1.00 48.60 209 SER D C 1
ATOM 8662 O O . SER D 1 170 ? 45.905 35.314 -9.159 1.00 50.08 209 SER D O 1
ATOM 8665 N N . LYS D 1 171 ? 45.033 35.547 -7.103 1.00 53.17 210 LYS D N 1
ATOM 8666 C CA . LYS D 1 171 ? 46.079 36.451 -6.646 1.00 56.34 210 LYS D CA 1
ATOM 8667 C C . LYS D 1 171 ? 47.161 35.687 -5.884 1.00 60.24 210 LYS D C 1
ATOM 8668 O O . LYS D 1 171 ? 48.247 36.210 -5.642 1.00 61.74 210 LYS D O 1
ATOM 8674 N N . GLU D 1 172 ? 46.859 34.440 -5.528 1.00 76.23 211 GLU D N 1
ATOM 8675 C CA . GLU D 1 172 ? 47.784 33.593 -4.770 1.00 79.10 211 GLU D CA 1
ATOM 8676 C C . GLU D 1 172 ? 48.642 32.730 -5.700 1.00 77.71 211 GLU D C 1
ATOM 8677 O O . GLU D 1 172 ? 49.871 32.763 -5.635 1.00 78.06 211 GLU D O 1
ATOM 8683 N N . ILE D 1 173 ? 47.986 31.957 -6.562 1.00 68.05 212 ILE D N 1
ATOM 8684 C CA . ILE D 1 173 ? 48.676 31.058 -7.483 1.00 66.11 212 ILE D CA 1
ATOM 8685 C C . ILE D 1 173 ? 48.472 31.575 -8.914 1.00 65.01 212 ILE D C 1
ATOM 8686 O O . ILE D 1 173 ? 47.546 32.347 -9.161 1.00 66.29 212 ILE D O 1
ATOM 8691 N N . ASP D 1 174 ? 49.325 31.171 -9.854 1.00 57.40 213 ASP D N 1
ATOM 8692 C CA . ASP D 1 174 ? 49.148 31.583 -11.244 1.00 54.58 213 ASP D CA 1
ATOM 8693 C C . ASP D 1 174 ? 48.147 30.668 -11.953 1.00 51.98 213 ASP D C 1
ATOM 8694 O O . ASP D 1 174 ? 48.498 29.947 -12.889 1.00 51.40 213 ASP D O 1
ATOM 8699 N N . ARG D 1 175 ? 46.899 30.706 -11.492 1.00 47.60 214 ARG D N 1
ATOM 8700 C CA . ARG D 1 175 ? 45.803 30.025 -12.170 1.00 46.13 214 ARG D CA 1
ATOM 8701 C C . ARG D 1 175 ? 44.569 30.924 -12.330 1.00 43.25 214 ARG D C 1
ATOM 8702 O O . ARG D 1 175 ? 44.358 31.854 -11.553 1.00 45.04 214 ARG D O 1
ATOM 8710 N N . ARG D 1 176 ? 43.751 30.636 -13.336 1.00 24.80 215 ARG D N 1
ATOM 8711 C CA . ARG D 1 176 ? 42.558 31.431 -13.613 1.00 20.98 215 ARG D CA 1
ATOM 8712 C C . ARG D 1 176 ? 41.363 30.521 -13.840 1.00 21.78 215 ARG D C 1
ATOM 8713 O O . ARG D 1 176 ? 41.524 29.331 -14.106 1.00 24.80 215 ARG D O 1
ATOM 8721 N N . ALA D 1 177 ? 40.165 31.084 -13.726 1.00 15.29 216 ALA D N 1
ATOM 8722 C CA . ALA D 1 177 ? 38.944 30.348 -14.017 1.00 15.06 216 ALA D CA 1
ATOM 8723 C C . ALA D 1 177 ? 38.125 31.092 -15.069 1.00 15.26 216 ALA D C 1
ATOM 8724 O O . ALA D 1 177 ? 37.898 32.302 -14.955 1.00 15.51 216 ALA D O 1
ATOM 8726 N N . ARG D 1 178 ? 37.675 30.362 -16.088 1.00 16.04 217 ARG D N 1
ATOM 8727 C CA . ARG D 1 178 ? 36.927 30.959 -17.193 1.00 15.35 217 ARG D CA 1
ATOM 8728 C C . ARG D 1 178 ? 35.503 30.420 -17.241 1.00 15.17 217 ARG D C 1
ATOM 8729 O O . ARG D 1 178 ? 35.271 29.319 -17.716 1.00 18.74 217 ARG D O 1
ATOM 8737 N N . ALA D 1 179 ? 34.549 31.208 -16.759 1.00 15.24 218 ALA D N 1
ATOM 8738 C CA . ALA D 1 179 ? 33.170 30.753 -16.657 1.00 15.08 218 ALA D CA 1
ATOM 8739 C C . ALA D 1 179 ? 32.346 31.168 -17.868 1.00 15.26 218 ALA D C 1
ATOM 8740 O O . ALA D 1 179 ? 32.405 32.311 -18.304 1.00 17.18 218 ALA D O 1
ATOM 8742 N N . PHE D 1 180 ? 31.546 30.241 -18.381 1.00 15.07 219 PHE D N 1
ATOM 8743 C CA . PHE D 1 180 ? 30.724 30.491 -19.560 1.00 15.23 219 PHE D CA 1
ATOM 874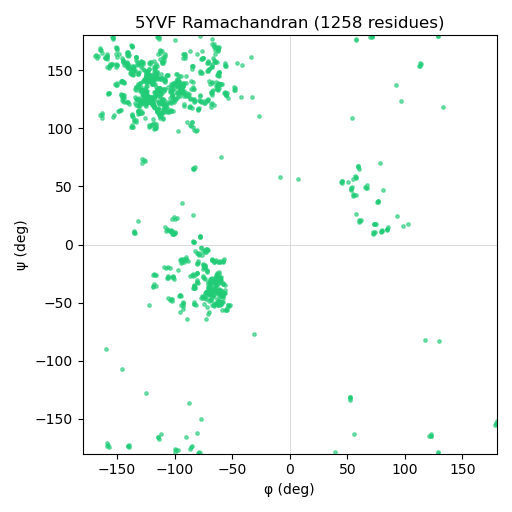4 C C . PHE D 1 180 ? 29.243 30.330 -19.274 1.00 15.13 219 PHE D C 1
ATOM 8745 O O . PHE D 1 180 ? 28.795 29.271 -18.832 1.00 14.84 219 PHE D O 1
ATOM 8753 N N . HIS D 1 181 ? 28.482 31.372 -19.571 1.00 15.40 220 HIS D N 1
ATOM 8754 C CA . HIS D 1 181 ? 27.039 31.275 -19.603 1.00 15.37 220 HIS D CA 1
ATOM 8755 C C . HIS D 1 181 ? 26.640 30.948 -21.028 1.00 15.45 220 HIS D C 1
ATOM 8756 O O . HIS D 1 181 ? 27.198 31.504 -21.971 1.00 17.18 220 HIS D O 1
ATOM 8763 N N . ILE D 1 182 ? 25.692 30.033 -21.195 1.00 15.25 221 ILE D N 1
ATOM 8764 C CA . ILE D 1 182 ? 25.091 29.809 -22.506 1.00 15.35 221 ILE D CA 1
ATOM 8765 C C . ILE D 1 182 ? 23.566 29.792 -22.405 1.00 15.36 221 ILE D C 1
ATOM 8766 O O . ILE D 1 182 ? 22.992 28.951 -21.713 1.00 16.22 221 ILE D O 1
ATOM 8771 N N . MET D 1 183 ? 22.910 30.713 -23.103 1.00 16.22 222 MET D N 1
ATOM 8772 C CA . MET D 1 183 ? 21.451 30.758 -23.088 1.00 16.60 222 MET D CA 1
ATOM 8773 C C . MET D 1 183 ? 20.877 30.291 -24.432 1.00 16.77 222 MET D C 1
ATOM 8774 O O . MET D 1 183 ? 21.413 30.627 -25.487 1.00 16.77 222 MET D O 1
ATOM 8779 N N . ASP D 1 184 ? 19.790 29.516 -24.383 1.00 19.70 223 ASP D N 1
ATOM 8780 C CA . ASP D 1 184 ? 19.135 29.000 -25.594 1.00 21.15 223 ASP D CA 1
ATOM 8781 C C . ASP D 1 184 ? 18.522 30.136 -26.435 1.00 21.23 223 ASP D C 1
ATOM 8782 O O . ASP D 1 184 ? 18.469 31.275 -25.973 1.00 21.56 223 ASP D O 1
ATOM 8787 N N . PRO D 1 185 ? 18.067 29.839 -27.672 1.00 17.32 224 PRO D N 1
ATOM 8788 C CA . PRO D 1 185 ? 17.545 30.938 -28.500 1.00 17.22 224 PRO D CA 1
ATOM 8789 C C . PRO D 1 185 ? 16.382 31.725 -27.890 1.00 18.93 224 PRO D C 1
ATOM 8790 O O . PRO D 1 185 ? 16.072 32.815 -28.374 1.00 19.34 224 PRO D O 1
ATOM 8794 N N . LYS D 1 186 ? 15.766 31.191 -26.839 1.00 31.50 225 LYS D N 1
ATOM 8795 C CA . LYS D 1 186 ? 14.670 31.878 -26.162 1.00 31.90 225 LYS D CA 1
ATOM 8796 C C . LYS D 1 186 ? 15.116 32.555 -24.868 1.00 30.37 225 LYS D C 1
ATOM 8797 O O . LYS D 1 186 ? 14.283 33.004 -24.084 1.00 32.69 225 LYS D O 1
ATOM 8803 N N . GLY D 1 187 ? 16.427 32.616 -24.647 1.00 19.50 226 GLY D N 1
ATOM 8804 C CA . GLY D 1 187 ? 16.995 33.386 -23.552 1.00 18.13 226 GLY D CA 1
ATOM 8805 C C . GLY D 1 187 ? 17.039 32.674 -22.214 1.00 17.23 226 GLY D C 1
ATOM 8806 O O . GLY D 1 187 ? 17.272 33.297 -21.181 1.00 16.51 226 GLY D O 1
ATOM 8807 N N . VAL D 1 188 ? 16.818 31.364 -22.231 1.00 15.99 227 VAL D N 1
ATOM 8808 C CA . VAL D 1 188 ? 16.855 30.575 -21.010 1.00 15.68 227 VAL D CA 1
ATOM 8809 C C . VAL D 1 188 ? 18.171 29.809 -20.904 1.00 15.41 227 VAL D C 1
ATOM 8810 O O . VAL D 1 188 ? 18.652 29.236 -21.882 1.00 15.34 227 VAL D O 1
ATOM 8814 N N . LEU D 1 189 ? 18.762 29.846 -19.714 1.00 15.28 228 LEU D N 1
ATOM 8815 C CA . LEU D 1 189 ? 20.036 29.195 -19.425 1.00 15.04 228 LEU D CA 1
ATOM 8816 C C . LEU D 1 189 ? 20.019 27.711 -19.755 1.00 14.74 228 LEU D C 1
ATOM 8817 O O . LEU D 1 189 ? 19.131 26.992 -19.303 1.00 18.09 228 LEU D O 1
ATOM 8822 N N . GLU D 1 190 ? 21.003 27.234 -20.514 1.00 24.37 229 GLU D N 1
ATOM 8823 C CA . GLU D 1 190 ? 21.013 25.809 -20.866 1.00 25.51 229 GLU D CA 1
ATOM 8824 C C . GLU D 1 190 ? 22.205 25.010 -20.338 1.00 23.81 229 GLU D C 1
ATOM 8825 O O . GLU D 1 190 ? 22.086 23.807 -20.118 1.00 25.68 229 GLU D O 1
ATOM 8831 N N . MET D 1 191 ? 23.336 25.666 -20.112 1.00 14.22 230 MET D N 1
ATOM 8832 C CA . MET D 1 191 ? 24.451 25.016 -19.421 1.00 14.01 230 MET D CA 1
ATOM 8833 C C . MET D 1 191 ? 25.424 26.040 -18.839 1.00 14.15 230 MET D C 1
ATOM 8834 O O . MET D 1 191 ? 25.434 27.202 -19.244 1.00 14.43 230 MET D O 1
ATOM 8839 N N . LEU D 1 192 ? 26.231 25.607 -17.879 1.00 24.35 231 LEU D N 1
ATOM 8840 C CA . LEU D 1 192 ? 27.305 26.444 -17.366 1.00 24.43 231 LEU D CA 1
ATOM 8841 C C . LEU D 1 192 ? 28.622 25.702 -17.524 1.00 25.06 231 LEU D C 1
ATOM 8842 O O . LEU D 1 192 ? 28.711 24.505 -17.271 1.00 25.19 231 LEU D O 1
ATOM 8847 N N . ILE D 1 193 ? 29.657 26.427 -17.916 1.00 19.87 232 ILE D N 1
ATOM 8848 C CA . ILE D 1 193 ? 30.936 25.805 -18.183 1.00 15.03 232 ILE D CA 1
ATOM 8849 C C . ILE D 1 193 ? 32.046 26.538 -17.456 1.00 15.76 232 ILE D C 1
ATOM 8850 O O . ILE D 1 193 ? 32.106 27.761 -17.476 1.00 17.34 232 ILE D O 1
ATOM 8855 N N . VAL D 1 194 ? 32.906 25.788 -16.781 1.00 14.02 233 VAL D N 1
ATOM 8856 C CA . VAL D 1 194 ? 34.042 26.382 -16.100 1.00 15.15 233 VAL D CA 1
ATOM 8857 C C . VAL D 1 194 ? 35.336 25.657 -16.448 1.00 15.93 233 VAL D C 1
ATOM 8858 O O . VAL D 1 194 ? 35.522 24.500 -16.080 1.00 20.71 233 VAL D O 1
ATOM 8862 N N . PHE D 1 195 ? 36.230 26.348 -17.143 1.00 14.32 234 PHE D N 1
ATOM 8863 C CA . PHE D 1 195 ? 37.587 25.868 -17.323 1.00 14.32 234 PHE D CA 1
ATOM 8864 C C . PHE D 1 195 ? 38.392 26.301 -16.101 1.00 16.14 234 PHE D C 1
ATOM 8865 O O . PHE D 1 195 ? 38.562 27.498 -15.865 1.00 18.18 234 PHE D O 1
ATOM 8873 N N . LEU D 1 196 ? 38.909 25.349 -15.333 1.00 18.59 235 LEU D N 1
ATOM 8874 C CA . LEU D 1 196 ? 39.855 25.685 -14.275 1.00 19.50 235 LEU D CA 1
ATOM 8875 C C . LEU D 1 196 ? 41.255 25.377 -14.768 1.00 22.61 235 LEU D C 1
ATOM 8876 O O . LEU D 1 196 ? 41.588 24.219 -14.987 1.00 26.35 235 LEU D O 1
ATOM 8881 N N . GLU D 1 197 ? 42.079 26.410 -14.919 1.00 21.50 236 GLU D N 1
ATOM 8882 C CA . GLU D 1 197 ? 43.357 26.266 -15.605 1.00 22.23 236 GLU D CA 1
ATOM 8883 C C . GLU D 1 197 ? 44.535 26.833 -14.816 1.00 27.12 236 GLU D C 1
ATOM 8884 O O . GLU D 1 197 ? 44.429 27.894 -14.214 1.00 30.14 236 GLU D O 1
ATOM 8890 N N . GLU D 1 198 ? 45.653 26.109 -14.826 1.00 43.69 237 GLU D N 1
ATOM 8891 C CA . GLU D 1 198 ? 46.912 26.575 -14.245 1.00 45.35 237 GLU D CA 1
ATOM 8892 C C . GLU D 1 198 ? 48.001 26.673 -15.325 1.00 45.73 237 GLU D C 1
ATOM 8893 O O . GLU D 1 198 ? 48.055 25.847 -16.238 1.00 46.09 237 GLU D O 1
ATOM 8899 N N . ARG D 1 199 ? 48.861 27.683 -15.224 1.00 39.02 238 ARG D N 1
ATOM 8900 C CA . ARG D 1 199 ? 49.885 27.925 -16.242 1.00 38.75 238 ARG D CA 1
ATOM 8901 C C . ARG D 1 199 ? 51.241 27.327 -15.871 1.00 38.70 238 ARG D C 1
ATOM 8902 O O . ARG D 1 199 ? 51.753 27.553 -14.775 1.00 38.01 238 ARG D O 1
ATOM 8910 N N . ASN D 1 203 ? 52.650 20.329 -19.133 1.00 73.41 242 ASN D N 1
ATOM 8911 C CA . ASN D 1 203 ? 53.074 19.738 -17.869 1.00 75.76 242 ASN D CA 1
ATOM 8912 C C . ASN D 1 203 ? 52.000 19.887 -16.787 1.00 77.79 242 ASN D C 1
ATOM 8913 O O . ASN D 1 203 ? 50.834 20.148 -17.086 1.00 78.94 242 ASN D O 1
ATOM 8918 N N . LEU D 1 204 ? 52.416 19.703 -15.537 1.00 83.04 243 LEU D N 1
ATOM 8919 C CA . LEU D 1 204 ? 51.563 19.772 -14.346 1.00 80.74 243 LEU D CA 1
ATOM 8920 C C . LEU D 1 204 ? 50.371 18.806 -14.332 1.00 76.77 243 LEU D C 1
ATOM 8921 O O . LEU D 1 204 ? 50.106 18.094 -15.303 1.00 76.12 243 LEU D O 1
ATOM 8926 N N . ALA D 1 205 ? 49.637 18.827 -13.222 1.00 58.74 244 ALA D N 1
ATOM 8927 C CA . ALA D 1 205 ? 48.483 17.959 -13.021 1.00 54.33 244 ALA D CA 1
ATOM 8928 C C . ALA D 1 205 ? 47.195 18.744 -13.200 1.00 52.20 244 ALA D C 1
ATOM 8929 O O . ALA D 1 205 ? 47.038 19.821 -12.623 1.00 54.18 244 ALA D O 1
ATOM 8931 N N . HIS D 1 206 ? 46.277 18.201 -13.990 1.00 40.40 245 HIS D N 1
ATOM 8932 C CA . HIS D 1 206 ? 44.999 18.851 -14.254 1.00 36.94 245 HIS D CA 1
ATOM 8933 C C . HIS D 1 206 ? 44.273 19.215 -12.962 1.00 35.55 245 HIS D C 1
ATOM 8934 O O . HIS D 1 206 ? 44.086 18.372 -12.093 1.00 36.72 245 HIS D O 1
ATOM 8941 N N . PRO D 1 207 ? 43.898 20.496 -12.821 1.00 38.34 246 PRO D N 1
ATOM 8942 C CA . PRO D 1 207 ? 43.325 21.031 -11.580 1.00 38.18 246 PRO D CA 1
ATOM 8943 C C . PRO D 1 207 ? 41.971 20.435 -11.215 1.00 38.02 246 PRO D C 1
ATOM 8944 O O . PRO D 1 207 ? 41.245 19.951 -12.084 1.00 38.21 246 PRO D O 1
ATOM 8948 N N . VAL D 1 208 ? 41.632 20.496 -9.932 1.00 40.49 247 VAL D N 1
ATOM 8949 C CA . VAL D 1 208 ? 40.387 19.920 -9.441 1.00 41.68 247 VAL D CA 1
ATOM 8950 C C . VAL D 1 208 ? 39.633 20.955 -8.614 1.00 41.46 247 VAL D C 1
ATOM 8951 O O . VAL D 1 208 ? 40.236 21.855 -8.033 1.00 40.63 247 VAL D O 1
ATOM 8955 N N . LEU D 1 209 ? 38.314 20.828 -8.560 1.00 53.61 248 LEU D N 1
ATOM 8956 C CA . LEU D 1 209 ? 37.508 21.703 -7.718 1.00 58.08 248 LEU D CA 1
ATOM 8957 C C . LEU D 1 209 ? 37.356 21.091 -6.323 1.00 64.02 248 LEU D C 1
ATOM 8958 O O . LEU D 1 209 ? 37.275 19.868 -6.186 1.00 65.46 248 LEU D O 1
ATOM 8963 N N . ASP D 1 210 ? 37.322 21.955 -5.306 1.00 73.04 249 ASP D N 1
ATOM 8964 C CA . ASP D 1 210 ? 37.216 21.580 -3.883 1.00 75.20 249 ASP D CA 1
ATOM 8965 C C . ASP D 1 210 ? 36.441 20.302 -3.552 1.00 76.84 249 ASP D C 1
ATOM 8966 O O . ASP D 1 210 ? 37.044 19.272 -3.243 1.00 77.76 249 ASP D O 1
ATOM 8968 N N . ASN D 1 211 ? 35.112 20.387 -3.602 1.00 70.61 250 ASN D N 1
ATOM 8969 C CA . ASN D 1 211 ? 34.232 19.263 -3.266 1.00 70.49 250 ASN D CA 1
ATOM 8970 C C . ASN D 1 211 ? 34.514 18.675 -1.881 1.00 70.45 250 ASN D C 1
ATOM 8971 O O . ASN D 1 211 ? 34.299 17.486 -1.641 1.00 69.61 250 ASN D O 1
ATOM 8976 N N . GLU D 1 217 ? 26.916 21.791 2.275 1.00 49.08 256 GLU D N 1
ATOM 8977 C CA . GLU D 1 217 ? 26.143 22.771 1.518 1.00 52.72 256 GLU D CA 1
ATOM 8978 C C . GLU D 1 217 ? 27.038 23.807 0.842 1.00 53.19 256 GLU D C 1
ATOM 8979 O O . GLU D 1 217 ? 27.872 24.437 1.491 1.00 54.23 256 GLU D O 1
ATOM 8985 N N . ARG D 1 218 ? 26.856 23.980 -0.465 1.00 44.52 257 ARG D N 1
ATOM 8986 C CA . ARG D 1 218 ? 27.718 24.851 -1.263 1.00 43.16 257 ARG D CA 1
ATOM 8987 C C . ARG D 1 218 ? 27.573 26.342 -0.931 1.00 43.87 257 ARG D C 1
ATOM 8988 O O . ARG D 1 218 ? 28.523 27.112 -1.081 1.00 43.05 257 ARG D O 1
ATOM 8996 N N . ILE D 1 219 ? 26.384 26.743 -0.485 1.00 42.80 258 ILE D N 1
ATOM 8997 C CA . ILE D 1 219 ? 26.086 28.157 -0.240 1.00 42.15 258 ILE D CA 1
ATOM 8998 C C . ILE D 1 219 ? 26.733 28.718 1.024 1.00 43.17 258 ILE D C 1
ATOM 8999 O O . ILE D 1 219 ? 26.883 29.929 1.166 1.00 44.12 258 ILE D O 1
ATOM 9004 N N . ASN D 1 220 ? 27.121 27.837 1.936 1.00 54.00 259 ASN D N 1
ATOM 9005 C CA . ASN D 1 220 ? 27.606 28.261 3.249 1.00 55.21 259 ASN D CA 1
ATOM 9006 C C . ASN D 1 220 ? 28.753 29.293 3.275 1.00 53.83 259 ASN D C 1
ATOM 9007 O O . ASN D 1 220 ? 28.637 30.319 3.946 1.00 53.91 259 ASN D O 1
ATOM 9012 N N . PRO D 1 221 ? 29.858 29.036 2.550 1.00 44.59 260 PRO D N 1
ATOM 9013 C CA . PRO D 1 221 ? 30.944 30.024 2.627 1.00 44.00 260 PRO D CA 1
ATOM 9014 C C . PRO D 1 221 ? 30.618 31.401 2.034 1.00 45.89 260 PRO D C 1
ATOM 9015 O O . PRO D 1 221 ? 31.336 32.361 2.328 1.00 49.31 260 PRO D O 1
ATOM 9019 N N . PHE D 1 222 ? 29.553 31.513 1.244 1.00 34.03 261 PHE D N 1
ATOM 9020 C CA . PHE D 1 222 ? 29.201 32.805 0.656 1.00 31.19 261 PHE D CA 1
ATOM 9021 C C . PHE D 1 222 ? 28.369 33.670 1.599 1.00 31.27 261 PHE D C 1
ATOM 9022 O O . PHE D 1 222 ? 28.405 34.899 1.505 1.00 31.32 261 PHE D O 1
ATOM 9030 N N . LEU D 1 223 ? 27.633 33.027 2.504 1.00 35.50 262 LEU D N 1
ATOM 9031 C CA . LEU D 1 223 ? 26.804 33.733 3.477 1.00 36.07 262 LEU D CA 1
ATOM 9032 C C . LEU D 1 223 ? 27.635 34.616 4.405 1.00 39.35 262 LEU D C 1
ATOM 9033 O O . LEU D 1 223 ? 28.758 34.274 4.777 1.00 39.91 262 LEU D O 1
ATOM 9038 N N . GLY D 1 224 ? 27.056 35.748 4.789 1.00 48.84 263 GLY D N 1
ATOM 9039 C CA . GLY D 1 224 ? 27.722 36.697 5.656 1.00 48.42 263 GLY D CA 1
ATOM 9040 C C . GLY D 1 224 ? 27.795 38.049 4.983 1.00 47.95 263 GLY D C 1
ATOM 9041 O O . GLY D 1 224 ? 27.097 38.302 4.003 1.00 49.47 263 GLY D O 1
ATOM 9042 N N . THR D 1 225 ? 28.642 38.921 5.511 1.00 35.61 264 THR D N 1
ATOM 9043 C CA . THR D 1 225 ? 28.788 40.263 4.973 1.00 36.01 264 THR D CA 1
ATOM 9044 C C . THR D 1 225 ? 30.150 40.437 4.312 1.00 39.06 264 THR D C 1
ATOM 9045 O O . THR D 1 225 ? 31.187 40.183 4.924 1.00 41.35 264 THR D O 1
ATOM 9049 N N . TRP D 1 226 ? 30.132 40.825 3.041 1.00 36.23 265 TRP D N 1
ATOM 9050 C CA . TRP D 1 226 ? 31.353 41.070 2.288 1.00 34.82 265 TRP D CA 1
ATOM 9051 C C . TRP D 1 226 ? 31.452 42.552 1.963 1.00 36.18 265 TRP D C 1
ATOM 9052 O O . TRP D 1 226 ? 30.504 43.140 1.446 1.00 36.66 265 TRP D O 1
ATOM 9063 N N . LYS D 1 227 ? 32.594 43.160 2.261 1.00 56.53 266 LYS D N 1
ATOM 9064 C CA . LYS D 1 227 ? 32.832 44.532 1.826 1.00 59.26 266 LYS D CA 1
ATOM 9065 C C . LYS D 1 227 ? 34.085 44.630 0.972 1.00 56.95 266 LYS D C 1
ATOM 9066 O O . LYS D 1 227 ? 35.015 43.833 1.113 1.00 57.11 266 LYS D O 1
ATOM 9072 N N . GLY D 1 228 ? 34.093 45.601 0.069 1.00 31.78 267 GLY D N 1
ATOM 9073 C CA . GLY D 1 228 ? 35.197 45.758 -0.851 1.00 29.88 267 GLY D CA 1
ATOM 9074 C C . GLY D 1 228 ? 34.990 46.918 -1.795 1.00 28.77 267 GLY D C 1
ATOM 9075 O O . GLY D 1 228 ? 34.279 47.871 -1.483 1.00 29.44 267 GLY D O 1
ATOM 9076 N N . ARG D 1 229 ? 35.626 46.837 -2.955 1.00 30.95 268 ARG D N 1
ATOM 9077 C CA . ARG D 1 229 ? 35.534 47.892 -3.946 1.00 30.73 268 ARG D CA 1
ATOM 9078 C C . ARG D 1 229 ? 35.153 47.314 -5.304 1.00 28.65 268 ARG D C 1
ATOM 9079 O O . ARG D 1 229 ? 35.408 46.146 -5.581 1.00 26.40 268 ARG D O 1
ATOM 9087 N N . SER D 1 230 ? 34.533 48.133 -6.145 1.00 24.08 269 SER D N 1
ATOM 9088 C CA . SER D 1 230 ? 34.205 47.706 -7.494 1.00 22.82 269 SER D CA 1
ATOM 9089 C C . SER D 1 230 ? 34.712 48.723 -8.499 1.00 24.30 269 SER D C 1
ATOM 9090 O O . SER D 1 230 ? 34.910 49.893 -8.178 1.00 25.91 269 SER D O 1
ATOM 9093 N N . VAL D 1 231 ? 34.909 48.262 -9.723 1.00 19.48 270 VAL D N 1
ATOM 9094 C CA . VAL D 1 231 ? 35.337 49.117 -10.814 1.00 19.86 270 VAL D CA 1
ATOM 9095 C C . VAL D 1 231 ? 34.611 48.728 -12.093 1.00 19.81 270 VAL D C 1
ATOM 9096 O O . VAL D 1 231 ? 34.661 47.583 -12.521 1.00 19.47 270 VAL D O 1
ATOM 9100 N N . THR D 1 232 ? 33.903 49.681 -12.682 1.00 21.04 271 THR D N 1
ATOM 9101 C CA . THR D 1 232 ? 33.118 49.408 -13.875 1.00 21.91 271 THR D CA 1
ATOM 9102 C C . THR D 1 232 ? 33.807 49.951 -15.118 1.00 23.83 271 THR D C 1
ATOM 9103 O O . THR D 1 232 ? 34.093 51.143 -15.204 1.00 26.67 271 THR D O 1
ATOM 9107 N N . LYS D 1 233 ? 34.082 49.078 -16.081 1.00 20.36 272 LYS D N 1
ATOM 9108 C CA . LYS D 1 233 ? 34.698 49.520 -17.325 1.00 20.95 272 LYS D CA 1
ATOM 9109 C C . LYS D 1 233 ? 33.748 49.345 -18.487 1.00 23.04 272 LYS D C 1
ATOM 9110 O O . LYS D 1 233 ? 33.136 48.298 -18.654 1.00 24.75 272 LYS D O 1
ATOM 9116 N N . ARG D 1 234 ? 33.637 50.387 -19.296 1.00 32.83 273 ARG D N 1
ATOM 9117 C CA . ARG D 1 234 ? 32.820 50.337 -20.491 1.00 34.18 273 ARG D CA 1
ATOM 9118 C C . ARG D 1 234 ? 33.379 49.288 -21.426 1.00 29.59 273 ARG D C 1
ATOM 9119 O O . ARG D 1 234 ? 34.584 49.227 -21.635 1.00 31.06 273 ARG D O 1
ATOM 9127 N N . SER D 1 235 ? 32.512 48.475 -22.011 1.00 20.85 274 SER D N 1
ATOM 9128 C CA . SER D 1 235 ? 32.981 47.442 -22.923 1.00 20.65 274 SER D CA 1
ATOM 9129 C C . SER D 1 235 ? 33.606 48.066 -24.165 1.00 21.51 274 SER D C 1
ATOM 9130 O O . SER D 1 235 ? 33.356 49.228 -24.487 1.00 21.99 274 SER D O 1
ATOM 9133 N N . GLY D 1 236 ? 34.446 47.295 -24.845 1.00 30.12 275 GLY D N 1
ATOM 9134 C CA . GLY D 1 236 ? 35.228 47.825 -25.944 1.00 32.48 275 GLY D CA 1
ATOM 9135 C C . GLY D 1 236 ? 36.698 47.815 -25.570 1.00 34.77 275 GLY D C 1
ATOM 9136 O O . GLY D 1 236 ? 37.047 47.790 -24.387 1.00 33.68 275 GLY D O 1
ATOM 9137 N N . VAL D 1 237 ? 37.559 47.802 -26.580 1.00 52.14 276 VAL D N 1
ATOM 9138 C CA . VAL D 1 237 ? 38.994 47.680 -26.357 1.00 54.06 276 VAL D CA 1
ATOM 9139 C C . VAL D 1 237 ? 39.590 48.885 -25.618 1.00 55.89 276 VAL D C 1
ATOM 9140 O O . VAL D 1 237 ? 40.533 48.722 -24.840 1.00 56.69 276 VAL D O 1
ATOM 9144 N N . TYR D 1 238 ? 39.038 50.081 -25.837 1.00 54.64 277 TYR D N 1
ATOM 9145 C CA . TYR D 1 238 ? 39.540 51.272 -25.144 1.00 57.39 277 TYR D CA 1
ATOM 9146 C C . TYR D 1 238 ? 39.421 51.132 -23.623 1.00 56.21 277 TYR D C 1
ATOM 9147 O O . TYR D 1 238 ? 40.344 51.475 -22.882 1.00 55.92 277 TYR D O 1
ATOM 9156 N N . GLY D 1 239 ? 38.276 50.633 -23.167 1.00 45.02 278 GLY D N 1
ATOM 9157 C CA . GLY D 1 239 ? 38.091 50.297 -21.769 1.00 43.47 278 GLY D CA 1
ATOM 9158 C C . GLY D 1 239 ? 38.110 51.484 -20.830 1.00 43.71 278 GLY D C 1
ATOM 9159 O O . GLY D 1 239 ? 38.806 51.469 -19.816 1.00 43.82 278 GLY D O 1
ATOM 9160 N N . ALA D 1 240 ? 37.348 52.518 -21.169 1.00 49.64 279 ALA D N 1
ATOM 9161 C CA . ALA D 1 240 ? 37.224 53.690 -20.311 1.00 49.35 279 ALA D CA 1
ATOM 9162 C C . ALA D 1 240 ? 36.578 53.312 -18.984 1.00 47.56 279 ALA D C 1
ATOM 9163 O O . ALA D 1 240 ? 35.569 52.610 -18.953 1.00 47.49 279 ALA D O 1
ATOM 9165 N N . THR D 1 241 ? 37.155 53.787 -17.888 1.00 43.30 280 THR D N 1
ATOM 9166 C CA . THR D 1 241 ? 36.568 53.566 -16.574 1.00 39.96 280 THR D CA 1
ATOM 9167 C C . THR D 1 241 ? 35.416 54.536 -16.347 1.00 38.81 280 THR D C 1
ATOM 9168 O O . THR D 1 241 ? 35.617 55.747 -16.347 1.00 41.40 280 THR D O 1
ATOM 9172 N N . LEU D 1 242 ? 34.208 54.003 -16.184 1.00 25.59 281 LEU D N 1
ATOM 9173 C CA . LEU D 1 242 ? 33.035 54.839 -15.952 1.00 23.53 281 LEU D CA 1
ATOM 9174 C C . LEU D 1 242 ? 32.891 55.243 -14.483 1.00 24.18 281 LEU D C 1
ATOM 9175 O O . LEU D 1 242 ? 32.500 56.373 -14.178 1.00 26.34 281 LEU D O 1
ATOM 9180 N N . SER D 1 243 ? 33.218 54.328 -13.578 1.00 21.91 282 SER D N 1
ATOM 9181 C CA . SER D 1 243 ? 33.125 54.619 -12.153 1.00 21.88 282 SER D CA 1
ATOM 9182 C C . SER D 1 243 ? 33.883 53.607 -11.300 1.00 21.44 282 SER D C 1
ATOM 9183 O O . SER D 1 243 ? 34.337 52.576 -11.793 1.00 21.12 282 SER D O 1
ATOM 9186 N N . GLU D 1 244 ? 34.036 53.940 -10.021 1.00 27.13 283 GLU D N 1
ATOM 9187 C CA . GLU D 1 244 ? 34.549 53.029 -9.001 1.00 25.11 283 GLU D CA 1
ATOM 9188 C C . GLU D 1 244 ? 33.742 53.253 -7.737 1.00 27.47 283 GLU D C 1
ATOM 9189 O O . GLU D 1 244 ? 33.213 54.345 -7.528 1.00 31.56 283 GLU D O 1
ATOM 9195 N N . ALA D 1 245 ? 33.640 52.232 -6.893 1.00 31.11 284 ALA D N 1
ATOM 9196 C CA . ALA D 1 245 ? 32.782 52.330 -5.719 1.00 32.39 284 ALA D CA 1
ATOM 9197 C C . ALA D 1 245 ? 33.210 51.415 -4.577 1.00 34.04 284 ALA D C 1
ATOM 9198 O O . ALA D 1 245 ? 33.856 50.385 -4.791 1.00 32.37 284 ALA D O 1
ATOM 9200 N N . ASP D 1 246 ? 32.831 51.804 -3.363 1.00 40.55 285 ASP D N 1
ATOM 9201 C CA . ASP D 1 246 ? 32.969 50.947 -2.192 1.00 40.16 285 ASP D CA 1
ATOM 9202 C C . ASP D 1 246 ? 31.713 50.100 -2.071 1.00 37.88 285 ASP D C 1
ATOM 9203 O O . ASP D 1 246 ? 30.604 50.627 -2.083 1.00 37.82 285 ASP D O 1
ATOM 9208 N N . THR D 1 247 ? 31.884 48.789 -1.948 1.00 30.91 286 THR D N 1
ATOM 9209 C CA . THR D 1 247 ? 30.741 47.893 -1.988 1.00 32.69 286 THR D CA 1
ATOM 9210 C C . THR D 1 247 ? 30.535 47.163 -0.674 1.00 35.11 286 THR D C 1
ATOM 9211 O O . THR D 1 247 ? 31.486 46.891 0.059 1.00 36.54 286 THR D O 1
ATOM 9215 N N . VAL D 1 248 ? 29.272 46.874 -0.381 1.00 35.75 287 VAL D N 1
ATOM 9216 C CA . VAL D 1 248 ? 28.910 46.010 0.728 1.00 34.22 287 VAL D CA 1
ATOM 9217 C C . VAL D 1 248 ? 27.892 44.988 0.223 1.00 36.56 287 VAL D C 1
ATOM 9218 O O . VAL D 1 248 ? 26.786 45.350 -0.175 1.00 40.48 287 VAL D O 1
ATOM 9222 N N . ALA D 1 249 ? 28.275 43.716 0.222 1.00 27.50 288 ALA D N 1
ATOM 9223 C CA . ALA D 1 249 ? 27.382 42.650 -0.212 1.00 25.09 288 ALA D CA 1
ATOM 9224 C C . ALA D 1 249 ? 26.971 41.799 0.973 1.00 26.11 288 ALA D C 1
ATOM 9225 O O . ALA D 1 249 ? 27.824 41.300 1.704 1.00 28.03 288 ALA D O 1
ATOM 9227 N N . VAL D 1 250 ? 25.667 41.652 1.180 1.00 29.72 289 VAL D N 1
ATOM 9228 C CA . VAL D 1 250 ? 25.170 40.847 2.291 1.00 30.56 289 VAL D CA 1
ATOM 9229 C C . VAL D 1 250 ? 24.288 39.689 1.818 1.00 32.34 289 VAL D C 1
ATOM 9230 O O . VAL D 1 250 ? 23.277 39.892 1.142 1.00 33.02 289 VAL D O 1
ATOM 9234 N N . LEU D 1 251 ? 24.682 38.472 2.177 1.00 33.94 290 LEU D N 1
ATOM 9235 C CA . LEU D 1 251 ? 23.934 37.277 1.806 1.00 32.84 290 LEU D CA 1
ATOM 9236 C C . LEU D 1 251 ? 23.590 36.451 3.046 1.00 35.28 290 LEU D C 1
ATOM 9237 O O . LEU D 1 251 ? 24.475 36.102 3.823 1.00 35.40 290 LEU D O 1
ATOM 9242 N N . GLU D 1 252 ? 22.306 36.140 3.225 1.00 46.59 291 GLU D N 1
ATOM 9243 C CA . GLU D 1 252 ? 21.853 35.397 4.402 1.00 48.65 291 GLU D CA 1
ATOM 9244 C C . GLU D 1 252 ? 20.844 34.315 4.037 1.00 49.17 291 GLU D C 1
ATOM 9245 O O . GLU D 1 252 ? 20.061 34.481 3.103 1.00 49.04 291 GLU D O 1
ATOM 9251 N N . MET D 1 253 ? 20.851 33.220 4.795 1.00 38.92 292 MET D N 1
ATOM 9252 C CA . MET D 1 253 ? 19.869 32.155 4.621 1.00 39.99 292 MET D CA 1
ATOM 9253 C C . MET D 1 253 ? 19.505 31.517 5.956 1.00 42.60 292 MET D C 1
ATOM 9254 O O . MET D 1 253 ? 20.376 31.100 6.728 1.00 42.79 292 MET D O 1
ATOM 9259 N N . ASN D 1 254 ? 18.206 31.432 6.214 1.00 46.11 293 ASN D N 1
ATOM 9260 C CA . ASN D 1 254 ? 17.711 30.779 7.415 1.00 47.47 293 ASN D CA 1
ATOM 9261 C C . ASN D 1 254 ? 17.560 29.267 7.220 1.00 51.66 293 ASN D C 1
ATOM 9262 O O . ASN D 1 254 ? 17.957 28.726 6.184 1.00 51.01 293 ASN D O 1
ATOM 9267 N N . ASP D 1 255 ? 17.003 28.586 8.218 1.00 74.69 294 ASP D N 1
ATOM 9268 C CA . ASP D 1 255 ? 16.863 27.133 8.158 1.00 75.73 294 ASP D CA 1
ATOM 9269 C C . ASP D 1 255 ? 15.792 26.696 7.153 1.00 73.31 294 ASP D C 1
ATOM 9270 O O . ASP D 1 255 ? 15.830 25.576 6.643 1.00 71.70 294 ASP D O 1
ATOM 9275 N N . LYS D 1 256 ? 14.848 27.593 6.869 1.00 50.95 295 LYS D N 1
ATOM 9276 C CA . LYS D 1 256 ? 13.779 27.336 5.902 1.00 48.09 295 LYS D CA 1
ATOM 9277 C C . LYS D 1 256 ? 14.332 27.391 4.475 1.00 46.07 295 LYS D C 1
ATOM 9278 O O . LYS D 1 256 ? 13.718 26.908 3.524 1.00 43.88 295 LYS D O 1
ATOM 9280 N N . GLY D 1 257 ? 15.497 28.015 4.355 1.00 56.48 296 GLY D N 1
ATOM 9281 C CA . GLY D 1 257 ? 16.182 28.237 3.096 1.00 55.88 296 GLY D CA 1
ATOM 9282 C C . GLY D 1 257 ? 15.608 29.432 2.367 1.00 54.93 296 GLY D C 1
ATOM 9283 O O . GLY D 1 257 ? 15.343 29.384 1.169 1.00 54.20 296 GLY D O 1
ATOM 9284 N N . GLN D 1 258 ? 15.429 30.520 3.105 1.00 54.35 297 GLN D N 1
ATOM 9285 C CA . GLN D 1 258 ? 14.966 31.769 2.527 1.00 53.60 297 GLN D CA 1
ATOM 9286 C C . GLN D 1 258 ? 16.181 32.661 2.353 1.00 51.96 297 GLN D C 1
ATOM 9287 O O . GLN D 1 258 ? 16.911 32.917 3.312 1.00 51.88 297 GLN D O 1
ATOM 9293 N N . VAL D 1 259 ? 16.388 33.150 1.138 1.00 37.36 298 VAL D N 1
ATOM 9294 C CA . VAL D 1 259 ? 17.589 33.910 0.851 1.00 33.47 298 VAL D CA 1
ATOM 9295 C C . VAL D 1 259 ? 17.288 35.403 0.799 1.00 35.56 298 VAL D C 1
ATOM 9296 O O . VAL D 1 259 ? 16.282 35.834 0.232 1.00 38.20 298 VAL D O 1
ATOM 9300 N N . VAL D 1 260 ? 18.159 36.188 1.418 1.00 30.33 299 VAL D N 1
ATOM 9301 C CA . VAL D 1 260 ? 18.065 37.634 1.349 1.00 28.18 299 VAL D CA 1
ATOM 9302 C C . VAL D 1 260 ? 19.393 38.164 0.844 1.00 26.62 299 VAL D C 1
ATOM 9303 O O . VAL D 1 260 ? 20.446 37.771 1.341 1.00 26.47 299 VAL D O 1
ATOM 9307 N N . GLN D 1 261 ? 19.352 39.036 -0.156 1.00 28.32 300 GLN D N 1
ATOM 9308 C CA . GLN D 1 261 ? 20.583 39.618 -0.671 1.00 29.84 300 GLN D CA 1
ATOM 9309 C C . GLN D 1 261 ? 20.513 41.141 -0.710 1.00 32.46 300 GLN D C 1
ATOM 9310 O O . GLN D 1 261 ? 19.563 41.727 -1.236 1.00 32.96 300 GLN D O 1
ATOM 9316 N N . ASP D 1 262 ? 21.535 41.771 -0.145 1.00 36.59 301 ASP D N 1
ATOM 9317 C CA . ASP D 1 262 ? 21.667 43.216 -0.168 1.00 35.61 301 ASP D CA 1
ATOM 9318 C C . ASP D 1 262 ? 22.996 43.585 -0.799 1.00 36.78 301 ASP D C 1
ATOM 9319 O O . ASP D 1 262 ? 24.041 43.084 -0.387 1.00 38.21 301 ASP D O 1
ATOM 9324 N N . ILE D 1 263 ? 22.959 44.439 -1.815 1.00 31.32 302 ILE D N 1
ATOM 9325 C CA . ILE D 1 263 ? 24.193 44.996 -2.356 1.00 30.02 302 ILE D CA 1
ATOM 9326 C C . ILE D 1 263 ? 24.199 46.522 -2.244 1.00 28.75 302 ILE D C 1
ATOM 9327 O O . ILE D 1 263 ? 23.300 47.217 -2.723 1.00 28.19 302 ILE D O 1
ATOM 9332 N N . SER D 1 264 ? 25.216 47.031 -1.569 1.00 32.92 303 SER D N 1
ATOM 9333 C CA . SER D 1 264 ? 25.328 48.453 -1.327 1.00 34.67 303 SER D CA 1
ATOM 9334 C C . SER D 1 264 ? 26.512 48.982 -2.109 1.00 35.85 303 SER D C 1
ATOM 9335 O O . SER D 1 264 ? 27.599 48.411 -2.058 1.00 36.39 303 SER D O 1
ATOM 9338 N N . SER D 1 265 ? 26.310 50.090 -2.809 1.00 31.63 304 SER D N 1
ATOM 9339 C CA . SER D 1 265 ? 27.357 50.644 -3.646 1.00 30.68 304 SER D CA 1
ATOM 9340 C C . SER D 1 265 ? 27.444 52.161 -3.460 1.00 31.53 304 SER D C 1
ATOM 9341 O O . SER D 1 265 ? 26.549 52.903 -3.867 1.00 32.81 304 SER D O 1
ATOM 9344 N N . THR D 1 266 ? 28.519 52.616 -2.822 1.00 29.34 305 THR D N 1
ATOM 9345 C CA . THR D 1 266 ? 28.702 54.041 -2.577 1.00 33.34 305 THR D CA 1
ATOM 9346 C C . THR D 1 266 ? 29.842 54.678 -3.365 1.00 36.90 305 THR D C 1
ATOM 9347 O O . THR D 1 266 ? 31.006 54.331 -3.169 1.00 38.34 305 THR D O 1
ATOM 9351 N N . SER D 1 267 ? 29.502 55.574 -4.286 1.00 44.44 306 SER D N 1
ATOM 9352 C CA . SER D 1 267 ? 30.512 56.329 -5.012 1.00 49.66 306 SER D CA 1
ATOM 9353 C C . SER D 1 267 ? 30.684 57.717 -4.364 1.00 55.28 306 SER D C 1
ATOM 9354 O O . SER D 1 267 ? 29.710 58.459 -4.208 1.00 55.37 306 SER D O 1
ATOM 9357 N N . ASP D 1 268 ? 31.915 58.077 -4.004 1.00 68.33 307 ASP D N 1
ATOM 9358 C CA . ASP D 1 268 ? 32.193 59.356 -3.337 1.00 72.59 307 ASP D CA 1
ATOM 9359 C C . ASP D 1 268 ? 32.147 60.525 -4.307 1.00 71.89 307 ASP D C 1
ATOM 9360 O O . ASP D 1 268 ? 31.583 61.577 -3.994 1.00 72.03 307 ASP D O 1
ATOM 9365 N N . GLU D 1 269 ? 32.758 60.339 -5.474 1.00 78.10 308 GLU D N 1
ATOM 9366 C CA . GLU D 1 269 ? 32.849 61.400 -6.464 1.00 77.88 308 GLU D CA 1
ATOM 9367 C C . GLU D 1 269 ? 31.449 61.826 -6.897 1.00 74.98 308 GLU D C 1
ATOM 9368 O O . GLU D 1 269 ? 31.129 63.015 -6.857 1.00 73.87 308 GLU D O 1
ATOM 9374 N N . LYS D 1 270 ? 30.615 60.869 -7.297 1.00 63.44 309 LYS D N 1
ATOM 9375 C CA . LYS D 1 270 ? 29.260 61.188 -7.741 1.00 60.55 309 LYS D CA 1
ATOM 9376 C C . LYS D 1 270 ? 28.330 61.416 -6.548 1.00 56.80 309 LYS D C 1
ATOM 9377 O O . LYS D 1 270 ? 27.185 61.840 -6.718 1.00 56.12 309 LYS D O 1
ATOM 9383 N N . LYS D 1 271 ? 28.830 61.129 -5.348 1.00 49.04 310 LYS D N 1
ATOM 9384 C CA . LYS D 1 271 ? 28.043 61.242 -4.119 1.00 48.11 310 LYS D CA 1
ATOM 9385 C C . LYS D 1 271 ? 26.724 60.482 -4.201 1.00 45.54 310 LYS D C 1
ATOM 9386 O O . LYS D 1 271 ? 25.664 61.029 -3.887 1.00 45.10 310 LYS D O 1
ATOM 9392 N N . VAL D 1 272 ? 26.791 59.232 -4.648 1.00 35.13 311 VAL D N 1
ATOM 9393 C CA . VAL D 1 272 ? 25.608 58.391 -4.703 1.00 33.38 311 VAL D CA 1
ATOM 9394 C C . VAL D 1 272 ? 25.795 57.124 -3.879 1.00 34.58 311 VAL D C 1
ATOM 9395 O O . VAL D 1 272 ? 26.897 56.576 -3.796 1.00 36.53 311 VAL D O 1
ATOM 9399 N N . THR D 1 273 ? 24.721 56.690 -3.231 1.00 36.55 312 THR D N 1
ATOM 9400 C CA . THR D 1 273 ? 24.715 55.403 -2.559 1.00 33.95 312 THR D CA 1
ATOM 9401 C C . THR D 1 273 ? 23.436 54.683 -2.935 1.00 34.77 312 THR D C 1
ATOM 9402 O O . THR D 1 273 ? 22.333 55.177 -2.686 1.00 37.17 312 THR D O 1
ATOM 9406 N N . THR D 1 274 ? 23.585 53.518 -3.547 1.00 30.27 313 THR D N 1
ATOM 9407 C CA . THR D 1 274 ? 22.436 52.718 -3.930 1.00 28.11 313 THR D CA 1
ATOM 9408 C C . THR D 1 274 ? 22.433 51.402 -3.174 1.00 30.28 313 THR D C 1
ATOM 9409 O O . THR D 1 274 ? 23.477 50.765 -3.025 1.00 33.22 313 THR D O 1
ATOM 9413 N N . ASN D 1 275 ? 21.262 51.022 -2.670 1.00 28.77 314 ASN D N 1
ATOM 9414 C CA . ASN D 1 275 ? 21.062 49.712 -2.059 1.00 27.88 314 ASN D CA 1
ATOM 9415 C C . ASN D 1 275 ? 20.073 48.894 -2.866 1.00 25.80 314 ASN D C 1
ATOM 9416 O O . ASN D 1 275 ? 19.016 49.393 -3.256 1.00 24.11 314 ASN D O 1
ATOM 9421 N N . VAL D 1 276 ? 20.422 47.644 -3.137 1.00 19.98 315 VAL D N 1
ATOM 9422 C CA . VAL D 1 276 ? 19.484 46.745 -3.797 1.00 20.40 315 VAL D CA 1
ATOM 9423 C C . VAL D 1 276 ? 19.208 45.528 -2.922 1.00 18.86 315 VAL D C 1
ATOM 9424 O O . VAL D 1 276 ? 20.122 44.788 -2.567 1.00 19.27 315 VAL D O 1
ATOM 9428 N N . HIS D 1 277 ? 17.938 45.323 -2.593 1.00 19.15 316 HIS D N 1
ATOM 9429 C CA . HIS D 1 277 ? 17.551 44.271 -1.667 1.00 22.92 316 HIS D CA 1
ATOM 9430 C C . HIS D 1 277 ? 16.652 43.241 -2.354 1.00 25.97 316 HIS D C 1
ATOM 9431 O O . HIS D 1 277 ? 15.551 43.569 -2.798 1.00 28.05 316 HIS D O 1
ATOM 9438 N N . TRP D 1 278 ? 17.120 41.996 -2.416 1.00 22.92 317 TRP D N 1
ATOM 9439 C CA . TRP D 1 278 ? 16.391 40.917 -3.082 1.00 22.56 317 TRP D CA 1
ATOM 9440 C C . TRP D 1 278 ? 16.042 39.753 -2.163 1.00 23.35 317 TRP D C 1
ATOM 9441 O O . TRP D 1 278 ? 16.805 39.423 -1.259 1.00 22.93 317 TRP D O 1
ATOM 9452 N N . GLU D 1 279 ? 14.889 39.127 -2.410 1.00 38.69 318 GLU D N 1
ATOM 9453 C CA . GLU D 1 279 ? 14.478 37.931 -1.662 1.00 40.72 318 GLU D CA 1
ATOM 9454 C C . GLU D 1 279 ? 14.207 36.736 -2.594 1.00 38.11 318 GLU D C 1
ATOM 9455 O O . GLU D 1 279 ? 13.643 36.895 -3.679 1.00 39.59 318 GLU D O 1
ATOM 9461 N N . GLY D 1 280 ? 14.611 35.542 -2.167 1.00 28.52 319 GLY D N 1
ATOM 9462 C CA . GLY D 1 280 ? 14.420 34.341 -2.966 1.00 29.53 319 GLY D CA 1
ATOM 9463 C C . GLY D 1 280 ? 14.443 33.038 -2.176 1.00 30.94 319 GLY D C 1
ATOM 9464 O O . GLY D 1 280 ? 14.490 33.057 -0.947 1.00 32.40 319 GLY D O 1
ATOM 9465 N N . LYS D 1 281 ? 14.420 31.906 -2.879 1.00 26.92 320 LYS D N 1
ATOM 9466 C CA . LYS D 1 281 ? 14.420 30.600 -2.221 1.00 28.40 320 LYS D CA 1
ATOM 9467 C C . LYS D 1 281 ? 15.571 29.716 -2.694 1.00 31.49 320 LYS D C 1
ATOM 9468 O O . LYS D 1 281 ? 15.895 29.678 -3.883 1.00 33.07 320 LYS D O 1
ATOM 9474 N N . MET D 1 282 ? 16.159 28.978 -1.757 1.00 38.52 321 MET D N 1
ATOM 9475 C CA . MET D 1 282 ? 17.259 28.069 -2.053 1.00 38.66 321 MET D CA 1
ATOM 9476 C C . MET D 1 282 ? 16.720 26.646 -2.138 1.00 41.27 321 MET D C 1
ATOM 9477 O O . MET D 1 282 ? 15.905 26.232 -1.312 1.00 41.80 321 MET D O 1
ATOM 9482 N N . SER D 1 283 ? 17.184 25.901 -3.137 1.00 50.84 322 SER D N 1
ATOM 9483 C CA . SER D 1 283 ? 16.742 24.528 -3.363 1.00 49.60 322 SER D CA 1
ATOM 9484 C C . SER D 1 283 ? 17.691 23.804 -4.310 1.00 48.51 322 SER D C 1
ATOM 9485 O O . SER D 1 283 ? 17.749 24.131 -5.496 1.00 49.82 322 SER D O 1
ATOM 9488 N N . LYS D 1 284 ? 18.428 22.828 -3.786 1.00 44.10 323 LYS D N 1
ATOM 9489 C CA . LYS D 1 284 ? 19.354 22.019 -4.586 1.00 44.50 323 LYS D CA 1
ATOM 9490 C C . LYS D 1 284 ? 20.358 22.888 -5.333 1.00 41.08 323 LYS D C 1
ATOM 9491 O O . LYS D 1 284 ? 20.476 22.813 -6.563 1.00 38.00 323 LYS D O 1
ATOM 9497 N N . ASP D 1 285 ? 21.076 23.704 -4.571 1.00 34.43 324 ASP D N 1
ATOM 9498 C CA . ASP D 1 285 ? 22.128 24.555 -5.102 1.00 34.80 324 ASP D CA 1
ATOM 9499 C C . ASP D 1 285 ? 21.671 25.605 -6.134 1.00 34.03 324 ASP D C 1
ATOM 9500 O O . ASP D 1 285 ? 22.484 26.105 -6.909 1.00 34.70 324 ASP D O 1
ATOM 9505 N N . LEU D 1 286 ? 20.383 25.950 -6.137 1.00 19.73 325 LEU D N 1
ATOM 9506 C CA . LEU D 1 286 ? 19.886 26.977 -7.052 1.00 16.33 325 LEU D CA 1
ATOM 9507 C C . LEU D 1 286 ? 18.987 27.974 -6.339 1.00 18.73 325 LEU D C 1
ATOM 9508 O O . LEU D 1 286 ? 17.840 27.671 -6.020 1.00 23.66 325 LEU D O 1
ATOM 9513 N N . VAL D 1 287 ? 19.510 29.172 -6.098 1.00 16.94 326 VAL D N 1
ATOM 9514 C CA . VAL D 1 287 ? 18.720 30.242 -5.496 1.00 15.59 326 VAL D CA 1
ATOM 9515 C C . VAL D 1 287 ? 17.892 30.966 -6.551 1.00 17.22 326 VAL D C 1
ATOM 9516 O O . VAL D 1 287 ? 18.432 31.498 -7.524 1.00 16.01 326 VAL D O 1
ATOM 9520 N N . THR D 1 288 ? 16.580 30.995 -6.346 1.00 27.00 327 THR D N 1
ATOM 9521 C CA . THR D 1 288 ? 15.692 31.689 -7.262 1.00 27.09 327 THR D CA 1
ATOM 9522 C C . THR D 1 288 ? 15.066 32.898 -6.574 1.00 27.13 327 THR D C 1
ATOM 9523 O O . THR D 1 288 ? 14.231 32.750 -5.684 1.00 28.95 327 THR D O 1
ATOM 9527 N N . PHE D 1 289 ? 15.464 34.090 -7.007 1.00 20.97 328 PHE D N 1
ATOM 9528 C CA . PHE D 1 289 ? 14.920 35.335 -6.486 1.00 17.25 328 PHE D CA 1
ATOM 9529 C C . PHE D 1 289 ? 13.643 35.624 -7.227 1.00 17.60 328 PHE D C 1
ATOM 9530 O O . PHE D 1 289 ? 13.476 35.190 -8.358 1.00 20.11 328 PHE D O 1
ATOM 9538 N N . ALA D 1 290 ? 12.735 36.358 -6.602 1.00 21.29 329 ALA D N 1
ATOM 9539 C CA . ALA D 1 290 ? 11.464 36.668 -7.244 1.00 22.44 329 ALA D CA 1
ATOM 9540 C C . ALA D 1 290 ? 11.625 37.715 -8.348 1.00 26.55 329 ALA D C 1
ATOM 9541 O O . ALA D 1 290 ? 10.692 37.974 -9.110 1.00 29.16 329 ALA D O 1
ATOM 9543 N N . GLU D 1 291 ? 12.830 38.269 -8.452 1.00 31.57 330 GLU D N 1
ATOM 9544 C CA . GLU D 1 291 ? 13.132 39.398 -9.341 1.00 30.45 330 GLU D CA 1
ATOM 9545 C C . GLU D 1 291 ? 12.896 39.300 -10.874 1.00 30.37 330 GLU D C 1
ATOM 9546 O O . GLU D 1 291 ? 12.370 40.259 -11.445 1.00 37.04 330 GLU D O 1
ATOM 9552 N N . GLY D 1 292 ? 13.254 38.210 -11.562 1.00 17.39 331 GLY D N 1
ATOM 9553 C CA . GLY D 1 292 ? 13.787 36.984 -11.001 1.00 17.05 331 GLY D CA 1
ATOM 9554 C C . GLY D 1 292 ? 15.154 36.581 -11.529 1.00 17.56 331 GLY D C 1
ATOM 9555 O O . GLY D 1 292 ? 15.304 36.050 -12.629 1.00 17.11 331 GLY D O 1
ATOM 9556 N N . TYR D 1 293 ? 16.160 36.839 -10.709 1.00 22.41 332 TYR D N 1
ATOM 9557 C CA . TYR D 1 293 ? 17.535 36.502 -10.998 1.00 21.61 332 TYR D CA 1
ATOM 9558 C C . TYR D 1 293 ? 17.731 35.111 -10.411 1.00 21.15 332 TYR D C 1
ATOM 9559 O O . TYR D 1 293 ? 16.938 34.690 -9.573 1.00 22.48 332 TYR D O 1
ATOM 9568 N N . GLN D 1 294 ? 18.774 34.396 -10.823 1.00 23.03 333 GLN D N 1
ATOM 9569 C CA . GLN D 1 294 ? 19.058 33.083 -10.232 1.00 25.47 333 GLN D CA 1
ATOM 9570 C C . GLN D 1 294 ? 20.553 32.810 -10.131 1.00 27.96 333 GLN D C 1
ATOM 9571 O O . GLN D 1 294 ? 21.282 32.893 -11.116 1.00 30.81 333 GLN D O 1
ATOM 9577 N N . MET D 1 295 ? 21.019 32.464 -8.940 1.00 24.76 334 MET D N 1
ATOM 9578 C CA . MET D 1 295 ? 22.406 32.046 -8.821 1.00 25.34 334 MET D CA 1
ATOM 9579 C C . MET D 1 295 ? 22.492 30.584 -8.442 1.00 26.04 334 MET D C 1
ATOM 9580 O O . MET D 1 295 ? 21.957 30.142 -7.426 1.00 27.67 334 MET D O 1
ATOM 9585 N N . THR D 1 296 ? 23.163 29.839 -9.303 1.00 26.20 335 THR D N 1
ATOM 9586 C CA . THR D 1 296 ? 23.406 28.440 -9.073 1.00 25.82 335 THR D CA 1
ATOM 9587 C C . THR D 1 296 ? 24.756 28.303 -8.401 1.00 24.73 335 THR D C 1
ATOM 9588 O O . THR D 1 296 ? 25.730 28.931 -8.805 1.00 23.24 335 THR D O 1
ATOM 9592 N N . LEU D 1 297 ? 24.796 27.490 -7.354 1.00 26.84 336 LEU D N 1
ATOM 9593 C CA . LEU D 1 297 ? 25.997 27.334 -6.561 1.00 28.15 336 LEU D CA 1
ATOM 9594 C C . LEU D 1 297 ? 26.815 26.148 -7.062 1.00 28.70 336 LEU D C 1
ATOM 9595 O O . LEU D 1 297 ? 26.288 25.053 -7.278 1.00 28.84 336 LEU D O 1
ATOM 9600 N N . LEU D 1 298 ? 28.106 26.393 -7.260 1.00 27.51 337 LEU D N 1
ATOM 9601 C CA . LEU D 1 298 ? 28.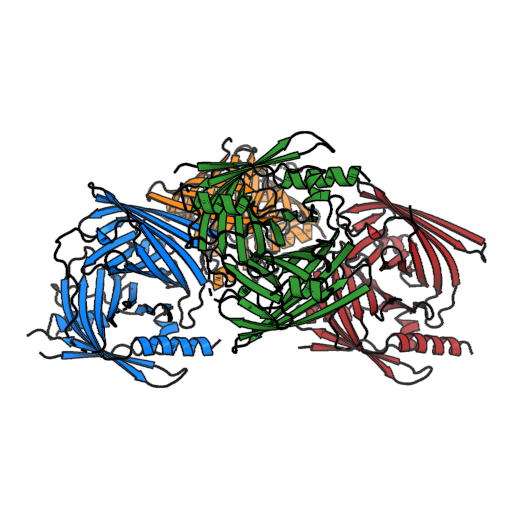999 25.440 -7.898 1.00 26.44 337 LEU D CA 1
ATOM 9602 C C . LEU D 1 298 ? 30.039 24.889 -6.924 1.00 28.39 337 LEU D C 1
ATOM 9603 O O . LEU D 1 298 ? 30.246 25.445 -5.847 1.00 30.09 337 LEU D O 1
ATOM 9608 N N . PRO D 1 299 ? 30.704 23.787 -7.306 1.00 32.91 338 PRO D N 1
ATOM 9609 C CA . PRO D 1 299 ? 31.876 23.318 -6.560 1.00 32.16 338 PRO D CA 1
ATOM 9610 C C . PRO D 1 299 ? 33.008 24.340 -6.583 1.00 35.10 338 PRO D C 1
ATOM 9611 O O . PRO D 1 299 ? 32.968 25.277 -7.376 1.00 37.46 338 PRO D O 1
ATOM 9615 N N . GLY D 1 300 ? 34.013 24.144 -5.737 1.00 36.11 339 GLY D N 1
ATOM 9616 C CA . GLY D 1 300 ? 35.220 24.957 -5.762 1.00 36.13 339 GLY D CA 1
ATOM 9617 C C . GLY D 1 300 ? 35.081 26.376 -5.239 1.00 35.99 339 GLY D C 1
ATOM 9618 O O . GLY D 1 300 ? 36.001 27.192 -5.366 1.00 35.80 339 GLY D O 1
ATOM 9619 N N . GLY D 1 301 ? 33.940 26.676 -4.635 1.00 40.38 340 GLY D N 1
ATOM 9620 C CA . GLY D 1 301 ? 33.701 28.013 -4.126 1.00 40.36 340 GLY D CA 1
ATOM 9621 C C . GLY D 1 301 ? 33.369 28.992 -5.235 1.00 39.06 340 GLY D C 1
ATOM 9622 O O . GLY D 1 301 ? 33.796 30.141 -5.205 1.00 42.20 340 GLY D O 1
ATOM 9623 N N . MET D 1 302 ? 32.621 28.526 -6.229 1.00 15.78 341 MET D N 1
ATOM 9624 C CA . MET D 1 302 ? 32.188 29.370 -7.336 1.00 14.24 341 MET D CA 1
ATOM 9625 C C . MET D 1 302 ? 30.679 29.450 -7.325 1.00 14.24 341 MET D C 1
ATOM 9626 O O . MET D 1 302 ? 30.012 28.533 -6.861 1.00 14.05 341 MET D O 1
ATOM 9631 N N . TYR D 1 303 ? 30.142 30.548 -7.836 1.00 21.14 342 TYR D N 1
ATOM 9632 C CA . TYR D 1 303 ? 28.739 30.581 -8.222 1.00 20.15 342 TYR D CA 1
ATOM 9633 C C . TYR D 1 303 ? 28.586 31.456 -9.455 1.00 19.50 342 TYR D C 1
ATOM 9634 O O . TYR D 1 303 ? 29.450 32.281 -9.747 1.00 18.95 342 TYR D O 1
ATOM 9643 N N . MET D 1 304 ? 27.505 31.235 -10.195 1.00 14.72 343 MET D N 1
ATOM 9644 C CA . MET D 1 304 ? 27.240 31.974 -11.417 1.00 14.94 343 MET D CA 1
ATOM 9645 C C . MET D 1 304 ? 25.782 32.420 -11.433 1.00 15.08 343 MET D C 1
ATOM 9646 O O . MET D 1 304 ? 24.880 31.637 -11.148 1.00 14.91 343 MET D O 1
ATOM 9651 N N . GLY D 1 305 ? 25.550 33.678 -11.780 1.00 16.59 344 GLY D N 1
ATOM 9652 C CA . GLY D 1 305 ? 24.210 34.223 -11.738 1.00 15.80 344 GLY D CA 1
ATOM 9653 C C . GLY D 1 305 ? 23.786 34.783 -13.075 1.00 15.79 344 GLY D C 1
ATOM 9654 O O . GLY D 1 305 ? 24.617 35.264 -13.839 1.00 17.48 344 GLY D O 1
ATOM 9655 N N . CYS D 1 306 ? 22.488 34.715 -13.349 1.00 17.82 345 CYS D N 1
ATOM 9656 C CA . CYS D 1 306 ? 21.921 35.193 -14.603 1.00 20.20 345 CYS D CA 1
ATOM 9657 C C . CYS D 1 306 ? 20.415 35.263 -14.405 1.00 21.14 345 CYS D C 1
ATOM 9658 O O . CYS D 1 306 ? 19.895 34.650 -13.477 1.00 24.56 345 CYS D O 1
ATOM 9661 N N . PRO D 1 307 ? 19.703 36.012 -15.262 1.00 16.43 346 PRO D N 1
ATOM 9662 C CA . PRO D 1 307 ? 18.245 36.031 -15.114 1.00 16.52 346 PRO D CA 1
ATOM 9663 C C . PRO D 1 307 ? 17.615 34.698 -15.524 1.00 16.24 346 PRO D C 1
ATOM 9664 O O . PRO D 1 307 ? 18.227 33.937 -16.272 1.00 16.05 346 PRO D O 1
ATOM 9668 N N . CYS D 1 308 ? 16.420 34.412 -15.019 1.00 22.29 347 CYS D N 1
ATOM 9669 C CA . CYS D 1 308 ? 15.718 33.181 -15.366 1.00 22.84 347 CYS D CA 1
ATOM 9670 C C . CYS D 1 308 ? 15.451 33.156 -16.861 1.00 24.67 347 CYS D C 1
ATOM 9671 O O . CYS D 1 308 ? 15.726 32.168 -17.534 1.00 27.44 347 CYS D O 1
ATOM 9674 N N . ASP D 1 309 ? 14.917 34.259 -17.372 1.00 24.35 348 ASP D N 1
ATOM 9675 C CA . ASP D 1 309 ? 14.542 34.356 -18.774 1.00 24.73 348 ASP D CA 1
ATOM 9676 C C . ASP D 1 309 ? 14.976 35.712 -19.326 1.00 24.98 348 ASP D C 1
ATOM 9677 O O . ASP D 1 309 ? 14.339 36.729 -19.064 1.00 27.90 348 ASP D O 1
ATOM 9682 N N . VAL D 1 310 ? 16.071 35.723 -20.077 1.00 16.97 349 VAL D N 1
ATOM 9683 C CA . VAL D 1 310 ? 16.585 36.955 -20.663 1.00 17.32 349 VAL D CA 1
ATOM 9684 C C . VAL D 1 310 ? 15.542 37.637 -21.556 1.00 17.68 349 VAL D C 1
ATOM 9685 O O . VAL D 1 310 ? 15.484 38.863 -21.617 1.00 22.61 349 VAL D O 1
ATOM 9689 N N . SER D 1 311 ? 14.702 36.855 -22.225 1.00 17.60 350 SER D N 1
ATOM 9690 C CA . SER D 1 311 ? 13.708 37.432 -23.130 1.00 17.94 350 SER D CA 1
ATOM 9691 C C . SER D 1 311 ? 12.684 38.297 -22.397 1.00 18.20 350 SER D C 1
ATOM 9692 O O . SER D 1 311 ? 12.122 39.216 -22.980 1.00 18.59 350 SER D O 1
ATOM 9695 N N . LYS D 1 312 ? 12.439 37.996 -21.124 1.00 24.35 351 LYS D N 1
ATOM 9696 C CA . LYS D 1 312 ? 11.529 38.795 -20.311 1.00 25.33 351 LYS D CA 1
ATOM 9697 C C . LYS D 1 312 ? 12.128 40.168 -20.044 1.00 27.94 351 LYS D C 1
ATOM 9698 O O . LYS D 1 312 ? 11.440 41.195 -20.108 1.00 28.54 351 LYS D O 1
ATOM 9704 N N . CYS D 1 313 ? 13.420 40.176 -19.739 1.00 19.57 352 CYS D N 1
ATOM 9705 C CA . CYS D 1 313 ? 14.146 41.418 -19.544 1.00 18.72 352 CYS D CA 1
ATOM 9706 C C . CYS D 1 313 ? 14.083 42.251 -20.814 1.00 19.11 352 CYS D C 1
ATOM 9707 O O . CYS D 1 313 ? 13.750 43.433 -20.775 1.00 19.52 352 CYS D O 1
ATOM 9710 N N . VAL D 1 314 ? 14.401 41.626 -21.943 1.00 19.01 353 VAL D N 1
ATOM 9711 C CA . VAL D 1 314 ? 14.368 42.314 -23.228 1.00 19.38 353 VAL D CA 1
ATOM 9712 C C . VAL D 1 314 ? 12.973 42.826 -23.601 1.00 19.71 353 VAL D C 1
ATOM 9713 O O . VAL D 1 314 ? 12.818 43.969 -24.040 1.00 20.84 353 VAL D O 1
ATOM 9717 N N . ALA D 1 315 ? 11.965 41.986 -23.391 1.00 19.51 354 ALA D N 1
ATOM 9718 C CA . ALA D 1 315 ? 10.587 42.343 -23.705 1.00 19.80 354 ALA D CA 1
ATOM 9719 C C . ALA D 1 315 ? 10.092 43.446 -22.769 1.00 20.10 354 ALA D C 1
ATOM 9720 O O . ALA D 1 315 ? 9.230 44.238 -23.140 1.00 20.51 354 ALA D O 1
ATOM 9722 N N . ASP D 1 316 ? 10.614 43.480 -21.546 1.00 25.71 355 ASP D N 1
ATOM 9723 C CA . ASP D 1 316 ? 10.230 44.529 -20.602 1.00 26.63 355 ASP D CA 1
ATOM 9724 C C . ASP D 1 316 ? 11.024 45.812 -20.827 1.00 26.42 355 ASP D C 1
ATOM 9725 O O . ASP D 1 316 ? 10.837 46.797 -20.115 1.00 27.90 355 ASP D O 1
ATOM 9730 N N . LEU D 1 317 ? 11.886 45.796 -21.840 1.00 21.17 356 LEU D N 1
ATOM 9731 C CA . LEU D 1 317 ? 12.799 46.903 -22.119 1.00 20.92 356 LEU D CA 1
ATOM 9732 C C . LEU D 1 317 ? 13.667 47.235 -20.902 1.00 20.81 356 LEU D C 1
ATOM 9733 O O . LEU D 1 317 ? 13.876 48.407 -20.591 1.00 21.33 356 LEU D O 1
ATOM 9738 N N . LYS D 1 318 ? 14.169 46.200 -20.224 1.00 23.37 357 LYS D N 1
ATOM 9739 C CA . LYS D 1 318 ? 15.012 46.388 -19.045 1.00 23.58 357 LYS D CA 1
ATOM 9740 C C . LYS D 1 318 ? 16.436 45.852 -19.236 1.00 22.73 357 LYS D C 1
ATOM 9741 O O . LYS D 1 318 ? 16.667 44.951 -20.038 1.00 19.76 357 LYS D O 1
ATOM 9747 N N . SER D 1 319 ? 17.389 46.428 -18.504 1.00 27.19 358 SER D N 1
ATOM 9748 C CA . SER D 1 319 ? 18.759 45.920 -18.470 1.00 25.44 358 SER D CA 1
ATOM 9749 C C . SER D 1 319 ? 18.834 44.696 -17.579 1.00 25.29 358 SER D C 1
ATOM 9750 O O . SER D 1 319 ? 17.978 44.500 -16.720 1.00 27.97 358 SER D O 1
ATOM 9753 N N . PHE D 1 320 ? 19.876 43.894 -17.771 1.00 25.60 359 PHE D N 1
ATOM 9754 C CA . PHE D 1 320 ? 20.113 42.709 -16.952 1.00 22.84 359 PHE D CA 1
ATOM 9755 C C . PHE D 1 320 ? 21.605 42.425 -16.870 1.00 22.72 359 PHE D C 1
ATOM 9756 O O . PHE D 1 320 ? 22.392 43.033 -17.590 1.00 22.42 359 PHE D O 1
ATOM 9764 N N . HIS D 1 321 ? 21.994 41.501 -15.994 1.00 17.92 360 HIS D N 1
ATOM 9765 C CA . HIS D 1 321 ? 23.398 41.139 -15.861 1.00 17.74 360 HIS D CA 1
ATOM 9766 C C . HIS D 1 321 ? 23.663 39.657 -15.591 1.00 17.28 360 HIS D C 1
ATOM 9767 O O . HIS D 1 321 ? 22.798 38.927 -15.104 1.00 17.06 360 HIS D O 1
ATOM 9774 N N . LEU D 1 322 ? 24.866 39.225 -15.958 1.00 17.15 361 LEU D N 1
ATOM 9775 C CA . LEU D 1 322 ? 25.353 37.878 -15.682 1.00 16.74 361 LEU D CA 1
ATOM 9776 C C . LEU D 1 322 ? 26.455 38.033 -14.650 1.00 16.68 361 LEU D C 1
ATOM 9777 O O . LEU D 1 322 ? 27.050 39.100 -14.551 1.00 16.96 361 LEU D O 1
ATOM 9782 N N . GLU D 1 323 ? 26.742 36.989 -13.882 1.00 16.34 362 GLU D N 1
ATOM 9783 C CA . GLU D 1 323 ? 27.671 37.141 -12.764 1.00 16.29 362 GLU D CA 1
ATOM 9784 C C . GLU D 1 323 ? 28.508 35.900 -12.510 1.00 15.95 362 GLU D C 1
ATOM 9785 O O . GLU D 1 323 ? 28.009 34.779 -12.590 1.00 16.34 362 GLU D O 1
ATOM 9791 N N . PHE D 1 324 ? 29.783 36.107 -12.192 1.00 15.98 363 PHE D N 1
ATOM 9792 C CA . PHE D 1 324 ? 30.678 35.005 -11.847 1.00 15.68 363 PHE D CA 1
ATOM 9793 C C . PHE D 1 324 ? 31.482 35.355 -10.604 1.00 15.71 363 PHE D C 1
ATOM 9794 O O . PHE D 1 324 ? 32.125 36.398 -10.549 1.00 15.98 363 PHE D O 1
ATOM 9802 N N . CYS D 1 325 ? 31.440 34.477 -9.607 1.00 18.01 364 CYS D N 1
ATOM 9803 C CA . CYS D 1 325 ? 32.129 34.706 -8.347 1.00 18.42 364 CYS D CA 1
ATOM 9804 C C . CYS D 1 325 ? 33.064 33.554 -8.007 1.00 21.46 364 CYS D C 1
ATOM 9805 O O . CYS D 1 325 ? 32.726 32.397 -8.234 1.00 23.92 364 CYS D O 1
ATOM 9808 N N . TRP D 1 326 ? 34.231 33.877 -7.455 1.00 22.37 365 TRP D N 1
ATOM 9809 C CA . TRP D 1 326 ? 35.251 32.881 -7.134 1.00 23.35 365 TRP D CA 1
ATOM 9810 C C . TRP D 1 326 ? 36.039 33.320 -5.907 1.00 28.63 365 TRP D C 1
ATOM 9811 O O . TRP D 1 326 ? 36.749 34.331 -5.948 1.00 29.74 365 TRP D O 1
ATOM 9822 N N . LEU D 1 327 ? 35.923 32.566 -4.817 1.00 36.72 366 LEU D N 1
ATOM 9823 C CA . LEU D 1 327 ? 36.697 32.870 -3.616 1.00 39.56 366 LEU D CA 1
ATOM 9824 C C . LEU D 1 327 ? 37.973 32.043 -3.451 1.00 42.82 366 LEU D C 1
ATOM 9825 O O . LEU D 1 327 ? 37.983 30.844 -3.706 1.00 43.59 366 LEU D O 1
ATOM 9830 N N . GLU D 1 328 ? 39.050 32.700 -3.038 1.00 68.94 367 GLU D N 1
ATOM 9831 C CA . GLU D 1 328 ? 40.317 32.016 -2.807 1.00 73.73 367 GLU D CA 1
ATOM 9832 C C . GLU D 1 328 ? 40.333 31.385 -1.414 1.00 72.94 367 GLU D C 1
ATOM 9833 O O . GLU D 1 328 ? 40.634 30.203 -1.262 1.00 73.75 367 GLU D O 1
ATOM 9839 N N . SER D 1 329 ? 40.009 32.189 -0.404 1.00 51.07 368 SER D N 1
ATOM 9840 C CA . SER D 1 329 ? 39.894 31.728 0.976 1.00 48.34 368 SER D CA 1
ATOM 9841 C C . SER D 1 329 ? 38.425 31.878 1.378 1.00 45.99 368 SER D C 1
ATOM 9842 O O . SER D 1 329 ? 37.619 32.314 0.564 1.00 44.87 368 SER D O 1
ATOM 9845 N N . PRO D 1 330 ? 38.057 31.491 2.614 1.00 54.52 369 PRO D N 1
ATOM 9846 C CA . PRO D 1 330 ? 36.680 31.781 3.044 1.00 53.25 369 PRO D CA 1
ATOM 9847 C C . PRO D 1 330 ? 36.448 33.236 3.478 1.00 52.22 369 PRO D C 1
ATOM 9848 O O . PRO D 1 330 ? 35.368 33.555 3.986 1.00 50.98 369 PRO D O 1
ATOM 9852 N N . SER D 1 331 ? 37.435 34.105 3.279 1.00 48.89 370 SER D N 1
ATOM 9853 C CA . SER D 1 331 ? 37.284 35.509 3.653 1.00 48.47 370 SER D CA 1
ATOM 9854 C C . SER D 1 331 ? 37.778 36.473 2.569 1.00 47.12 370 SER D C 1
ATOM 9855 O O . SER D 1 331 ? 37.893 37.676 2.809 1.00 47.19 370 SER D O 1
ATOM 9858 N N . SER D 1 332 ? 38.068 35.946 1.383 1.00 43.98 371 SER D N 1
ATOM 9859 C CA . SER D 1 332 ? 38.527 36.775 0.273 1.00 44.69 371 SER D CA 1
ATOM 9860 C C . SER D 1 332 ? 38.008 36.233 -1.058 1.00 44.35 371 SER D C 1
ATOM 9861 O O . SER D 1 332 ? 38.250 35.069 -1.398 1.00 43.27 371 SER D O 1
ATOM 9864 N N . ARG D 1 333 ? 37.314 37.078 -1.819 1.00 28.41 372 ARG D N 1
ATOM 9865 C CA . ARG D 1 333 ? 36.721 36.630 -3.076 1.00 25.00 372 ARG D CA 1
ATOM 9866 C C . ARG D 1 333 ? 36.824 37.664 -4.184 1.00 23.28 372 ARG D C 1
ATOM 9867 O O . ARG D 1 333 ? 37.149 38.822 -3.939 1.00 26.36 372 ARG D O 1
ATOM 9875 N N . GLN D 1 334 ? 36.576 37.217 -5.410 1.00 19.12 373 GLN D N 1
ATOM 9876 C CA . GLN D 1 334 ? 36.458 38.105 -6.557 1.00 18.03 373 GLN D CA 1
ATOM 9877 C C . GLN D 1 334 ? 35.125 37.888 -7.260 1.00 18.64 373 GLN D C 1
ATOM 9878 O O . GLN D 1 334 ? 34.627 36.768 -7.315 1.00 20.52 373 GLN D O 1
ATOM 9884 N N . ARG D 1 335 ? 34.545 38.958 -7.792 1.00 18.61 374 ARG D N 1
ATOM 9885 C CA . ARG D 1 335 ? 33.329 38.841 -8.591 1.00 17.68 374 ARG D CA 1
ATOM 9886 C C . ARG D 1 335 ? 33.457 39.607 -9.893 1.00 17.95 374 ARG D C 1
ATOM 9887 O O . ARG D 1 335 ? 34.112 40.643 -9.964 1.00 20.20 374 ARG D O 1
ATOM 9895 N N . LEU D 1 336 ? 32.820 39.087 -10.928 1.00 16.73 375 LEU D N 1
ATOM 9896 C CA . LEU D 1 336 ? 32.797 39.752 -12.213 1.00 17.00 375 LEU D CA 1
ATOM 9897 C C . LEU D 1 336 ? 31.359 39.784 -12.684 1.00 17.02 375 LEU D C 1
ATOM 9898 O O . LEU D 1 336 ? 30.704 38.745 -12.744 1.00 17.00 375 LEU D O 1
ATOM 9903 N N . ILE D 1 337 ? 30.863 40.982 -12.981 1.00 17.38 376 ILE D N 1
ATOM 9904 C CA . ILE D 1 337 ? 29.500 41.148 -13.466 1.00 17.45 376 ILE D CA 1
ATOM 9905 C C . ILE D 1 337 ? 29.521 41.699 -14.880 1.00 17.73 376 ILE D C 1
ATOM 9906 O O . ILE D 1 337 ? 30.214 42.673 -15.163 1.00 18.05 376 ILE D O 1
ATOM 9911 N N . ARG D 1 338 ? 28.765 41.059 -15.765 1.00 17.62 377 ARG D N 1
ATOM 9912 C CA . ARG D 1 338 ? 28.625 41.502 -17.142 1.00 17.88 377 ARG D CA 1
ATOM 9913 C C . ARG D 1 338 ? 27.220 42.085 -17.304 1.00 18.08 377 ARG D C 1
ATOM 9914 O O . ARG D 1 338 ? 26.221 41.387 -17.102 1.00 17.86 377 ARG D O 1
ATOM 9922 N N . THR D 1 339 ? 27.157 43.370 -17.648 1.00 18.86 378 THR D N 1
ATOM 9923 C CA . THR D 1 339 ? 25.898 44.110 -17.728 1.00 18.77 378 THR D CA 1
ATOM 9924 C C . THR D 1 339 ? 25.435 44.320 -19.173 1.00 19.18 378 THR D C 1
ATOM 9925 O O . THR D 1 339 ? 26.220 44.739 -20.027 1.00 21.43 378 THR D O 1
ATOM 9929 N N . TYR D 1 340 ? 24.159 44.051 -19.439 1.00 18.97 379 TYR D N 1
ATOM 9930 C CA . TYR D 1 340 ? 23.603 44.175 -20.789 1.00 19.19 379 TYR D CA 1
ATOM 9931 C C . TYR D 1 340 ? 22.512 45.247 -20.860 1.00 19.92 379 TYR D C 1
ATOM 9932 O O . TYR D 1 340 ? 21.780 45.462 -19.893 1.00 20.23 379 TYR D O 1
ATOM 9941 N N . ASP D 1 341 ? 22.401 45.925 -22.001 1.00 20.20 380 ASP D N 1
ATOM 9942 C CA . ASP D 1 341 ? 21.259 46.804 -22.221 1.00 20.32 380 ASP D CA 1
ATOM 9943 C C . ASP D 1 341 ? 20.049 45.950 -22.598 1.00 20.49 380 ASP D C 1
ATOM 9944 O O . ASP D 1 341 ? 20.149 44.725 -22.656 1.00 20.14 380 ASP D O 1
ATOM 9949 N N . HIS D 1 342 ? 18.910 46.581 -22.855 1.00 20.44 381 HIS D N 1
ATOM 9950 C CA . HIS D 1 342 ? 17.696 45.822 -23.133 1.00 20.29 381 HIS D CA 1
ATOM 9951 C C . HIS D 1 342 ? 17.685 45.142 -24.512 1.00 20.24 381 HIS D C 1
ATOM 9952 O O . HIS D 1 342 ? 16.745 44.414 -24.841 1.00 20.10 381 HIS D O 1
ATOM 9959 N N . GLU D 1 343 ? 18.721 45.373 -25.316 1.00 30.21 382 GLU D N 1
ATOM 9960 C CA . GLU D 1 343 ? 18.846 44.668 -26.595 1.00 31.73 382 GLU D CA 1
ATOM 9961 C C . GLU D 1 343 ? 19.877 43.536 -26.550 1.00 30.78 382 GLU D C 1
ATOM 9962 O O . GLU D 1 343 ? 20.254 42.980 -27.582 1.00 32.68 382 GLU D O 1
ATOM 9968 N N . GLY D 1 344 ? 20.325 43.192 -25.349 1.00 19.59 383 GLY D N 1
ATOM 9969 C CA . GLY D 1 344 ? 21.275 42.112 -25.189 1.00 19.18 383 GLY D CA 1
ATOM 9970 C C . GLY D 1 344 ? 22.683 42.475 -25.622 1.00 19.32 383 GLY D C 1
ATOM 9971 O O . GLY D 1 344 ? 23.514 41.600 -25.864 1.00 19.07 383 GLY D O 1
ATOM 9972 N N . LEU D 1 345 ? 22.962 43.768 -25.730 1.00 19.75 384 LEU D N 1
ATOM 9973 C CA . LEU D 1 345 ? 24.327 44.204 -25.997 1.00 19.92 384 LEU D CA 1
ATOM 9974 C C . LEU D 1 345 ? 25.039 44.491 -24.678 1.00 19.80 384 LEU D C 1
ATOM 9975 O O . LEU D 1 345 ? 24.495 45.161 -23.807 1.00 19.90 384 LEU D O 1
ATOM 9980 N N . ALA D 1 346 ? 26.240 43.948 -24.514 1.00 19.59 385 ALA D N 1
ATOM 9981 C CA . ALA D 1 346 ? 27.018 44.220 -23.313 1.00 19.50 385 ALA D CA 1
ATOM 9982 C C . ALA D 1 346 ? 27.541 45.655 -23.353 1.00 19.98 385 ALA D C 1
ATOM 9983 O O . ALA D 1 346 ? 28.236 46.048 -24.289 1.00 20.27 385 ALA D O 1
ATOM 9985 N N . VAL D 1 347 ? 27.217 46.426 -22.324 1.00 20.09 386 VAL D N 1
ATOM 9986 C CA . VAL D 1 347 ? 27.599 47.829 -22.272 1.00 20.57 386 VAL D CA 1
ATOM 9987 C C . VAL D 1 347 ? 28.745 48.057 -21.295 1.00 20.51 386 VAL D C 1
ATOM 9988 O O . VAL D 1 347 ? 29.500 49.009 -21.447 1.00 20.88 386 VAL D O 1
ATOM 9992 N N . SER D 1 348 ? 28.857 47.197 -20.284 1.00 20.08 387 SER D N 1
ATOM 9993 C CA . SER D 1 348 ? 29.925 47.318 -19.289 1.00 20.00 387 SER D CA 1
ATOM 9994 C C . SER D 1 348 ? 30.219 46.020 -18.528 1.00 19.48 387 SER D C 1
ATOM 9995 O O . SER D 1 348 ? 29.400 45.100 -18.492 1.00 19.16 387 SER D O 1
ATOM 9998 N N . SER D 1 349 ? 31.395 45.968 -17.913 1.00 21.04 388 SER D N 1
ATOM 9999 C CA . SER D 1 349 ? 31.762 44.882 -17.013 1.00 22.01 388 SER D CA 1
ATOM 10000 C C . SER D 1 349 ? 32.109 45.492 -15.672 1.00 21.88 388 SER D C 1
ATOM 10001 O O . SER D 1 349 ? 32.674 46.580 -15.613 1.00 24.05 388 SER D O 1
ATOM 10004 N N . THR D 1 350 ? 31.777 44.799 -14.591 1.00 18.68 389 THR D N 1
ATOM 10005 C CA . THR D 1 350 ? 32.112 45.300 -13.268 1.00 18.73 389 THR D CA 1
ATOM 10006 C C . THR D 1 350 ? 32.940 44.282 -12.495 1.00 18.83 389 THR D C 1
ATOM 10007 O O . THR D 1 350 ? 32.515 43.140 -12.291 1.00 19.18 389 THR D O 1
ATOM 10011 N N . TYR D 1 351 ? 34.137 44.697 -12.087 1.00 19.47 390 TYR D N 1
ATOM 10012 C CA . TYR D 1 351 ? 35.003 43.845 -11.281 1.00 19.12 390 TYR D CA 1
ATOM 10013 C C . TYR D 1 351 ? 34.826 44.125 -9.798 1.00 18.70 390 TYR D C 1
ATOM 10014 O O . TYR D 1 351 ? 34.794 45.274 -9.379 1.00 19.57 390 TYR D O 1
ATOM 10023 N N . PHE D 1 352 ? 34.702 43.067 -9.009 1.00 19.46 391 PHE D N 1
ATOM 10024 C CA . PHE D 1 352 ? 34.644 43.198 -7.563 1.00 20.24 391 PHE D CA 1
ATOM 10025 C C . PHE D 1 352 ? 35.801 42.445 -6.923 1.00 20.58 391 PHE D C 1
ATOM 10026 O O . PHE D 1 352 ? 36.116 41.324 -7.321 1.00 19.39 391 PHE D O 1
ATOM 10034 N N . THR D 1 353 ? 36.415 43.049 -5.915 1.00 30.26 392 THR D N 1
ATOM 10035 C CA . THR D 1 353 ? 37.313 42.322 -5.027 1.00 32.07 392 THR D CA 1
ATOM 10036 C C . THR D 1 353 ? 36.829 42.585 -3.611 1.00 30.78 392 THR D C 1
ATOM 10037 O O . THR D 1 353 ? 36.715 43.733 -3.183 1.00 29.94 392 THR D O 1
ATOM 10041 N N . GLU D 1 354 ? 36.507 41.515 -2.897 1.00 25.75 393 GLU D N 1
ATOM 10042 C CA . GLU D 1 354 ? 35.790 41.655 -1.640 1.00 27.49 393 GLU D CA 1
ATOM 10043 C C . GLU D 1 354 ? 36.352 40.774 -0.538 1.00 31.19 393 GLU D C 1
ATOM 10044 O O . GLU D 1 354 ? 36.885 39.693 -0.797 1.00 34.47 393 GLU D O 1
ATOM 10050 N N . THR D 1 355 ? 36.222 41.245 0.697 1.00 33.85 394 THR D N 1
ATOM 10051 C CA . THR D 1 355 ? 36.629 40.467 1.858 1.00 36.29 394 THR D CA 1
ATOM 10052 C C . THR D 1 355 ? 35.456 40.272 2.824 1.00 37.64 394 THR D C 1
ATOM 10053 O O . THR D 1 355 ? 34.597 41.141 2.952 1.00 37.74 394 THR D O 1
ATOM 10057 N N . LYS D 1 356 ? 35.413 39.117 3.481 1.00 46.23 395 LYS D N 1
ATOM 10058 C CA . LYS D 1 356 ? 34.310 38.777 4.379 1.00 48.58 395 LYS D CA 1
ATOM 10059 C C . LYS D 1 356 ? 34.554 39.301 5.794 1.00 53.98 395 LYS D C 1
ATOM 10060 O O . LYS D 1 356 ? 35.595 39.023 6.395 1.00 54.63 395 LYS D O 1
ATOM 10066 N N . MET D 1 357 ? 33.597 40.063 6.319 1.00 67.27 396 MET D N 1
ATOM 10067 C CA . MET D 1 357 ? 33.687 40.570 7.687 1.00 69.93 396 MET D CA 1
ATOM 10068 C C . MET D 1 357 ? 33.381 39.471 8.703 1.00 73.28 396 MET D C 1
ATOM 10069 O O . MET D 1 357 ? 32.756 38.460 8.374 1.00 72.12 396 MET D O 1
ATOM 10074 N N . LYS D 1 358 ? 33.826 39.678 9.940 1.00 84.88 397 LYS D N 1
ATOM 10075 C CA . LYS D 1 358 ? 33.612 38.710 11.010 1.00 86.72 397 LYS D CA 1
ATOM 10076 C C . LYS D 1 358 ? 32.337 39.019 11.798 1.00 87.53 397 LYS D C 1
ATOM 10077 O O . LYS D 1 358 ? 31.828 40.140 11.763 1.00 87.42 397 LYS D O 1
ATOM 10083 N N . LEU D 1 359 ? 31.833 38.018 12.513 1.00 79.58 398 LEU D N 1
ATOM 10084 C CA . LEU D 1 359 ? 30.603 38.161 13.288 1.00 79.33 398 LEU D CA 1
ATOM 10085 C C . LEU D 1 359 ? 30.848 38.015 14.789 1.00 79.87 398 LEU D C 1
ATOM 10086 O O . LEU D 1 359 ? 31.117 36.919 15.285 1.00 79.72 398 LEU D O 1
#

Organism: Arabidopsis thaliana (NCBI:txid3702)

Solvent-accessible surface area: 58411 Å² total; per-residue (Å²): 139,148,77,94,18,34,90,20,2,83,28,4,0,81,24,5,40,20,128,2,43,0,0,0,3,0,0,36,21,54,0,80,83,68,52,95,7,31,1,117,6,29,2,58,61,173,42,63,69,93,134,7,7,1,66,27,24,1,67,0,72,49,64,191,136,135,66,39,84,54,167,19,131,84,2,38,46,111,19,0,53,120,99,21,27,3,0,6,1,54,193,32,77,0,2,0,8,68,40,83,56,2,26,14,2,34,40,0,0,72,42,15,43,58,79,200,33,49,232,140,10,94,34,8,32,222,206,17,63,13,2,0,3,0,0,0,2,12,109,142,52,58,1,0,14,0,1,0,0,0,37,89,164,3,61,25,23,0,0,0,0,0,5,1,55,57,103,125,44,4,94,8,86,105,58,179,114,152,61,80,65,0,62,43,0,38,25,48,0,96,26,97,9,9,25,30,67,9,10,11,69,5,27,68,35,47,109,16,96,2,55,10,31,10,93,49,72,152,83,15,106,1,39,34,44,42,20,36,55,18,126,146,75,73,19,30,46,51,42,38,29,57,7,56,32,67,163,24,32,0,62,2,44,47,30,7,23,2,1,1,2,10,20,16,0,7,1,0,1,8,42,36,10,48,142,14,59,65,37,38,70,71,13,50,0,9,0,0,15,16,75,42,100,57,43,10,17,10,0,20,0,35,2,8,15,137,30,78,2,7,11,0,14,8,10,41,1,69,54,74,204,218,104,147,82,97,18,29,83,22,0,80,27,2,0,80,21,5,46,20,110,1,4,0,0,0,4,0,0,41,19,58,0,61,87,68,51,103,5,30,0,107,4,31,2,59,56,176,38,132,67,95,135,7,6,0,64,27,22,0,68,0,91,111,82,109,39,80,55,168,20,134,86,6,42,42,109,20,0,52,125,92,22,24,0,0,7,0,57,188,61,75,0,3,0,8,82,40,82,59,2,27,12,2,28,41,0,0,101,38,15,46,88,81,90,59,14,3,13,162,207,18,63,15,1,0,2,0,0,0,2,2,119,144,89,61,45,1,0,11,0,0,1,0,0,34,86,160,3,61,21,21,0,0,0,0,0,3,0,45,55,67,118,86,84,46,7,98,27,116,150,81,66,0,72,46,1,35,25,46,0,86,21,100,9,15,24,31,57,5,11,4,85,9,29,69,32,37,77,5,76,2,48,7,33,8,101,49,73,140,67,13,21,0,44,32,47,42,24,35,56,12,83,152,59,96,25,30,46,51,40,44,26,50,6,99,34,63,174,28,30,0,65,3,46,58,30,6,23,2,0,0,3,20,28,15,0,7,0,0,0,9,45,33,10,52,140,22,59,66,50,45,118,69,12,48,0,10,0,0,13,19,63,39,101,54,38,10,4,8,0,21,1,36,4,11,16,131,28,71,3,12,10,0,18,1,12,38,2,80,63,93,199,237,144,147,76,95,20,31,86,21,1,81,28,4,0,79,20,6,42,21,103,2,4,0,0,0,1,0,0,39,21,50,0,81,82,70,48,94,9,32,0,92,4,30,2,60,59,177,42,62,68,92,132,8,8,0,68,27,23,0,70,0,72,49,123,129,135,73,41,84,55,172,15,127,77,4,42,43,110,20,0,57,121,94,21,26,2,0,9,2,52,184,34,86,0,3,0,7,43,38,94,65,3,26,14,3,33,38,0,0,76,47,12,45,58,79,202,42,56,233,138,10,97,39,10,30,214,209,18,52,6,2,0,2,0,0,0,3,7,86,48,85,59,54,1,0,11,0,1,0,0,0,35,84,163,3,60,23,26,0,0,0,0,0,6,1,44,56,60,122,88,96,43,7,102,32,163,131,73,0,77,48,0,34,27,49,1,96,26,97,9,10,25,31,150,17,11,10,95,8,32,68,88,39,95,7,88,4,51,9,39,12,96,47,74,148,166,14,79,1,33,32,46,43,25,36,55,10,92,150,129,170,74,80,75,110,63,98,44,104,13,140,32,65,166,28,34,0,63,2,102,86,28,5,24,0,0,0,3,24,24,17,0,6,0,0,2,5,45,40,12,51,140,21,55,79,95,124,110,72,12,47,0,10,0,0,20,22,48,40,95,53,30,9,1,7,0,19,0,36,0,37,68,136,16,91,2,56,10,0,15,0,9,24,1,68,61,81,205,229,122,97,125,57,91,18,33,86,20,1,83,28,4,0,80,18,5,45,20,135,2,8,0,0,0,4,0,0,39,18,53,0,84,84,67,40,96,7,32,1,104,6,30,1,59,55,177,46,62,66,92,132,8,8,0,63,28,22,0,68,0,95,51,70,188,168,84,42,84,56,164,21,137,81,4,42,43,111,20,0,48,124,98,24,23,4,0,9,1,58,194,31,81,0,3,0,10,67,43,84,58,2,28,12,2,38,35,0,0,101,40,14,32,56,89,101,55,66,100,8,109,36,12,34,227,204,16,62,15,2,0,2,0,0,0,2,4,116,121,100,62,47,1,0,10,0,0,1,0,0,35,89,163,2,60,22,34,0,0,0,0,0,5,1,38,76,163,88,86,48,5,105,16,90,146,137,69,0,78,47,0,31,26,47,0,98,24,98,9,10,26,33,142,18,12,12,84,9,34,68,94,45,110,16,86,2,54,9,31,11,97,49,70,155,79,11,100,2,42,32,39,40,20,34,44,12,110,166,136,184,74,80,77,102,62,98,44,109,11,152,30,68,151,26,32,0,62,2,102,105,28,6,22,0,0,0,3,8,16,14,0,6,1,0,1,8,46,35,12,51,138,24,56,82,96,126,126,75,13,49,0,9,0,0,16,20,59,41,96,55,42,10,4,10,0,20,1,35,2,38,69,138,28,88,2,59,10,0,15,0,9,24,1,66,61,82,207,229

InterPro domains:
  IPR012674 Calycin [G3DSA:2.40.128.20] (60-242)
  IPR012674 Calycin [G3DSA:2.40.128.20] (253-396)
  IPR012674 Calycin [SSF50814] (60-239)
  IPR012674 Calycin [SSF50814] (253-395)
  IPR022017 Biogenesis factor required for ATP synthase 1-like, DUF3598 [PF12204] (60-239)
  IPR048378 Biogenesis factor required for ATP synthase 1-like, C-terminal domain [PF21053] (257-396)

Sequence (1270 aa):
DESMSIDNLRGFVDLNVGKWTGSFHQFDGNGNLLHKIDTRLSASSYGEDELLSLNQSLYIKQPTPEWVEYKIKETNMFTVDKYQQIGFFPKERAFSLRYQTAGMLDTTLRQGVLGESPRNLKLPSRRPSLVCENCLYSKIDRRARAFHIMDPKGVLEMLIVFLEERGAHPVLDNAQNDAERINPFLGTWKGRSVTKRSGVYGATLSEADTVAVLEMNDKGQVVQDISSTSDEKKVTTNVHWEGKMSKDLVTFAEGYQMTLLPGGMYMGCPCDVSKCVADLKSFHLEFCWLESPSSRQRLIRTYDHEGLAVSSTYFTETKMKLDESMSIDNLRGFVDLNVGKWTGSFHQFDGNGNLLHKIDTRLSASSYGEDELLSLNQSLYIKQPWVEYKIKETNMFTVDKYQQIGFFPKERAFSLRRYQTAGMLDTTLRQGVLGLKLPSRRPSLVCENCLYSKEIDRRARAFHIMDPKGVLEMLIVFLEERGNLAHPVLDAERINPFLGTWKGRSVTKRSGVYGATLSEADTVAVLEMNDKGQVVQDISSTSDEKKVTTNVHWEGKMSKDLVTFAEGYQMTLLPGGMYMGCPCDVSKCVADLKSFHLEFCWLESPSSRQRLIRTYDHEGLAVSSTYFTETKMKLDESMSIDNLRGFVDLNVGKWTGSFHQFDGNGNLLHKIDTRLSASSYGEDELLSLNQSLYIKQPPEWVEYKIKETNMFTVDKYQQIGFFPKERAFSLRYQTAGMLDTTLRQGVLGESPRNLKLPSRRPSLVCENCLYSKEIDRRARAFHIMDPKGVLEMLIVFLEERGNLAHPVLDERINPFLGTWKGRSVTKRSGVYGATLSEADTVAVLEMNDKGQVVQDISSTSDEKKVTTNVHWEGKMSKDLVTFAEGYQMTLLPGGMYMGCPCDVSKCVADLKSFHLEFCWLESPSSRQRLIRTYDHEGLAVSSTYFTETKMMKLSDESMSIDNLRGFVDLNVGKWTGSFHQFDGNGNLLHKIDTRLSASSYGEDELLSLNQSLYIKQPTEWVEYKIKETNMFTVDKYQQIGFFPKERAFSLRYQTAGMLDTTLRQGVLGSPRNLKLPSRRPSLVCENCLYSKEIDRRARAFHIMDPKGVLEMLIVFLEERNLAHPVLDNERINPFLGTWKGRSVTKRSGVYGATLSEADTVAVLEMNDKGQVVQDISSTSDEKKVTTNVHWEGKMSKDLVTFAEGYQMTLLPGGMYMGCPCDVSKCVADLKSFHLEFCWLESPSSRQRLIRTYDHEGLAVSSTYFTETKMKL

Radius of gyration: 37.36 Å; Cα contacts (8 Å, |Δi|>4): 3369; chains: 4; bounding box: 83×125×79 Å

Foldseek 3Di:
DLQLLQVLQVLVQVLPAFKKWAWKFKAFQLQDTPDIWTKIKHWDWDDHGQFIKIWMWIWTDADVRDIDIDTDDIGHQCCQFPPFLKQDDNVQSKIKTWHQFCVVVQVNQCRRPHVVPDDSGQGADGGWPTWMWIKGADVQGWIKIKIFTHHNQQATGIIMIITIHGPHHDDWQPDPDPDDLCVLVAAKKKFKKWKFWGGSSTDTPFMWIKIWHWDADPVFKIKIWIWTAGPVVRDIDIDIWIFGDDSQWTATPVGKIWGGYTRQKIKIWGRGLNVCLVVQHKTKIKIKHADDSFWIKMKIFIGGSVRHTTMIMITTITGDDD/DLQLLQVLQVLVLVLPAFKKWWWKFKAFQQADTDDIWTKIKHWDWDDHGQAIKIWMWIQTPACSPIDTDDIGHQCCQFPPFLWQDDRVQSKIKTWDQACVVVQVNCCSRPHCHQGADGGWCTKMWIKGADPPARKIKIKIFTHHNQQATGIIMIITIHGDVDDYDDQAPDQCVLVAAKKWFKKWKFWGGSSTDTPWIWTKIWHWDADDQFKIKIWIWTATDPPGDIDIDIWIFGDDSQWTATPVGKIKGGYTNNKIKIWGRGLNVLLVVQHKTKIKIKHAPDSFWIKMKIFIAGSVRHTTMMMITTIGGDDD/DLQLLQVLQVLLLVLPAFKKWWWKFKAFQLQDTDDIWTKIKHWDWDDHGQFIKIWMWMWTCAVPDIDIDTDDIGHQCCQFPPFLKQDDRVQSWIKTWDQFCVVVQVNQCRRPHVVDDDSGQGAEGGWPTKMWIKHADPPAQKIKIKIFTHHNQFATGIIMIITIHGDPDDYDDFAVLCVLVAAKKWFKKWKFWGGSSTDTPFIWTKIWHWDADPVQKIKIWIWTATDVVRDIDIDIWIFGDDNQWTATPVGKIWGGYGNQKIKIWGRGLNVLLVVQAKTWIKIKHAPDSFWIKMKIFIAGSVRHTTIMMITIIGGDDD/DLLQLLQVLQVLLLVLPAFKKWWWKFKAWLQAHTLDIWTKIKHWDWDDHGQFIKIWMWMWTDAPVDIDIDTDDIGHQCCQFPPFLKQDDRVQSKIKTWDQACVVVQVNQCRRPHCPDDSGDGADGGWPTWMWIKGADPPAGWIKIKIFTHHNQQATGIIMIITIHRVPDHDDFDDVLCVLVAAKKKFKKWKFWGGSSTDTPFMWIKIWHWDADPQFKIKIWIWTAGPVVRDIDIDIWIFGDDSQWTATPVGKIWGGYTRNKIKIWGRTLVVCLVVQHKTKIKIKHADDSFWIKMKIFIAGSVRHTGMMMITIITGDDD

GO terms:
  GO:0009570 chloroplast stroma (C, IDA)
  GO:0009507 chloroplast (C, HDA)
  GO:0031334 positive regulation of protein-containing complex assembly (P, IMP)
  GO:0033614 chloroplast proton-transporting ATP synthase complex assembly (P, IMP)
  GO:0005515 protein binding (F, IPI)

Nearest PDB structures (foldseek):
  5yvf-assembly2_B  TM=1.003E+00  e=1.599E-64  Arabidopsis thaliana
  5yvf-assembly3_C  TM=9.968E-01  e=6.135E-60  Arabidopsis thaliana
  5yvf-assembly4_D  TM=9.914E-01  e=1.904E-59  Arabidopsis thaliana
  5yvf-assembly1_A  TM=9.872E-01  e=2.631E-58  Arabidopsis thaliana
  2o62-assembly1_A  TM=8.259E-01  e=4.317E-20  Nostoc punctiforme PCC 73102

Secondary structure (DSSP, 8-state):
-HHHHHHHHHHHHHHH-EEEEEEEEEE-TT--EEEEEEEEEEEEEES-GGG-EEEEEEEEEPP---EEEEEPPPB-HHHHHHTS--EEETTTTEEEEE-S--HHHHHHHHHHH-----SSS-PPPSS-SEEEEEEEE----EEEEEEEEE-TTSBEEEEEEEEEEE---------SS---TTGGG-EEEEEEEEEEESSTT--EEEEEEEEEEEEE-TT-EEEEEEEEEETTTTEEEEEEEEEEEETTEEEETTSEEEEEEGGGEEEEEESBHHHHHHTT--EEEEEEEEEETTEEEEEEEEE-TTS-EEEEEEEEEEEPP-/-HHHHHHHHHHHHHHH-EEEEEEEEEE-TT--EEEEEEEEEEEEEES-GGG-EEEEEEEES---EEEEEEEE-HHHHHHTS--EEETTTTEEEEEES-SHHHHHHHHHHH----PPPSS-SEEEEEEEE-SSSSEEEEEEEEE-TTSBEEEEEEEEEEE-----------TTGGG-EEEEEEEEEEESSSS--EEEEEEEEEEEEE-SS-EEEEEEEEEETTT-EEEEEEEEEEE-SSEEEETTSEEEEEEGGGEEEEEESBHHHHHHTT--EEEEEEEEEETTEEEEEEEEE-TTS-EEEEEEEEEEEPP-/-HHHHHHHHHHHHHHH-EEEEEEEEEE-TT--EEEEEEEEEEEEEES-GGG-EEEEEEEEE----EEEEEEEEEEHHHHHHTS--EEETTTTEEEEEES-SHHHHHHHHHHH-----SSS-PPPSS-SEEEEEEEE-SSSSEEEEEEEEE-TTSBEEEEEEEEEEE----------TTGGG-EEEEEEEEEEESSTT--EEEEEEEEEEEEE-TT-EEEEEEEEEETTTTEEEEEEEEEEE-SSEEEETTSEEEEEEGGGEEEEEESBHHHHHHTT--EEEEEEEEEETTEEEEEEEEE-TTS-EEEEEEEEEEEPP-/--HHHHHHHHHHHHHHH-EEEEEEEEEE-TT--EEEEEEEEEEEEEES-GGG-EEEEEEEEEPP--EEEEEPPPEEHHIIIIIS--EEETTTTEEEEEES-SHHHHHHHHHHH----SSS-PPPSS-SEEEEEEEE-SSSSEEEEEEEEE-TTSBEEEEEEEEEE---PPP-----TTGGG-EEEEEEEEEEESSSS--EEEEEEEEEEEEE-TT-EEEEEEEEEETTTTEEEEEEEEEEEETTEEEETTSEEEEEEGGGEEEEEESBHHHHHHTT--EEEEEEEEEETTEEEEEEEEE-TTS-EEEEEEEEEEEPP-